Protein AF-A0A2S9YLV3-F1 (afdb_monomer)

Foldseek 3Di:
DPLVVLVVLLVVLQVLLLVDQLDLPDACVPCVVVLVVSLVSLVVSLVVLVSLPVNDPDPVSSLVVLVSSLLSQLSSLLSCVSNVNNVSSLVSLVSSLVSRPDPLVNVLSVLCSVPVPLSSLLNNLVSCVVVVVLVSSLVSLCVSCPGDPSSVVSSVVSVWDFDDDPDDDDDDDDQFFAKHWDDFADADPVQKTKIWIAGTDNVHGQATDFIFTWHDPDVDIDTPHTGGDDPVNVCSNVVVVVVVVVCVVCVVVVCVVVPLLNVLVVLLVVLVVCCVPPLVVSLVSLLVSLVVSVPPPDVVSNLSSLVSNLCSLCVPQDVQHELVSLVSVVVVLVSQVPGPVVCQEAPSCVNVLVVLQVNLVSFDLLALSSLLSSLVSLVSSCSRPYPVCNVVSVVSNLVSLQSNLVNCCPQQVLLSLVSLLVCVVPDVVSLVSNLVSLVVFPLALLLLLLCVVSLVSNLPPDDVVSSVSSVVSNVVNVVCVPDVVNVQLLDQFHDDPDVVVVPPPDDDDDDPDDDDDDDPPDDADDDPVVVLVVSLVVLVVVCVVPVQHQSSLLSNLLSCVLQVVLVVSLVSLCSCPRLSSHDLSSLLSNLVSCVVVVVLVVSLVSLVVVCSSQVVQLVVLVVQLVVVLVVLLVVVVVCVVVVVADPVLSVQLPDPDPVSNVVSSVVSSVVVCVVDPSSVVSVVSNVSSCSSLSSLLVSLLSLLVVLVVDDDPSNVVSLVVSLCSLVSCCVPCVVPLVSLLSNLLSCQLVVVNVSSVVSLVVQVPDLDLVSLLSSLLSCVLLVVLVVSLVSLVVQLVPPPDLQSNQVSLCSNLVSDPDLVSVLVSLVSHDCVDLVSVLSNLLSVLVVCVLQLVLVVSLVSLVVSLSSLVVCCSPDLVSLLVSLVSLLVNCLSFVALVSLVSSLSSLSSSCSVPVLRLVSLLSNLLSLQQNQLVVLVCVQFNRRRQSDHSVLSLVLLLQQCQFLNVVVQLVSLVPGPSNVVSLVSLVSSCSSRVLELRSLVSQLSSCLSNVPLVSLVVSLVSNVVNPHRPCPSVLVVLVCQLVVVCLVSLLSSLVSVLVNLVVVVVVCPVPALQNQLSSLQVLLVSLQVNLLSDDAPSSLVSLVSSLVSNVSSCVSPVRRGACLSNLVSLLVNLQRVVCNVPVVSVVLQSSCCSQQNDQVSLVVCVVVVPPSLVSSLPGPSNVVSLVSLVVGDLSNADLSQLSSCVSNVPPVSNVSNLVSCPDSSNLSSLSSCCSSNVSRCNSVVSSVVSVVSND

InterPro domains:
  IPR011990 Tetratricopeptide-like helical domain superfamily [G3DSA:1.25.40.10] (460-627)
  IPR011990 Tetratricopeptide-like helical domain superfamily [G3DSA:1.25.40.10] (652-937)
  IPR011990 Tetratricopeptide-like helical domain superfamily [SSF48452] (538-800)

pLDDT: mean 87.31, std 11.25, range [30.55, 98.56]

Radius of gyration: 55.6 Å; Cα contacts (8 Å, |Δi|>4): 1627; chains: 1; bounding box: 158×120×100 Å

Secondary structure (DSSP, 8-state):
--HHHHHHHHHHHHHHHHT----TTS--TT-HHHHHHHHHHHHHHHHTGGGGGGS-SSHHHHHHHHHHHHHHHHHHHHHHHHTT-HHHHHHHHHHHHHH---HHHHHHHHHHHH-HHHHHHHHHHHHHHHTT-HHHHHHHHHHTTTS-HHHHHHHHHHHTPPBP-SSPPP-EEETTEEEEEEEEES--TTS-EEEEEEEEETTEEEEEEEEEEEEE-SS-EEEEEEEPPPHHHHHHHHHHHHHHHHHHHHHHHHHHHT-HHHHHHHHHHHHHHHTTT-HHHHHHHHHHHHHHTTT-S-HHHHHHHHHHHHHHHTTTS-SS--GGGHHHHHHHHHHHHTS-HHHHSSGGGHHHHHHHHHHHTTS-TTSHHHHHHHHHHHHHHHHT--TTTHHHHHHHHHHHHHHHHHHHTTT-HHHHHHHHHTTTTT-HHHHHHHHHHHHHS---HHHHHHTHHHHHHHHTSS-HHHHHHHHHHHHHHHHHHT-HHHHHHHSSSPPPPPGGGSSTT------S---------PPPPPPHHHHHHHHHHHHHHHHHH-TT-HHHHHHHHHHHHHTT-HHHHHHHHHTT-SGGGS-HHHHHHHHHHHHHTT-HHHHHHHHHHHHHHHHHHHHHHHHHHHHHHHHHHHHHHHHHHTT---HHHHHHHT-SSHHHHHHHHHHHHHHHHHT-HHHHHHHHHHHHHTTHHHHHHHHHHHHHHHHHH--THHHHHHHHHHHHHHHTTHHHHTTSHHHHHHHHHHHHHTT-HHHHHHHHHHHHTS--HHHHHHHHHHHHHTT-HHHHHHHHHHHHHH-SSHHHHHHHHHHHHTT-SSHHHHHHHHHHS-TTSHHHHHHHHHHHHHHHHHTT-HHHHHHHHHHHHHHHHHHHTT-THHHHHHHHHHHHHHHHH--THHHHHHHHHHHHHHHH-TT-HHHHHHHHHHHHHHHHHHHHHHHS--TTS---HHHHHHHHHHHHTSTTHHHHHHHHHT-HHHHHHHHHHHHHHHH-TT-SHHHHHHHHHHHHTT-HHHHHHHHHHHHH------HHHHHHHHHHHHTTTHHHHHHHHHHHHHHHHHHHHHHTTS-HHHHHHHHHHHHHHHHHHHHHS-HHHHHHHHHHHHHHHHHHHHHHTTTS-SHHHHHHHHHHHHHHHHHH-THHHHHHHHHHHHTHHHHHHHHHHHTT-HHHHHHHH-HHHHHHHHHHHHS-GGG--HHHHHHHHHTT-HHHHHHHHHHHTSHHHHHHHHHHHHH-TT-HHHHHHHHHHHHHH-

Mean predicted aligned error: 15.69 Å

Sequence (1254 aa):
MEPQIFRDQLDGLAEQLEQRDPNPAASWVGESRTLDAIKERCVWLLDNHAGIESISDSETTARRVRLYLLDRSAAGAALLDVAGRSKEAGVLLSRCAEHCPDIGDQRLYQAGVADLSSFSKLVRASWLLRHNQLDEARRLGAALASAAPPIAELGRRIAKTPTPINGAPALFTINGCGVKFYGNLDHETDGSYTTIRFATLIFIPIIPIDAYNVTDHGDQYQIHGKVPLGLLMRVWQYGLLALLALVITFGVVSSYLDSPERHLRLAIDEVAQLESSDPEAALERYEQLAIEYNGVDDDTDLLPVVQGWVRMATAQVPDPITPAAVDPITGIIERYAALPGRVQNNELAEPFVDRLLDWSDQLDTDTPEGADASLELLIAADRFAPPSRRERVDRSIAAARMALATQLAVDWPLEALRQYARLAEDEPKARDAMGELIAALPDSPTLFADIAPELRVWGAEVDPAESARAGELANRGLALANDPERALMLQHGAPAPDPALAVEGADEGADEDAEQPQAVEEQPAPDPEQLAVEREAQLRAALEADPTDQPVVVALADLHRSRGQLDEAAAQLEVLGKPGLMTHDAQYLLASIERDRGHVEQAAALLEQMLRNRLPAFMDARRAFDTEITRLQDQLIARAEQGNIPAQHKAKLLSENEDVARAAFSAWLSEELERSGKLTTLQDEYQRQSDIVPVAILLGTVQLERARTATGEQREQLLDSAQSTFLSFRSEAGGLPDYHLSLGQVFFRLGKTEQAQAEFQHLLDDPAPGVQLLAAAGYRALGQFEQAREISETVYETSADQPGKHQAAVFRSLLAHDIDERRMWLQRGNQQDEYVRTSLLDVEADALRRDGKFAAADKKYAEVYSLYAAQAERQHGSFNNAALTLVARHACTGELRHVDDAVALMQGAVADSPDDGIVLGNYATVLDFRAQLELLDRFVPTKGLRISAPEVSSLLVEISRSSKHDELLAAVQGDPMRVRALDTWTRLETIAPQMTVPYMGQYEWQRLADDSAATAKMLERLRLVGGLDTSDGARATAEYVDGTNDEQGLQELTTRLEARAAAEQLGKRAKPATRAVLRQLDGDDLYQRSRIQQGEAALADARAAVQAYEDAQELWAEGLSTSSLASALVLVAVLEIEAEDPSVTEQWRARVRGDGFTLTLVDLRAEGAPLLNKLAAHSEFVRSVELRRAAPDASLTPMDLLIAEMIDDQTLRARALEQTARPAVDLGFEVLGVLAPYDTSSTRTRAWLVSARG

Nearest PDB structures (foldseek):
  7y4i-assembly1_A  TM=2.165E-01  e=8.912E-06  Arabidopsis thaliana
  8fwd-assembly1_C  TM=6.042E-01  e=8.109E-01  synthetic construct
  8qah-assembly1_A  TM=1.273E-01  e=4.010E-02  synthetic construct
  8qah-assembly2_B  TM=1.288E-01  e=5.234E-02  synthetic construct
  8qai-assembly1_A  TM=1.213E-01  e=4.087E-01  synthetic construct

Structure (mmCIF, N/CA/C/O backbone):
data_AF-A0A2S9YLV3-F1
#
_entry.id   AF-A0A2S9YLV3-F1
#
loop_
_atom_site.group_PDB
_atom_site.id
_atom_site.type_symbol
_atom_site.label_atom_id
_atom_site.label_alt_id
_atom_site.label_comp_id
_atom_site.label_asym_id
_atom_site.label_entity_id
_atom_site.label_seq_id
_atom_site.pdbx_PDB_ins_code
_atom_site.Cartn_x
_atom_site.Cartn_y
_atom_site.Cartn_z
_atom_site.occupancy
_atom_site.B_iso_or_equiv
_atom_site.auth_seq_id
_atom_site.auth_comp_id
_atom_site.auth_asym_id
_atom_site.auth_atom_id
_atom_site.pdbx_PDB_model_num
ATOM 1 N N . MET A 1 1 ? 103.919 84.708 -42.226 1.00 56.16 1 MET A N 1
ATOM 2 C CA . MET A 1 1 ? 104.054 83.387 -42.877 1.00 56.16 1 MET A CA 1
ATOM 3 C C . MET A 1 1 ? 102.845 83.212 -43.782 1.00 56.16 1 MET A C 1
ATOM 5 O O . MET A 1 1 ? 101.782 83.640 -43.353 1.00 56.16 1 MET A O 1
ATOM 9 N N . GLU A 1 2 ? 102.978 82.699 -45.011 1.00 69.75 2 GLU A N 1
ATOM 10 C CA . GLU A 1 2 ? 101.810 82.574 -45.903 1.00 69.75 2 GLU A CA 1
ATOM 11 C C . GLU A 1 2 ? 100.779 81.587 -45.310 1.00 69.75 2 GLU A C 1
ATOM 13 O O . GLU A 1 2 ? 101.152 80.449 -45.012 1.00 69.75 2 GLU A O 1
ATOM 18 N N . PRO A 1 3 ? 99.503 81.992 -45.128 1.00 74.06 3 PRO A N 1
ATOM 19 C CA . PRO A 1 3 ? 98.446 81.173 -44.516 1.00 74.06 3 PRO A CA 1
ATOM 20 C C . PRO A 1 3 ? 98.284 79.783 -45.150 1.00 74.06 3 PRO A C 1
ATOM 22 O O . PRO A 1 3 ? 97.978 78.810 -44.460 1.00 74.06 3 PRO A O 1
ATOM 25 N N . GLN A 1 4 ? 98.538 79.681 -46.458 1.00 78.50 4 GLN A N 1
ATOM 26 C CA . GLN A 1 4 ? 98.446 78.435 -47.214 1.00 78.50 4 GLN A CA 1
ATOM 27 C C . GLN A 1 4 ? 99.474 77.396 -46.744 1.00 78.50 4 GLN A C 1
ATOM 29 O O . GLN A 1 4 ? 99.116 76.244 -46.538 1.00 78.50 4 GLN A O 1
ATOM 34 N N . ILE A 1 5 ? 100.715 77.809 -46.455 1.00 82.88 5 ILE A N 1
ATOM 35 C CA . ILE A 1 5 ? 101.765 76.897 -45.968 1.00 82.88 5 ILE A CA 1
ATOM 36 C C . ILE A 1 5 ? 101.368 76.298 -44.615 1.00 82.88 5 ILE A C 1
ATOM 38 O O . ILE A 1 5 ? 101.587 75.114 -44.375 1.00 82.88 5 ILE A O 1
ATOM 42 N N . PHE A 1 6 ? 100.767 77.096 -43.726 1.00 83.94 6 PHE A N 1
ATOM 43 C CA . PHE A 1 6 ? 100.290 76.596 -42.434 1.00 83.94 6 PHE A CA 1
ATOM 44 C C . PHE A 1 6 ? 99.177 75.557 -42.610 1.00 83.94 6 PHE A C 1
ATOM 46 O O . PHE A 1 6 ? 99.217 74.506 -41.971 1.00 83.94 6 PHE A O 1
ATOM 53 N N . ARG A 1 7 ? 98.208 75.833 -43.495 1.00 82.62 7 ARG A N 1
ATOM 54 C CA . ARG A 1 7 ? 97.113 74.907 -43.807 1.00 82.62 7 ARG A CA 1
ATOM 55 C C . ARG A 1 7 ? 97.641 73.597 -44.393 1.00 82.62 7 ARG A C 1
ATOM 57 O O . ARG A 1 7 ? 97.308 72.542 -43.870 1.00 82.62 7 ARG A O 1
ATOM 64 N N . ASP A 1 8 ? 98.543 73.664 -45.368 1.00 85.38 8 ASP A N 1
ATOM 65 C CA . ASP A 1 8 ? 99.120 72.474 -46.003 1.00 85.38 8 ASP A CA 1
ATOM 66 C C . ASP A 1 8 ? 99.913 71.612 -44.996 1.00 85.38 8 ASP A C 1
ATOM 68 O O . ASP A 1 8 ? 99.874 70.382 -45.053 1.00 85.38 8 ASP A O 1
ATOM 72 N N . GLN A 1 9 ? 100.612 72.230 -44.029 1.00 86.19 9 GLN A N 1
ATOM 73 C CA . GLN A 1 9 ? 101.271 71.483 -42.948 1.00 86.19 9 GLN A CA 1
ATOM 74 C C . GLN A 1 9 ? 100.266 70.842 -41.977 1.00 86.19 9 GLN A C 1
ATOM 76 O O . GLN A 1 9 ? 100.510 69.726 -41.520 1.00 86.19 9 GLN A O 1
ATOM 81 N N . LEU A 1 10 ? 99.157 71.515 -41.653 1.00 86.19 10 LEU A N 1
ATOM 82 C CA . LEU A 1 10 ? 98.120 70.982 -40.763 1.00 86.19 10 LEU A CA 1
ATOM 83 C C . LEU A 1 10 ? 97.345 69.827 -41.413 1.00 86.19 10 LEU A C 1
ATOM 85 O O . LEU A 1 10 ? 97.173 68.787 -40.779 1.00 86.19 10 LEU A O 1
ATOM 89 N N . ASP A 1 11 ? 96.946 69.973 -42.674 1.00 85.75 11 ASP A N 1
ATOM 90 C CA . ASP A 1 11 ? 96.238 68.931 -43.424 1.00 85.75 11 ASP A CA 1
ATOM 91 C C . ASP A 1 11 ? 97.151 67.717 -43.651 1.00 85.75 11 ASP A C 1
ATOM 93 O O . ASP A 1 11 ? 96.756 66.578 -43.400 1.00 85.75 11 ASP A O 1
ATOM 97 N N . GLY A 1 12 ? 98.421 67.957 -44.002 1.00 86.06 12 GLY A N 1
ATOM 98 C CA . GLY A 1 12 ? 99.418 66.896 -44.129 1.00 86.06 12 GLY A CA 1
ATOM 99 C C . GLY A 1 12 ? 99.727 66.181 -42.808 1.00 86.06 12 GLY A C 1
ATOM 100 O O . GLY A 1 12 ? 100.048 64.994 -42.816 1.00 86.06 12 GLY A O 1
ATOM 101 N N . LEU A 1 13 ? 99.631 66.867 -41.662 1.00 87.75 13 LEU A N 1
ATOM 102 C CA . LEU A 1 13 ? 99.697 66.222 -40.348 1.00 87.75 13 LEU A CA 1
ATOM 103 C C . LEU A 1 13 ? 98.440 65.376 -40.093 1.00 87.75 13 LEU A C 1
ATOM 105 O O . LEU A 1 13 ? 98.554 64.225 -39.680 1.00 87.75 13 LEU A O 1
ATOM 109 N N . ALA A 1 14 ? 97.251 65.923 -40.347 1.00 85.25 14 ALA A N 1
ATOM 110 C CA . ALA A 1 14 ? 95.988 65.230 -40.117 1.00 85.25 14 ALA A CA 1
ATOM 111 C C . ALA A 1 14 ? 95.883 63.924 -40.919 1.00 85.25 14 ALA A C 1
ATOM 113 O O . ALA A 1 14 ? 95.512 62.897 -40.351 1.00 85.25 14 ALA A O 1
ATOM 114 N N . GLU A 1 15 ? 96.272 63.940 -42.195 1.00 85.44 15 GLU A N 1
ATOM 115 C CA . GLU A 1 15 ? 96.287 62.752 -43.054 1.00 85.44 15 GLU A CA 1
ATOM 116 C C . GLU A 1 15 ? 97.246 61.674 -42.522 1.00 85.44 15 GLU A C 1
ATOM 118 O O . GLU A 1 15 ? 96.892 60.496 -42.449 1.00 85.44 15 GLU A O 1
ATOM 123 N N . GLN A 1 16 ? 98.443 62.072 -42.074 1.00 85.00 16 GLN A N 1
ATOM 124 C CA . GLN A 1 16 ? 99.428 61.144 -41.508 1.00 85.00 16 GLN A CA 1
ATOM 125 C C . GLN A 1 16 ? 98.954 60.479 -40.214 1.00 85.00 16 GLN A C 1
ATOM 127 O O . GLN A 1 16 ? 99.302 59.319 -39.968 1.00 85.00 16 GLN A O 1
ATOM 132 N N . LEU A 1 17 ? 98.203 61.214 -39.392 1.00 86.69 17 LEU A N 1
ATOM 133 C CA . LEU A 1 17 ? 97.659 60.728 -38.128 1.00 86.69 17 LEU A CA 1
ATOM 134 C C . LEU A 1 17 ? 96.436 59.833 -38.339 1.00 86.69 17 LEU A C 1
ATOM 136 O O . LEU A 1 17 ? 96.307 58.825 -37.654 1.00 86.69 17 LEU A O 1
ATOM 140 N N . GLU A 1 18 ? 95.550 60.160 -39.284 1.00 85.19 18 GLU A N 1
ATOM 141 C CA . GLU A 1 18 ? 94.328 59.375 -39.497 1.00 85.19 18 GLU A CA 1
ATOM 142 C C . GLU A 1 18 ? 94.647 57.963 -40.019 1.00 85.19 18 GLU A C 1
ATOM 144 O O . GLU A 1 18 ? 93.991 57.006 -39.625 1.00 85.19 18 GLU A O 1
ATOM 149 N N . GLN A 1 19 ? 95.717 57.803 -40.805 1.00 82.31 19 GLN A N 1
ATOM 150 C CA . GLN A 1 19 ? 96.159 56.505 -41.335 1.00 82.31 19 GLN A CA 1
ATOM 151 C C . GLN A 1 19 ? 96.844 55.583 -40.301 1.00 82.31 19 GLN A C 1
ATOM 153 O O . GLN A 1 19 ? 97.207 54.458 -40.646 1.00 82.31 19 GLN A O 1
ATOM 158 N N . ARG A 1 20 ? 97.068 56.029 -39.055 1.00 85.31 20 ARG A N 1
ATOM 159 C CA . ARG A 1 20 ? 97.852 55.295 -38.043 1.00 85.31 20 ARG A CA 1
ATOM 160 C C . ARG A 1 20 ? 97.040 55.038 -36.771 1.00 85.31 20 ARG A C 1
ATOM 162 O O . ARG A 1 20 ? 96.781 55.969 -36.018 1.00 85.31 20 ARG A O 1
ATOM 169 N N . ASP A 1 21 ? 96.714 53.771 -36.492 1.00 84.50 21 ASP A N 1
ATOM 170 C CA . ASP A 1 21 ? 96.127 53.350 -35.205 1.00 84.50 21 ASP A CA 1
ATOM 171 C C . ASP A 1 21 ? 97.168 53.540 -34.083 1.00 84.50 21 ASP A C 1
ATOM 173 O O . ASP A 1 21 ? 98.216 52.884 -34.128 1.00 84.50 21 ASP A O 1
ATOM 177 N N . PRO A 1 22 ? 96.919 54.384 -33.061 1.00 80.88 22 PRO A N 1
ATOM 178 C CA . PRO A 1 22 ? 97.799 54.530 -31.905 1.00 80.88 22 PRO A CA 1
ATOM 179 C C . PRO A 1 22 ? 97.686 53.318 -30.962 1.00 80.88 22 PRO A C 1
ATOM 181 O O . PRO A 1 22 ? 97.286 53.426 -29.802 1.00 80.88 22 PRO A O 1
ATOM 184 N N . ASN A 1 23 ? 98.047 52.138 -31.469 1.00 80.88 23 ASN A N 1
ATOM 185 C CA . ASN A 1 23 ? 98.045 50.872 -30.752 1.00 80.88 23 ASN A CA 1
ATOM 186 C C . ASN A 1 23 ? 99.402 50.626 -30.062 1.00 80.88 23 ASN A C 1
ATOM 188 O O . ASN A 1 23 ? 100.415 50.498 -30.756 1.00 80.88 23 ASN A O 1
ATOM 192 N N . PRO A 1 24 ? 99.446 50.460 -28.725 1.00 70.12 24 PRO A N 1
ATOM 193 C CA . PRO A 1 24 ? 100.680 50.131 -28.004 1.00 70.12 24 PRO A CA 1
ATOM 194 C C . PRO A 1 24 ? 101.264 48.753 -28.351 1.00 70.12 24 PRO A C 1
ATOM 196 O O . PRO A 1 24 ? 102.418 48.491 -28.031 1.00 70.12 24 PRO A O 1
ATOM 199 N N . ALA A 1 25 ? 100.500 47.872 -29.004 1.00 72.06 25 ALA A N 1
ATOM 200 C CA . ALA A 1 25 ? 100.988 46.576 -29.479 1.00 72.06 25 ALA A CA 1
ATOM 201 C C . ALA A 1 25 ? 101.578 46.613 -30.907 1.00 72.06 25 ALA A C 1
ATOM 203 O O . ALA A 1 25 ? 102.087 45.595 -31.374 1.00 72.06 25 ALA A O 1
ATOM 204 N N . ALA A 1 26 ? 101.504 47.747 -31.617 1.00 72.06 26 ALA A N 1
ATOM 205 C CA . ALA A 1 26 ? 102.097 47.888 -32.947 1.00 72.06 26 ALA A CA 1
ATOM 206 C C . ALA A 1 26 ? 103.624 48.100 -32.865 1.00 72.06 26 ALA A C 1
ATOM 208 O O . ALA A 1 26 ? 104.132 48.720 -31.932 1.00 72.06 26 ALA A O 1
ATOM 209 N N . SER A 1 27 ? 104.377 47.578 -33.843 1.00 71.00 27 SER A N 1
ATOM 210 C CA . SER A 1 27 ? 105.839 47.731 -33.882 1.00 71.00 27 SER A CA 1
ATOM 211 C C . SER A 1 27 ? 106.233 49.049 -34.546 1.00 71.00 27 SER A C 1
ATOM 213 O O . SER A 1 27 ? 106.149 49.189 -35.763 1.00 71.00 27 SER A O 1
ATOM 215 N N . TRP A 1 28 ? 106.713 50.000 -33.743 1.00 77.62 28 TRP A N 1
ATOM 216 C CA . TRP A 1 28 ? 107.107 51.345 -34.189 1.00 77.62 28 TRP A CA 1
ATOM 217 C C . TRP A 1 28 ? 108.612 51.499 -34.467 1.00 77.62 28 TRP A C 1
ATOM 219 O O . TRP A 1 28 ? 109.078 52.571 -34.851 1.00 77.62 28 TRP A O 1
ATOM 229 N N . VAL A 1 29 ? 109.388 50.419 -34.312 1.00 68.00 29 VAL A N 1
ATOM 230 C CA . VAL A 1 29 ? 110.864 50.413 -34.387 1.00 68.00 29 VAL A CA 1
ATOM 231 C C . VAL A 1 29 ? 111.391 50.913 -35.746 1.00 68.00 29 VAL A C 1
ATOM 233 O O . VAL A 1 29 ? 112.453 51.530 -35.806 1.00 68.00 29 VAL A O 1
ATOM 236 N N . GLY A 1 30 ? 110.644 50.697 -36.836 1.00 69.62 30 GLY A N 1
ATOM 237 C CA . GLY A 1 30 ? 111.002 51.134 -38.194 1.00 69.62 30 GLY A CA 1
ATOM 238 C C . GLY A 1 30 ? 110.537 52.544 -38.589 1.00 69.62 30 GLY A C 1
ATOM 239 O O . GLY A 1 30 ? 110.954 53.042 -39.632 1.00 69.62 30 GLY A O 1
ATOM 240 N N . GLU A 1 31 ? 109.710 53.211 -37.776 1.00 79.81 31 GLU A N 1
ATOM 241 C CA . GLU A 1 31 ? 109.052 54.483 -38.132 1.00 79.81 31 GLU A CA 1
ATOM 242 C C . GLU A 1 31 ? 109.659 55.719 -37.443 1.00 79.81 31 GLU A C 1
ATOM 244 O O . GLU A 1 31 ? 109.078 56.801 -37.480 1.00 79.81 31 GLU A O 1
ATOM 249 N N . SER A 1 32 ? 110.857 55.607 -36.858 1.00 80.12 32 SER A N 1
ATOM 250 C CA . SER A 1 32 ? 111.480 56.696 -36.082 1.00 80.12 32 SER A CA 1
ATOM 251 C C . SER A 1 32 ? 111.574 58.029 -36.848 1.00 80.12 32 SER A C 1
ATOM 253 O O . SER A 1 32 ? 111.191 59.070 -36.317 1.00 80.12 32 SER A O 1
ATOM 255 N N . ARG A 1 33 ? 111.962 58.001 -38.137 1.00 83.81 33 ARG A N 1
ATOM 256 C CA . ARG A 1 33 ? 111.989 59.208 -38.993 1.00 83.81 33 ARG A CA 1
ATOM 257 C C . ARG A 1 33 ? 110.606 59.833 -39.181 1.00 83.81 33 ARG A C 1
ATOM 259 O O . ARG A 1 33 ? 110.493 61.052 -39.227 1.00 83.81 33 ARG A O 1
ATOM 266 N N . THR A 1 34 ? 109.570 59.009 -39.303 1.00 84.88 34 THR A N 1
ATOM 267 C CA . THR A 1 34 ? 108.188 59.476 -39.446 1.00 84.88 34 THR A CA 1
ATOM 268 C C . THR A 1 34 ? 107.698 60.108 -38.148 1.00 84.88 34 THR A C 1
ATOM 270 O O . THR A 1 34 ? 107.101 61.177 -38.179 1.00 84.88 34 THR A O 1
ATOM 273 N N . LEU A 1 35 ? 107.999 59.492 -37.002 1.00 87.19 35 LEU A N 1
ATOM 274 C CA . LEU A 1 35 ? 107.652 60.032 -35.687 1.00 87.19 35 LEU A CA 1
ATOM 275 C C . LEU A 1 35 ? 108.388 61.344 -35.388 1.00 87.19 35 LEU A C 1
ATOM 277 O O . LEU A 1 35 ? 107.792 62.256 -34.820 1.00 87.19 35 LEU A O 1
ATOM 281 N N . ASP A 1 36 ? 109.652 61.471 -35.804 1.00 87.12 36 ASP A N 1
ATOM 282 C CA . ASP A 1 36 ? 110.379 62.742 -35.741 1.00 87.12 36 ASP A CA 1
ATOM 283 C C . ASP A 1 36 ? 109.719 63.809 -36.613 1.00 87.12 36 ASP A C 1
ATOM 285 O O . ASP A 1 36 ? 109.471 64.908 -36.123 1.00 87.12 36 ASP A O 1
ATOM 289 N N . ALA A 1 37 ? 109.344 63.472 -37.850 1.00 87.06 37 ALA A N 1
ATOM 290 C CA . ALA A 1 37 ? 108.653 64.398 -38.742 1.00 87.06 37 ALA A CA 1
ATOM 291 C C . ALA A 1 37 ? 107.287 64.838 -38.184 1.00 87.06 37 ALA A C 1
ATOM 293 O O . ALA A 1 37 ? 106.967 66.024 -38.233 1.00 87.06 37 ALA A O 1
ATOM 294 N N . ILE A 1 38 ? 106.504 63.916 -37.611 1.00 89.75 38 ILE A N 1
ATOM 295 C CA . ILE A 1 38 ? 105.228 64.230 -36.948 1.00 89.75 38 ILE A CA 1
ATOM 296 C C . ILE A 1 38 ? 105.474 65.160 -35.760 1.00 89.75 38 ILE A C 1
ATOM 298 O O . ILE A 1 38 ? 104.832 66.200 -35.662 1.00 89.75 38 ILE A O 1
ATOM 302 N N . LYS A 1 39 ? 106.431 64.836 -34.884 1.00 91.19 39 LYS A N 1
ATOM 303 C CA . LYS A 1 39 ? 106.762 65.666 -33.720 1.00 91.19 39 LYS A CA 1
ATOM 304 C C . LYS A 1 39 ? 107.196 67.068 -34.131 1.00 91.19 39 LYS A C 1
ATOM 306 O O . LYS A 1 39 ? 106.674 68.043 -33.599 1.00 91.19 39 LYS A O 1
ATOM 311 N N . GLU A 1 40 ? 108.153 67.170 -35.050 1.00 90.00 40 GLU A N 1
ATOM 312 C CA . GLU A 1 40 ? 108.668 68.449 -35.540 1.00 90.00 40 GLU A CA 1
ATOM 313 C C . GLU A 1 40 ? 107.557 69.270 -36.189 1.00 90.00 40 GLU A C 1
ATOM 315 O O . GLU A 1 40 ? 107.461 70.467 -35.929 1.00 90.00 40 GLU A O 1
ATOM 320 N N . ARG A 1 41 ? 106.663 68.628 -36.949 1.00 91.44 41 ARG A N 1
ATOM 321 C CA . ARG A 1 41 ? 105.508 69.285 -37.563 1.00 91.44 41 ARG A CA 1
ATOM 322 C C . ARG A 1 41 ? 104.486 69.751 -36.528 1.00 91.44 41 ARG A C 1
ATOM 324 O O . ARG A 1 41 ? 104.044 70.891 -36.624 1.00 91.44 41 ARG A O 1
ATOM 331 N N . CYS A 1 42 ? 104.149 68.943 -35.520 1.00 90.81 42 CYS A N 1
ATOM 332 C CA . CYS A 1 42 ? 103.257 69.367 -34.437 1.00 90.81 42 CYS A CA 1
ATOM 333 C C . CYS A 1 42 ? 103.858 70.539 -33.648 1.00 90.81 42 CYS A C 1
ATOM 335 O O . CYS A 1 42 ? 103.179 71.533 -33.415 1.00 90.81 42 CYS A O 1
ATOM 337 N N . VAL A 1 43 ? 105.139 70.454 -33.273 1.00 89.50 43 VAL A N 1
ATOM 338 C CA . VAL A 1 43 ? 105.851 71.532 -32.568 1.00 89.50 43 VAL A CA 1
ATOM 339 C C . VAL A 1 43 ? 105.864 72.803 -33.408 1.00 89.50 43 VAL A C 1
ATOM 341 O O . VAL A 1 43 ? 105.515 73.868 -32.909 1.00 89.50 43 VAL A O 1
ATOM 344 N N . TRP A 1 44 ? 106.202 72.691 -34.692 1.00 89.94 44 TRP A N 1
ATOM 345 C CA . TRP A 1 44 ? 106.221 73.830 -35.597 1.00 89.94 44 TRP A CA 1
ATOM 346 C C . TRP A 1 44 ? 104.833 74.460 -35.749 1.00 89.94 44 TRP A C 1
ATOM 348 O O . TRP A 1 44 ? 104.716 75.683 -35.689 1.00 89.94 44 TRP A O 1
ATOM 358 N N . LEU A 1 45 ? 103.775 73.656 -35.894 1.00 89.69 45 LEU A N 1
ATOM 359 C CA . LEU A 1 45 ? 102.405 74.158 -36.010 1.00 89.69 45 LEU A CA 1
ATOM 360 C C . LEU A 1 45 ? 101.923 74.836 -34.720 1.00 89.69 45 LEU A C 1
ATOM 362 O O . LEU A 1 45 ? 101.283 75.884 -34.794 1.00 89.69 45 LEU A O 1
ATOM 366 N N . LEU A 1 46 ? 102.249 74.281 -33.548 1.00 88.62 46 LEU A N 1
ATOM 367 C CA . LEU A 1 46 ? 101.905 74.878 -32.255 1.00 88.62 46 LEU A CA 1
ATOM 368 C C . LEU A 1 46 ? 102.680 76.179 -32.011 1.00 88.62 46 LEU A C 1
ATOM 370 O O . LEU A 1 46 ? 102.079 77.175 -31.623 1.00 88.62 46 LEU A O 1
ATOM 374 N N . ASP A 1 47 ? 103.975 76.229 -32.324 1.00 86.38 47 ASP A N 1
ATOM 375 C CA . ASP A 1 47 ? 104.791 77.437 -32.129 1.00 86.38 47 ASP A CA 1
ATOM 376 C C . ASP A 1 47 ? 104.400 78.562 -33.100 1.00 86.38 47 ASP A C 1
ATOM 378 O O . ASP A 1 47 ? 104.531 79.743 -32.783 1.00 86.38 47 ASP A O 1
ATOM 382 N N . ASN A 1 48 ? 103.854 78.207 -34.267 1.00 85.31 48 ASN A N 1
ATOM 383 C CA . ASN A 1 48 ? 103.412 79.155 -35.289 1.00 85.31 48 ASN A CA 1
ATOM 384 C C . ASN A 1 48 ? 101.879 79.313 -35.351 1.00 85.31 48 ASN A C 1
ATOM 386 O O . ASN A 1 48 ? 101.361 79.824 -36.346 1.00 85.31 48 ASN A O 1
ATOM 390 N N . HIS A 1 49 ? 101.137 78.928 -34.302 1.00 80.12 49 HIS A N 1
ATOM 391 C CA . HIS A 1 49 ? 99.664 78.950 -34.285 1.00 80.12 49 HIS A CA 1
ATOM 392 C C . HIS A 1 49 ? 99.045 80.350 -34.462 1.00 80.12 49 HIS A C 1
ATOM 394 O O . HIS A 1 49 ? 97.881 80.449 -34.844 1.00 80.12 49 HIS A O 1
ATOM 400 N N . ALA A 1 50 ? 99.805 81.434 -34.252 1.00 74.12 50 ALA A N 1
ATOM 401 C CA . ALA A 1 50 ? 99.386 82.797 -34.608 1.00 74.12 50 ALA A CA 1
ATOM 402 C C . ALA A 1 50 ? 99.050 82.927 -36.109 1.00 74.12 50 ALA A C 1
ATOM 404 O O . ALA A 1 50 ? 98.227 83.750 -36.502 1.00 74.12 50 ALA A O 1
ATOM 405 N N . GLY A 1 51 ? 99.618 82.052 -36.950 1.00 67.00 51 GLY A N 1
ATOM 406 C CA . GLY A 1 51 ? 99.243 81.917 -38.352 1.00 67.00 51 GLY A CA 1
ATOM 407 C C . GLY A 1 51 ? 97.756 81.616 -38.555 1.00 67.00 51 GLY A C 1
ATOM 408 O O . GLY A 1 51 ? 97.209 82.071 -39.551 1.00 67.00 51 GLY A O 1
ATOM 409 N N . ILE A 1 52 ? 97.073 80.953 -37.610 1.00 72.50 52 ILE A N 1
ATOM 410 C CA . ILE A 1 52 ? 95.639 80.601 -37.689 1.00 72.50 52 ILE A CA 1
ATOM 411 C C . ILE A 1 52 ? 94.751 81.844 -37.825 1.00 72.50 52 ILE A C 1
ATOM 413 O O . ILE A 1 52 ? 93.781 81.829 -38.583 1.00 72.50 52 ILE A O 1
ATOM 417 N N . GLU A 1 53 ? 95.106 82.932 -37.139 1.00 69.06 53 GLU A N 1
ATOM 418 C CA . GLU A 1 53 ? 94.367 84.201 -37.190 1.00 69.06 53 GLU A CA 1
ATOM 419 C C . GLU A 1 53 ? 94.484 84.877 -38.566 1.00 69.06 53 GLU A C 1
ATOM 421 O O . GLU A 1 53 ? 93.634 85.677 -38.935 1.00 69.06 53 GLU A O 1
ATOM 426 N N . SER A 1 54 ? 95.486 84.497 -39.369 1.00 65.56 54 SER A N 1
ATOM 427 C CA . SER A 1 54 ? 95.668 84.982 -40.744 1.00 65.56 54 SER A CA 1
ATOM 428 C C . SER A 1 54 ? 95.011 84.111 -41.828 1.00 65.56 54 SER A C 1
ATOM 430 O O . SER A 1 54 ? 95.035 84.490 -42.996 1.00 65.56 54 SER A O 1
ATOM 432 N N . ILE A 1 55 ? 94.427 82.954 -41.475 1.00 65.19 55 ILE A N 1
ATOM 433 C CA . ILE A 1 55 ? 93.800 81.997 -42.421 1.00 65.19 55 ILE A CA 1
ATOM 434 C C . ILE A 1 55 ? 92.263 82.024 -42.361 1.00 65.19 55 ILE A C 1
ATOM 436 O O . ILE A 1 55 ? 91.606 81.255 -43.067 1.00 65.19 55 ILE A O 1
ATOM 440 N N . SER A 1 56 ? 91.685 82.837 -41.477 1.00 68.12 56 SER A N 1
ATOM 441 C CA . SER A 1 56 ? 90.257 82.836 -41.180 1.00 68.12 56 SER A CA 1
ATOM 442 C C . SER A 1 56 ? 89.771 84.230 -40.795 1.00 68.12 56 SER A C 1
ATOM 444 O O . SER A 1 56 ? 90.169 84.751 -39.758 1.00 68.12 56 SER A O 1
ATOM 446 N N . ASP A 1 57 ? 88.821 84.773 -41.559 1.00 68.69 57 ASP A N 1
ATOM 447 C CA . ASP A 1 57 ? 88.263 86.119 -41.343 1.00 68.69 57 ASP A CA 1
ATOM 448 C C . ASP A 1 57 ? 87.312 86.206 -40.130 1.00 68.69 57 ASP A C 1
ATOM 450 O O . ASP A 1 57 ? 86.854 87.286 -39.763 1.00 68.69 57 ASP A O 1
ATOM 454 N N . SER A 1 58 ? 86.988 85.066 -39.502 1.00 75.81 58 SER A N 1
ATOM 455 C CA . SER A 1 58 ? 86.098 84.978 -38.338 1.00 75.81 58 SER A CA 1
ATOM 456 C C . SER A 1 58 ? 86.793 84.348 -37.132 1.00 75.81 58 SER A C 1
ATOM 458 O O . SER A 1 58 ? 87.440 83.301 -37.238 1.00 75.81 58 SER A O 1
ATOM 460 N N . GLU A 1 59 ? 86.596 84.955 -35.960 1.00 76.50 59 GLU A N 1
ATOM 461 C CA . GLU A 1 59 ? 87.120 84.468 -34.679 1.00 76.50 59 GLU A CA 1
ATOM 462 C C . GLU A 1 59 ? 86.595 83.060 -34.348 1.00 76.50 59 GLU A C 1
ATOM 464 O O . GLU A 1 59 ? 87.324 82.213 -33.832 1.00 76.50 59 GLU A O 1
ATOM 469 N N . THR A 1 60 ? 85.351 82.749 -34.729 1.00 77.25 60 THR A N 1
ATOM 470 C CA . THR A 1 60 ? 84.756 81.417 -34.541 1.00 77.25 60 THR A CA 1
ATOM 471 C C . THR A 1 60 ? 85.453 80.354 -35.389 1.00 77.25 60 THR A C 1
ATOM 473 O O . THR A 1 60 ? 85.688 79.239 -34.920 1.00 77.25 60 THR A O 1
ATOM 476 N N . THR A 1 61 ? 85.805 80.685 -36.630 1.00 77.12 61 THR A N 1
ATOM 477 C CA . THR A 1 61 ? 86.489 79.757 -37.538 1.00 77.12 61 THR A CA 1
ATOM 478 C C . THR A 1 61 ? 87.961 79.609 -37.148 1.00 77.12 61 THR A C 1
ATOM 480 O O . THR A 1 61 ? 88.457 78.484 -37.096 1.00 77.12 61 THR A O 1
ATOM 483 N N . ALA A 1 62 ? 88.621 80.691 -36.721 1.00 79.00 62 ALA A N 1
ATOM 484 C CA . ALA A 1 62 ? 89.966 80.639 -36.151 1.00 79.00 62 ALA A CA 1
ATOM 485 C C . ALA A 1 62 ? 90.004 79.768 -34.881 1.00 79.00 62 ALA A C 1
ATOM 487 O O . ALA A 1 62 ? 90.895 78.930 -34.727 1.00 79.00 62 ALA A O 1
ATOM 488 N N . ARG A 1 63 ? 88.991 79.879 -34.008 1.00 81.81 63 ARG A N 1
ATOM 489 C CA . ARG A 1 63 ? 88.840 79.008 -32.832 1.00 81.81 63 ARG A CA 1
ATOM 490 C C . ARG A 1 63 ? 88.677 77.538 -33.224 1.00 81.81 63 ARG A C 1
ATOM 492 O O . ARG A 1 63 ? 89.331 76.691 -32.621 1.00 81.81 63 ARG A O 1
ATOM 499 N N . ARG A 1 64 ? 87.860 77.216 -34.236 1.00 80.44 64 ARG A N 1
ATOM 500 C CA . ARG A 1 64 ? 87.682 75.829 -34.720 1.00 80.44 64 ARG A CA 1
ATOM 501 C C . ARG A 1 64 ? 88.972 75.241 -35.283 1.00 80.44 64 ARG A C 1
ATOM 503 O O . ARG A 1 64 ? 89.316 74.117 -34.939 1.00 80.44 64 ARG A O 1
ATOM 510 N N . VAL A 1 65 ? 89.704 76.004 -36.092 1.00 82.62 65 VAL A N 1
ATOM 511 C CA . VAL A 1 65 ? 90.995 75.563 -36.645 1.00 82.62 65 VAL A CA 1
ATOM 512 C C . VAL A 1 65 ? 92.026 75.369 -35.529 1.00 82.62 65 VAL A C 1
ATOM 514 O O . VAL A 1 65 ? 92.785 74.405 -35.564 1.00 82.62 65 VAL A O 1
ATOM 517 N N . ARG A 1 66 ? 92.012 76.218 -34.491 1.00 84.19 66 ARG A N 1
ATOM 518 C CA . ARG A 1 66 ? 92.875 76.058 -33.311 1.00 84.19 66 ARG A CA 1
ATOM 519 C C . ARG A 1 66 ? 92.551 74.784 -32.533 1.00 84.19 66 ARG A C 1
ATOM 521 O O . ARG A 1 66 ? 93.466 74.033 -32.222 1.00 84.19 66 ARG A O 1
ATOM 528 N N . LEU A 1 67 ? 91.275 74.505 -32.265 1.00 84.94 67 LEU A N 1
ATOM 529 C CA . LEU A 1 67 ? 90.869 73.258 -31.604 1.00 84.94 67 LEU A CA 1
ATOM 530 C C . LEU A 1 67 ? 91.217 72.026 -32.447 1.00 84.94 67 LEU A C 1
ATOM 532 O O . LEU A 1 67 ? 91.713 71.045 -31.905 1.00 84.94 67 LEU A O 1
ATOM 536 N N . TYR A 1 68 ? 91.048 72.101 -33.769 1.00 86.31 68 TYR A N 1
ATOM 537 C CA . TYR A 1 68 ? 91.436 71.024 -34.678 1.00 86.31 68 TYR A CA 1
ATOM 538 C C . TYR A 1 68 ? 92.949 70.765 -34.664 1.00 86.31 68 TYR A C 1
ATOM 540 O O . TYR A 1 68 ? 93.373 69.620 -34.532 1.00 86.31 68 TYR A O 1
ATOM 548 N N . LEU A 1 69 ? 93.778 71.815 -34.714 1.00 88.12 69 LEU A N 1
ATOM 549 C CA . LEU A 1 69 ? 95.230 71.685 -34.563 1.00 88.12 69 LEU A CA 1
ATOM 550 C C . LEU A 1 69 ? 95.608 71.009 -33.241 1.00 88.12 69 LEU A C 1
ATOM 552 O O . LEU A 1 69 ? 96.494 70.153 -33.222 1.00 88.12 69 LEU A O 1
ATOM 556 N N . LEU A 1 70 ? 94.964 71.406 -32.145 1.00 89.88 70 LEU A N 1
ATOM 557 C CA . LEU A 1 70 ? 95.238 70.857 -30.820 1.00 89.88 70 LEU A CA 1
ATOM 558 C C . LEU A 1 70 ? 94.853 69.379 -30.737 1.00 89.88 70 LEU A C 1
ATOM 560 O O . LEU A 1 70 ? 95.664 68.584 -30.275 1.00 89.88 70 LEU A O 1
ATOM 564 N N . ASP A 1 71 ? 93.689 68.998 -31.265 1.00 87.94 71 ASP A N 1
ATOM 565 C CA . ASP A 1 71 ? 93.244 67.602 -31.348 1.00 87.94 71 ASP A CA 1
ATOM 566 C C . ASP A 1 71 ? 94.222 66.742 -32.169 1.00 87.94 71 ASP A C 1
ATOM 568 O O . ASP A 1 71 ? 94.669 65.685 -31.720 1.00 87.94 71 ASP A O 1
ATOM 572 N N . ARG A 1 72 ? 94.651 67.227 -33.343 1.00 91.44 72 ARG A N 1
ATOM 573 C CA . ARG A 1 72 ? 95.648 66.526 -34.170 1.00 91.44 72 ARG A CA 1
ATOM 574 C C . ARG A 1 72 ? 97.007 66.437 -33.468 1.00 91.44 72 ARG A C 1
ATOM 576 O O . ARG A 1 72 ? 97.633 65.382 -33.456 1.00 91.44 72 ARG A O 1
ATOM 583 N N . SER A 1 73 ? 97.454 67.507 -32.818 1.00 90.50 73 SER A N 1
ATOM 584 C CA . SER A 1 73 ? 98.722 67.506 -32.077 1.00 90.50 73 SER A CA 1
ATOM 585 C C . SER A 1 73 ? 98.683 66.557 -30.877 1.00 90.50 73 SER A C 1
ATOM 587 O O . SER A 1 73 ? 99.655 65.844 -30.622 1.00 90.50 73 SER A O 1
ATOM 589 N N . ALA A 1 74 ? 97.544 66.477 -30.189 1.00 90.75 74 ALA A N 1
ATOM 590 C CA . ALA A 1 74 ? 97.316 65.536 -29.104 1.00 90.75 74 ALA A CA 1
ATOM 591 C C . ALA A 1 74 ? 97.273 64.080 -29.601 1.00 90.75 74 ALA A C 1
ATOM 593 O O . ALA A 1 74 ? 97.818 63.193 -28.943 1.00 90.75 74 ALA A O 1
ATOM 594 N N . ALA A 1 75 ? 96.730 63.827 -30.797 1.00 88.62 75 ALA A N 1
ATOM 595 C CA . ALA A 1 75 ? 96.831 62.520 -31.445 1.00 88.62 75 ALA A CA 1
ATOM 596 C C . ALA A 1 75 ? 98.280 62.161 -31.824 1.00 88.62 75 ALA A C 1
ATOM 598 O O . ALA A 1 75 ? 98.710 61.023 -31.629 1.00 88.62 75 ALA A O 1
ATOM 599 N N . GLY A 1 76 ? 99.071 63.139 -32.274 1.00 89.00 76 GLY A N 1
ATOM 600 C CA . GLY A 1 76 ? 100.514 62.977 -32.464 1.00 89.00 76 GLY A CA 1
ATOM 601 C C . GLY A 1 76 ? 101.250 62.636 -31.163 1.00 89.00 76 GLY A C 1
ATOM 602 O O . GLY A 1 76 ? 102.126 61.772 -31.161 1.00 89.00 76 GLY A O 1
ATOM 603 N N . ALA A 1 77 ? 100.863 63.248 -30.039 1.00 91.56 77 ALA A N 1
ATOM 604 C CA . ALA A 1 77 ? 101.412 62.915 -28.725 1.00 91.56 77 ALA A CA 1
ATOM 605 C C . ALA A 1 77 ? 101.074 61.473 -28.316 1.00 91.56 77 ALA A C 1
ATOM 607 O O . ALA A 1 77 ? 101.964 60.748 -27.875 1.00 91.56 77 ALA A O 1
ATOM 608 N N . ALA A 1 78 ? 99.833 61.028 -28.531 1.00 90.69 78 ALA A N 1
ATOM 609 C CA . ALA A 1 78 ? 99.436 59.646 -28.270 1.00 90.69 78 ALA A CA 1
ATOM 610 C C . ALA A 1 78 ? 100.256 58.640 -29.097 1.00 90.69 78 ALA A C 1
ATOM 612 O O . ALA A 1 78 ? 100.717 57.638 -28.555 1.00 90.69 78 ALA A O 1
ATOM 613 N N . LEU A 1 79 ? 100.510 58.926 -30.382 1.00 88.44 79 LEU A N 1
ATOM 614 C CA . LEU A 1 79 ? 101.367 58.088 -31.233 1.00 88.44 79 LEU A CA 1
ATOM 615 C C . LEU A 1 79 ? 102.816 58.017 -30.732 1.00 88.44 79 LEU A C 1
ATOM 617 O O . LEU A 1 79 ? 103.422 56.946 -30.736 1.00 88.44 79 LEU A O 1
ATOM 621 N N . LEU A 1 80 ? 103.376 59.137 -30.270 1.00 89.12 80 LEU A N 1
ATOM 622 C CA . LEU A 1 80 ? 104.716 59.158 -29.678 1.00 89.12 80 LEU A CA 1
ATOM 623 C C . LEU A 1 80 ? 104.778 58.336 -28.384 1.00 89.12 80 LEU A C 1
ATOM 625 O O . LEU A 1 80 ? 105.755 57.621 -28.166 1.00 89.12 80 LEU A O 1
ATOM 629 N N . ASP A 1 81 ? 103.748 58.414 -27.541 1.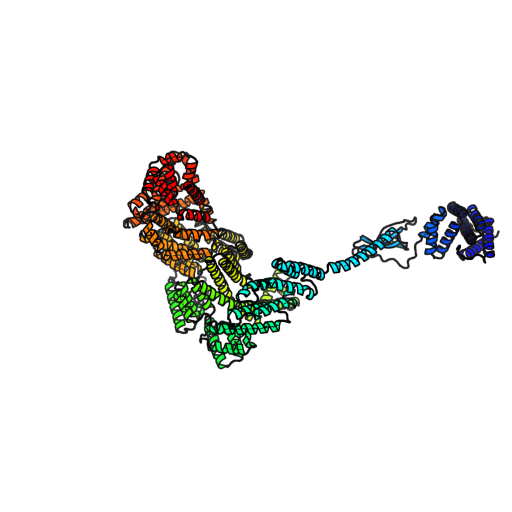00 91.44 81 ASP A N 1
ATOM 630 C CA . ASP A 1 81 ? 103.674 57.663 -26.288 1.00 91.44 81 ASP A CA 1
ATOM 631 C C . ASP A 1 81 ? 103.620 56.150 -26.539 1.00 91.44 81 ASP A C 1
ATOM 633 O O . ASP A 1 81 ? 104.445 55.409 -26.002 1.00 91.44 81 ASP A O 1
ATOM 637 N N . VAL A 1 82 ? 102.741 55.688 -27.437 1.00 88.25 82 VAL A N 1
ATOM 638 C CA . VAL A 1 82 ? 102.648 54.255 -27.777 1.00 88.25 82 VAL A CA 1
ATOM 639 C C . VAL A 1 82 ? 103.888 53.727 -28.505 1.00 88.25 82 VAL A C 1
ATOM 641 O O . VAL A 1 82 ? 104.180 52.537 -28.423 1.00 88.25 82 VAL A O 1
ATOM 644 N N . ALA A 1 83 ? 104.663 54.602 -29.152 1.00 84.75 83 ALA A N 1
ATOM 645 C CA . ALA A 1 83 ? 105.968 54.275 -29.725 1.00 84.75 83 ALA A CA 1
ATOM 646 C C . ALA A 1 83 ? 107.120 54.261 -28.694 1.00 84.75 83 ALA A C 1
ATOM 648 O O . ALA A 1 83 ? 108.281 54.083 -29.067 1.00 84.75 83 ALA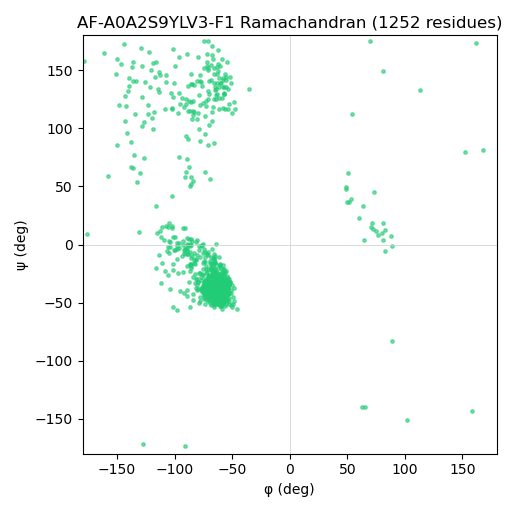 A O 1
ATOM 649 N N . GLY A 1 84 ? 106.832 54.463 -27.402 1.00 85.69 84 GLY A N 1
ATOM 650 C CA . GLY A 1 84 ? 107.820 54.456 -26.318 1.00 85.69 84 GLY A CA 1
ATOM 651 C C . GLY A 1 84 ? 108.568 55.780 -26.124 1.00 85.69 84 GLY A C 1
ATOM 652 O O . GLY A 1 84 ? 109.560 55.827 -25.397 1.00 85.69 84 GLY A O 1
ATOM 653 N N . ARG A 1 85 ? 108.110 56.874 -26.747 1.00 90.38 85 ARG A N 1
ATOM 654 C CA . ARG A 1 85 ? 108.695 58.226 -26.649 1.00 90.38 85 ARG A CA 1
ATOM 655 C C . ARG A 1 85 ? 107.889 59.127 -25.706 1.00 90.38 85 ARG A C 1
ATOM 657 O O . ARG A 1 85 ? 107.692 60.311 -25.978 1.00 90.38 85 ARG A O 1
ATOM 664 N N . SER A 1 86 ? 107.455 58.593 -24.563 1.00 89.69 86 SER A N 1
ATOM 665 C CA . SER A 1 86 ? 106.539 59.262 -23.622 1.00 89.69 86 SER A CA 1
ATOM 666 C C . SER A 1 86 ? 107.022 60.629 -23.124 1.00 89.69 86 SER A C 1
ATOM 668 O O . SER A 1 86 ? 106.217 61.531 -22.912 1.00 89.69 86 SER A O 1
ATOM 670 N N . LYS A 1 87 ? 108.340 60.840 -22.982 1.00 88.56 87 LYS A N 1
ATOM 671 C CA . LYS A 1 87 ? 108.880 62.158 -22.597 1.00 88.56 87 LYS A CA 1
ATOM 672 C C . LYS A 1 87 ? 108.586 63.224 -23.655 1.00 88.56 87 LYS A C 1
ATOM 674 O O . LYS A 1 87 ? 108.270 64.358 -23.316 1.00 88.56 87 LYS A O 1
ATOM 679 N N . GLU A 1 88 ? 108.684 62.862 -24.929 1.00 91.44 88 GLU A N 1
ATOM 680 C CA . GLU A 1 88 ? 108.399 63.765 -26.045 1.00 91.44 88 GLU A CA 1
ATOM 681 C C . GLU A 1 88 ? 106.890 63.956 -26.223 1.00 91.44 88 GLU A C 1
ATOM 683 O O . GLU A 1 88 ? 106.443 65.079 -26.449 1.00 91.44 88 GLU A O 1
ATOM 688 N N . ALA A 1 89 ? 106.107 62.892 -26.017 1.00 90.94 89 ALA A N 1
ATOM 689 C CA . ALA A 1 89 ? 104.649 62.950 -25.973 1.00 90.94 89 ALA A CA 1
ATOM 690 C C . ALA A 1 89 ? 104.135 63.914 -24.890 1.00 90.94 89 ALA A C 1
ATOM 692 O O . ALA A 1 89 ? 103.316 64.783 -25.179 1.00 90.94 89 ALA A O 1
ATOM 693 N N . GLY A 1 90 ? 104.661 63.821 -23.664 1.00 88.88 90 GLY A N 1
ATOM 694 C CA . GLY A 1 90 ? 104.289 64.705 -22.556 1.00 88.88 90 GLY A CA 1
ATOM 695 C C . GLY A 1 90 ? 104.628 66.171 -22.819 1.00 88.88 90 GLY A C 1
ATOM 696 O O . GLY A 1 90 ? 103.818 67.045 -22.523 1.00 88.88 90 GLY A O 1
ATOM 697 N N . VAL A 1 91 ? 105.782 66.454 -23.439 1.00 90.62 91 VAL A N 1
ATOM 698 C CA . VAL A 1 91 ? 106.141 67.822 -23.854 1.00 90.62 91 VAL A CA 1
ATOM 699 C C . VAL A 1 91 ? 105.155 68.348 -24.894 1.00 90.62 91 VAL A C 1
ATOM 701 O O . VAL A 1 91 ? 104.688 69.480 -24.775 1.00 90.62 91 VAL A O 1
ATOM 704 N N . LEU A 1 92 ? 104.812 67.535 -25.895 1.00 92.12 92 LEU A N 1
ATOM 705 C CA . LEU A 1 92 ? 103.884 67.950 -26.941 1.00 92.12 92 LEU A CA 1
ATOM 706 C C . LEU A 1 92 ? 102.469 68.187 -26.390 1.00 92.12 92 LEU A C 1
ATOM 708 O O . LEU A 1 92 ? 101.822 69.173 -26.741 1.00 92.12 92 LEU A O 1
ATOM 712 N N . LEU A 1 93 ? 102.008 67.327 -25.484 1.00 91.69 93 LEU A N 1
ATOM 713 C CA . LEU A 1 93 ? 100.690 67.445 -24.867 1.00 91.69 93 LEU A CA 1
ATOM 714 C C . LEU A 1 93 ? 100.612 68.612 -23.867 1.00 91.69 93 LEU A C 1
ATOM 716 O O . LEU A 1 93 ? 99.588 69.291 -23.804 1.00 91.69 93 LEU A O 1
ATOM 720 N N . SER A 1 94 ? 101.706 68.919 -23.159 1.00 91.00 94 SER A N 1
ATOM 721 C CA . SER A 1 94 ? 101.813 70.127 -22.326 1.00 91.00 94 SER A CA 1
ATOM 722 C C . SER A 1 94 ? 101.660 71.391 -23.167 1.00 91.00 94 SER A C 1
ATOM 724 O O . SER A 1 94 ? 100.895 72.281 -22.803 1.00 91.00 94 SER A O 1
ATOM 726 N N . ARG A 1 95 ? 102.292 71.437 -24.348 1.00 91.56 95 ARG A N 1
ATOM 727 C CA . ARG A 1 95 ? 102.098 72.545 -25.296 1.00 91.56 95 ARG A CA 1
ATOM 728 C C . ARG A 1 95 ? 100.652 72.636 -25.783 1.00 91.56 95 ARG A C 1
ATOM 730 O O . ARG A 1 95 ? 100.115 73.733 -25.895 1.00 91.56 95 ARG A O 1
ATOM 737 N N . CYS A 1 96 ? 99.984 71.504 -26.019 1.00 91.12 96 CYS A N 1
ATOM 738 C CA . CYS A 1 96 ? 98.558 71.515 -26.362 1.00 91.12 96 CYS A CA 1
ATOM 739 C C . CYS A 1 96 ? 97.712 72.136 -25.236 1.00 91.12 96 CYS A C 1
ATOM 741 O O . CYS A 1 96 ? 96.840 72.956 -25.507 1.00 91.12 96 CYS A O 1
ATOM 743 N N . ALA A 1 97 ? 97.996 71.808 -23.973 1.00 88.62 97 ALA A N 1
ATOM 744 C CA . ALA A 1 97 ? 97.309 72.399 -22.825 1.00 88.62 97 ALA A CA 1
ATOM 745 C C . ALA A 1 97 ? 97.575 73.910 -22.671 1.00 88.62 97 ALA A C 1
ATOM 747 O O . ALA A 1 97 ? 96.666 74.660 -22.314 1.00 88.62 97 ALA A O 1
ATOM 748 N N . GLU A 1 98 ? 98.800 74.365 -22.943 1.00 87.69 98 GLU A N 1
ATOM 749 C CA . GLU A 1 98 ? 99.176 75.787 -22.900 1.00 87.69 98 GLU A CA 1
ATOM 750 C C . GLU A 1 98 ? 98.447 76.612 -23.969 1.00 87.69 98 GLU A C 1
ATOM 752 O O . GLU A 1 98 ? 98.017 77.733 -23.700 1.00 87.69 98 GLU A O 1
ATOM 757 N N . HIS A 1 99 ? 98.262 76.049 -25.164 1.00 85.75 99 HIS A N 1
ATOM 758 C CA . HIS A 1 99 ? 97.630 76.735 -26.294 1.00 85.75 99 HIS A CA 1
ATOM 759 C C . HIS A 1 99 ? 96.110 76.515 -26.400 1.00 85.75 99 HIS A C 1
ATOM 761 O O . HIS A 1 99 ? 95.477 77.058 -27.313 1.00 85.75 99 HIS A O 1
ATOM 767 N N . CYS A 1 100 ? 95.504 75.736 -25.497 1.00 86.12 100 CYS A N 1
ATOM 768 C CA . CYS A 1 100 ? 94.083 75.413 -25.555 1.00 86.12 100 CYS A CA 1
ATOM 769 C C . CYS A 1 100 ? 93.194 76.565 -25.054 1.00 86.12 100 CYS A C 1
ATOM 771 O O . CYS A 1 100 ? 93.306 76.957 -23.893 1.00 86.12 100 CYS A O 1
ATOM 773 N N . PRO A 1 101 ? 92.282 77.102 -25.892 1.00 78.88 101 PRO A N 1
ATOM 774 C CA . PRO A 1 101 ? 91.399 78.198 -25.493 1.00 78.88 101 PRO A CA 1
ATOM 775 C C . PRO A 1 101 ? 90.171 77.736 -24.689 1.00 78.88 101 PRO A C 1
ATOM 777 O O . PRO A 1 101 ? 89.464 78.577 -24.137 1.00 78.88 101 PRO A O 1
ATOM 780 N N . ASP A 1 102 ? 89.870 76.433 -24.663 1.00 82.88 102 ASP A N 1
ATOM 781 C CA . ASP A 1 102 ? 88.711 75.877 -23.964 1.00 82.88 102 ASP A CA 1
ATOM 782 C C . ASP A 1 102 ? 89.123 75.248 -22.630 1.00 82.88 102 ASP A C 1
ATOM 784 O O . ASP A 1 102 ? 90.012 74.403 -22.581 1.00 82.88 102 ASP A O 1
ATOM 788 N N . ILE A 1 103 ? 88.475 75.651 -21.533 1.00 82.12 103 ILE A N 1
ATOM 789 C CA . ILE A 1 103 ? 88.823 75.181 -20.182 1.00 82.12 103 ILE A CA 1
ATOM 790 C C . ILE A 1 103 ? 88.584 73.666 -20.039 1.00 82.12 103 ILE A C 1
ATOM 792 O O . ILE A 1 103 ? 89.296 73.005 -19.280 1.00 82.12 103 ILE A O 1
ATOM 796 N N . GLY A 1 104 ? 87.594 73.101 -20.740 1.00 82.81 104 GLY A N 1
ATOM 797 C CA . GLY A 1 104 ? 87.301 71.668 -20.723 1.00 82.81 104 GLY A CA 1
ATOM 798 C C . GLY A 1 104 ? 88.403 70.860 -21.403 1.00 82.81 104 GLY A C 1
ATOM 799 O O . GLY A 1 104 ? 88.976 69.959 -20.786 1.00 82.81 104 GLY A O 1
ATOM 800 N N . ASP A 1 105 ? 88.761 71.246 -22.625 1.00 82.62 105 ASP A N 1
ATOM 801 C CA . ASP A 1 105 ? 89.823 70.588 -23.394 1.00 82.62 105 ASP A CA 1
ATOM 802 C C . ASP A 1 105 ? 91.209 70.834 -22.776 1.00 82.62 105 ASP A C 1
ATOM 804 O O . ASP A 1 105 ? 92.044 69.932 -22.726 1.00 82.62 105 ASP A O 1
ATOM 808 N N . GLN A 1 106 ? 91.448 72.013 -22.193 1.00 86.44 106 GLN A N 1
ATOM 809 C CA . GLN A 1 106 ? 92.669 72.293 -21.441 1.00 86.44 106 GLN A CA 1
ATOM 810 C C . GLN A 1 106 ? 92.817 71.342 -20.246 1.00 86.44 106 GLN A C 1
ATOM 812 O O . GLN A 1 106 ? 93.895 70.781 -20.038 1.00 86.44 106 GLN A O 1
ATOM 817 N N . ARG A 1 107 ? 91.740 71.110 -19.480 1.00 87.25 107 ARG A N 1
ATOM 818 C CA . ARG A 1 107 ? 91.737 70.127 -18.382 1.00 87.25 107 ARG A CA 1
ATOM 819 C C . ARG A 1 107 ? 91.943 68.704 -18.891 1.00 87.25 107 ARG A C 1
ATOM 821 O O . ARG A 1 107 ? 92.598 67.920 -18.208 1.00 87.25 107 ARG A O 1
ATOM 828 N N . LEU A 1 108 ? 91.410 68.369 -20.066 1.00 89.25 108 LEU A N 1
ATOM 829 C CA . LEU A 1 108 ? 91.633 67.074 -20.704 1.00 89.25 108 LEU A CA 1
ATOM 830 C C . LEU A 1 108 ? 93.112 66.873 -21.065 1.00 89.25 108 LEU A C 1
ATOM 832 O O . LEU A 1 108 ? 93.683 65.845 -20.706 1.00 89.25 108 LEU A O 1
ATOM 836 N N . TYR A 1 109 ? 93.757 67.854 -21.701 1.00 91.38 109 TYR A N 1
ATOM 837 C CA . TYR A 1 109 ? 95.180 67.767 -22.043 1.00 91.38 109 TYR A CA 1
ATOM 838 C C . TYR A 1 109 ? 96.078 67.769 -20.799 1.00 91.38 109 TYR A C 1
ATOM 840 O O . TYR A 1 109 ? 97.023 66.989 -20.738 1.00 91.38 109 TYR A O 1
ATOM 848 N N . GLN A 1 110 ? 95.756 68.552 -19.763 1.00 90.00 110 GLN A N 1
ATOM 849 C CA . GLN A 1 110 ? 96.465 68.503 -18.474 1.00 90.00 110 GLN A CA 1
ATOM 850 C C . GLN A 1 110 ? 96.327 67.136 -17.790 1.00 90.00 110 GLN A C 1
ATOM 852 O O . GLN A 1 110 ? 97.311 66.598 -17.282 1.00 90.00 110 GLN A O 1
ATOM 857 N N . ALA A 1 111 ? 95.127 66.545 -17.815 1.00 89.19 111 ALA A N 1
ATOM 858 C CA . ALA A 1 111 ? 94.907 65.187 -17.331 1.00 89.19 111 ALA A CA 1
ATOM 859 C C . ALA A 1 111 ? 95.717 64.166 -18.142 1.00 89.19 111 ALA A C 1
ATOM 861 O O . ALA A 1 111 ? 96.273 63.235 -17.566 1.00 89.19 111 ALA A O 1
ATOM 862 N N . GLY A 1 112 ? 95.846 64.371 -19.454 1.00 88.88 112 GLY A N 1
ATOM 863 C CA . GLY A 1 112 ? 96.671 63.521 -20.301 1.00 88.88 112 GLY A CA 1
ATOM 864 C C . GLY A 1 112 ? 98.175 63.685 -20.087 1.00 88.88 112 GLY A C 1
ATOM 865 O O . GLY A 1 112 ? 98.901 62.710 -20.216 1.00 88.88 112 GLY A O 1
ATOM 866 N N . VAL A 1 113 ? 98.668 64.863 -19.689 1.00 89.44 113 VAL A N 1
ATOM 867 C CA . VAL A 1 113 ? 100.076 65.022 -19.269 1.00 89.44 113 VAL A CA 1
ATOM 868 C C . VAL A 1 113 ? 100.352 64.230 -17.987 1.00 89.44 113 VAL A C 1
ATOM 870 O O . VAL A 1 113 ? 101.428 63.652 -17.844 1.00 89.44 113 VAL A O 1
ATOM 873 N N . ALA A 1 114 ? 99.385 64.184 -17.064 1.00 88.19 114 ALA A N 1
ATOM 874 C CA . ALA A 1 114 ? 99.501 63.426 -15.819 1.00 88.19 114 ALA A CA 1
ATOM 875 C C . ALA A 1 114 ? 99.366 61.904 -16.023 1.00 88.19 114 ALA A C 1
ATOM 877 O O . ALA A 1 114 ? 100.033 61.137 -15.331 1.00 88.19 114 ALA A O 1
ATOM 878 N N . ASP A 1 115 ? 98.530 61.472 -16.970 1.00 90.81 115 ASP A N 1
ATOM 879 C CA . ASP A 1 115 ? 98.303 60.066 -17.317 1.00 90.81 115 ASP A CA 1
ATOM 880 C C . ASP A 1 115 ? 98.283 59.872 -18.841 1.00 90.81 115 ASP A C 1
ATOM 882 O O . ASP A 1 115 ? 97.231 59.719 -19.478 1.00 90.81 115 ASP A O 1
ATOM 886 N N . LEU A 1 116 ? 99.487 59.878 -19.423 1.00 90.25 116 LEU A N 1
ATOM 887 C CA . LEU A 1 116 ? 99.694 59.712 -20.865 1.00 90.25 116 LEU A CA 1
ATOM 888 C C . LEU A 1 116 ? 99.115 58.392 -21.372 1.00 90.25 116 LEU A C 1
ATOM 890 O O . LEU A 1 116 ? 98.502 58.367 -22.433 1.00 90.25 116 LEU A O 1
ATOM 894 N N . SER A 1 117 ? 99.223 57.311 -20.595 1.00 89.44 117 SER A N 1
ATOM 895 C CA . SER A 1 117 ? 98.750 55.994 -21.025 1.00 89.44 117 SER A CA 1
ATOM 896 C C . SER A 1 117 ? 97.230 55.959 -21.191 1.00 89.44 117 SER A C 1
ATOM 898 O O . SER A 1 117 ? 96.724 55.455 -22.199 1.00 89.44 117 SER A O 1
ATOM 900 N N . SER A 1 118 ? 96.481 56.501 -20.225 1.00 90.44 118 SER A N 1
ATOM 901 C CA . SER A 1 118 ? 95.020 56.581 -20.335 1.00 90.44 118 SER A CA 1
ATOM 902 C C . SER A 1 118 ? 94.585 57.563 -21.419 1.00 90.44 118 SER A C 1
ATOM 904 O O . SER A 1 118 ? 93.618 57.295 -22.132 1.00 90.44 118 SER A O 1
ATOM 906 N N . PHE A 1 119 ? 95.315 58.663 -21.608 1.00 93.00 119 PHE A N 1
ATOM 907 C CA . PHE A 1 119 ? 95.041 59.600 -22.694 1.00 93.00 119 PHE A CA 1
ATOM 908 C C . PHE A 1 119 ? 95.268 58.972 -24.076 1.00 93.00 119 PHE A C 1
ATOM 910 O O . PHE A 1 119 ? 94.389 59.044 -24.933 1.00 93.00 119 PHE A O 1
ATOM 917 N N . SER A 1 120 ? 96.377 58.259 -24.279 1.00 91.69 120 SER A N 1
ATOM 918 C CA . SER A 1 120 ? 96.660 57.521 -25.516 1.00 91.69 120 SER A CA 1
ATOM 919 C C . SER A 1 120 ? 95.578 56.479 -25.816 1.00 91.69 120 SER A C 1
ATOM 921 O O . SER A 1 120 ? 95.128 56.355 -26.956 1.00 91.69 120 SER A O 1
ATOM 923 N N . LYS A 1 121 ? 95.076 55.777 -24.789 1.00 91.44 121 LYS A N 1
ATOM 924 C CA . LYS A 1 121 ? 93.930 54.859 -24.922 1.00 91.44 121 LYS A CA 1
ATOM 925 C C . LYS A 1 121 ? 92.636 55.578 -25.306 1.00 91.44 121 LYS A C 1
ATOM 927 O O . LYS A 1 121 ? 91.879 55.031 -26.102 1.00 91.44 121 LYS A O 1
ATOM 932 N N . LEU A 1 122 ? 92.377 56.778 -24.781 1.00 92.19 122 LEU A N 1
ATOM 933 C CA . LEU A 1 122 ? 91.209 57.587 -25.153 1.00 92.19 122 LEU A CA 1
ATOM 934 C C . LEU A 1 122 ? 91.276 58.045 -26.613 1.00 92.19 122 LEU A C 1
ATOM 936 O O . LEU A 1 122 ? 90.288 57.938 -27.345 1.00 92.19 122 LEU A O 1
ATOM 940 N N . VAL A 1 123 ? 92.445 58.517 -27.048 1.00 91.38 123 VAL A N 1
ATOM 941 C CA . VAL A 1 123 ? 92.685 58.895 -28.445 1.00 91.38 123 VAL A CA 1
ATOM 942 C C . VAL A 1 123 ? 92.490 57.683 -29.352 1.00 91.38 123 VAL A C 1
ATOM 944 O O . VAL A 1 123 ? 91.784 57.784 -30.355 1.00 91.38 123 VAL A O 1
ATOM 947 N N . ARG A 1 124 ? 93.025 56.516 -28.970 1.00 91.25 124 ARG A N 1
ATOM 948 C CA . ARG A 1 124 ? 92.811 55.261 -29.698 1.00 91.25 124 ARG A CA 1
ATOM 949 C C . ARG A 1 124 ? 91.339 54.865 -29.757 1.00 91.25 124 ARG A C 1
ATOM 951 O O . ARG A 1 124 ? 90.846 54.536 -30.828 1.00 91.25 124 ARG A O 1
ATOM 958 N N . ALA A 1 125 ? 90.618 54.932 -28.639 1.00 87.25 125 ALA A N 1
ATOM 959 C CA . ALA A 1 125 ? 89.189 54.630 -28.596 1.00 87.25 125 ALA A CA 1
ATOM 960 C C . ALA A 1 125 ? 88.393 55.542 -29.546 1.00 87.25 125 ALA A C 1
ATOM 962 O O . ALA A 1 125 ? 87.527 55.071 -30.281 1.00 87.25 125 ALA A O 1
ATOM 963 N N . SER A 1 126 ? 88.743 56.828 -29.596 1.00 88.88 126 SER A N 1
ATOM 964 C CA . SER A 1 126 ? 88.143 57.798 -30.519 1.00 88.88 126 SER A CA 1
ATOM 965 C C . SER A 1 126 ? 88.512 57.522 -31.981 1.00 88.88 126 SER A C 1
ATOM 967 O O . SER A 1 126 ? 87.677 57.685 -32.868 1.00 88.88 126 SER A O 1
ATOM 969 N N . TRP A 1 127 ? 89.748 57.086 -32.244 1.00 89.88 127 TRP A N 1
ATOM 970 C CA . TRP A 1 127 ? 90.205 56.679 -33.575 1.00 89.88 127 TRP A CA 1
ATOM 971 C C . TRP A 1 127 ? 89.439 55.446 -34.074 1.00 89.88 127 TRP A C 1
ATOM 973 O O . TRP A 1 127 ? 88.878 55.480 -35.169 1.00 89.88 127 TRP A O 1
ATOM 983 N N . LEU A 1 128 ? 89.321 54.404 -33.244 1.00 88.31 128 LEU A N 1
ATOM 984 C CA . LEU A 1 128 ? 88.565 53.184 -33.554 1.00 88.31 128 LEU A CA 1
ATOM 985 C C . LEU A 1 128 ? 87.090 53.483 -33.826 1.00 88.31 128 LEU A C 1
ATOM 987 O O . LEU A 1 128 ? 86.492 52.889 -34.722 1.00 88.31 128 LEU A O 1
ATOM 991 N N . LEU A 1 129 ? 86.513 54.431 -33.080 1.00 84.06 129 LEU A N 1
ATOM 992 C CA . LEU A 1 129 ? 85.135 54.861 -33.281 1.00 84.06 129 LEU A CA 1
ATOM 993 C C . LEU A 1 129 ? 84.935 55.487 -34.670 1.00 84.06 129 LEU A C 1
ATOM 995 O O . LEU A 1 129 ? 83.990 55.123 -35.366 1.00 84.06 129 LEU A O 1
ATOM 999 N N . ARG A 1 130 ? 85.847 56.365 -35.113 1.00 83.75 130 ARG A N 1
ATOM 1000 C CA . ARG A 1 130 ? 85.803 56.949 -36.469 1.00 83.75 130 ARG A CA 1
ATOM 1001 C C . ARG A 1 130 ? 85.983 55.907 -37.579 1.00 83.75 130 ARG A C 1
ATOM 1003 O O . ARG A 1 130 ? 85.437 56.088 -38.661 1.00 83.75 130 ARG A O 1
ATOM 1010 N N . HIS A 1 131 ? 86.677 54.806 -37.292 1.00 83.00 131 HIS A N 1
ATOM 1011 C CA . HIS A 1 131 ? 86.907 53.689 -38.218 1.00 83.00 131 HIS A CA 1
ATOM 1012 C C . HIS A 1 131 ? 85.863 52.563 -38.099 1.00 83.00 131 HIS A C 1
ATOM 1014 O O . HIS A 1 131 ? 86.058 51.473 -38.634 1.00 83.00 131 HIS A O 1
ATOM 1020 N N . ASN A 1 132 ? 84.740 52.817 -37.416 1.00 79.00 132 ASN A N 1
ATOM 1021 C CA . ASN A 1 132 ? 83.622 51.885 -37.243 1.00 79.00 132 ASN A CA 1
ATOM 1022 C C . ASN A 1 132 ? 83.987 50.556 -36.539 1.00 79.00 132 ASN A C 1
ATOM 1024 O O . ASN A 1 132 ? 83.272 49.561 -36.655 1.00 79.00 132 ASN A O 1
ATOM 1028 N N . GLN A 1 133 ? 85.074 50.527 -35.760 1.00 84.44 133 GLN A N 1
ATOM 1029 C CA . GLN A 1 133 ? 85.465 49.387 -34.920 1.00 84.44 133 GLN A CA 1
ATOM 1030 C C . GLN A 1 133 ? 84.835 49.516 -33.524 1.00 84.44 133 GLN A C 1
ATOM 1032 O O . GLN A 1 133 ? 85.516 49.663 -32.506 1.00 84.44 133 GLN A O 1
ATOM 1037 N N . LEU A 1 134 ? 83.498 49.502 -33.495 1.00 81.06 134 LEU A N 1
ATOM 1038 C CA . LEU A 1 134 ? 82.685 49.915 -32.344 1.00 81.06 134 LEU A CA 1
ATOM 1039 C C . LEU A 1 134 ? 82.942 49.089 -31.077 1.00 81.06 134 LEU A C 1
ATOM 1041 O O . LEU A 1 134 ? 83.024 49.656 -29.991 1.00 81.06 134 LEU A O 1
ATOM 1045 N N . ASP A 1 135 ? 83.096 47.770 -31.186 1.00 78.75 135 ASP A N 1
ATOM 1046 C CA . ASP A 1 135 ? 83.250 46.914 -30.002 1.00 78.75 135 ASP A CA 1
ATOM 1047 C C . ASP A 1 135 ? 84.587 47.141 -29.294 1.00 78.75 135 ASP A C 1
ATOM 1049 O O . ASP A 1 135 ? 84.649 47.201 -28.063 1.00 78.75 135 ASP A O 1
ATOM 1053 N N . GLU A 1 136 ? 85.659 47.344 -30.059 1.00 79.81 136 GLU A N 1
ATOM 1054 C CA . GLU A 1 136 ? 86.967 47.634 -29.486 1.00 79.81 136 GLU A CA 1
ATOM 1055 C C . GLU A 1 136 ? 87.054 49.075 -28.967 1.00 79.81 136 GLU A C 1
ATOM 1057 O O . GLU A 1 136 ? 87.601 49.296 -27.882 1.00 79.81 136 GLU A O 1
ATOM 1062 N N . ALA A 1 137 ? 86.420 50.031 -29.658 1.00 83.62 137 ALA A N 1
ATOM 1063 C CA . ALA A 1 137 ? 86.255 51.399 -29.172 1.00 83.62 137 ALA A CA 1
ATOM 1064 C C . ALA A 1 137 ? 85.514 51.431 -27.826 1.00 83.62 137 ALA A C 1
ATOM 1066 O O . ALA A 1 137 ? 85.993 52.048 -26.872 1.00 83.62 137 ALA A O 1
ATOM 1067 N N . ARG A 1 138 ? 84.393 50.705 -27.703 1.00 82.12 138 ARG A N 1
ATOM 1068 C CA . ARG A 1 138 ? 83.616 50.618 -26.457 1.00 82.12 138 ARG A CA 1
ATOM 1069 C C . ARG A 1 138 ? 84.386 49.931 -25.341 1.00 82.12 138 ARG A C 1
ATOM 1071 O O . ARG A 1 138 ? 84.344 50.397 -24.205 1.00 82.12 138 ARG A O 1
ATOM 1078 N N . ARG A 1 139 ? 85.102 48.845 -25.648 1.00 83.00 139 ARG A N 1
ATOM 1079 C CA . ARG A 1 139 ? 85.932 48.128 -24.671 1.00 83.00 139 ARG A CA 1
ATOM 1080 C C . ARG A 1 139 ? 87.012 49.039 -24.091 1.00 83.00 139 ARG A C 1
ATOM 1082 O O . ARG A 1 139 ? 87.196 49.064 -22.876 1.00 83.00 139 ARG A O 1
ATOM 1089 N N . LEU A 1 140 ? 87.695 49.807 -24.942 1.00 84.69 140 LEU A N 1
ATOM 1090 C CA . LEU A 1 140 ? 88.688 50.782 -24.493 1.00 84.69 140 LEU A CA 1
ATOM 1091 C C . LEU A 1 140 ? 88.040 51.953 -23.745 1.00 84.69 140 LEU A C 1
ATOM 1093 O O . LEU A 1 140 ? 88.548 52.338 -22.698 1.00 84.69 140 LEU A O 1
ATOM 1097 N N . GLY A 1 141 ? 86.897 52.461 -24.213 1.00 84.94 141 GLY A N 1
ATOM 1098 C CA . GLY A 1 141 ? 86.123 53.493 -23.519 1.00 84.94 141 GLY A CA 1
ATOM 1099 C C . GLY A 1 141 ? 85.705 53.075 -22.104 1.00 84.94 141 GLY A C 1
ATOM 1100 O O . GLY A 1 141 ? 85.902 53.824 -21.149 1.00 84.94 141 GLY A O 1
ATOM 1101 N N . ALA A 1 142 ? 85.210 51.845 -21.938 1.00 82.19 142 ALA A N 1
ATOM 1102 C CA . ALA A 1 142 ? 84.824 51.295 -20.640 1.00 82.19 142 ALA A CA 1
ATOM 1103 C C . ALA A 1 142 ? 86.032 51.113 -19.706 1.00 82.19 142 ALA A C 1
ATOM 1105 O O . ALA A 1 142 ? 85.938 51.392 -18.511 1.00 82.19 142 ALA A O 1
ATOM 1106 N N . ALA A 1 143 ? 87.187 50.714 -20.250 1.00 83.31 143 ALA A N 1
ATOM 1107 C CA . ALA A 1 143 ? 88.429 50.582 -19.489 1.00 83.31 143 ALA A CA 1
ATOM 1108 C C . ALA A 1 143 ? 88.966 51.925 -18.953 1.00 83.31 143 ALA A C 1
ATOM 1110 O O . ALA A 1 143 ? 89.798 51.930 -18.048 1.00 83.31 143 ALA A O 1
ATOM 1111 N N . LEU A 1 144 ? 88.490 53.059 -19.479 1.00 89.38 144 LEU A N 1
ATOM 1112 C CA . LEU A 1 144 ? 88.866 54.401 -19.028 1.00 89.38 144 LEU A CA 1
ATOM 1113 C C . LEU A 1 144 ? 87.996 54.925 -17.881 1.00 89.38 144 LEU A C 1
ATOM 1115 O O . LEU A 1 144 ? 88.248 56.024 -17.397 1.00 89.38 144 LEU A O 1
ATOM 1119 N N . ALA A 1 145 ? 87.005 54.164 -17.404 1.00 81.88 145 ALA A N 1
ATOM 1120 C CA . ALA A 1 145 ? 86.090 54.616 -16.353 1.00 81.88 145 ALA A CA 1
ATOM 1121 C C . ALA A 1 145 ? 86.792 55.041 -15.045 1.00 81.88 145 ALA A C 1
ATOM 1123 O O . ALA A 1 145 ? 86.240 55.857 -14.306 1.00 81.88 145 ALA A O 1
ATOM 1124 N N . SER A 1 146 ? 87.994 54.517 -14.776 1.00 79.56 146 SER A N 1
ATOM 1125 C CA . SER A 1 146 ? 88.830 54.846 -13.612 1.00 79.56 146 SER A CA 1
ATOM 1126 C C . SER A 1 146 ? 89.927 55.886 -13.884 1.00 79.56 146 SER A C 1
ATOM 1128 O O . SER A 1 146 ? 90.720 56.165 -12.988 1.00 79.56 146 SER A O 1
ATOM 1130 N N . ALA A 1 147 ? 90.024 56.425 -15.104 1.00 88.44 147 ALA A N 1
ATOM 1131 C CA . ALA A 1 147 ? 90.993 57.465 -15.444 1.00 88.44 147 ALA A CA 1
ATOM 1132 C C . ALA A 1 147 ? 90.630 58.810 -14.783 1.00 88.44 147 ALA A C 1
ATOM 1134 O O . ALA A 1 147 ? 89.574 58.963 -14.163 1.00 88.44 147 ALA A O 1
ATOM 1135 N N . ALA A 1 148 ? 91.496 59.817 -14.936 1.00 85.56 148 ALA A N 1
ATOM 1136 C CA . ALA A 1 148 ? 91.203 61.174 -14.475 1.00 85.56 148 ALA A CA 1
ATOM 1137 C C . ALA A 1 148 ? 89.839 61.662 -15.017 1.00 85.56 148 ALA A C 1
ATOM 1139 O O . ALA A 1 148 ? 89.507 61.349 -16.165 1.00 85.56 148 ALA A O 1
ATOM 1140 N N . PRO A 1 149 ? 89.049 62.443 -14.249 1.00 87.50 149 PRO A N 1
ATOM 1141 C CA . PRO A 1 149 ? 87.642 62.701 -14.572 1.00 87.50 149 PRO A CA 1
ATOM 1142 C C . PRO A 1 149 ? 87.357 63.173 -16.011 1.00 87.50 149 PRO A C 1
ATOM 1144 O O . PRO A 1 149 ? 86.416 62.644 -16.602 1.00 87.50 149 PRO A O 1
ATOM 1147 N N . PRO A 1 150 ? 88.158 64.075 -16.627 1.00 85.56 150 PRO A N 1
ATOM 1148 C CA . PRO A 1 150 ? 87.950 64.464 -18.026 1.00 85.56 150 PRO A CA 1
ATOM 1149 C C . PRO A 1 150 ? 88.125 63.304 -19.024 1.00 85.56 150 PRO A C 1
ATOM 1151 O O . PRO A 1 150 ? 87.376 63.206 -19.992 1.00 85.56 150 PRO A O 1
ATOM 1154 N N . ILE A 1 151 ? 89.078 62.398 -18.773 1.00 88.19 151 ILE A N 1
ATOM 1155 C CA . ILE A 1 151 ? 89.348 61.219 -19.613 1.00 88.19 151 ILE A CA 1
ATOM 1156 C C . ILE A 1 151 ? 88.261 60.157 -19.400 1.00 88.19 151 ILE A C 1
ATOM 1158 O O . ILE A 1 151 ? 87.747 59.591 -20.365 1.00 88.19 151 ILE A O 1
ATOM 1162 N N . ALA A 1 152 ? 87.873 59.913 -18.144 1.00 83.75 152 ALA A N 1
ATOM 1163 C CA . ALA A 1 152 ? 86.843 58.936 -17.801 1.00 83.75 152 ALA A CA 1
ATOM 1164 C C . ALA A 1 152 ? 85.463 59.311 -18.355 1.00 83.75 152 ALA A C 1
ATOM 1166 O O . ALA A 1 152 ? 84.706 58.435 -18.773 1.00 83.75 152 ALA A O 1
ATOM 1167 N N . GLU A 1 153 ? 85.135 60.602 -18.383 1.00 83.88 153 GLU A N 1
ATOM 1168 C CA . GLU A 1 153 ? 83.871 61.086 -18.934 1.00 83.88 153 GLU A CA 1
ATOM 1169 C C . GLU A 1 153 ? 83.758 60.825 -20.440 1.00 83.88 153 GLU A C 1
ATOM 1171 O O . GLU A 1 153 ? 82.764 60.257 -20.896 1.00 83.88 153 GLU A O 1
ATOM 1176 N N . LEU A 1 154 ? 84.799 61.143 -21.213 1.00 84.44 154 LEU A N 1
ATOM 1177 C CA . LEU A 1 154 ? 84.819 60.841 -22.646 1.00 84.44 154 LEU A CA 1
ATOM 1178 C C . LEU A 1 154 ? 84.871 59.329 -22.913 1.00 84.44 154 LEU A C 1
ATOM 1180 O O . LEU A 1 154 ? 84.179 58.840 -23.806 1.00 84.44 154 LEU A O 1
ATOM 1184 N N . GLY A 1 155 ? 85.606 58.571 -22.094 1.00 84.81 155 GLY A N 1
ATOM 1185 C CA . GLY A 1 155 ? 85.630 57.108 -22.159 1.00 84.81 155 GLY A CA 1
ATOM 1186 C C . GLY A 1 155 ? 84.242 56.482 -21.984 1.00 84.81 155 GLY A C 1
ATOM 1187 O O . GLY A 1 155 ? 83.846 55.624 -22.775 1.00 84.81 155 GLY A O 1
ATOM 1188 N N . ARG A 1 156 ? 83.451 56.963 -21.013 1.00 81.88 156 ARG A N 1
ATOM 1189 C CA . ARG A 1 156 ? 82.063 56.510 -20.803 1.00 81.88 156 ARG A CA 1
ATOM 1190 C C . ARG A 1 156 ? 81.153 56.817 -21.991 1.00 81.88 156 ARG A C 1
ATOM 1192 O O . ARG A 1 156 ? 80.338 55.969 -22.346 1.00 81.88 156 ARG A O 1
ATOM 1199 N N . ARG A 1 157 ? 81.300 57.985 -22.624 1.00 81.94 157 ARG A N 1
ATOM 1200 C CA . ARG A 1 157 ? 80.516 58.343 -23.821 1.00 81.94 157 ARG A CA 1
ATOM 1201 C C . ARG A 1 157 ? 80.812 57.410 -24.994 1.00 81.94 157 ARG A C 1
ATOM 1203 O O . ARG A 1 157 ? 79.884 56.920 -25.630 1.00 81.94 157 ARG A O 1
ATOM 1210 N N . ILE A 1 158 ? 82.086 57.086 -25.221 1.00 82.88 158 ILE A N 1
ATOM 1211 C CA . ILE A 1 158 ? 82.487 56.116 -26.253 1.00 82.88 158 ILE A CA 1
ATOM 1212 C C . ILE A 1 158 ? 81.971 54.708 -25.910 1.00 82.88 158 ILE A C 1
ATOM 1214 O O . ILE A 1 158 ? 81.500 53.990 -26.788 1.00 82.88 158 ILE A O 1
ATOM 1218 N N . ALA A 1 159 ? 81.987 54.309 -24.633 1.00 79.00 159 ALA A N 1
ATOM 1219 C CA . ALA A 1 159 ? 81.478 53.006 -24.191 1.00 79.00 159 ALA A CA 1
ATOM 1220 C C . ALA A 1 159 ? 79.974 52.804 -24.454 1.00 79.00 159 ALA A C 1
ATOM 1222 O O . ALA A 1 159 ? 79.532 51.666 -24.630 1.00 79.00 159 ALA A O 1
ATOM 1223 N N . LYS A 1 160 ? 79.195 53.892 -24.488 1.00 76.88 160 LYS A N 1
ATOM 1224 C CA . LYS A 1 160 ? 77.736 53.874 -24.667 1.00 76.88 160 LYS A CA 1
ATOM 1225 C C . LYS A 1 160 ? 77.265 54.135 -26.102 1.00 76.88 160 LYS A C 1
ATOM 1227 O O . LYS A 1 160 ? 76.065 54.084 -26.346 1.00 76.88 160 LYS A O 1
ATOM 1232 N N . THR A 1 161 ? 78.162 54.379 -27.059 1.00 79.75 161 THR A N 1
ATOM 1233 C CA . THR A 1 161 ? 77.763 54.699 -28.441 1.00 79.75 161 THR A CA 1
ATOM 1234 C C . THR A 1 161 ? 76.891 53.582 -29.037 1.00 79.75 161 THR A C 1
ATOM 1236 O O . THR A 1 161 ? 77.311 52.429 -28.956 1.00 79.75 161 THR A O 1
ATOM 1239 N N . PRO A 1 162 ? 75.709 53.854 -29.624 1.00 76.19 162 PRO A N 1
ATOM 1240 C CA . PRO A 1 162 ? 74.804 52.821 -30.145 1.00 76.19 162 PRO A CA 1
ATOM 1241 C C . PRO A 1 162 ? 75.364 52.094 -31.382 1.00 76.19 162 PRO A C 1
ATOM 1243 O O . PRO A 1 162 ? 76.213 52.615 -32.099 1.00 76.19 162 PRO A O 1
ATOM 1246 N N . THR A 1 163 ? 74.928 50.849 -31.618 1.00 77.12 163 THR A N 1
ATOM 1247 C CA . THR A 1 163 ? 75.225 50.117 -32.870 1.00 77.12 163 THR A CA 1
ATOM 1248 C C . THR A 1 163 ? 74.205 50.466 -33.957 1.00 77.12 163 THR A C 1
ATOM 1250 O O . THR A 1 163 ? 73.009 50.470 -33.649 1.00 77.12 163 THR A O 1
ATOM 1253 N N . PRO A 1 164 ? 74.631 50.679 -35.219 1.00 73.06 164 PRO A N 1
ATOM 1254 C CA . PRO A 1 164 ? 73.715 50.855 -36.342 1.00 73.06 164 PRO A CA 1
ATOM 1255 C C . PRO A 1 164 ? 72.787 49.646 -36.502 1.00 73.06 164 PRO A C 1
ATOM 1257 O O . PRO A 1 164 ? 73.203 48.504 -36.298 1.00 73.06 164 PRO A O 1
ATOM 1260 N N . ILE A 1 165 ? 71.534 49.895 -36.876 1.00 75.62 165 ILE A N 1
ATOM 1261 C CA . ILE A 1 165 ? 70.541 48.851 -37.150 1.00 75.62 165 ILE A CA 1
ATOM 1262 C C . ILE A 1 165 ? 70.283 48.760 -38.656 1.00 75.62 165 ILE A C 1
ATOM 1264 O O . ILE A 1 165 ? 70.196 49.777 -39.335 1.00 75.62 165 ILE A O 1
ATOM 1268 N N . ASN A 1 166 ? 70.141 47.539 -39.177 1.00 69.06 166 ASN A N 1
ATOM 1269 C CA . ASN A 1 166 ? 69.894 47.297 -40.607 1.00 69.06 166 ASN A CA 1
ATOM 1270 C C . ASN A 1 166 ? 68.396 47.336 -40.982 1.00 69.06 166 ASN A C 1
ATOM 1272 O O . ASN A 1 166 ? 68.047 47.154 -42.143 1.00 69.06 166 ASN A O 1
ATOM 1276 N N . GLY A 1 167 ? 67.508 47.554 -40.006 1.00 74.00 167 GLY A N 1
ATOM 1277 C CA . GLY A 1 167 ? 66.059 47.641 -40.186 1.00 74.00 167 GLY A CA 1
ATOM 1278 C C . GLY A 1 167 ? 65.345 47.926 -38.863 1.00 74.00 167 GLY A C 1
ATOM 1279 O O . GLY A 1 167 ? 65.898 47.670 -37.790 1.00 74.00 167 GLY A O 1
ATOM 1280 N N . ALA A 1 168 ? 64.129 48.473 -38.937 1.00 77.56 168 ALA A N 1
ATOM 1281 C CA . ALA A 1 168 ? 63.317 48.749 -37.755 1.00 77.56 168 ALA A CA 1
ATOM 1282 C C . ALA A 1 168 ? 62.904 47.433 -37.053 1.00 77.56 168 ALA A C 1
ATOM 1284 O O . ALA A 1 168 ? 62.558 46.461 -37.730 1.00 77.56 168 ALA A O 1
ATOM 1285 N N . PRO A 1 169 ? 62.936 47.366 -35.711 1.00 81.69 169 PRO A N 1
ATOM 1286 C CA . PRO A 1 169 ? 62.474 46.204 -34.971 1.00 81.69 169 PRO A CA 1
ATOM 1287 C C . PRO A 1 169 ? 60.957 46.056 -35.095 1.00 81.69 169 PRO A C 1
ATOM 1289 O O . PRO A 1 169 ? 60.218 47.037 -35.053 1.00 81.69 169 PRO A O 1
ATOM 1292 N N . ALA A 1 170 ? 60.489 44.813 -35.207 1.00 78.94 170 ALA A N 1
ATOM 1293 C CA . ALA A 1 170 ? 59.063 44.517 -35.218 1.00 78.94 170 ALA A CA 1
ATOM 1294 C C . ALA A 1 170 ? 58.433 44.870 -33.860 1.00 78.94 170 ALA A C 1
ATOM 1296 O O . ALA A 1 170 ? 58.894 44.385 -32.818 1.00 78.94 170 ALA A O 1
ATOM 1297 N N . LEU A 1 171 ? 57.386 45.697 -33.909 1.00 84.81 171 LEU A N 1
ATOM 1298 C CA . LEU A 1 171 ? 56.534 46.079 -32.788 1.00 84.81 171 LEU A CA 1
ATOM 1299 C C . LEU A 1 171 ? 55.088 45.795 -33.197 1.00 84.81 171 LEU A C 1
ATOM 1301 O O . LEU A 1 171 ? 54.528 46.494 -34.037 1.00 84.81 171 LEU A O 1
ATOM 1305 N N . PHE A 1 172 ? 54.498 44.740 -32.652 1.00 83.31 172 PHE A N 1
ATOM 1306 C CA . PHE A 1 172 ? 53.097 44.403 -32.884 1.00 83.31 172 PHE A CA 1
ATOM 1307 C C . PHE A 1 172 ? 52.560 43.673 -31.666 1.00 83.31 172 PHE A C 1
ATOM 1309 O O . PHE A 1 172 ? 53.279 42.915 -31.025 1.00 83.31 172 PHE A O 1
ATOM 1316 N N . THR A 1 173 ? 51.285 43.870 -31.366 1.00 77.19 173 THR A N 1
ATOM 1317 C CA . THR A 1 173 ? 50.578 43.114 -30.333 1.00 77.19 173 THR A CA 1
ATOM 1318 C C . THR A 1 173 ? 49.180 42.811 -30.840 1.00 77.19 173 THR A C 1
ATOM 1320 O O . THR A 1 173 ? 48.503 43.728 -31.301 1.00 77.19 173 THR A O 1
ATOM 1323 N N . ILE A 1 174 ? 48.733 41.564 -30.728 1.00 74.00 174 ILE A N 1
ATOM 1324 C CA . ILE A 1 174 ? 47.344 41.160 -30.964 1.00 74.00 174 ILE A CA 1
ATOM 1325 C C . ILE A 1 174 ? 46.760 40.840 -29.590 1.00 74.00 174 ILE A C 1
ATOM 1327 O O . ILE A 1 174 ? 47.273 39.969 -28.893 1.00 74.00 174 ILE A O 1
ATOM 1331 N N . ASN A 1 175 ? 45.750 41.600 -29.156 1.00 77.06 175 ASN A N 1
ATOM 1332 C CA . ASN A 1 175 ? 45.130 41.466 -27.826 1.00 77.06 175 ASN A CA 1
ATOM 1333 C C . ASN A 1 175 ? 46.143 41.484 -26.660 1.00 77.06 175 ASN A C 1
ATOM 1335 O O . ASN A 1 175 ? 46.012 40.764 -25.676 1.00 77.06 175 ASN A O 1
ATOM 1339 N N . GLY A 1 176 ? 47.194 42.301 -26.791 1.00 72.62 176 GLY A N 1
ATOM 1340 C CA . GLY A 1 176 ? 48.256 42.435 -25.789 1.00 72.62 176 GLY A CA 1
ATOM 1341 C C . GLY A 1 176 ? 49.354 41.372 -25.846 1.00 72.62 176 GLY A C 1
ATOM 1342 O O . GLY A 1 176 ? 50.360 41.508 -25.146 1.00 72.62 176 GLY A O 1
ATOM 1343 N N . CYS A 1 177 ? 49.223 40.362 -26.704 1.00 76.88 177 CYS A N 1
ATOM 1344 C CA . CYS A 1 177 ? 50.246 39.347 -26.940 1.00 76.88 177 CYS A CA 1
ATOM 1345 C C . CYS A 1 177 ? 51.096 39.727 -28.159 1.00 76.88 177 CYS A C 1
ATOM 1347 O O . CYS A 1 177 ? 50.566 39.922 -29.254 1.00 76.88 177 CYS A O 1
ATOM 1349 N N . GLY A 1 178 ? 52.409 39.874 -27.986 1.00 87.06 178 GLY A N 1
ATOM 1350 C CA . GLY A 1 178 ? 53.310 40.259 -29.074 1.00 87.06 178 GLY A CA 1
ATOM 1351 C C . GLY A 1 178 ? 54.623 40.860 -28.586 1.00 87.06 178 GLY A C 1
ATOM 1352 O O . GLY A 1 178 ? 55.177 40.409 -27.593 1.00 87.06 178 GLY A O 1
ATOM 1353 N N . VAL A 1 179 ? 55.150 41.858 -29.291 1.00 89.81 179 VAL A N 1
ATOM 1354 C CA . VAL A 1 179 ? 56.395 42.562 -28.958 1.00 89.81 179 VAL A CA 1
ATOM 1355 C C . VAL A 1 179 ? 56.175 44.064 -28.944 1.00 89.81 179 VAL A C 1
ATOM 1357 O O . VAL A 1 179 ? 55.706 44.639 -29.926 1.00 89.81 179 VAL A O 1
ATOM 1360 N N . LYS A 1 180 ? 56.549 44.715 -27.842 1.00 88.62 180 LYS A N 1
ATOM 1361 C CA . LYS A 1 180 ? 56.395 46.164 -27.665 1.00 88.62 180 LYS A CA 1
ATOM 1362 C C . LYS A 1 180 ? 57.543 46.738 -26.830 1.00 88.62 180 LYS A C 1
ATOM 1364 O O . LYS A 1 180 ? 58.198 46.015 -26.076 1.00 88.62 180 LYS A O 1
ATOM 1369 N N . PHE A 1 181 ? 57.829 48.025 -27.007 1.00 91.12 181 PHE A N 1
ATOM 1370 C CA . PHE A 1 181 ? 58.795 48.752 -26.184 1.00 91.12 181 PHE A CA 1
ATOM 1371 C C . PHE A 1 181 ? 58.205 49.122 -24.820 1.00 91.12 181 PHE A C 1
ATOM 1373 O O . PHE A 1 181 ? 57.043 49.516 -24.730 1.00 91.12 181 PHE A O 1
ATOM 1380 N N . TYR A 1 182 ? 59.017 48.992 -23.772 1.00 85.31 182 TYR A N 1
ATOM 1381 C CA . TYR A 1 182 ? 58.692 49.389 -22.406 1.00 85.31 182 TYR A CA 1
ATOM 1382 C C . TYR A 1 182 ? 59.872 50.113 -21.760 1.00 85.31 182 TYR A C 1
ATOM 1384 O O . TYR A 1 182 ? 61.028 49.696 -21.874 1.00 85.31 182 TYR A O 1
ATOM 1392 N N . GLY A 1 183 ? 59.534 51.152 -20.997 1.00 84.88 183 GLY A N 1
ATOM 1393 C CA . GLY A 1 183 ? 60.461 51.910 -20.165 1.00 84.88 183 GLY A CA 1
ATOM 1394 C C . GLY A 1 183 ? 61.273 52.950 -20.935 1.00 84.88 183 GLY A C 1
ATOM 1395 O O . GLY A 1 183 ? 61.605 52.760 -22.105 1.00 84.88 183 GLY A O 1
ATOM 1396 N N . ASN A 1 184 ? 61.615 54.033 -20.234 1.00 85.38 184 ASN A N 1
ATOM 1397 C CA . ASN A 1 184 ? 62.383 55.158 -20.758 1.00 85.38 184 ASN A CA 1
ATOM 1398 C C . ASN A 1 184 ? 63.554 55.408 -19.793 1.00 85.38 184 ASN A C 1
ATOM 1400 O O . ASN A 1 184 ? 63.354 55.913 -18.689 1.00 85.38 184 ASN A O 1
ATOM 1404 N N . LEU A 1 185 ? 64.757 54.964 -20.154 1.00 74.94 185 LEU A N 1
ATOM 1405 C CA . LEU A 1 185 ? 65.962 55.000 -19.315 1.00 74.94 185 LEU A CA 1
ATOM 1406 C C . LEU A 1 185 ? 67.050 55.856 -19.973 1.00 74.94 185 LEU A C 1
ATOM 1408 O O . LEU A 1 185 ? 67.071 55.977 -21.189 1.00 74.94 185 LEU A O 1
ATOM 1412 N N . ASP A 1 186 ? 67.990 56.398 -19.191 1.00 72.12 186 ASP A N 1
ATOM 1413 C CA . ASP A 1 186 ? 69.172 57.122 -19.694 1.00 72.12 186 ASP A CA 1
ATOM 1414 C C . ASP A 1 186 ? 68.840 58.234 -20.720 1.00 72.12 186 ASP A C 1
ATOM 1416 O O . ASP A 1 186 ? 69.276 58.181 -21.867 1.00 72.12 186 ASP A O 1
ATOM 1420 N N . HIS A 1 187 ? 68.060 59.243 -20.311 1.00 73.50 187 HIS A N 1
ATOM 1421 C CA . HIS A 1 187 ? 67.776 60.413 -21.151 1.00 73.50 187 HIS A CA 1
ATOM 1422 C C . HIS A 1 187 ? 69.046 61.216 -21.458 1.00 73.50 187 HIS A C 1
ATOM 1424 O O . HIS A 1 187 ? 69.771 61.625 -20.545 1.00 73.50 187 HIS A O 1
ATOM 1430 N N . GLU A 1 188 ? 69.268 61.505 -22.735 1.00 71.25 188 GLU A N 1
ATOM 1431 C CA . GLU A 1 188 ? 70.311 62.416 -23.190 1.00 71.25 188 GLU A CA 1
ATOM 1432 C C . GLU A 1 188 ? 69.758 63.831 -23.417 1.00 71.25 188 GLU A C 1
ATOM 1434 O O . GLU A 1 188 ? 68.552 64.064 -23.528 1.00 71.25 188 GLU A O 1
ATOM 1439 N N . THR A 1 189 ? 70.651 64.823 -23.462 1.00 67.38 189 THR A N 1
ATOM 1440 C CA . THR A 1 189 ? 70.273 66.242 -23.598 1.00 67.38 189 THR A CA 1
ATOM 1441 C C . THR A 1 189 ? 69.618 66.580 -24.941 1.00 67.38 189 THR A C 1
ATOM 1443 O O . THR A 1 189 ? 69.054 67.662 -25.077 1.00 67.38 189 THR A O 1
ATOM 1446 N N . ASP A 1 190 ? 69.699 65.684 -25.928 1.00 70.31 190 ASP A N 1
ATOM 1447 C CA . ASP A 1 190 ? 69.050 65.799 -27.239 1.00 70.31 190 ASP A CA 1
ATOM 1448 C C . ASP A 1 190 ? 67.625 65.206 -27.276 1.00 70.31 190 ASP A C 1
ATOM 1450 O O . ASP A 1 190 ? 66.963 65.260 -28.311 1.00 70.31 190 ASP A O 1
ATOM 1454 N N . GLY A 1 191 ? 67.136 64.678 -26.147 1.00 73.88 191 GLY A N 1
ATOM 1455 C CA . GLY A 1 191 ? 65.802 64.090 -26.008 1.00 73.88 191 GLY A CA 1
ATOM 1456 C C . GLY A 1 191 ? 65.726 62.598 -26.341 1.00 73.88 191 GLY A C 1
ATOM 1457 O O . GLY A 1 191 ? 64.653 62.007 -26.204 1.00 73.88 191 GLY A O 1
ATOM 1458 N N . SER A 1 192 ? 66.829 61.969 -26.752 1.00 81.50 192 SER A N 1
ATOM 1459 C CA . SER A 1 192 ? 66.893 60.520 -26.939 1.00 81.50 192 SER A CA 1
ATOM 1460 C C . SER A 1 192 ? 66.965 59.770 -25.599 1.00 81.50 192 SER A C 1
ATOM 1462 O O . SER A 1 192 ? 67.417 60.309 -24.586 1.00 81.50 192 SER A O 1
ATOM 1464 N N . TYR A 1 193 ? 66.459 58.537 -25.560 1.00 84.19 193 TYR A N 1
ATOM 1465 C CA . TYR A 1 193 ? 66.493 57.671 -24.382 1.00 84.19 193 TYR A CA 1
ATOM 1466 C C . TYR A 1 193 ? 66.550 56.192 -24.767 1.00 84.19 193 TYR A C 1
ATOM 1468 O O . TYR A 1 193 ? 66.194 55.787 -25.870 1.00 84.19 193 TYR A O 1
ATOM 1476 N N . THR A 1 194 ? 66.992 55.350 -23.840 1.00 85.38 194 THR A N 1
ATOM 1477 C CA . THR A 1 194 ? 67.031 53.897 -24.009 1.00 85.38 194 THR A CA 1
ATOM 1478 C C . THR A 1 194 ? 65.707 53.256 -23.598 1.00 85.38 194 THR A C 1
ATOM 1480 O O . THR A 1 194 ? 65.281 53.378 -22.451 1.00 85.38 194 THR A O 1
ATOM 1483 N N . THR A 1 195 ? 65.088 52.511 -24.510 1.00 88.25 195 THR A N 1
ATOM 1484 C CA . THR A 1 195 ? 63.916 51.666 -24.243 1.00 88.25 195 THR A CA 1
ATOM 1485 C C . THR A 1 195 ? 64.236 50.189 -24.464 1.00 88.25 195 THR A C 1
ATOM 1487 O O . THR A 1 195 ? 65.177 49.849 -25.187 1.00 88.25 195 THR A O 1
ATOM 1490 N N . ILE A 1 196 ? 63.479 49.290 -23.833 1.00 89.50 196 ILE A N 1
ATOM 1491 C CA . ILE A 1 196 ? 63.680 47.839 -23.933 1.00 89.50 196 ILE A CA 1
ATOM 1492 C C . ILE A 1 196 ? 62.485 47.216 -24.648 1.00 89.50 196 ILE A C 1
ATOM 1494 O O . ILE A 1 196 ? 61.334 47.458 -24.296 1.00 89.50 196 ILE A O 1
ATOM 1498 N N . ARG A 1 197 ? 62.747 46.377 -25.649 1.00 90.44 197 ARG A N 1
ATOM 1499 C CA . ARG A 1 197 ? 61.724 45.588 -26.331 1.00 90.44 197 ARG A CA 1
ATOM 1500 C C . ARG A 1 197 ? 61.451 44.318 -25.549 1.00 90.44 197 ARG A C 1
ATOM 1502 O O . ARG A 1 197 ? 62.366 43.525 -25.330 1.00 90.44 197 ARG A O 1
ATOM 1509 N N . PHE A 1 198 ? 60.197 44.114 -25.175 1.00 86.94 198 PHE A N 1
ATOM 1510 C CA . PHE A 1 198 ? 59.744 42.914 -24.484 1.00 86.94 198 PHE A CA 1
ATOM 1511 C C . PHE A 1 198 ? 58.819 42.095 -25.372 1.00 86.94 198 PHE A C 1
ATOM 1513 O O . PHE A 1 198 ? 58.019 42.667 -26.113 1.00 86.94 198 PHE A O 1
ATOM 1520 N N . ALA A 1 199 ? 58.883 40.769 -25.242 1.00 83.81 199 ALA A N 1
ATOM 1521 C CA . ALA A 1 199 ? 57.745 39.919 -25.561 1.00 83.81 199 ALA A CA 1
ATOM 1522 C C . ALA A 1 199 ? 56.691 40.091 -24.458 1.00 83.81 199 ALA A C 1
ATOM 1524 O O . ALA A 1 199 ? 56.991 39.915 -23.270 1.00 83.81 199 ALA A O 1
ATOM 1525 N N . THR A 1 200 ? 55.481 40.471 -24.848 1.00 84.25 200 THR A N 1
ATOM 1526 C CA . THR A 1 200 ? 54.354 40.725 -23.956 1.00 84.25 200 THR A CA 1
ATOM 1527 C C . THR A 1 200 ? 53.310 39.631 -24.062 1.00 84.25 200 THR A C 1
ATOM 1529 O O . THR A 1 200 ? 53.041 39.125 -25.152 1.00 84.25 200 THR A O 1
ATOM 1532 N N . LEU A 1 201 ? 52.671 39.329 -22.937 1.00 76.31 201 LEU A N 1
ATOM 1533 C CA . LEU A 1 201 ? 51.458 38.521 -22.861 1.00 76.31 201 LEU A CA 1
ATOM 1534 C C . LEU A 1 201 ? 50.395 39.377 -22.167 1.00 76.31 201 LEU A C 1
ATOM 1536 O O . LEU A 1 201 ? 50.634 39.850 -21.058 1.00 76.31 201 LEU A O 1
ATOM 1540 N N . ILE A 1 202 ? 49.270 39.644 -22.837 1.00 82.25 202 ILE A N 1
ATOM 1541 C CA . ILE A 1 202 ? 48.186 40.509 -22.329 1.00 82.25 202 ILE A CA 1
ATOM 1542 C C . ILE A 1 202 ? 48.737 41.852 -21.788 1.00 82.25 202 ILE A C 1
ATOM 1544 O O . ILE A 1 202 ? 48.466 42.276 -20.672 1.00 82.25 202 ILE A O 1
ATOM 1548 N N . PHE A 1 203 ? 49.581 42.522 -22.580 1.00 75.38 203 PHE A N 1
ATOM 1549 C CA . PHE A 1 203 ? 50.221 43.813 -22.271 1.00 75.38 203 PHE A CA 1
ATOM 1550 C C . PHE A 1 203 ? 51.206 43.817 -21.086 1.00 75.38 203 PHE A C 1
ATOM 1552 O O . PHE A 1 203 ? 51.760 44.877 -20.774 1.00 75.38 203 PHE A O 1
ATOM 1559 N N . ILE A 1 204 ? 51.492 42.666 -20.470 1.00 81.56 204 ILE A N 1
ATOM 1560 C CA . ILE A 1 204 ? 52.500 42.530 -19.413 1.00 81.56 204 ILE A CA 1
ATOM 1561 C C . ILE A 1 204 ? 53.857 42.188 -20.056 1.00 81.56 204 ILE A C 1
ATOM 1563 O O . ILE A 1 204 ? 53.929 41.213 -20.808 1.00 81.56 204 ILE A O 1
ATOM 1567 N N . PRO A 1 205 ? 54.941 42.954 -19.806 1.00 83.69 205 PRO A N 1
ATOM 1568 C CA . PRO A 1 205 ? 56.268 42.659 -20.348 1.00 83.69 205 PRO A CA 1
ATOM 1569 C C . PRO A 1 205 ? 56.895 41.456 -19.627 1.00 83.69 205 PRO A C 1
ATOM 1571 O O . PRO A 1 205 ? 57.254 41.556 -18.456 1.00 83.69 205 PRO A O 1
ATOM 1574 N N . ILE A 1 206 ? 57.038 40.320 -20.320 1.00 81.50 206 ILE A N 1
ATOM 1575 C CA . ILE A 1 206 ? 57.520 39.068 -19.708 1.00 81.50 206 ILE A CA 1
ATOM 1576 C C . ILE A 1 206 ? 59.014 38.866 -19.975 1.00 81.50 206 ILE A C 1
ATOM 1578 O O . ILE A 1 206 ? 59.808 38.743 -19.040 1.00 81.50 206 ILE A O 1
ATOM 1582 N N . ILE A 1 207 ? 59.417 38.861 -21.252 1.00 81.44 207 ILE A N 1
ATOM 1583 C CA . ILE A 1 207 ? 60.789 38.515 -21.657 1.00 81.44 207 ILE A CA 1
ATOM 1584 C C . ILE A 1 207 ? 61.452 39.717 -22.339 1.00 81.44 207 ILE A C 1
ATOM 1586 O O . ILE A 1 207 ? 61.016 40.092 -23.431 1.00 81.44 207 ILE A O 1
ATOM 1590 N N . PRO A 1 208 ? 62.505 40.321 -21.753 1.00 86.31 208 PRO A N 1
ATOM 1591 C CA . PRO A 1 208 ? 63.284 41.352 -22.430 1.00 86.31 208 PRO A CA 1
ATOM 1592 C C . PRO A 1 208 ? 64.092 40.722 -23.572 1.00 86.31 208 PRO A C 1
ATOM 1594 O O . PRO A 1 208 ? 64.799 39.736 -23.370 1.00 86.31 208 PRO A O 1
ATOM 1597 N N . ILE A 1 209 ? 63.994 41.295 -24.772 1.00 84.19 209 ILE A N 1
ATOM 1598 C CA . ILE A 1 209 ? 64.639 40.782 -25.990 1.00 84.19 209 ILE A CA 1
ATOM 1599 C C . ILE A 1 209 ? 65.906 41.580 -26.303 1.00 84.19 209 ILE A C 1
ATOM 1601 O O . ILE A 1 209 ? 66.984 41.014 -26.479 1.00 84.19 209 ILE A O 1
ATOM 1605 N N . ASP A 1 210 ? 65.783 42.904 -26.389 1.00 84.50 210 ASP A N 1
ATOM 1606 C CA . ASP A 1 210 ? 66.866 43.838 -26.699 1.00 84.50 210 ASP A CA 1
ATOM 1607 C C . ASP A 1 210 ? 66.537 45.276 -26.285 1.00 84.50 210 ASP A C 1
ATOM 1609 O O . ASP A 1 210 ? 65.391 45.599 -25.994 1.00 84.50 210 ASP A O 1
ATOM 1613 N N . ALA A 1 211 ? 67.556 46.139 -26.230 1.00 86.44 211 ALA A N 1
ATOM 1614 C CA . ALA A 1 211 ? 67.415 47.551 -25.890 1.00 86.44 211 ALA A CA 1
ATOM 1615 C C . ALA A 1 211 ? 67.829 48.448 -27.066 1.00 86.44 211 ALA A C 1
ATOM 1617 O O . ALA A 1 211 ? 68.764 48.133 -27.807 1.00 86.44 211 ALA A O 1
ATOM 1618 N N . TYR A 1 212 ? 67.139 49.571 -27.230 1.00 85.19 212 TYR A N 1
ATOM 1619 C CA . TYR A 1 212 ? 67.350 50.525 -28.315 1.00 85.19 212 TYR A CA 1
ATOM 1620 C C . TYR A 1 212 ? 67.390 51.942 -27.770 1.00 85.19 212 TYR A C 1
ATOM 1622 O O . TYR A 1 212 ? 66.610 52.281 -26.885 1.00 85.19 212 TYR A O 1
ATOM 1630 N N . ASN A 1 213 ? 68.278 52.765 -28.320 1.00 84.38 213 ASN A N 1
ATOM 1631 C CA . ASN A 1 213 ? 68.230 54.201 -28.106 1.00 84.38 213 ASN A CA 1
ATOM 1632 C C . ASN A 1 213 ? 67.265 54.799 -29.143 1.00 84.38 213 ASN A C 1
ATOM 1634 O O . ASN A 1 213 ? 67.413 54.561 -30.348 1.00 84.38 213 ASN A O 1
ATOM 1638 N N . VAL A 1 214 ? 66.244 55.500 -28.659 1.00 84.75 214 VAL A N 1
ATOM 1639 C CA . VAL A 1 214 ? 65.129 56.019 -29.445 1.00 84.75 214 VAL A CA 1
ATOM 1640 C C . VAL A 1 214 ? 64.800 57.454 -29.051 1.00 84.75 214 VAL A C 1
ATOM 1642 O O . VAL A 1 214 ? 65.056 57.884 -27.931 1.00 84.75 214 VAL A O 1
ATOM 1645 N N . THR A 1 215 ? 64.169 58.181 -29.962 1.00 85.38 215 THR A N 1
ATOM 1646 C CA . THR A 1 215 ? 63.422 59.400 -29.649 1.00 85.38 215 THR A CA 1
ATOM 1647 C C . THR A 1 215 ? 61.951 59.139 -29.933 1.00 85.38 215 THR A C 1
ATOM 1649 O O . THR A 1 215 ? 61.601 58.554 -30.960 1.00 85.38 215 THR A O 1
ATOM 1652 N N . ASP A 1 216 ? 61.101 59.540 -28.998 1.00 80.69 216 ASP A N 1
ATOM 1653 C CA . ASP A 1 216 ? 59.658 59.328 -29.052 1.00 80.69 216 ASP A CA 1
ATOM 1654 C C . ASP A 1 216 ? 58.964 60.544 -29.671 1.00 80.69 216 ASP A C 1
ATOM 1656 O O . ASP A 1 216 ? 59.160 61.672 -29.216 1.00 80.69 216 ASP A O 1
ATOM 1660 N N . HIS A 1 217 ? 58.168 60.302 -30.712 1.00 81.19 217 HIS A N 1
ATOM 1661 C CA . HIS A 1 217 ? 57.365 61.308 -31.409 1.00 81.19 217 HIS A CA 1
ATOM 1662 C C . HIS A 1 217 ? 55.858 61.017 -31.272 1.00 81.19 217 HIS A C 1
ATOM 1664 O O . HIS A 1 217 ? 55.079 61.289 -32.187 1.00 81.19 217 HIS A O 1
ATOM 1670 N N . GLY A 1 218 ? 55.434 60.447 -30.139 1.00 77.44 218 GLY A N 1
ATOM 1671 C CA . GLY A 1 218 ? 54.037 60.164 -29.801 1.00 77.44 218 GLY A CA 1
ATOM 1672 C C . GLY A 1 218 ? 53.590 58.790 -30.294 1.00 77.44 218 GLY A C 1
ATOM 1673 O O . GLY A 1 218 ? 53.612 57.822 -29.541 1.00 77.44 218 GLY A O 1
ATOM 1674 N N . ASP A 1 219 ? 53.207 58.699 -31.569 1.00 74.25 219 ASP A N 1
ATOM 1675 C CA . ASP A 1 219 ? 52.729 57.441 -32.172 1.00 74.25 219 ASP A CA 1
ATOM 1676 C C . ASP A 1 219 ? 53.838 56.686 -32.931 1.00 74.25 219 ASP A C 1
ATOM 1678 O O . ASP A 1 219 ? 53.615 55.598 -33.468 1.00 74.25 219 ASP A O 1
ATOM 1682 N N . GLN A 1 220 ? 55.045 57.257 -33.006 1.00 78.69 220 GLN A N 1
ATOM 1683 C CA . GLN A 1 220 ? 56.185 56.688 -33.726 1.00 78.69 220 GLN A CA 1
ATOM 1684 C C . GLN A 1 220 ? 57.490 56.866 -32.945 1.00 78.69 220 GLN A C 1
ATOM 1686 O O . GLN A 1 220 ? 57.739 57.910 -32.345 1.00 78.69 220 GLN A O 1
ATOM 1691 N N . TYR A 1 221 ? 58.361 55.858 -33.027 1.00 85.38 221 TYR A N 1
ATOM 1692 C CA . TYR A 1 221 ? 59.718 55.912 -32.486 1.00 85.38 221 TYR A CA 1
ATOM 1693 C C . TYR A 1 221 ? 60.731 56.125 -33.607 1.00 85.38 221 TYR A C 1
ATOM 1695 O O . TYR A 1 221 ? 60.760 55.371 -34.582 1.00 85.38 221 TYR A O 1
ATOM 1703 N N . GLN A 1 222 ? 61.620 57.100 -33.435 1.00 86.25 222 GLN A N 1
ATOM 1704 C CA . GLN A 1 222 ? 62.826 57.215 -34.244 1.00 86.25 222 GLN A CA 1
ATOM 1705 C C . GLN A 1 222 ? 63.960 56.473 -33.542 1.00 86.25 222 GLN A C 1
ATOM 1707 O O . GLN A 1 222 ? 64.334 56.823 -32.428 1.00 86.25 222 GLN A O 1
ATOM 1712 N N . ILE A 1 223 ? 64.504 55.440 -34.178 1.00 85.38 223 ILE A N 1
ATOM 1713 C CA . ILE A 1 223 ? 65.477 54.548 -33.544 1.00 85.38 223 ILE A CA 1
ATOM 1714 C C . ILE A 1 223 ? 66.880 54.906 -34.021 1.00 85.38 223 ILE A C 1
ATOM 1716 O O . ILE A 1 223 ? 67.191 54.767 -35.202 1.00 85.38 223 ILE A O 1
ATOM 1720 N N . HIS A 1 224 ? 67.730 55.333 -33.090 1.00 79.88 224 HIS A N 1
ATOM 1721 C CA . HIS A 1 224 ? 69.105 55.757 -33.374 1.00 79.88 224 HIS A CA 1
ATOM 1722 C C . HIS A 1 224 ? 70.074 54.580 -33.436 1.00 79.88 224 HIS A C 1
ATOM 1724 O O . HIS A 1 224 ? 71.074 54.618 -34.149 1.00 79.88 224 HIS A O 1
ATOM 1730 N N . GLY A 1 225 ? 69.766 53.501 -32.721 1.00 80.62 225 GLY A N 1
ATOM 1731 C CA . GLY A 1 225 ? 70.514 52.258 -32.819 1.00 80.62 225 GLY A CA 1
ATOM 1732 C C . GLY A 1 225 ? 70.290 51.329 -31.637 1.00 80.62 225 GLY A C 1
ATOM 1733 O O . GLY A 1 225 ? 69.629 51.666 -30.654 1.00 80.62 225 GLY A O 1
ATOM 1734 N N . LYS A 1 226 ? 70.843 50.122 -31.739 1.00 81.25 226 LYS A N 1
ATOM 1735 C CA . LYS A 1 226 ? 70.738 49.100 -30.694 1.00 81.25 226 LYS A CA 1
ATOM 1736 C C . LYS A 1 226 ? 71.793 49.344 -29.617 1.00 81.25 226 LYS A C 1
ATOM 1738 O O . LYS A 1 226 ? 72.948 49.635 -29.940 1.00 81.25 226 LYS A O 1
ATOM 1743 N N . VAL A 1 227 ? 71.406 49.204 -28.354 1.00 77.75 227 VAL A N 1
ATOM 1744 C CA . VAL A 1 227 ? 72.286 49.328 -27.183 1.00 77.75 227 VAL A CA 1
ATOM 1745 C C . VAL A 1 227 ? 72.292 48.023 -26.380 1.00 77.75 227 VAL A C 1
ATOM 1747 O O . VAL A 1 227 ? 71.327 47.255 -26.416 1.00 77.75 227 VAL A O 1
ATOM 1750 N N . PRO A 1 228 ? 73.395 47.701 -25.686 1.00 72.31 228 PRO A N 1
ATOM 1751 C CA . PRO A 1 228 ? 73.474 46.472 -24.910 1.00 72.31 228 PRO A CA 1
ATOM 1752 C C . PRO A 1 228 ? 72.467 46.478 -23.748 1.00 72.31 228 PRO A C 1
ATOM 1754 O O . PRO A 1 228 ? 72.414 47.422 -22.967 1.00 72.31 228 PRO A O 1
ATOM 1757 N N . LEU A 1 229 ? 71.723 45.378 -23.588 1.00 77.12 229 LEU A N 1
ATOM 1758 C CA . LEU A 1 229 ? 70.863 45.134 -22.421 1.00 77.12 229 LEU A CA 1
ATOM 1759 C C . LEU A 1 229 ? 71.673 45.193 -21.119 1.00 77.12 229 LEU A C 1
ATOM 1761 O O . LEU A 1 229 ? 72.749 44.586 -21.042 1.00 77.12 229 LEU A O 1
ATOM 1765 N N . GLY A 1 230 ? 71.130 45.865 -20.102 1.00 73.19 230 GLY A N 1
ATOM 1766 C CA . GLY A 1 230 ? 71.722 45.959 -18.767 1.00 73.19 230 GLY A CA 1
ATOM 1767 C C . GLY A 1 230 ? 71.847 44.602 -18.061 1.00 73.19 230 GLY A C 1
ATOM 1768 O O . GLY A 1 230 ? 71.106 43.661 -18.347 1.00 73.19 230 GLY A O 1
ATOM 1769 N N . LEU A 1 231 ? 72.790 44.499 -17.119 1.00 68.81 231 LEU A N 1
ATOM 1770 C CA . LEU A 1 231 ? 73.168 43.238 -16.463 1.00 68.81 231 LEU A CA 1
ATOM 1771 C C . LEU A 1 231 ? 71.985 42.548 -15.753 1.00 68.81 231 LEU A C 1
ATOM 1773 O O . LEU A 1 231 ? 71.797 41.346 -15.906 1.00 68.81 231 LEU A O 1
ATOM 1777 N N . LEU A 1 232 ? 71.149 43.323 -15.054 1.00 70.75 232 LEU A N 1
ATOM 1778 C CA . LEU A 1 232 ? 69.934 42.847 -14.376 1.00 70.75 232 LEU A CA 1
ATOM 1779 C C . LEU A 1 232 ? 68.928 42.210 -15.349 1.00 70.75 232 LEU A C 1
ATOM 1781 O O . LEU A 1 232 ? 68.377 41.152 -15.065 1.00 70.75 232 LEU A O 1
ATOM 1785 N N . MET A 1 233 ? 68.753 42.805 -16.531 1.00 76.88 233 MET A N 1
ATOM 1786 C CA . MET A 1 233 ? 67.825 42.299 -17.548 1.00 76.88 233 MET A CA 1
ATOM 1787 C C . MET A 1 233 ? 68.352 41.043 -18.246 1.00 76.88 233 MET A C 1
ATOM 1789 O O . MET A 1 233 ? 67.565 40.176 -18.611 1.00 76.88 233 MET A O 1
ATOM 1793 N N . ARG A 1 234 ? 69.678 40.884 -18.366 1.00 70.75 234 ARG A N 1
ATOM 1794 C CA . ARG A 1 234 ? 70.281 39.628 -18.845 1.00 70.75 234 ARG A CA 1
ATOM 1795 C C . ARG A 1 234 ? 70.111 38.494 -17.836 1.00 70.75 234 ARG A C 1
ATOM 1797 O O . ARG A 1 234 ? 69.804 37.380 -18.239 1.00 70.75 234 ARG A O 1
ATOM 1804 N N . VAL A 1 235 ? 70.271 38.767 -16.537 1.00 69.31 235 VAL A N 1
ATOM 1805 C CA . VAL A 1 235 ? 70.015 37.768 -15.482 1.00 69.31 235 VAL A CA 1
ATOM 1806 C C . VAL A 1 235 ? 68.546 37.345 -15.486 1.00 69.31 235 VAL A C 1
ATOM 1808 O O . VAL A 1 235 ? 68.269 36.154 -15.418 1.00 69.31 235 VAL A O 1
ATOM 1811 N N . TRP A 1 236 ? 67.614 38.287 -15.659 1.00 73.69 236 TRP A N 1
ATOM 1812 C CA . TRP A 1 236 ? 66.187 37.984 -15.810 1.00 73.69 236 TRP A CA 1
ATOM 1813 C C . TRP A 1 236 ? 65.897 37.125 -17.051 1.00 73.69 236 TRP A C 1
ATOM 1815 O O . TRP A 1 236 ? 65.196 36.123 -16.953 1.00 73.69 236 TRP A O 1
ATOM 1825 N N . GLN A 1 237 ? 66.500 37.453 -18.200 1.00 73.75 237 GLN A N 1
ATOM 1826 C CA . GLN A 1 237 ? 66.358 36.697 -19.450 1.00 73.75 237 GLN A CA 1
ATOM 1827 C C . GLN A 1 237 ? 66.861 35.248 -19.321 1.00 73.75 237 GLN A C 1
ATOM 1829 O O . GLN A 1 237 ? 66.170 34.318 -19.734 1.00 73.75 237 GLN A O 1
ATOM 1834 N N . TYR A 1 238 ? 68.035 35.035 -18.716 1.00 67.25 238 TYR A N 1
ATOM 1835 C CA . TYR A 1 238 ? 68.571 33.687 -18.492 1.00 67.25 238 TYR A CA 1
ATOM 1836 C C . TYR A 1 238 ? 67.852 32.940 -17.363 1.00 67.25 238 TYR A C 1
ATOM 1838 O O . TYR A 1 238 ? 67.685 31.728 -17.461 1.00 67.25 238 TYR A O 1
ATOM 1846 N N . GLY A 1 239 ? 67.379 33.644 -16.332 1.00 69.69 239 GLY A N 1
ATOM 1847 C CA . GLY A 1 239 ? 66.550 33.076 -15.269 1.00 69.69 239 GLY A CA 1
ATOM 1848 C C . GLY A 1 239 ? 65.217 32.548 -15.797 1.00 69.69 239 GLY A C 1
ATOM 1849 O O . GLY A 1 239 ? 64.844 31.426 -15.475 1.00 69.69 239 GLY A O 1
ATOM 1850 N N . LEU A 1 240 ? 64.544 33.298 -16.676 1.00 68.25 240 LEU A N 1
ATOM 1851 C CA . LEU A 1 240 ? 63.317 32.855 -17.346 1.00 68.25 240 LEU A CA 1
ATOM 1852 C C . LEU A 1 240 ? 63.558 31.706 -18.323 1.00 68.25 240 LEU A C 1
ATOM 1854 O O . LEU A 1 240 ? 62.724 30.818 -18.398 1.00 68.25 240 LEU A O 1
ATOM 1858 N N . LEU A 1 241 ? 64.684 31.678 -19.042 1.00 64.00 241 LEU A N 1
ATOM 1859 C CA . LEU A 1 241 ? 65.023 30.555 -19.927 1.00 64.00 241 LEU A CA 1
ATOM 1860 C C . LEU A 1 241 ? 65.387 29.283 -19.148 1.00 64.00 241 LEU A C 1
ATOM 1862 O O . LEU A 1 241 ? 65.007 28.194 -19.564 1.00 64.00 241 LEU A O 1
ATOM 1866 N N . ALA A 1 242 ? 66.075 29.406 -18.009 1.00 60.84 242 ALA A N 1
ATOM 1867 C CA . ALA A 1 242 ? 66.338 28.285 -17.108 1.00 60.84 242 ALA A CA 1
ATOM 1868 C C . ALA A 1 242 ? 65.048 27.792 -16.439 1.00 60.84 242 ALA A C 1
ATOM 1870 O O . ALA A 1 242 ? 64.831 26.588 -16.368 1.00 60.84 242 ALA A O 1
ATOM 1871 N N . LEU A 1 243 ? 64.167 28.708 -16.022 1.00 63.56 243 LEU A N 1
ATOM 1872 C CA . LEU A 1 243 ? 62.829 28.381 -15.536 1.00 63.56 243 LEU A CA 1
ATOM 1873 C C . LEU A 1 243 ? 62.000 27.710 -16.632 1.00 63.56 243 LEU A C 1
ATOM 1875 O O . LEU A 1 243 ? 61.368 26.711 -16.353 1.00 63.56 243 LEU A O 1
ATOM 1879 N N . LEU A 1 244 ? 62.040 28.189 -17.876 1.00 62.41 244 LEU A N 1
ATOM 1880 C CA . LEU A 1 244 ? 61.324 27.591 -19.003 1.00 62.41 244 LEU A CA 1
ATOM 1881 C C . LEU A 1 244 ? 61.863 26.192 -19.325 1.00 62.41 244 LEU A C 1
ATOM 1883 O O . LEU A 1 244 ? 61.079 25.279 -19.529 1.00 62.41 244 LEU A O 1
ATOM 1887 N N . ALA A 1 245 ? 63.182 25.986 -19.314 1.00 61.81 245 ALA A N 1
ATOM 1888 C CA . ALA A 1 245 ? 63.778 24.660 -19.482 1.00 61.81 245 ALA A CA 1
ATOM 1889 C C . ALA A 1 245 ? 63.414 23.721 -18.321 1.00 61.81 245 ALA A C 1
ATOM 1891 O O . ALA A 1 245 ? 63.127 22.547 -18.546 1.00 61.81 245 ALA A O 1
ATOM 1892 N N . LEU A 1 246 ? 63.369 24.238 -17.091 1.00 60.00 246 LEU A N 1
ATOM 1893 C CA . LEU A 1 246 ? 62.949 23.489 -15.911 1.00 60.00 246 LEU A CA 1
ATOM 1894 C C . LEU A 1 246 ? 61.442 23.214 -15.925 1.00 60.00 246 LEU A C 1
ATOM 1896 O O . LEU A 1 246 ? 61.060 22.127 -15.540 1.00 60.00 246 LEU A O 1
ATOM 1900 N N . VAL A 1 247 ? 60.610 24.116 -16.448 1.00 61.72 247 VAL A N 1
ATOM 1901 C CA . VAL A 1 247 ? 59.161 23.949 -16.665 1.00 61.72 247 VAL A CA 1
ATOM 1902 C C . VAL A 1 247 ? 58.873 23.016 -17.836 1.00 61.72 247 VAL A C 1
ATOM 1904 O O . VAL A 1 247 ? 57.894 22.296 -17.780 1.00 61.72 247 VAL A O 1
ATOM 1907 N N . ILE A 1 248 ? 59.713 22.960 -18.871 1.00 60.31 248 ILE A N 1
ATOM 1908 C CA . ILE A 1 248 ? 59.586 21.977 -19.959 1.00 60.31 248 ILE A CA 1
ATOM 1909 C C . ILE A 1 248 ? 60.033 20.598 -19.467 1.00 60.31 248 ILE A C 1
ATOM 1911 O O . ILE A 1 248 ? 59.357 19.613 -19.726 1.00 60.31 248 ILE A O 1
ATOM 1915 N N . THR A 1 249 ? 61.129 20.509 -18.708 1.00 51.78 249 THR A N 1
ATOM 1916 C CA . THR A 1 249 ? 61.597 19.229 -18.145 1.00 51.78 249 THR A CA 1
ATOM 1917 C C . THR A 1 249 ? 60.651 18.734 -17.048 1.00 51.78 249 THR A C 1
ATOM 1919 O O . THR A 1 249 ? 60.286 17.565 -17.044 1.00 51.78 249 THR A O 1
ATOM 1922 N N . PHE A 1 250 ? 60.186 19.627 -16.169 1.00 56.91 250 PHE A N 1
ATOM 1923 C CA . PHE A 1 250 ? 59.103 19.367 -15.222 1.00 56.91 250 PHE A CA 1
ATOM 1924 C C . PHE A 1 250 ? 57.798 19.102 -15.962 1.00 56.91 250 PHE A C 1
ATOM 1926 O O . PHE A 1 250 ? 57.080 18.230 -15.546 1.00 56.91 250 PHE A O 1
ATOM 1933 N N . GLY A 1 251 ? 57.502 19.749 -17.083 1.00 52.59 251 GLY A N 1
ATOM 1934 C CA . GLY A 1 251 ? 56.294 19.509 -17.873 1.00 52.59 251 GLY A CA 1
ATOM 1935 C C . GLY A 1 251 ? 56.283 18.130 -18.523 1.00 52.59 251 GLY A C 1
ATOM 1936 O O . GLY A 1 251 ? 55.256 17.475 -18.510 1.00 52.59 251 GLY A O 1
ATOM 1937 N N . VAL A 1 252 ? 57.425 17.640 -19.017 1.00 53.62 252 VAL A N 1
ATOM 1938 C CA . VAL A 1 252 ? 57.559 16.282 -19.577 1.00 53.62 252 VAL A CA 1
ATOM 1939 C C . VAL A 1 252 ? 57.579 15.220 -18.471 1.00 53.62 252 VAL A C 1
ATOM 1941 O O . VAL A 1 252 ? 56.959 14.173 -18.620 1.00 53.62 252 VAL A O 1
ATOM 1944 N N . VAL A 1 253 ? 58.250 15.484 -17.343 1.00 56.75 253 VAL A N 1
ATOM 1945 C CA . VAL A 1 253 ? 58.279 14.560 -16.194 1.00 56.75 253 VAL A CA 1
ATOM 1946 C C . VAL A 1 253 ? 56.952 14.567 -15.429 1.00 56.75 253 VAL A C 1
ATOM 1948 O O . VAL A 1 253 ? 56.486 13.499 -15.076 1.00 56.75 253 VAL A O 1
ATOM 1951 N N . SER A 1 254 ? 56.314 15.720 -15.224 1.00 54.03 254 SER A N 1
ATOM 1952 C CA . SER A 1 254 ? 54.966 15.875 -14.650 1.00 54.03 254 SER A CA 1
ATOM 1953 C C . SER A 1 254 ? 53.944 15.275 -15.598 1.00 54.03 254 SER A C 1
ATOM 1955 O O . SER A 1 254 ? 53.180 14.451 -15.155 1.00 54.03 254 SER A O 1
ATOM 1957 N N . SER A 1 255 ? 54.002 15.521 -16.912 1.00 55.22 255 SER A N 1
ATOM 1958 C CA . SER A 1 255 ? 53.094 14.861 -17.868 1.00 55.22 255 SER A CA 1
ATOM 1959 C C . SER A 1 255 ? 53.225 13.336 -17.871 1.00 55.22 255 SER A C 1
ATOM 1961 O O . SER A 1 255 ? 52.237 12.663 -18.128 1.00 55.22 255 SER A O 1
ATOM 1963 N N . TYR A 1 256 ? 54.411 12.779 -17.600 1.00 64.38 256 TYR A N 1
ATOM 1964 C CA . TYR A 1 256 ? 54.589 11.331 -17.441 1.00 64.38 256 TYR A CA 1
ATOM 1965 C C . TYR A 1 256 ? 54.189 10.839 -16.039 1.00 64.38 256 TYR A C 1
ATOM 1967 O O . TYR A 1 256 ? 53.627 9.754 -15.900 1.00 64.38 256 TYR A O 1
ATOM 1975 N N . LEU A 1 257 ? 54.466 11.608 -14.982 1.00 67.81 257 LEU A N 1
ATOM 1976 C CA . LEU A 1 257 ? 54.091 11.257 -13.610 1.00 67.81 257 LEU A CA 1
ATOM 1977 C C . LEU A 1 257 ? 52.581 11.373 -13.369 1.00 67.81 257 LEU A C 1
ATOM 1979 O O . LEU A 1 257 ? 52.078 10.509 -12.658 1.00 67.81 257 LEU A O 1
ATOM 1983 N N . ASP A 1 258 ? 51.934 12.353 -14.007 1.00 67.81 258 ASP A N 1
ATOM 1984 C CA . ASP A 1 258 ? 50.494 12.655 -14.066 1.00 67.81 258 ASP A CA 1
ATOM 1985 C C . ASP A 1 258 ? 49.799 11.929 -15.235 1.00 67.81 258 ASP A C 1
ATOM 1987 O O . ASP A 1 258 ? 48.629 12.188 -15.515 1.00 67.81 258 ASP A O 1
ATOM 1991 N N . SER A 1 259 ? 50.508 11.049 -15.958 1.00 75.88 259 SER A N 1
ATOM 1992 C CA . SER A 1 259 ? 49.890 10.277 -17.041 1.00 75.88 259 SER A CA 1
ATOM 1993 C C . SER A 1 259 ? 48.812 9.351 -16.455 1.00 75.88 259 SER A C 1
ATOM 1995 O O . SER A 1 259 ? 49.099 8.633 -15.483 1.00 75.88 259 SER A O 1
ATOM 1997 N N . PRO A 1 260 ? 47.580 9.363 -16.999 1.00 81.25 260 PRO A N 1
ATOM 1998 C CA . PRO A 1 260 ? 46.492 8.520 -16.514 1.00 81.25 260 PRO A CA 1
ATOM 1999 C C . PRO A 1 260 ? 46.881 7.038 -16.439 1.00 81.25 260 PRO A C 1
ATOM 2001 O O . PRO A 1 260 ? 46.530 6.360 -15.481 1.00 81.25 260 PRO A O 1
ATOM 2004 N N . GLU A 1 261 ? 47.703 6.551 -17.369 1.00 82.56 261 GLU A N 1
ATOM 2005 C CA . GLU A 1 261 ? 48.148 5.156 -17.452 1.00 82.56 261 GLU A CA 1
ATOM 2006 C C . GLU A 1 261 ? 49.027 4.758 -16.257 1.00 82.56 261 GLU A C 1
ATOM 2008 O O . GLU A 1 261 ? 48.926 3.654 -15.716 1.00 82.56 261 GLU A O 1
ATOM 2013 N N . ARG A 1 262 ? 49.904 5.659 -15.798 1.00 82.25 262 ARG A N 1
ATOM 2014 C CA . ARG A 1 262 ? 50.753 5.400 -14.628 1.00 82.25 262 ARG A CA 1
ATOM 2015 C C . ARG A 1 262 ? 49.946 5.437 -13.336 1.00 82.25 262 ARG A C 1
ATOM 2017 O O . ARG A 1 262 ? 50.187 4.605 -12.460 1.00 82.25 262 ARG A O 1
ATOM 2024 N N . HIS A 1 263 ? 49.036 6.400 -13.205 1.00 86.69 263 HIS A N 1
ATOM 2025 C CA . HIS A 1 263 ? 48.146 6.481 -12.050 1.00 86.69 263 HIS A CA 1
ATOM 2026 C C . HIS A 1 263 ? 47.232 5.265 -11.961 1.00 86.69 263 HIS A C 1
ATOM 2028 O O . HIS A 1 263 ? 47.110 4.691 -10.883 1.00 86.69 263 HIS A O 1
ATOM 2034 N N . LEU A 1 264 ? 46.713 4.804 -13.099 1.00 91.38 264 LEU A N 1
ATOM 2035 C CA . LEU A 1 264 ? 45.943 3.576 -13.196 1.00 91.38 264 LEU A CA 1
ATOM 2036 C C . LEU A 1 264 ? 46.742 2.363 -12.705 1.00 91.38 264 LEU A C 1
ATOM 2038 O O . LEU A 1 264 ? 46.257 1.621 -11.859 1.00 91.38 264 LEU A O 1
ATOM 2042 N N . ARG A 1 265 ? 47.994 2.185 -13.153 1.00 88.00 265 ARG A N 1
ATOM 2043 C CA . ARG A 1 265 ? 48.846 1.067 -12.694 1.00 88.00 265 ARG A CA 1
ATOM 2044 C C . ARG A 1 265 ? 49.107 1.097 -11.190 1.00 88.00 265 ARG A C 1
ATOM 2046 O O . ARG A 1 265 ? 49.001 0.064 -10.541 1.00 88.00 265 ARG A O 1
ATOM 2053 N N . LEU A 1 266 ? 49.420 2.269 -10.634 1.00 88.00 266 LEU A N 1
ATOM 2054 C CA . LEU A 1 266 ? 49.609 2.418 -9.187 1.00 88.00 266 LEU A CA 1
ATOM 2055 C C . LEU A 1 266 ? 48.314 2.137 -8.421 1.00 88.00 266 LEU A C 1
ATOM 2057 O O . LEU A 1 266 ? 48.350 1.464 -7.397 1.00 88.00 266 LEU A O 1
ATOM 2061 N N . ALA A 1 267 ? 47.178 2.607 -8.934 1.00 90.62 267 ALA A N 1
ATOM 2062 C CA . ALA A 1 267 ? 45.892 2.359 -8.312 1.00 90.62 267 ALA A CA 1
ATOM 2063 C C . ALA A 1 267 ? 45.514 0.871 -8.367 1.00 90.62 267 ALA A C 1
ATOM 2065 O O . ALA A 1 267 ? 45.042 0.345 -7.367 1.00 90.62 267 ALA A O 1
ATOM 2066 N N . ILE A 1 268 ? 45.789 0.165 -9.471 1.00 92.56 268 ILE A N 1
ATOM 2067 C CA . ILE A 1 268 ? 45.606 -1.293 -9.578 1.00 92.56 268 ILE A CA 1
ATOM 2068 C C . ILE A 1 268 ? 46.463 -2.030 -8.536 1.00 92.56 268 ILE A C 1
ATOM 2070 O O . ILE A 1 268 ? 45.954 -2.932 -7.871 1.00 92.56 268 ILE A O 1
ATOM 2074 N N . ASP A 1 269 ? 47.728 -1.633 -8.351 1.00 89.19 269 ASP A N 1
ATOM 2075 C CA . ASP A 1 269 ? 48.618 -2.214 -7.332 1.00 89.19 269 ASP A CA 1
ATOM 2076 C C . ASP A 1 269 ? 48.113 -1.961 -5.895 1.00 89.19 269 ASP A C 1
ATOM 2078 O O . ASP A 1 269 ? 48.329 -2.782 -4.999 1.00 89.19 269 ASP A O 1
ATOM 2082 N N . GLU A 1 270 ? 47.441 -0.831 -5.655 1.00 88.25 270 GLU A N 1
ATOM 2083 C CA . GLU A 1 270 ? 46.778 -0.529 -4.381 1.00 88.25 270 GLU A CA 1
ATOM 2084 C C . GLU A 1 270 ? 45.533 -1.403 -4.173 1.00 88.25 270 GLU A C 1
ATOM 2086 O O . GLU A 1 270 ? 45.381 -1.984 -3.096 1.00 88.25 270 GLU A O 1
ATOM 2091 N N . VAL A 1 271 ? 44.684 -1.572 -5.198 1.00 92.81 271 VAL A N 1
ATOM 2092 C CA . VAL A 1 271 ? 43.506 -2.460 -5.114 1.00 92.81 271 VAL A CA 1
ATOM 2093 C C . VAL A 1 271 ? 43.921 -3.911 -4.879 1.00 92.81 271 VAL A C 1
ATOM 2095 O O . VAL A 1 271 ? 43.307 -4.594 -4.064 1.00 92.81 271 VAL A O 1
ATOM 2098 N N . ALA A 1 272 ? 45.014 -4.367 -5.497 1.00 87.12 272 ALA A N 1
ATOM 2099 C CA . ALA A 1 272 ? 45.535 -5.722 -5.314 1.00 87.12 272 ALA A CA 1
ATOM 2100 C C . ALA A 1 272 ? 45.851 -6.058 -3.841 1.00 87.12 272 ALA A C 1
ATOM 2102 O O . ALA A 1 272 ? 45.795 -7.220 -3.438 1.00 87.12 272 ALA A O 1
ATOM 2103 N N . GLN A 1 273 ? 46.169 -5.055 -3.012 1.00 87.56 273 GLN A N 1
ATOM 2104 C CA . GLN A 1 273 ? 46.371 -5.256 -1.572 1.00 87.56 273 GLN A CA 1
ATOM 2105 C C . GLN A 1 273 ? 45.043 -5.458 -0.828 1.00 87.56 273 GLN A C 1
ATOM 2107 O O . GLN A 1 273 ? 45.006 -6.225 0.137 1.00 87.56 273 GLN A O 1
ATOM 2112 N N . LEU A 1 274 ? 43.967 -4.813 -1.294 1.00 89.44 274 LEU A N 1
ATOM 2113 C CA . LEU A 1 274 ? 42.624 -4.923 -0.722 1.00 89.44 274 LEU A CA 1
ATOM 2114 C C . LEU A 1 274 ? 41.983 -6.282 -1.004 1.00 89.44 274 LEU A C 1
ATOM 2116 O O . LEU A 1 274 ? 41.284 -6.785 -0.130 1.00 89.44 274 LEU A O 1
ATOM 2120 N N . GLU A 1 275 ? 42.281 -6.919 -2.143 1.00 91.69 275 GLU A N 1
ATOM 2121 C CA . GLU A 1 275 ? 41.667 -8.201 -2.549 1.00 91.69 275 GLU A CA 1
ATOM 2122 C C . GLU A 1 275 ? 41.717 -9.283 -1.459 1.00 91.69 275 GLU A C 1
ATOM 2124 O O . GLU A 1 275 ? 40.803 -10.089 -1.322 1.00 91.69 275 GLU A O 1
ATOM 2129 N N . SER A 1 276 ? 42.796 -9.311 -0.670 1.00 86.50 276 SER A N 1
ATOM 2130 C CA . SER A 1 276 ? 42.986 -10.314 0.385 1.00 86.50 276 SER A CA 1
ATOM 2131 C C . SER A 1 276 ? 42.358 -9.946 1.733 1.00 86.50 276 SER A C 1
ATOM 2133 O O . SER A 1 276 ? 42.119 -10.835 2.551 1.00 86.50 276 SER A O 1
ATOM 2135 N N . SER A 1 277 ? 42.132 -8.655 1.991 1.00 88.00 277 SER A N 1
ATOM 2136 C CA . SER A 1 277 ? 41.653 -8.152 3.283 1.00 88.00 277 SER A CA 1
ATOM 2137 C C . SER A 1 277 ? 40.175 -7.777 3.277 1.00 88.00 277 SER A C 1
ATOM 2139 O O . SER A 1 277 ? 39.504 -8.005 4.279 1.00 88.00 277 SER A O 1
ATOM 2141 N N . ASP A 1 278 ? 39.697 -7.189 2.180 1.00 92.06 278 ASP A N 1
ATOM 2142 C CA . ASP A 1 278 ? 38.334 -6.688 2.006 1.00 92.06 278 ASP A CA 1
ATOM 2143 C C . ASP A 1 278 ? 37.929 -6.791 0.518 1.00 92.06 278 ASP A C 1
ATOM 2145 O O . ASP A 1 278 ? 38.138 -5.851 -0.257 1.00 92.06 278 ASP A O 1
ATOM 2149 N N . PRO A 1 279 ? 37.415 -7.960 0.090 1.00 90.19 279 PRO A N 1
ATOM 2150 C CA . PRO A 1 279 ? 37.071 -8.213 -1.308 1.00 90.19 279 PRO A CA 1
ATOM 2151 C C . PRO A 1 279 ? 35.999 -7.271 -1.870 1.00 90.19 279 PRO A C 1
ATOM 2153 O O . PRO A 1 279 ? 36.061 -6.934 -3.050 1.00 90.19 279 PRO A O 1
ATOM 2156 N N . GLU A 1 280 ? 35.047 -6.820 -1.045 1.00 91.00 280 GLU A N 1
ATOM 2157 C CA . GLU A 1 280 ? 33.980 -5.914 -1.492 1.00 91.00 280 GLU A CA 1
ATOM 2158 C C . GLU A 1 280 ? 34.529 -4.503 -1.729 1.00 91.00 280 GLU A C 1
ATOM 2160 O O . GLU A 1 280 ? 34.300 -3.921 -2.787 1.00 91.00 280 GLU A O 1
ATOM 2165 N N . ALA A 1 281 ? 35.367 -3.991 -0.819 1.00 90.00 281 ALA A N 1
ATOM 2166 C CA . ALA A 1 281 ? 36.046 -2.711 -1.033 1.00 90.00 281 ALA A CA 1
ATOM 2167 C C . ALA A 1 281 ? 36.993 -2.746 -2.249 1.00 90.00 281 ALA A C 1
ATOM 2169 O O . ALA A 1 281 ? 37.160 -1.743 -2.949 1.00 90.00 281 ALA A O 1
ATOM 2170 N N . ALA A 1 282 ? 37.620 -3.897 -2.522 1.00 93.56 282 ALA A N 1
ATOM 2171 C CA . ALA A 1 282 ? 38.424 -4.086 -3.727 1.00 93.56 282 ALA A CA 1
ATOM 2172 C C . ALA A 1 282 ? 37.560 -4.030 -4.999 1.00 93.56 282 ALA A C 1
ATOM 2174 O O . ALA A 1 282 ? 37.942 -3.380 -5.975 1.00 93.56 282 ALA A O 1
ATOM 2175 N N . LEU A 1 283 ? 36.388 -4.670 -4.974 1.00 94.31 283 LEU A N 1
ATOM 2176 C CA . LEU A 1 283 ? 35.430 -4.670 -6.074 1.00 94.31 283 LEU A CA 1
ATOM 2177 C C . LEU A 1 283 ? 34.909 -3.258 -6.382 1.00 94.31 283 LEU A C 1
ATOM 2179 O O . LEU A 1 283 ? 35.043 -2.805 -7.520 1.00 94.31 283 LEU A O 1
ATOM 2183 N N . GLU A 1 284 ? 34.424 -2.528 -5.373 1.00 93.75 284 GLU A N 1
ATOM 2184 C CA . GLU A 1 284 ? 33.987 -1.128 -5.512 1.00 93.75 28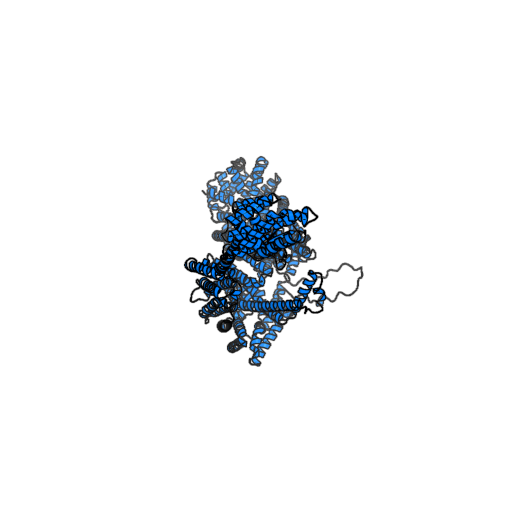4 GLU A CA 1
ATOM 2185 C C . GLU A 1 284 ? 35.106 -0.236 -6.072 1.00 93.75 284 GLU A C 1
ATOM 2187 O O . GLU A 1 284 ? 34.880 0.636 -6.920 1.00 93.75 284 GLU A O 1
ATOM 2192 N N . ARG A 1 285 ? 36.355 -0.461 -5.642 1.00 95.75 285 ARG A N 1
ATOM 2193 C CA . ARG A 1 285 ? 37.484 0.319 -6.152 1.00 95.75 285 ARG A CA 1
ATOM 2194 C C . ARG A 1 285 ? 37.783 -0.003 -7.615 1.00 95.75 285 ARG A C 1
ATOM 2196 O O . ARG A 1 285 ? 38.078 0.928 -8.361 1.00 95.75 285 ARG A O 1
ATOM 2203 N N . TYR A 1 286 ? 37.677 -1.258 -8.055 1.00 96.50 286 TYR A N 1
ATOM 2204 C CA . TYR A 1 286 ? 37.794 -1.594 -9.478 1.00 96.50 286 TYR A CA 1
ATOM 2205 C C . TYR A 1 286 ? 36.692 -0.935 -10.326 1.00 96.50 286 TYR A C 1
ATOM 2207 O O . TYR A 1 286 ? 36.999 -0.416 -11.400 1.00 96.50 286 TYR A O 1
ATOM 2215 N N . GLU A 1 287 ? 35.450 -0.876 -9.835 1.00 95.75 287 GLU A N 1
ATOM 2216 C CA . GLU A 1 287 ? 34.343 -0.157 -10.497 1.00 95.75 287 GLU A CA 1
ATOM 2217 C C . GLU A 1 287 ? 34.667 1.331 -10.653 1.00 95.75 287 GLU A C 1
ATOM 2219 O O . GLU A 1 287 ? 34.542 1.907 -11.737 1.00 95.75 287 GLU A O 1
ATOM 2224 N N . GLN A 1 288 ? 35.181 1.946 -9.588 1.00 94.50 288 GLN A N 1
ATOM 2225 C CA . GLN A 1 288 ? 35.591 3.342 -9.614 1.00 94.50 288 GLN A CA 1
ATOM 2226 C C . GLN A 1 288 ? 36.755 3.586 -10.580 1.00 94.50 288 GLN A C 1
ATOM 2228 O O . GLN A 1 288 ? 36.743 4.592 -11.286 1.00 94.50 288 GLN A O 1
ATOM 2233 N N . LEU A 1 289 ? 37.738 2.680 -10.655 1.00 95.56 289 LEU A N 1
ATOM 2234 C CA . LEU A 1 289 ? 38.843 2.791 -11.611 1.00 95.56 289 LEU A CA 1
ATOM 2235 C C . LEU A 1 289 ? 38.362 2.686 -13.059 1.00 95.56 289 LEU A C 1
ATOM 2237 O O . LEU A 1 289 ? 38.834 3.448 -13.902 1.00 95.56 289 LEU A O 1
ATOM 2241 N N . ALA A 1 290 ? 37.402 1.805 -13.348 1.00 92.44 290 ALA A N 1
ATOM 2242 C CA . ALA A 1 290 ? 36.803 1.711 -14.675 1.00 92.44 290 ALA A CA 1
ATOM 2243 C C . ALA A 1 290 ? 36.129 3.032 -15.092 1.00 92.44 290 ALA A C 1
ATOM 2245 O O . ALA A 1 290 ? 36.247 3.439 -16.246 1.00 92.44 290 ALA A O 1
ATOM 2246 N N . ILE A 1 291 ? 35.479 3.734 -14.155 1.00 92.12 291 ILE A N 1
ATOM 2247 C CA . ILE A 1 291 ? 34.852 5.046 -14.390 1.00 92.12 291 ILE A CA 1
ATOM 2248 C C . ILE A 1 291 ? 35.902 6.163 -14.511 1.00 92.12 291 ILE A C 1
ATOM 2250 O O . ILE A 1 291 ? 35.881 6.925 -15.478 1.00 92.12 291 ILE A O 1
ATOM 2254 N N . GLU A 1 292 ? 36.824 6.258 -13.548 1.00 92.38 292 GLU A N 1
ATOM 2255 C CA . GLU A 1 292 ? 37.849 7.310 -13.440 1.00 92.38 292 GLU A CA 1
ATOM 2256 C C . GLU A 1 292 ? 38.785 7.316 -14.660 1.00 92.38 292 GLU A C 1
ATOM 2258 O O . GLU A 1 292 ? 39.129 8.381 -15.175 1.00 92.38 292 GLU A O 1
ATOM 2263 N N . TYR A 1 293 ? 39.137 6.129 -15.165 1.00 92.44 293 TYR A N 1
ATOM 2264 C CA . TYR A 1 293 ? 40.091 5.942 -16.260 1.00 92.44 293 TYR A CA 1
ATOM 2265 C C . TYR A 1 293 ? 39.441 5.529 -17.591 1.00 92.44 293 TYR A C 1
ATOM 2267 O O . TYR A 1 293 ? 40.147 5.143 -18.519 1.00 92.44 293 TYR A O 1
ATOM 2275 N N . ASN A 1 294 ? 38.120 5.690 -17.755 1.00 88.81 294 ASN A N 1
ATOM 2276 C CA . ASN A 1 294 ? 37.410 5.398 -19.015 1.00 88.81 294 ASN A CA 1
ATOM 2277 C C . ASN A 1 294 ? 37.978 6.161 -20.241 1.00 88.81 294 ASN A C 1
ATOM 2279 O O . ASN A 1 294 ? 37.809 5.745 -21.389 1.00 88.81 294 ASN A O 1
ATOM 2283 N N . GLY A 1 295 ? 38.657 7.290 -19.997 1.00 83.06 295 GLY A N 1
ATOM 2284 C CA . GLY A 1 295 ? 39.298 8.129 -21.013 1.00 83.06 295 GLY A CA 1
ATOM 2285 C C . GLY A 1 295 ? 40.727 7.737 -21.414 1.00 83.06 295 GLY A C 1
ATOM 2286 O O . GLY A 1 295 ? 41.299 8.443 -22.234 1.00 83.06 295 GLY A O 1
ATOM 2287 N N . VAL A 1 296 ? 41.319 6.670 -20.855 1.00 87.44 296 VAL A N 1
ATOM 2288 C CA . VAL A 1 296 ? 42.668 6.193 -21.238 1.00 87.44 296 VAL A CA 1
ATOM 2289 C C . VAL A 1 296 ? 42.670 5.715 -22.692 1.00 87.44 296 VAL A C 1
ATOM 2291 O O . VAL A 1 296 ? 41.771 4.987 -23.093 1.00 87.44 296 VAL A O 1
ATOM 2294 N N . ASP A 1 297 ? 43.650 6.108 -23.505 1.00 80.38 297 ASP A N 1
ATOM 2295 C CA . ASP A 1 297 ? 43.605 5.859 -24.956 1.00 80.38 297 ASP A CA 1
ATOM 2296 C C . ASP A 1 297 ? 43.731 4.366 -25.331 1.00 80.38 297 ASP A C 1
ATOM 2298 O O . ASP A 1 297 ? 43.078 3.922 -26.276 1.00 80.38 297 ASP A O 1
ATOM 2302 N N . ASP A 1 298 ? 44.516 3.578 -24.588 1.00 84.88 298 ASP A N 1
ATOM 2303 C CA . ASP A 1 298 ? 44.782 2.159 -24.869 1.00 84.88 298 ASP A CA 1
ATOM 2304 C C . ASP A 1 298 ? 43.959 1.230 -23.960 1.00 84.88 298 ASP A C 1
ATOM 2306 O O . ASP A 1 298 ? 44.140 1.198 -22.741 1.00 84.88 298 ASP A O 1
ATOM 2310 N N . ASP A 1 299 ? 43.075 0.429 -24.559 1.00 87.00 299 ASP A N 1
ATOM 2311 C CA . ASP A 1 299 ? 42.258 -0.547 -23.830 1.00 87.00 299 ASP A CA 1
ATOM 2312 C C . ASP A 1 299 ? 43.133 -1.565 -23.066 1.00 87.00 299 ASP A C 1
ATOM 2314 O O . ASP A 1 299 ? 42.758 -2.032 -21.992 1.00 87.00 299 ASP A O 1
ATOM 2318 N N . THR A 1 300 ? 44.345 -1.878 -23.536 1.00 88.12 300 THR A N 1
ATOM 2319 C CA . THR A 1 300 ? 45.210 -2.861 -22.860 1.00 88.12 300 THR A CA 1
ATOM 2320 C C . THR A 1 300 ? 45.637 -2.444 -21.449 1.00 88.12 300 THR A C 1
ATOM 2322 O O . THR A 1 300 ? 45.901 -3.320 -20.622 1.00 88.12 300 THR A O 1
ATOM 2325 N N . ASP A 1 301 ? 45.643 -1.144 -21.134 1.00 88.56 301 ASP A N 1
ATOM 2326 C CA . ASP A 1 301 ? 45.929 -0.642 -19.786 1.00 88.56 301 ASP A CA 1
ATOM 2327 C C . ASP A 1 301 ? 44.725 -0.789 -18.830 1.00 88.56 301 ASP A C 1
ATOM 2329 O O . ASP A 1 301 ? 44.923 -0.913 -17.620 1.00 88.56 301 ASP A O 1
ATOM 2333 N N . LEU A 1 302 ? 43.488 -0.840 -19.348 1.00 91.56 302 LEU A N 1
ATOM 2334 C CA . LEU A 1 302 ? 42.264 -1.084 -18.565 1.00 91.56 302 LEU A CA 1
ATOM 2335 C C . LEU A 1 302 ? 41.961 -2.575 -18.363 1.00 91.56 302 LEU A C 1
ATOM 2337 O O . LEU A 1 302 ? 41.254 -2.935 -17.422 1.00 91.56 302 LEU A O 1
ATOM 2341 N N . LEU A 1 303 ? 42.513 -3.461 -19.194 1.00 93.25 303 LEU A N 1
ATOM 2342 C CA . LEU A 1 303 ? 42.271 -4.904 -19.099 1.00 93.25 303 LEU A CA 1
ATOM 2343 C C . LEU A 1 303 ? 42.536 -5.497 -17.693 1.00 93.25 303 LEU A C 1
ATOM 2345 O O . LEU A 1 303 ? 41.702 -6.279 -17.229 1.00 93.25 303 LEU A O 1
ATOM 2349 N N . PRO A 1 304 ? 43.607 -5.125 -16.957 1.00 94.56 304 PRO A N 1
ATOM 2350 C CA . PRO A 1 304 ? 43.819 -5.618 -15.595 1.00 94.56 304 PRO A CA 1
ATOM 2351 C C . PRO A 1 304 ? 42.751 -5.156 -14.592 1.00 94.56 304 PRO A C 1
ATOM 2353 O O . PRO A 1 304 ? 42.480 -5.883 -13.638 1.00 94.56 304 PRO A O 1
ATOM 2356 N N . VAL A 1 305 ? 42.126 -3.987 -14.806 1.00 94.81 305 VAL A N 1
ATOM 2357 C CA . VAL A 1 305 ? 40.989 -3.510 -13.993 1.00 94.81 305 VAL A CA 1
ATOM 2358 C C . VAL A 1 305 ? 39.809 -4.446 -14.177 1.00 94.81 305 VAL A C 1
ATOM 2360 O O . VAL A 1 305 ? 39.256 -4.925 -13.194 1.00 94.81 305 VAL A O 1
ATOM 2363 N N . VAL A 1 306 ? 39.461 -4.761 -15.427 1.00 95.19 306 VAL A N 1
ATOM 2364 C CA . VAL A 1 306 ? 38.322 -5.638 -15.729 1.00 95.19 306 VAL A CA 1
ATOM 2365 C C . VAL A 1 306 ? 38.584 -7.059 -15.239 1.00 95.19 306 VAL A C 1
ATOM 2367 O O . VAL A 1 306 ? 37.724 -7.663 -14.611 1.00 95.19 306 VAL A O 1
ATOM 2370 N N . GLN A 1 307 ? 39.793 -7.589 -15.436 1.00 95.44 307 GLN A N 1
ATOM 2371 C CA . GLN A 1 307 ? 40.170 -8.900 -14.901 1.00 95.44 307 GLN A CA 1
ATOM 2372 C C . GLN A 1 307 ? 40.151 -8.937 -13.366 1.00 95.44 307 GLN A C 1
ATOM 2374 O O . GLN A 1 307 ? 39.806 -9.966 -12.784 1.00 95.44 307 GLN A O 1
ATOM 2379 N N . GLY A 1 308 ? 40.545 -7.842 -12.708 1.00 94.88 308 GLY A N 1
ATOM 2380 C CA . GLY A 1 308 ? 40.434 -7.671 -11.260 1.00 94.88 308 GLY A CA 1
ATOM 2381 C C . GLY A 1 308 ? 38.991 -7.651 -10.788 1.00 94.88 308 GLY A C 1
ATOM 2382 O O . GLY A 1 308 ? 38.625 -8.436 -9.915 1.00 94.88 308 GLY A O 1
ATOM 2383 N N . TRP A 1 309 ? 38.162 -6.850 -11.453 1.00 96.69 309 TRP A N 1
ATOM 2384 C CA . TRP A 1 309 ? 36.729 -6.779 -11.210 1.00 96.69 309 TRP A CA 1
ATOM 2385 C C . TRP A 1 309 ? 36.069 -8.155 -11.346 1.00 96.69 309 TRP A C 1
ATOM 2387 O O . TRP A 1 309 ? 35.461 -8.623 -10.392 1.00 96.69 309 TRP A O 1
ATOM 2397 N N . VAL A 1 310 ? 36.272 -8.863 -12.469 1.00 96.19 310 VAL A N 1
ATOM 2398 C CA . VAL A 1 310 ? 35.688 -10.199 -12.698 1.00 96.19 310 VAL A CA 1
ATOM 2399 C C . VAL A 1 310 ? 36.152 -11.173 -11.619 1.00 96.19 310 VAL A C 1
ATOM 2401 O O . VAL A 1 310 ? 35.345 -11.900 -11.052 1.00 96.19 310 VAL A O 1
ATOM 2404 N N . ARG A 1 311 ? 37.441 -11.180 -11.269 1.00 94.56 311 ARG A N 1
ATOM 2405 C CA . ARG A 1 311 ? 37.960 -12.070 -10.222 1.00 94.56 311 ARG A CA 1
ATOM 2406 C C . ARG A 1 311 ? 37.321 -11.800 -8.856 1.00 94.56 311 ARG A C 1
ATOM 2408 O O . ARG A 1 311 ? 37.014 -12.760 -8.160 1.00 94.56 311 ARG A O 1
ATOM 2415 N N . MET A 1 312 ? 37.136 -10.536 -8.473 1.00 95.62 312 MET A N 1
ATOM 2416 C CA . MET A 1 312 ? 36.538 -10.174 -7.182 1.00 95.62 312 MET A CA 1
ATOM 2417 C C . MET A 1 312 ? 35.026 -10.399 -7.163 1.00 95.62 312 MET A C 1
ATOM 2419 O O . MET A 1 312 ? 34.526 -11.051 -6.250 1.00 95.62 312 MET A O 1
ATOM 2423 N N . ALA A 1 313 ? 34.312 -9.949 -8.198 1.00 94.00 313 ALA A N 1
ATOM 2424 C CA . ALA A 1 313 ? 32.861 -10.093 -8.308 1.00 94.00 313 ALA A CA 1
ATOM 2425 C C . ALA A 1 313 ? 32.429 -11.563 -8.286 1.00 94.00 313 ALA A C 1
ATOM 2427 O O . ALA A 1 313 ? 31.417 -11.919 -7.695 1.00 94.00 313 ALA A O 1
ATOM 2428 N N . THR A 1 314 ? 33.229 -12.438 -8.896 1.00 94.19 314 THR A N 1
ATOM 2429 C CA . THR A 1 314 ? 32.905 -13.862 -9.046 1.00 94.19 314 THR A CA 1
ATOM 2430 C C . THR A 1 314 ? 33.424 -14.728 -7.890 1.00 94.19 314 THR A C 1
ATOM 2432 O O . THR A 1 314 ? 33.128 -15.919 -7.849 1.00 94.19 314 THR A O 1
ATOM 2435 N N . ALA A 1 315 ? 34.167 -14.160 -6.928 1.00 90.56 315 ALA A N 1
ATOM 2436 C CA . ALA A 1 315 ? 34.854 -14.916 -5.874 1.00 90.56 315 ALA A CA 1
ATOM 2437 C C . ALA A 1 315 ? 33.910 -15.639 -4.898 1.00 90.56 315 ALA A C 1
ATOM 2439 O O . ALA A 1 315 ? 34.292 -16.653 -4.314 1.00 90.56 315 ALA A O 1
ATOM 2440 N N . GLN A 1 316 ? 32.699 -15.110 -4.701 1.00 86.12 316 GLN A N 1
ATOM 2441 C CA . GLN A 1 316 ? 31.695 -15.682 -3.795 1.00 86.12 316 GLN A CA 1
ATOM 2442 C C . GLN A 1 316 ? 30.747 -16.666 -4.492 1.00 86.12 316 GLN A C 1
ATOM 2444 O O . GLN A 1 316 ? 29.952 -17.330 -3.828 1.00 86.12 316 GLN A O 1
ATOM 2449 N N . VAL A 1 317 ? 30.834 -16.782 -5.819 1.00 91.88 317 VAL A N 1
ATOM 2450 C CA . VAL A 1 317 ? 29.993 -17.692 -6.594 1.00 91.88 317 VAL A CA 1
ATOM 2451 C C . VAL A 1 317 ? 30.546 -19.121 -6.463 1.00 91.88 317 VAL A C 1
ATOM 2453 O O . VAL A 1 317 ? 31.744 -19.324 -6.682 1.00 91.88 317 VAL A O 1
ATOM 2456 N N . PRO A 1 318 ? 29.718 -20.122 -6.104 1.00 88.50 318 PRO A N 1
ATOM 2457 C CA . PRO A 1 318 ? 30.149 -21.519 -6.021 1.00 88.50 318 PRO A CA 1
ATOM 2458 C C . PRO A 1 318 ? 30.777 -22.025 -7.331 1.00 88.50 318 PRO A C 1
ATOM 2460 O O . PRO A 1 318 ? 30.324 -21.662 -8.407 1.00 88.50 318 PRO A O 1
ATOM 2463 N N . ASP A 1 319 ? 31.798 -22.884 -7.259 1.00 87.19 319 ASP A N 1
ATOM 2464 C CA . ASP A 1 319 ? 32.424 -23.514 -8.436 1.00 87.19 319 ASP A CA 1
ATOM 2465 C C . ASP A 1 319 ? 32.606 -25.028 -8.155 1.00 87.19 319 ASP A C 1
ATOM 2467 O O . ASP A 1 319 ? 33.366 -25.384 -7.243 1.00 87.19 319 ASP A O 1
ATOM 2471 N N . PRO A 1 320 ? 31.892 -25.938 -8.852 1.00 89.00 320 PRO A N 1
ATOM 2472 C CA . PRO A 1 320 ? 30.990 -25.661 -9.970 1.00 89.00 320 PRO A CA 1
ATOM 2473 C C . PRO A 1 320 ? 29.694 -24.955 -9.540 1.00 89.00 320 PRO A C 1
ATOM 2475 O O . PRO A 1 320 ? 29.213 -25.162 -8.420 1.00 89.00 320 PRO A O 1
ATOM 2478 N N . ILE A 1 321 ? 29.121 -24.146 -10.434 1.00 94.50 321 ILE A N 1
ATOM 2479 C CA . ILE A 1 321 ? 27.824 -23.505 -10.198 1.00 94.50 321 ILE A CA 1
ATOM 2480 C C . ILE A 1 321 ? 26.672 -24.512 -10.278 1.00 94.50 321 ILE A C 1
ATOM 2482 O O . ILE A 1 321 ? 26.763 -25.566 -10.904 1.00 94.50 321 ILE A O 1
ATOM 2486 N N . THR A 1 322 ? 25.563 -24.164 -9.631 1.00 92.81 322 THR A N 1
ATOM 2487 C CA . THR A 1 322 ? 24.275 -24.867 -9.738 1.00 92.81 322 THR A CA 1
ATOM 2488 C C . THR A 1 322 ? 23.215 -23.869 -10.208 1.00 92.81 322 THR A C 1
ATOM 2490 O O . THR A 1 322 ? 23.474 -22.669 -10.109 1.00 92.81 322 THR A O 1
ATOM 2493 N N . PRO A 1 323 ? 22.022 -24.300 -10.658 1.00 88.06 323 PRO A N 1
ATOM 2494 C CA . PRO A 1 323 ? 20.960 -23.367 -11.050 1.00 88.06 323 PRO A CA 1
ATOM 2495 C C . PRO A 1 323 ? 20.627 -22.326 -9.967 1.00 88.06 323 PRO A C 1
ATOM 2497 O O . PRO A 1 323 ? 20.421 -21.160 -10.272 1.00 88.06 323 PRO A O 1
ATOM 2500 N N . ALA A 1 324 ? 20.697 -22.702 -8.684 1.00 83.50 324 ALA A N 1
ATOM 2501 C CA . ALA A 1 324 ? 20.474 -21.786 -7.559 1.00 83.50 324 ALA A CA 1
ATOM 2502 C C . ALA A 1 324 ? 21.534 -20.670 -7.423 1.00 83.50 324 ALA A C 1
ATOM 2504 O O . ALA A 1 324 ? 21.356 -19.746 -6.637 1.00 83.50 324 ALA A O 1
ATOM 2505 N N . ALA A 1 325 ? 22.657 -20.762 -8.142 1.00 89.12 325 ALA A N 1
ATOM 2506 C CA . ALA A 1 325 ? 23.689 -19.730 -8.164 1.00 89.12 325 ALA A CA 1
ATOM 2507 C C . ALA A 1 325 ? 23.452 -18.666 -9.251 1.00 89.12 325 ALA A C 1
ATOM 2509 O O . ALA A 1 325 ? 24.218 -17.709 -9.296 1.00 89.12 325 ALA A O 1
ATOM 2510 N N . VAL A 1 326 ? 22.430 -18.798 -10.108 1.00 86.38 326 VAL A N 1
ATOM 2511 C CA . VAL A 1 326 ? 22.137 -17.798 -11.150 1.00 86.38 326 VAL A CA 1
ATOM 2512 C C . VAL A 1 326 ? 21.639 -16.486 -10.547 1.00 86.38 326 VAL A C 1
ATOM 2514 O O . VAL A 1 326 ? 22.188 -15.445 -10.886 1.00 86.38 326 VAL A O 1
ATOM 2517 N N . ASP A 1 327 ? 20.732 -16.525 -9.567 1.00 77.50 327 ASP A N 1
ATOM 2518 C CA . ASP A 1 327 ? 20.227 -15.319 -8.887 1.00 77.50 327 ASP A CA 1
ATOM 2519 C C . ASP A 1 327 ? 21.346 -14.385 -8.368 1.00 77.50 327 ASP A C 1
ATOM 2521 O O . ASP A 1 327 ? 21.356 -13.200 -8.717 1.00 77.50 327 ASP A O 1
ATOM 2525 N N . PRO A 1 328 ? 22.348 -14.855 -7.589 1.00 82.00 328 PRO A N 1
ATOM 2526 C CA . PRO A 1 328 ? 23.455 -13.990 -7.181 1.00 82.00 328 PRO A CA 1
ATOM 2527 C C . PRO A 1 328 ? 24.359 -13.560 -8.351 1.00 82.00 328 PRO A C 1
ATOM 2529 O O . PRO A 1 328 ? 24.982 -12.499 -8.272 1.00 82.00 328 PRO A O 1
ATOM 2532 N N . ILE A 1 329 ? 24.433 -14.329 -9.446 1.00 90.81 329 ILE A N 1
ATOM 2533 C CA . ILE A 1 329 ? 25.151 -13.926 -10.669 1.00 90.81 329 ILE A CA 1
ATOM 2534 C C . ILE A 1 329 ? 24.412 -12.793 -11.394 1.00 90.81 329 ILE A C 1
ATOM 2536 O O . ILE A 1 329 ? 25.069 -11.905 -11.939 1.00 90.81 329 ILE A O 1
ATOM 2540 N N . THR A 1 330 ? 23.081 -12.746 -11.349 1.00 82.38 330 THR A N 1
ATOM 2541 C CA . THR A 1 330 ? 22.289 -11.652 -11.931 1.00 82.38 330 THR A CA 1
ATOM 2542 C C . THR A 1 330 ? 22.666 -10.301 -11.319 1.00 82.38 330 THR A C 1
ATOM 2544 O O . THR A 1 330 ? 22.909 -9.344 -12.054 1.00 82.38 330 THR A O 1
ATOM 2547 N N . GLY A 1 331 ? 22.893 -10.238 -10.001 1.00 82.25 331 GLY A N 1
ATOM 2548 C CA . GLY A 1 331 ? 23.435 -9.035 -9.352 1.00 82.25 331 GLY A CA 1
ATOM 2549 C C . GLY A 1 331 ? 24.832 -8.636 -9.861 1.00 82.25 331 GLY A C 1
ATOM 2550 O O . GLY A 1 331 ? 25.131 -7.451 -10.017 1.00 82.25 331 GLY A O 1
ATOM 2551 N N . ILE A 1 332 ? 25.690 -9.609 -10.192 1.00 93.00 332 ILE A N 1
ATOM 2552 C CA . ILE A 1 332 ? 27.006 -9.356 -10.808 1.00 93.00 332 ILE A CA 1
ATOM 2553 C C . ILE A 1 332 ? 26.837 -8.802 -12.232 1.00 93.00 332 ILE A C 1
ATOM 2555 O O . ILE A 1 332 ? 27.516 -7.845 -12.605 1.00 93.00 332 ILE A O 1
ATOM 2559 N N . ILE A 1 333 ? 25.921 -9.371 -13.022 1.00 90.44 333 ILE A N 1
ATOM 2560 C CA . ILE A 1 333 ? 25.599 -8.915 -14.382 1.00 90.44 333 ILE A CA 1
ATOM 2561 C C . ILE A 1 333 ? 25.117 -7.459 -14.371 1.00 90.44 333 ILE A C 1
ATOM 2563 O O . ILE A 1 333 ? 25.564 -6.660 -15.198 1.00 90.44 333 ILE A O 1
ATOM 2567 N N . GLU A 1 334 ? 24.253 -7.088 -13.425 1.00 84.50 334 GLU A N 1
ATOM 2568 C CA . GLU A 1 334 ? 23.761 -5.715 -13.272 1.00 84.50 334 GLU A CA 1
ATOM 2569 C C . GLU A 1 334 ? 24.873 -4.734 -12.890 1.00 84.50 334 GLU A C 1
ATOM 2571 O O . GLU A 1 334 ? 24.979 -3.662 -13.494 1.00 84.50 334 GLU A O 1
ATOM 2576 N N . ARG A 1 335 ? 25.757 -5.111 -11.956 1.00 91.19 335 ARG A N 1
ATOM 2577 C CA . ARG A 1 335 ? 26.936 -4.297 -11.613 1.00 91.19 335 ARG A CA 1
ATOM 2578 C C . ARG A 1 335 ? 27.854 -4.094 -12.817 1.00 91.19 335 ARG A C 1
ATOM 2580 O O . ARG A 1 335 ? 28.298 -2.974 -13.061 1.00 91.19 335 ARG A O 1
ATOM 2587 N N . TYR A 1 336 ? 28.084 -5.136 -13.619 1.00 93.81 336 TYR A N 1
ATOM 2588 C CA . TYR A 1 336 ? 28.863 -5.012 -14.854 1.00 93.81 336 TYR A CA 1
ATOM 2589 C C . TYR A 1 336 ? 28.187 -4.080 -15.870 1.00 93.81 336 TYR A C 1
ATOM 2591 O O . TYR A 1 336 ? 28.839 -3.229 -16.478 1.00 93.81 336 TYR A O 1
ATOM 2599 N N . ALA A 1 337 ? 26.862 -4.186 -16.017 1.00 86.44 337 ALA A N 1
ATOM 2600 C CA . ALA A 1 337 ? 26.062 -3.331 -16.892 1.00 86.44 337 ALA A CA 1
ATOM 2601 C C . ALA A 1 337 ? 26.038 -1.850 -16.466 1.00 86.44 337 ALA A C 1
ATOM 2603 O O . ALA A 1 337 ? 25.663 -0.995 -17.273 1.00 86.44 337 ALA A O 1
ATOM 2604 N N . ALA A 1 338 ? 26.435 -1.531 -15.231 1.00 87.12 338 ALA A N 1
ATOM 2605 C CA . ALA A 1 338 ? 26.587 -0.162 -14.742 1.00 87.12 338 ALA A CA 1
ATOM 2606 C C . ALA A 1 338 ? 27.963 0.458 -15.066 1.00 87.12 338 ALA A C 1
ATOM 2608 O O . ALA A 1 338 ? 28.139 1.671 -14.928 1.00 87.12 338 ALA A O 1
ATOM 2609 N N . LEU A 1 339 ? 28.943 -0.339 -15.516 1.00 92.56 339 LEU A N 1
ATOM 2610 C CA . LEU A 1 339 ? 30.266 0.159 -15.912 1.00 92.56 339 LEU A CA 1
ATOM 2611 C C . LEU A 1 339 ? 30.188 1.028 -17.181 1.00 92.56 339 LEU A C 1
ATOM 2613 O O . LEU A 1 339 ? 29.209 0.968 -17.916 1.00 92.56 339 LEU A O 1
ATOM 2617 N N . PRO A 1 340 ? 31.204 1.840 -17.515 1.00 92.62 340 PRO A N 1
ATOM 2618 C CA . PRO A 1 340 ? 31.174 2.630 -18.745 1.00 92.62 340 PRO A CA 1
ATOM 2619 C C . PRO A 1 340 ? 31.020 1.767 -20.006 1.00 92.62 340 PRO A C 1
ATOM 2621 O O . PRO A 1 340 ? 31.664 0.728 -20.140 1.00 92.62 340 PRO A O 1
ATOM 2624 N N . GLY A 1 341 ? 30.240 2.236 -20.987 1.00 86.50 341 GLY A N 1
ATOM 2625 C CA . GLY A 1 341 ? 29.935 1.473 -22.208 1.00 86.50 341 GLY A CA 1
ATOM 2626 C C . GLY A 1 341 ? 31.159 1.033 -23.025 1.00 86.50 341 GLY A C 1
ATOM 2627 O O . GLY A 1 341 ? 31.067 0.066 -23.776 1.00 86.50 341 GLY A O 1
ATOM 2628 N N . ARG A 1 342 ? 32.315 1.689 -22.856 1.00 87.50 342 ARG A N 1
ATOM 2629 C CA . ARG A 1 342 ? 33.587 1.249 -23.443 1.00 87.50 342 ARG A CA 1
ATOM 2630 C C . ARG A 1 342 ? 34.028 -0.110 -22.903 1.00 87.50 342 ARG A C 1
ATOM 2632 O O . ARG A 1 342 ? 34.474 -0.920 -23.693 1.00 87.50 342 ARG A O 1
ATOM 2639 N N . VAL A 1 343 ? 33.869 -0.360 -21.603 1.00 90.56 343 VAL A N 1
ATOM 2640 C CA . VAL A 1 343 ? 34.200 -1.643 -20.959 1.00 90.56 343 VAL A CA 1
ATOM 2641 C C . VAL A 1 343 ? 33.234 -2.746 -21.396 1.00 90.56 343 VAL A C 1
ATOM 2643 O O . VAL A 1 343 ? 33.643 -3.890 -21.532 1.00 90.56 343 VAL A O 1
ATOM 2646 N N . GLN A 1 344 ? 31.972 -2.391 -21.657 1.00 88.94 344 GLN A N 1
ATOM 2647 C CA . GLN A 1 344 ? 30.912 -3.347 -21.989 1.00 88.94 344 GLN A CA 1
ATOM 2648 C C . GLN A 1 344 ? 30.924 -3.834 -23.446 1.00 88.94 344 GLN A C 1
ATOM 2650 O O . GLN A 1 344 ? 30.478 -4.942 -23.713 1.00 88.94 344 GLN A O 1
ATOM 2655 N N . ASN A 1 345 ? 31.353 -2.991 -24.395 1.00 79.31 345 ASN A N 1
ATOM 2656 C CA . ASN A 1 345 ? 31.069 -3.183 -25.827 1.00 79.31 345 ASN A CA 1
ATOM 2657 C C . ASN A 1 345 ? 32.314 -3.437 -26.702 1.00 79.31 345 ASN A C 1
ATOM 2659 O O . ASN A 1 345 ? 32.219 -3.396 -27.932 1.00 79.31 345 ASN A O 1
ATOM 2663 N N . ASN A 1 346 ? 33.490 -3.658 -26.109 1.00 86.12 346 ASN A N 1
ATOM 2664 C CA . ASN A 1 346 ? 34.741 -3.930 -26.826 1.00 86.12 346 ASN A CA 1
ATOM 2665 C C . ASN A 1 346 ? 35.419 -5.215 -26.307 1.00 86.12 346 ASN A C 1
ATOM 2667 O O . ASN A 1 346 ? 34.870 -5.945 -25.487 1.00 86.12 346 ASN A O 1
ATOM 2671 N N . GLU A 1 347 ? 36.645 -5.479 -26.764 1.00 91.81 347 GLU A N 1
ATOM 2672 C CA . GLU A 1 347 ? 37.438 -6.647 -26.348 1.00 91.81 347 GLU A CA 1
ATOM 2673 C C . GLU A 1 347 ? 37.768 -6.671 -24.835 1.00 91.81 347 GLU A C 1
ATOM 2675 O O . GLU A 1 347 ? 38.211 -7.696 -24.322 1.00 91.81 347 GLU A O 1
ATOM 2680 N N . LEU A 1 348 ? 37.525 -5.587 -24.083 1.00 92.62 348 LEU A N 1
ATOM 2681 C CA . LEU A 1 348 ? 37.631 -5.593 -22.618 1.00 92.62 348 LEU A CA 1
ATOM 2682 C C . LEU A 1 348 ? 36.556 -6.447 -21.954 1.00 92.62 348 LEU A C 1
ATOM 2684 O O . LEU A 1 348 ? 36.771 -6.880 -20.825 1.00 92.62 348 LEU A O 1
ATOM 2688 N N . ALA A 1 349 ? 35.434 -6.704 -22.628 1.00 94.62 349 ALA A N 1
ATOM 2689 C CA . ALA A 1 349 ? 34.377 -7.557 -22.106 1.00 94.62 349 ALA A CA 1
ATOM 2690 C C . ALA A 1 349 ? 34.717 -9.052 -22.153 1.00 94.62 349 ALA A C 1
ATOM 2692 O O . ALA A 1 349 ? 34.088 -9.834 -21.438 1.00 94.62 349 ALA A O 1
ATOM 2693 N N . GLU A 1 350 ? 35.739 -9.459 -22.924 1.00 95.31 350 GLU A N 1
ATOM 2694 C CA . GLU A 1 350 ? 36.115 -10.870 -23.086 1.00 95.31 350 GLU A CA 1
ATOM 2695 C C . GLU A 1 350 ? 36.244 -11.637 -21.755 1.00 95.31 350 GLU A C 1
ATOM 2697 O O . GLU A 1 350 ? 35.639 -12.702 -21.658 1.00 95.31 350 GLU A O 1
ATOM 2702 N N . PRO A 1 351 ? 36.945 -11.146 -20.706 1.00 96.38 351 PRO A N 1
ATOM 2703 C CA . PRO A 1 351 ? 37.101 -11.899 -19.461 1.00 96.38 351 PRO A CA 1
ATOM 2704 C C . PRO A 1 351 ? 35.779 -12.173 -18.738 1.00 96.38 351 PRO A C 1
ATOM 2706 O O . PRO A 1 351 ? 35.646 -13.208 -18.087 1.00 96.38 351 PRO A O 1
ATOM 2709 N N . PHE A 1 352 ? 34.813 -11.255 -18.826 1.00 96.81 352 PHE A N 1
ATOM 2710 C CA . PHE A 1 352 ? 33.507 -11.434 -18.196 1.00 96.81 352 PHE A CA 1
ATOM 2711 C C . PHE A 1 352 ? 32.626 -12.377 -19.018 1.00 96.81 352 PHE A C 1
ATOM 2713 O O . PHE A 1 352 ? 32.062 -13.321 -18.471 1.00 96.81 352 PHE A O 1
ATOM 2720 N N . VAL A 1 353 ? 32.592 -12.188 -20.341 1.00 96.81 353 VAL A N 1
ATOM 2721 C CA . VAL A 1 353 ? 31.859 -13.059 -21.273 1.00 96.81 353 VAL A CA 1
ATOM 2722 C C . VAL A 1 353 ? 32.380 -14.495 -21.209 1.00 96.81 353 VAL A C 1
ATOM 2724 O O . VAL A 1 353 ? 31.585 -15.425 -21.116 1.00 96.81 353 VAL A O 1
ATOM 2727 N N . ASP A 1 354 ? 33.701 -14.695 -21.189 1.00 96.44 354 ASP A N 1
ATOM 2728 C CA . ASP A 1 354 ? 34.299 -16.027 -21.056 1.00 96.44 354 ASP A CA 1
ATOM 2729 C C . ASP A 1 354 ? 33.927 -16.678 -19.713 1.00 96.44 354 ASP A C 1
ATOM 2731 O O . ASP A 1 354 ? 33.651 -17.875 -19.683 1.00 96.44 354 ASP A O 1
ATOM 2735 N N . ARG A 1 355 ? 33.817 -15.908 -18.619 1.00 96.81 355 ARG A N 1
ATOM 2736 C CA . ARG A 1 355 ? 33.362 -16.453 -17.331 1.00 96.81 355 ARG A CA 1
ATOM 2737 C C . ARG A 1 355 ? 31.889 -16.874 -17.356 1.00 96.81 355 ARG A C 1
ATOM 2739 O O . ARG A 1 355 ? 31.575 -17.923 -16.803 1.00 96.81 355 ARG A O 1
ATOM 2746 N N . LEU A 1 356 ? 31.010 -16.104 -18.004 1.00 96.62 356 LEU A N 1
ATOM 2747 C CA . LEU A 1 356 ? 29.597 -16.473 -18.185 1.00 96.62 356 LEU A CA 1
ATOM 2748 C C . LEU A 1 356 ? 29.450 -17.744 -19.039 1.00 96.62 356 LEU A C 1
ATOM 2750 O O . LEU A 1 356 ? 28.667 -18.628 -18.694 1.00 96.62 356 LEU A O 1
ATOM 2754 N N . LEU A 1 357 ? 30.241 -17.865 -20.111 1.00 96.62 357 LEU A N 1
ATOM 2755 C CA . LEU A 1 357 ? 30.305 -19.072 -20.942 1.00 96.62 357 LEU A CA 1
ATOM 2756 C C . LEU A 1 357 ? 30.779 -20.289 -20.130 1.00 96.62 357 LEU A C 1
ATOM 2758 O O . LEU A 1 357 ? 30.140 -21.336 -20.173 1.00 96.62 357 LEU A O 1
ATOM 2762 N N . ASP A 1 358 ? 31.864 -20.145 -19.362 1.00 96.06 358 ASP A N 1
ATOM 2763 C CA . ASP A 1 358 ? 32.411 -21.229 -18.538 1.00 96.06 358 ASP A CA 1
ATOM 2764 C C . ASP A 1 358 ? 31.413 -21.690 -17.466 1.00 96.06 358 ASP A C 1
ATOM 2766 O O . ASP A 1 358 ? 31.305 -22.883 -17.196 1.00 96.06 358 ASP A O 1
ATOM 2770 N N . TRP A 1 359 ? 30.672 -20.762 -16.857 1.00 96.56 359 TRP A N 1
ATOM 2771 C CA . TRP A 1 359 ? 29.605 -21.087 -15.913 1.00 96.56 359 TRP A CA 1
ATOM 2772 C C . TRP A 1 359 ? 28.433 -21.801 -16.576 1.00 96.56 359 TRP A C 1
ATOM 2774 O O . TRP A 1 359 ? 27.973 -22.816 -16.057 1.00 96.56 359 TRP A O 1
ATOM 2784 N N . SER A 1 360 ? 27.995 -21.333 -17.744 1.00 96.44 360 SER A N 1
ATOM 2785 C CA . SER A 1 360 ? 26.982 -22.032 -18.534 1.00 96.44 360 SER A CA 1
ATOM 2786 C C . SER A 1 360 ? 27.391 -23.483 -18.826 1.00 96.44 360 SER A C 1
ATOM 2788 O O . SER A 1 360 ? 26.569 -24.385 -18.693 1.00 96.44 360 SER A O 1
ATOM 2790 N N . ASP A 1 361 ? 28.661 -23.728 -19.163 1.00 95.25 361 ASP A N 1
ATOM 2791 C CA . ASP A 1 361 ? 29.184 -25.071 -19.458 1.00 95.25 361 ASP A CA 1
ATOM 2792 C C . ASP A 1 361 ? 29.190 -26.015 -18.227 1.00 95.25 361 ASP A C 1
ATOM 2794 O O . ASP A 1 361 ? 29.321 -27.231 -18.384 1.00 95.25 361 ASP A O 1
ATOM 2798 N N . GLN A 1 362 ? 29.061 -25.488 -17.000 1.00 95.38 362 GLN A N 1
ATOM 2799 C CA . GLN A 1 362 ? 29.010 -26.279 -15.759 1.00 95.38 362 GLN A CA 1
ATOM 2800 C C . GLN A 1 362 ? 27.600 -26.762 -15.391 1.00 95.38 362 GLN A C 1
ATOM 2802 O O . GLN A 1 362 ? 27.470 -27.659 -14.553 1.00 95.38 362 GLN A O 1
ATOM 2807 N N . LEU A 1 363 ? 26.557 -26.168 -15.972 1.00 95.00 363 LEU A N 1
ATOM 2808 C CA . LEU A 1 363 ? 25.169 -26.459 -15.625 1.00 95.00 363 LEU A CA 1
ATOM 2809 C C . LEU A 1 363 ? 24.670 -27.734 -16.315 1.00 95.00 363 LEU A C 1
ATOM 2811 O O . LEU A 1 363 ? 24.970 -28.009 -17.477 1.00 95.00 363 LEU A O 1
ATOM 2815 N N . ASP A 1 364 ? 23.882 -28.524 -15.584 1.00 93.25 364 ASP A N 1
ATOM 2816 C CA . ASP A 1 364 ? 23.318 -29.774 -16.093 1.00 93.25 364 ASP A CA 1
ATOM 2817 C C . ASP A 1 364 ? 22.116 -29.516 -17.014 1.00 93.25 364 ASP A C 1
ATOM 2819 O O . ASP A 1 364 ? 20.962 -29.476 -16.581 1.00 93.25 364 ASP A O 1
ATOM 2823 N N . THR A 1 365 ? 22.399 -29.344 -18.306 1.00 93.25 365 THR A N 1
ATOM 2824 C CA . THR A 1 365 ? 21.381 -29.114 -19.348 1.00 93.25 365 THR A CA 1
ATOM 2825 C C . THR A 1 365 ? 20.465 -30.320 -19.624 1.00 93.25 365 THR A C 1
ATOM 2827 O O . THR A 1 365 ? 19.502 -30.190 -20.383 1.00 93.25 365 THR A O 1
ATOM 2830 N N . ASP A 1 366 ? 20.692 -31.475 -18.977 1.00 90.94 366 ASP A N 1
ATOM 2831 C CA . ASP A 1 366 ? 19.754 -32.609 -18.994 1.00 90.94 366 ASP A CA 1
ATOM 2832 C C . ASP A 1 366 ? 18.566 -32.409 -18.029 1.00 90.94 366 ASP A C 1
ATOM 2834 O O . ASP A 1 366 ? 17.663 -33.248 -17.976 1.00 90.94 366 ASP A O 1
ATOM 2838 N N . THR A 1 367 ? 18.540 -31.294 -17.292 1.00 88.69 367 THR A N 1
ATOM 2839 C CA . THR A 1 367 ? 17.409 -30.857 -16.461 1.00 88.69 367 THR A CA 1
ATOM 2840 C C . THR A 1 367 ? 16.795 -29.565 -17.012 1.00 88.69 367 THR A C 1
ATOM 2842 O O . THR A 1 367 ? 17.533 -28.743 -17.566 1.00 88.69 367 THR A O 1
ATOM 2845 N N . PRO A 1 368 ? 15.472 -29.340 -16.863 1.00 83.94 368 PRO A N 1
ATOM 2846 C CA . PRO A 1 368 ? 14.845 -28.075 -17.246 1.00 83.94 368 PRO A CA 1
ATOM 2847 C C . PRO A 1 368 ? 15.521 -26.873 -16.576 1.00 83.94 368 PRO A C 1
ATOM 2849 O O . PRO A 1 368 ? 15.862 -25.907 -17.251 1.00 83.94 368 PRO A O 1
ATOM 2852 N N . GLU A 1 369 ? 15.784 -26.960 -15.270 1.00 85.88 369 GLU A N 1
ATOM 2853 C CA . GLU A 1 369 ? 16.364 -25.873 -14.481 1.00 85.88 369 GLU A CA 1
ATOM 2854 C C . GLU A 1 369 ? 17.808 -25.570 -14.890 1.00 85.88 369 GLU A C 1
ATOM 2856 O O . GLU A 1 369 ? 18.200 -24.409 -14.930 1.00 85.88 369 GLU A O 1
ATOM 2861 N N . GLY A 1 370 ? 18.610 -26.593 -15.200 1.00 91.88 370 GLY A N 1
ATOM 2862 C CA . GLY A 1 370 ? 19.986 -26.400 -15.657 1.00 91.88 370 GLY A CA 1
ATOM 2863 C C . GLY A 1 370 ? 20.084 -25.877 -17.088 1.00 91.88 370 GLY A C 1
ATOM 2864 O O . GLY A 1 370 ? 20.935 -25.032 -17.362 1.00 91.88 370 GLY A O 1
ATOM 2865 N N . ALA A 1 371 ? 19.205 -26.322 -17.991 1.00 91.00 371 ALA A N 1
ATOM 2866 C CA . ALA A 1 371 ? 19.146 -25.808 -19.360 1.00 91.00 371 ALA A CA 1
ATOM 2867 C C . ALA A 1 371 ? 18.695 -24.340 -19.407 1.00 91.00 371 ALA A C 1
ATOM 2869 O O . ALA A 1 371 ? 19.259 -23.543 -20.155 1.00 91.00 371 ALA A O 1
ATOM 2870 N N . ASP A 1 372 ? 17.716 -23.986 -18.578 1.00 85.56 372 ASP A N 1
ATOM 2871 C CA . ASP A 1 372 ? 17.213 -22.624 -18.416 1.00 85.56 372 ASP A CA 1
ATOM 2872 C C . ASP A 1 372 ? 18.276 -21.691 -17.818 1.00 85.56 372 ASP A C 1
ATOM 2874 O O . ASP A 1 372 ? 18.648 -20.696 -18.436 1.00 85.56 372 ASP A O 1
ATOM 2878 N N . ALA A 1 373 ? 18.872 -22.087 -16.687 1.00 89.88 373 ALA A N 1
ATOM 2879 C CA . ALA A 1 373 ? 19.978 -21.369 -16.054 1.00 89.88 373 ALA A CA 1
ATOM 2880 C C . ALA A 1 373 ? 21.158 -21.140 -17.020 1.00 89.88 373 ALA A C 1
ATOM 2882 O O . ALA A 1 373 ? 21.771 -20.072 -17.034 1.00 89.88 373 ALA A O 1
ATOM 2883 N N . SER A 1 374 ? 21.475 -22.134 -17.857 1.00 94.06 374 SER A N 1
ATOM 2884 C CA . SER A 1 374 ? 22.503 -22.011 -18.895 1.00 94.06 374 SER A CA 1
ATOM 2885 C C . SER A 1 374 ? 22.108 -20.966 -19.936 1.00 94.06 374 SER A C 1
ATOM 2887 O O . SER A 1 374 ? 22.908 -20.085 -20.252 1.00 94.06 374 SER A O 1
ATOM 2889 N N . LEU A 1 375 ? 20.871 -21.016 -20.437 1.00 90.88 375 LEU A N 1
ATOM 2890 C CA . LEU A 1 375 ? 20.377 -20.053 -21.413 1.00 90.88 375 LEU A CA 1
ATOM 2891 C C . LEU A 1 375 ? 20.383 -18.618 -20.865 1.00 90.88 375 LEU A C 1
ATOM 2893 O O . LEU A 1 375 ? 20.789 -17.708 -21.586 1.00 90.88 375 LEU A O 1
ATOM 2897 N N . GLU A 1 376 ? 19.992 -18.411 -19.608 1.00 87.56 376 GLU A N 1
ATOM 2898 C CA . GLU A 1 376 ? 19.991 -17.095 -18.962 1.00 87.56 376 GLU A CA 1
ATOM 2899 C C . GLU A 1 376 ? 21.397 -16.471 -18.931 1.00 87.56 376 GLU A C 1
ATOM 2901 O O . GLU A 1 376 ? 21.596 -15.345 -19.402 1.00 87.56 376 GLU A O 1
ATOM 2906 N N . LEU A 1 377 ? 22.403 -17.230 -18.480 1.00 92.62 377 LEU A N 1
ATOM 2907 C CA . LEU A 1 377 ? 23.799 -16.779 -18.471 1.00 92.62 377 LEU A CA 1
ATOM 2908 C C . LEU A 1 377 ? 24.324 -16.478 -19.880 1.00 92.62 377 LEU A C 1
ATOM 2910 O O . LEU A 1 377 ? 25.099 -15.539 -20.070 1.00 92.62 377 LEU A O 1
ATOM 2914 N N . LEU A 1 378 ? 23.899 -17.251 -20.880 1.00 93.69 378 LEU A N 1
ATOM 2915 C CA . LEU A 1 378 ? 24.307 -17.057 -22.269 1.00 93.69 378 LEU A CA 1
ATOM 2916 C C . LEU A 1 378 ? 23.643 -15.838 -22.919 1.00 93.69 378 LEU A C 1
ATOM 2918 O O . LEU A 1 378 ? 24.304 -15.128 -23.673 1.00 93.69 378 LEU A O 1
ATOM 2922 N N . ILE A 1 379 ? 22.380 -15.547 -22.600 1.00 87.44 379 ILE A N 1
ATOM 2923 C CA . ILE A 1 379 ? 21.711 -14.305 -23.021 1.00 87.44 379 ILE A CA 1
ATOM 2924 C C . ILE A 1 379 ? 22.406 -13.093 -22.386 1.00 87.44 379 ILE A C 1
ATOM 2926 O O . ILE A 1 379 ? 22.620 -12.077 -23.053 1.00 87.44 379 ILE A O 1
ATOM 2930 N N . ALA A 1 380 ? 22.816 -13.199 -21.119 1.00 88.00 380 ALA A N 1
ATOM 2931 C CA . ALA A 1 380 ? 23.639 -12.173 -20.488 1.00 88.00 380 ALA A CA 1
ATOM 2932 C C . ALA A 1 380 ? 25.010 -12.037 -21.174 1.00 88.00 380 ALA A C 1
ATOM 2934 O O . ALA A 1 380 ? 25.482 -10.920 -21.376 1.00 88.00 380 ALA A O 1
ATOM 2935 N N . ALA A 1 381 ? 25.631 -13.146 -21.586 1.00 93.44 381 ALA A N 1
ATOM 2936 C CA . ALA A 1 381 ? 26.893 -13.132 -22.322 1.00 93.44 381 ALA A CA 1
ATOM 2937 C C . ALA A 1 381 ? 26.762 -12.443 -23.692 1.00 93.44 381 ALA A C 1
ATOM 2939 O O . ALA A 1 381 ? 27.635 -11.655 -24.054 1.00 93.44 381 ALA A O 1
ATOM 2940 N N . ASP A 1 382 ? 25.667 -12.681 -24.422 1.00 91.69 382 ASP A N 1
ATOM 2941 C CA . ASP A 1 382 ? 25.375 -12.044 -25.717 1.00 91.69 382 ASP A CA 1
ATOM 2942 C C . ASP A 1 382 ? 25.295 -10.522 -25.610 1.00 91.69 382 ASP A C 1
ATOM 2944 O O . ASP A 1 382 ? 25.888 -9.806 -26.420 1.00 91.69 382 ASP A O 1
ATOM 2948 N N . ARG A 1 383 ? 24.677 -10.018 -24.535 1.00 87.31 383 ARG A N 1
ATOM 2949 C CA . ARG A 1 383 ? 24.581 -8.577 -24.261 1.00 87.31 383 ARG A CA 1
ATOM 2950 C C . ARG A 1 383 ? 25.943 -7.874 -24.267 1.00 87.31 383 ARG A C 1
ATOM 2952 O O . ARG A 1 383 ? 26.011 -6.717 -24.678 1.00 87.31 383 ARG A O 1
ATOM 2959 N N . PHE A 1 384 ? 27.001 -8.547 -23.816 1.00 93.12 384 PHE A N 1
ATOM 2960 C CA . PHE A 1 384 ? 28.350 -7.979 -23.705 1.00 93.12 384 PHE A CA 1
ATOM 2961 C C . PHE A 1 384 ? 29.336 -8.560 -24.728 1.00 93.12 384 PHE A C 1
ATOM 2963 O O . PHE A 1 384 ? 30.523 -8.246 -24.679 1.00 93.12 384 PHE A O 1
ATOM 2970 N N . ALA A 1 385 ? 28.887 -9.423 -25.646 1.00 93.44 385 ALA A N 1
ATOM 2971 C CA . ALA A 1 385 ? 29.774 -10.197 -26.507 1.00 93.44 385 ALA A CA 1
ATOM 2972 C C . ALA A 1 385 ? 30.542 -9.310 -27.515 1.00 93.44 385 ALA A C 1
ATOM 2974 O O . ALA A 1 385 ? 29.941 -8.767 -28.462 1.00 93.44 385 ALA A O 1
ATOM 2975 N N . PRO A 1 386 ? 31.886 -9.209 -27.406 1.00 92.25 386 PRO A N 1
ATOM 2976 C CA . PRO A 1 386 ? 32.682 -8.545 -28.430 1.00 92.25 386 PRO A CA 1
ATOM 2977 C C . PRO A 1 386 ? 32.647 -9.336 -29.747 1.00 92.25 386 PRO A C 1
ATOM 2979 O O . PRO A 1 386 ? 32.371 -10.542 -29.744 1.00 92.25 386 PRO A O 1
ATOM 2982 N N . PRO A 1 387 ? 32.961 -8.704 -30.897 1.00 89.62 387 PRO A N 1
ATOM 2983 C CA . PRO A 1 387 ? 32.942 -9.371 -32.202 1.00 89.62 387 PRO A CA 1
ATOM 2984 C C . PRO A 1 387 ? 33.743 -10.682 -32.253 1.00 89.62 387 PRO A C 1
ATOM 2986 O O . PRO A 1 387 ? 33.354 -11.603 -32.966 1.00 89.62 387 PRO A O 1
ATOM 2989 N N . SER A 1 388 ? 34.828 -10.781 -31.481 1.00 91.44 388 SER A N 1
ATOM 2990 C CA . SER A 1 388 ? 35.679 -11.969 -31.341 1.00 91.44 388 SER A CA 1
ATOM 2991 C C . SER A 1 388 ? 34.997 -13.172 -30.669 1.00 91.44 388 SER A C 1
ATOM 2993 O O . SER A 1 388 ? 35.431 -14.308 -30.875 1.00 91.44 388 SER A O 1
ATOM 2995 N N . ARG A 1 389 ? 33.949 -12.952 -29.861 1.00 94.12 389 ARG A N 1
ATOM 2996 C CA . ARG A 1 389 ? 33.245 -13.988 -29.081 1.00 94.12 389 ARG A CA 1
ATOM 2997 C C . ARG A 1 389 ? 31.827 -14.285 -29.557 1.00 94.12 389 ARG A C 1
ATOM 2999 O O . ARG A 1 389 ? 31.324 -15.354 -29.217 1.00 94.12 389 ARG A O 1
ATOM 3006 N N . ARG A 1 390 ? 31.219 -13.423 -30.381 1.00 91.88 390 ARG A N 1
ATOM 3007 C CA . ARG A 1 390 ? 29.831 -13.586 -30.866 1.00 91.88 390 ARG A CA 1
ATOM 3008 C C . ARG A 1 390 ? 29.536 -14.972 -31.426 1.00 91.88 390 ARG A C 1
ATOM 3010 O O . ARG A 1 390 ? 28.644 -15.633 -30.928 1.00 91.88 390 ARG A O 1
ATOM 3017 N N . GLU A 1 391 ? 30.360 -15.482 -32.342 1.00 92.69 391 GLU A N 1
ATOM 3018 C CA . GLU A 1 391 ? 30.119 -16.806 -32.943 1.00 92.69 391 GLU A CA 1
ATOM 3019 C C . GLU A 1 391 ? 30.091 -17.946 -31.900 1.00 92.69 391 GLU A C 1
ATOM 3021 O O . GLU A 1 391 ? 29.343 -18.914 -32.052 1.00 92.69 391 GLU A O 1
ATOM 3026 N N . ARG A 1 392 ? 30.904 -17.855 -30.833 1.00 95.12 392 ARG A N 1
ATOM 3027 C CA . ARG A 1 392 ? 30.880 -18.836 -29.734 1.00 95.12 392 ARG A CA 1
ATOM 3028 C C . ARG A 1 392 ? 29.600 -18.682 -28.915 1.00 95.12 392 ARG A C 1
ATOM 3030 O O . ARG A 1 392 ? 28.965 -19.694 -28.640 1.00 95.12 392 ARG A O 1
ATOM 3037 N N . VAL A 1 393 ? 29.240 -17.451 -28.553 1.00 94.25 393 VAL A N 1
ATOM 3038 C CA . VAL A 1 393 ? 28.033 -17.152 -27.770 1.00 94.25 393 VAL A CA 1
ATOM 3039 C C . VAL A 1 393 ? 26.773 -17.584 -28.521 1.00 94.25 393 VAL A C 1
ATOM 3041 O O . VAL A 1 393 ? 25.993 -18.349 -27.966 1.00 94.25 393 VAL A O 1
ATOM 3044 N N . ASP A 1 394 ? 26.633 -17.220 -29.797 1.00 90.44 394 ASP A N 1
ATOM 3045 C CA . ASP A 1 394 ? 25.499 -17.595 -30.653 1.00 90.44 394 ASP A CA 1
ATOM 3046 C C . ASP A 1 394 ? 25.315 -19.118 -30.703 1.00 90.44 394 ASP A C 1
ATOM 3048 O O . ASP A 1 394 ? 24.214 -19.644 -30.524 1.00 90.44 394 ASP A O 1
ATOM 3052 N N . ARG A 1 395 ? 26.419 -19.855 -30.888 1.00 93.50 395 ARG A N 1
ATOM 3053 C CA . ARG A 1 395 ? 26.402 -21.322 -30.916 1.00 93.50 395 ARG A CA 1
ATOM 3054 C C . ARG A 1 395 ? 26.005 -21.917 -29.566 1.00 93.50 395 ARG A C 1
ATOM 3056 O O . ARG A 1 395 ? 25.252 -22.889 -29.536 1.00 93.50 395 ARG A O 1
ATOM 3063 N N . SER A 1 396 ? 26.515 -21.363 -28.466 1.00 94.44 396 SER A N 1
ATOM 3064 C CA . SER A 1 396 ? 26.148 -21.802 -27.119 1.00 94.44 396 SER A CA 1
ATOM 3065 C C . SER A 1 396 ? 24.675 -21.509 -26.821 1.00 94.44 396 SER A C 1
ATOM 3067 O O . SER A 1 396 ? 23.989 -22.395 -26.319 1.00 94.44 396 SER A O 1
ATOM 3069 N N . ILE A 1 397 ? 24.151 -20.336 -27.203 1.00 91.56 397 ILE A N 1
ATOM 3070 C CA . ILE A 1 397 ? 22.721 -19.997 -27.084 1.00 91.56 397 ILE A CA 1
ATOM 3071 C C . ILE A 1 397 ? 21.872 -20.995 -27.866 1.00 91.56 397 ILE A C 1
ATOM 3073 O O . ILE A 1 397 ? 20.892 -21.510 -27.332 1.00 91.56 397 ILE A O 1
ATOM 3077 N N . ALA A 1 398 ? 22.245 -21.300 -29.111 1.00 91.00 398 ALA A N 1
ATOM 3078 C CA . ALA A 1 398 ? 21.514 -22.263 -29.927 1.00 91.00 398 ALA A CA 1
ATOM 3079 C C . ALA A 1 398 ? 21.467 -23.655 -29.270 1.00 91.00 398 ALA A C 1
ATOM 3081 O O . ALA A 1 398 ? 20.408 -24.285 -29.218 1.00 91.00 398 ALA A O 1
ATOM 3082 N N . ALA A 1 399 ? 22.591 -24.112 -28.710 1.00 93.00 399 ALA A N 1
ATOM 3083 C CA . ALA A 1 399 ? 22.668 -25.382 -27.993 1.00 93.00 399 ALA A CA 1
ATOM 3084 C C . ALA A 1 399 ? 21.822 -25.388 -26.707 1.00 93.00 399 ALA A C 1
ATOM 3086 O O . ALA A 1 399 ? 21.065 -26.335 -26.487 1.00 93.00 399 ALA A O 1
ATOM 3087 N N . ALA A 1 400 ? 21.897 -24.331 -25.894 1.00 92.38 400 ALA A N 1
ATOM 3088 C CA . ALA A 1 400 ? 21.119 -24.207 -24.662 1.00 92.38 400 ALA A CA 1
ATOM 3089 C C . ALA A 1 400 ? 19.611 -24.119 -24.941 1.00 92.38 400 ALA A C 1
ATOM 3091 O O . ALA A 1 400 ? 18.831 -24.819 -24.300 1.00 92.38 400 ALA A O 1
ATOM 3092 N N . ARG A 1 401 ? 19.189 -23.359 -25.964 1.00 92.12 401 ARG A N 1
ATOM 3093 C CA . ARG A 1 401 ? 17.784 -23.318 -26.411 1.00 92.12 401 ARG A CA 1
ATOM 3094 C C . ARG A 1 401 ? 17.286 -24.686 -26.860 1.00 92.12 401 ARG A C 1
ATOM 3096 O O . ARG A 1 401 ? 16.178 -25.069 -26.504 1.00 92.12 401 ARG A O 1
ATOM 3103 N N . MET A 1 402 ? 18.093 -25.433 -27.614 1.00 93.75 402 MET A N 1
ATOM 3104 C CA . MET A 1 402 ? 17.750 -26.794 -28.038 1.00 93.75 402 MET A CA 1
ATOM 3105 C C . MET A 1 402 ? 17.576 -27.730 -26.832 1.00 93.75 402 MET A C 1
ATOM 3107 O O . MET A 1 402 ? 16.618 -28.508 -26.793 1.00 93.75 402 MET A O 1
ATOM 3111 N N . ALA A 1 403 ? 18.482 -27.658 -25.851 1.00 93.81 403 ALA A N 1
ATOM 3112 C CA . ALA A 1 403 ? 18.395 -28.446 -24.624 1.00 93.81 403 ALA A CA 1
ATOM 3113 C C . ALA A 1 403 ? 17.133 -28.086 -23.827 1.00 93.81 403 ALA A C 1
ATOM 3115 O O . ALA A 1 403 ? 16.327 -28.968 -23.538 1.00 93.81 403 ALA A O 1
ATOM 3116 N N . LEU A 1 404 ? 16.901 -26.793 -23.580 1.00 92.19 404 LEU A N 1
ATOM 3117 C CA . LEU A 1 404 ? 15.725 -26.301 -22.865 1.00 92.19 404 LEU A CA 1
ATOM 3118 C C . LEU A 1 404 ? 14.424 -26.716 -23.560 1.00 92.19 404 LEU A C 1
ATOM 3120 O O . LEU A 1 404 ? 13.543 -27.282 -22.922 1.00 92.19 404 LEU A O 1
ATOM 3124 N N . ALA A 1 405 ? 14.320 -26.514 -24.876 1.00 92.56 405 ALA A N 1
ATOM 3125 C CA . ALA A 1 405 ? 13.152 -26.923 -25.653 1.00 92.56 405 ALA A CA 1
ATOM 3126 C C . ALA A 1 405 ? 12.865 -28.426 -25.509 1.00 92.56 405 ALA A C 1
ATOM 3128 O O . ALA A 1 405 ? 11.718 -28.832 -25.338 1.00 92.56 405 ALA A O 1
ATOM 3129 N N . THR A 1 406 ? 13.913 -29.252 -25.499 1.00 94.56 406 THR A N 1
ATOM 3130 C CA . THR A 1 406 ? 13.790 -30.705 -25.321 1.00 94.56 406 THR A CA 1
ATOM 3131 C C . THR A 1 406 ? 13.261 -31.066 -23.933 1.00 94.56 406 THR A C 1
ATOM 3133 O O . THR A 1 406 ? 12.406 -31.943 -23.817 1.00 94.56 406 THR A O 1
ATOM 3136 N N . GLN A 1 407 ? 13.721 -30.372 -22.889 1.00 93.12 407 GLN A N 1
ATOM 3137 C CA . GLN A 1 407 ? 13.238 -30.570 -21.520 1.00 93.12 407 GLN A CA 1
ATOM 3138 C C . GLN A 1 407 ? 11.787 -30.103 -21.344 1.00 93.12 407 GLN A C 1
ATOM 3140 O O . GLN A 1 407 ? 10.986 -30.768 -20.688 1.00 93.12 407 GLN A O 1
ATOM 3145 N N . LEU A 1 408 ? 11.421 -28.990 -21.983 1.00 90.81 408 LEU A N 1
ATOM 3146 C CA . LEU A 1 408 ? 10.071 -28.433 -21.933 1.00 90.81 408 LEU A CA 1
ATOM 3147 C C . LEU A 1 408 ? 9.058 -29.246 -22.751 1.00 90.81 408 LEU A C 1
ATOM 3149 O O . LEU A 1 408 ? 7.876 -29.221 -22.431 1.00 90.81 408 LEU A O 1
ATOM 3153 N N . ALA A 1 409 ? 9.481 -29.998 -23.770 1.00 92.88 409 ALA A N 1
ATOM 3154 C CA . ALA A 1 409 ? 8.595 -30.650 -24.741 1.00 92.88 409 ALA A CA 1
ATOM 3155 C C . ALA A 1 409 ? 7.485 -31.531 -24.129 1.00 92.88 409 ALA A C 1
ATOM 3157 O O . ALA A 1 409 ? 6.414 -31.669 -24.719 1.00 92.88 409 ALA A O 1
ATOM 3158 N N . VAL A 1 410 ? 7.722 -32.131 -22.957 1.00 90.19 410 VAL A N 1
ATOM 3159 C CA . VAL A 1 410 ? 6.779 -33.069 -22.319 1.00 90.19 410 VAL A CA 1
ATOM 3160 C C . VAL A 1 410 ? 5.693 -32.365 -21.501 1.00 90.19 410 VAL A C 1
ATOM 3162 O O . VAL A 1 410 ? 4.530 -32.779 -21.530 1.00 90.19 410 VAL A O 1
ATOM 3165 N N . ASP A 1 411 ? 6.069 -31.339 -20.739 1.00 88.25 411 ASP A N 1
ATOM 3166 C CA . ASP A 1 411 ? 5.180 -30.673 -19.777 1.00 88.25 411 ASP A CA 1
ATOM 3167 C C . ASP A 1 411 ? 4.754 -29.270 -20.229 1.00 88.25 411 ASP A C 1
ATOM 3169 O O . ASP A 1 411 ? 3.685 -28.807 -19.834 1.00 88.25 411 ASP A O 1
ATOM 3173 N N . TRP A 1 412 ? 5.545 -28.653 -21.111 1.00 91.12 412 TRP A N 1
ATOM 3174 C CA . TRP A 1 412 ? 5.416 -27.305 -21.673 1.00 91.12 412 TRP A CA 1
ATOM 3175 C C . TRP A 1 412 ? 5.590 -27.288 -23.206 1.00 91.12 412 TRP A C 1
ATOM 3177 O O . TRP A 1 412 ? 6.411 -26.532 -23.728 1.00 91.12 412 TRP A O 1
ATOM 3187 N N . PRO A 1 413 ? 4.822 -28.100 -23.962 1.00 92.94 413 PRO A N 1
ATOM 3188 C CA . PRO A 1 413 ? 5.016 -28.282 -25.403 1.00 92.94 413 PRO A CA 1
ATOM 3189 C C . PRO A 1 413 ? 4.875 -26.993 -26.223 1.00 92.94 413 PRO A C 1
ATOM 3191 O O . PRO A 1 413 ? 5.609 -26.819 -27.193 1.00 92.94 413 PRO A O 1
ATOM 3194 N N . LEU A 1 414 ? 3.975 -26.075 -25.847 1.00 91.31 414 LEU A N 1
ATOM 3195 C CA . LEU A 1 414 ? 3.851 -24.787 -26.540 1.00 91.31 414 LEU A CA 1
ATOM 3196 C C . LEU A 1 414 ? 5.101 -23.924 -26.352 1.00 91.31 414 LEU A C 1
ATOM 3198 O O . LEU A 1 414 ? 5.557 -23.285 -27.295 1.00 91.31 414 LEU A O 1
ATOM 3202 N N . GLU A 1 415 ? 5.694 -23.945 -25.159 1.00 89.62 415 GLU A N 1
ATOM 3203 C CA . GLU A 1 415 ? 6.918 -23.194 -24.903 1.00 89.62 415 GLU A CA 1
ATOM 3204 C C . GLU A 1 415 ? 8.123 -23.831 -25.596 1.00 89.62 415 GLU A C 1
ATOM 3206 O O . GLU A 1 415 ? 8.906 -23.138 -26.242 1.00 89.62 415 GLU A O 1
ATOM 3211 N N . ALA A 1 416 ? 8.228 -25.162 -25.563 1.00 92.31 416 ALA A N 1
ATOM 3212 C CA . ALA A 1 416 ? 9.230 -25.890 -26.334 1.00 92.31 416 ALA A CA 1
ATOM 3213 C C . ALA A 1 416 ? 9.176 -25.525 -27.825 1.00 92.31 416 ALA A C 1
ATOM 3215 O O . ALA A 1 416 ? 10.209 -25.275 -28.445 1.00 92.31 416 ALA A O 1
ATOM 3216 N N . LEU A 1 417 ? 7.969 -25.426 -28.390 1.00 92.88 417 LEU A N 1
ATOM 3217 C CA . LEU A 1 417 ? 7.749 -25.030 -29.778 1.00 92.88 417 LEU A CA 1
ATOM 3218 C C . LEU A 1 417 ? 8.264 -23.610 -30.058 1.00 92.88 417 LEU A C 1
ATOM 3220 O O . LEU A 1 417 ? 8.940 -23.413 -31.068 1.00 92.88 417 LEU A O 1
ATOM 3224 N N . ARG A 1 418 ? 8.032 -22.645 -29.158 1.00 90.19 418 ARG A N 1
ATOM 3225 C CA . ARG A 1 418 ? 8.582 -21.279 -29.269 1.00 90.19 418 ARG A CA 1
ATOM 3226 C C . ARG A 1 418 ? 10.107 -21.264 -29.223 1.00 90.19 418 ARG A C 1
ATOM 3228 O O . ARG A 1 418 ? 10.739 -20.562 -30.013 1.00 90.19 418 ARG A O 1
ATOM 3235 N N . GLN A 1 419 ? 10.710 -22.061 -28.342 1.00 90.75 419 GLN A N 1
ATOM 3236 C CA . GLN A 1 419 ? 12.167 -22.176 -28.264 1.00 90.75 419 GLN A CA 1
ATOM 3237 C C . GLN A 1 419 ? 12.753 -22.815 -29.533 1.00 90.75 419 GLN A C 1
ATOM 3239 O O . GLN A 1 419 ? 13.738 -22.303 -30.069 1.00 90.75 419 GLN A O 1
ATOM 3244 N N . TYR A 1 420 ? 12.125 -23.866 -30.075 1.00 93.62 420 TYR A N 1
ATOM 3245 C CA . TYR A 1 420 ? 12.545 -24.465 -31.344 1.00 93.62 420 TYR A CA 1
ATOM 3246 C C . TYR A 1 420 ? 12.356 -23.526 -32.540 1.00 93.62 420 TYR A C 1
ATOM 3248 O O . TYR A 1 420 ? 13.228 -23.480 -33.406 1.00 93.62 420 TYR A O 1
ATOM 3256 N N . ALA A 1 421 ? 11.272 -22.745 -32.587 1.00 90.88 421 ALA A N 1
ATOM 3257 C CA . ALA A 1 421 ? 10.992 -21.821 -33.687 1.00 90.88 421 ALA A CA 1
ATOM 3258 C C . ALA A 1 421 ? 12.125 -20.813 -33.907 1.00 90.88 421 ALA A C 1
ATOM 3260 O O . ALA A 1 421 ? 12.474 -20.515 -35.045 1.00 90.88 421 ALA A O 1
ATOM 3261 N N . ARG A 1 422 ? 12.767 -20.353 -32.829 1.00 88.19 422 ARG A N 1
ATOM 3262 C CA . ARG A 1 422 ? 13.920 -19.438 -32.893 1.00 88.19 422 ARG A CA 1
ATOM 3263 C C . ARG A 1 422 ? 15.167 -20.049 -33.527 1.00 88.19 422 ARG A C 1
ATOM 3265 O O . ARG A 1 422 ? 16.047 -19.313 -33.951 1.00 88.19 422 ARG A O 1
ATOM 3272 N N . LEU A 1 423 ? 15.258 -21.376 -33.557 1.00 91.12 423 LEU A N 1
ATOM 3273 C CA . LEU A 1 423 ? 16.369 -22.118 -34.152 1.00 91.12 423 LEU A CA 1
ATOM 3274 C C . LEU A 1 423 ? 16.013 -22.666 -35.536 1.00 91.12 423 LEU A C 1
ATOM 3276 O O . LEU A 1 423 ? 16.894 -23.067 -36.288 1.00 91.12 423 LEU A O 1
ATOM 3280 N N . ALA A 1 424 ? 14.726 -22.715 -35.877 1.00 88.50 424 ALA A N 1
ATOM 3281 C CA . ALA A 1 424 ? 14.223 -23.496 -36.995 1.00 88.50 424 ALA A CA 1
ATOM 3282 C C . ALA A 1 424 ? 14.657 -22.985 -38.373 1.00 88.50 424 ALA A C 1
ATOM 3284 O O . ALA A 1 424 ? 14.547 -23.750 -39.326 1.00 88.50 424 ALA A O 1
ATOM 3285 N N . GLU A 1 425 ? 15.139 -21.748 -38.519 1.00 86.44 425 GLU A N 1
ATOM 3286 C CA . GLU A 1 425 ? 15.712 -21.273 -39.789 1.00 86.44 425 GLU A CA 1
ATOM 3287 C C . GLU A 1 425 ? 17.070 -21.934 -40.076 1.00 86.44 425 GLU A C 1
ATOM 3289 O O . GLU A 1 425 ? 17.283 -22.435 -41.182 1.00 86.44 425 GLU A O 1
ATOM 3294 N N . ASP A 1 426 ? 17.934 -22.031 -39.062 1.00 87.19 426 ASP A N 1
ATOM 3295 C CA . ASP A 1 426 ? 19.326 -22.477 -39.202 1.00 87.19 426 ASP A CA 1
ATOM 3296 C C . ASP A 1 426 ? 19.560 -23.940 -38.774 1.00 87.19 426 ASP A C 1
ATOM 3298 O O . ASP A 1 426 ? 20.509 -24.579 -39.233 1.00 87.19 426 ASP A O 1
ATOM 3302 N N . GLU A 1 427 ? 18.687 -24.506 -37.933 1.00 91.44 427 GLU A N 1
ATOM 3303 C CA . GLU A 1 427 ? 18.836 -25.837 -37.330 1.00 91.44 427 GLU A CA 1
ATOM 3304 C C . GLU A 1 427 ? 17.695 -26.791 -37.739 1.00 91.44 427 GLU A C 1
ATOM 3306 O O . GLU A 1 427 ? 16.625 -26.801 -37.119 1.00 91.44 427 GLU A O 1
ATOM 3311 N N . PRO A 1 428 ? 17.911 -27.687 -38.726 1.00 90.06 428 PRO A N 1
ATOM 3312 C CA . PRO A 1 428 ? 16.884 -28.621 -39.199 1.00 90.06 428 PRO A CA 1
ATOM 3313 C C . PRO A 1 428 ? 16.291 -29.511 -38.098 1.00 90.06 428 PRO A C 1
ATOM 3315 O O . PRO A 1 428 ? 15.102 -29.805 -38.117 1.00 90.06 428 PRO A O 1
ATOM 3318 N N . LYS A 1 429 ? 17.097 -29.893 -37.097 1.00 92.00 429 LYS A N 1
ATOM 3319 C CA . LYS A 1 429 ? 16.633 -30.707 -35.961 1.00 92.00 429 LYS A CA 1
ATOM 3320 C C . LYS A 1 429 ? 15.569 -30.002 -35.122 1.00 92.00 429 LYS A C 1
ATOM 3322 O O . LYS A 1 429 ? 14.666 -30.668 -34.628 1.00 92.00 429 LYS A O 1
ATOM 3327 N N . ALA A 1 430 ? 15.680 -28.682 -34.953 1.00 93.38 430 ALA A N 1
ATOM 3328 C CA . ALA A 1 430 ? 14.673 -27.911 -34.232 1.00 93.38 430 ALA A CA 1
ATOM 3329 C C . ALA A 1 430 ? 13.351 -27.940 -35.003 1.00 93.38 430 ALA A C 1
ATOM 3331 O O . ALA A 1 430 ? 12.296 -28.174 -34.425 1.00 93.38 430 ALA A O 1
ATOM 3332 N N . ARG A 1 431 ? 13.421 -27.790 -36.329 1.00 91.75 431 ARG A N 1
ATOM 3333 C CA . ARG A 1 431 ? 12.251 -27.845 -37.210 1.00 91.75 431 ARG A CA 1
ATOM 3334 C C . ARG A 1 431 ? 11.574 -29.219 -37.218 1.00 91.75 431 ARG A C 1
ATOM 3336 O O . ARG A 1 431 ? 10.347 -29.281 -37.184 1.00 91.75 431 ARG A O 1
ATOM 3343 N N . ASP A 1 432 ? 12.353 -30.302 -37.220 1.00 91.19 432 ASP A N 1
ATOM 3344 C CA . ASP A 1 432 ? 11.829 -31.670 -37.101 1.00 91.19 432 ASP A CA 1
ATOM 3345 C C . ASP A 1 432 ? 11.098 -31.860 -35.759 1.00 91.19 432 ASP A C 1
ATOM 3347 O O . ASP A 1 432 ? 9.960 -32.330 -35.735 1.00 91.19 432 ASP A O 1
ATOM 3351 N N . ALA A 1 433 ? 11.703 -31.411 -34.651 1.00 94.50 433 ALA A N 1
ATOM 3352 C CA . ALA A 1 433 ? 11.092 -31.465 -33.320 1.00 94.50 433 ALA A CA 1
ATOM 3353 C C . ALA A 1 433 ? 9.806 -30.622 -33.224 1.00 94.50 433 ALA A C 1
ATOM 3355 O O . ALA A 1 433 ? 8.826 -31.059 -32.618 1.00 94.50 433 ALA A O 1
ATOM 3356 N N . MET A 1 434 ? 9.756 -29.452 -33.877 1.00 94.38 434 MET A N 1
ATOM 3357 C CA . MET A 1 434 ? 8.509 -28.689 -34.018 1.00 94.38 434 MET A CA 1
ATOM 3358 C C . MET A 1 434 ? 7.433 -29.506 -34.729 1.00 94.38 434 MET A C 1
ATOM 3360 O O . MET A 1 434 ? 6.293 -29.502 -34.281 1.00 94.38 434 MET A O 1
ATOM 3364 N N . GLY A 1 435 ? 7.776 -30.214 -35.810 1.00 92.62 435 GLY A N 1
ATOM 3365 C CA . GLY A 1 435 ? 6.830 -31.070 -36.530 1.00 92.62 435 GLY A CA 1
ATOM 3366 C C . GLY A 1 435 ? 6.234 -32.160 -35.638 1.00 92.62 435 GLY A C 1
ATOM 3367 O O . GLY A 1 435 ? 5.018 -32.353 -35.635 1.00 92.62 435 GLY A O 1
ATOM 3368 N N . GLU A 1 436 ? 7.068 -32.818 -34.826 1.00 93.44 436 GLU A N 1
ATOM 3369 C CA . GLU A 1 436 ? 6.618 -33.821 -33.852 1.00 93.44 436 GLU A CA 1
ATOM 3370 C C . GLU A 1 436 ? 5.674 -33.221 -32.798 1.00 93.44 436 GLU A C 1
ATOM 3372 O O . GLU A 1 436 ? 4.621 -33.800 -32.516 1.00 93.44 436 GLU A O 1
ATOM 3377 N N . LEU A 1 437 ? 6.005 -32.040 -32.261 1.00 94.12 437 LEU A N 1
ATOM 3378 C CA . LEU A 1 437 ? 5.157 -31.336 -31.297 1.00 94.12 437 LEU A CA 1
ATOM 3379 C C . LEU A 1 437 ? 3.830 -30.892 -31.920 1.00 94.12 437 LEU A C 1
ATOM 3381 O O . LEU A 1 437 ? 2.776 -31.219 -31.383 1.00 94.12 437 LEU A O 1
ATOM 3385 N N . ILE A 1 438 ? 3.859 -30.216 -33.072 1.00 93.75 438 ILE A N 1
ATOM 3386 C CA . ILE A 1 438 ? 2.665 -29.739 -33.791 1.00 93.75 438 ILE A CA 1
ATOM 3387 C C . ILE A 1 438 ? 1.730 -30.905 -34.124 1.00 93.75 438 ILE A C 1
ATOM 3389 O O . ILE A 1 438 ? 0.512 -30.780 -33.996 1.00 93.75 438 ILE A O 1
ATOM 3393 N N . ALA A 1 439 ? 2.280 -32.057 -34.517 1.00 91.44 439 ALA A N 1
ATOM 3394 C CA . ALA A 1 439 ? 1.491 -33.253 -34.789 1.00 91.44 439 ALA A CA 1
ATOM 3395 C C . ALA A 1 439 ? 0.810 -33.826 -33.532 1.00 91.44 439 ALA A C 1
ATOM 3397 O O . ALA A 1 439 ? -0.264 -34.420 -33.656 1.00 91.44 439 ALA A O 1
ATOM 3398 N N . ALA A 1 440 ? 1.414 -33.647 -32.352 1.00 92.50 440 ALA A N 1
ATOM 3399 C CA . ALA A 1 440 ? 0.900 -34.110 -31.065 1.00 92.50 440 ALA A CA 1
ATOM 3400 C C . ALA A 1 440 ? -0.089 -33.134 -30.395 1.00 92.50 440 ALA A C 1
ATOM 3402 O O . ALA A 1 440 ? -0.811 -33.547 -29.484 1.00 92.50 440 ALA A O 1
ATOM 3403 N N . LEU A 1 441 ? -0.139 -31.866 -30.825 1.00 92.31 441 LEU A N 1
ATOM 3404 C CA . LEU A 1 441 ? -1.077 -30.875 -30.291 1.00 92.31 441 LEU A CA 1
ATOM 3405 C C . LEU A 1 441 ? -2.541 -31.238 -30.617 1.00 92.31 441 LEU A C 1
ATOM 3407 O O . LEU A 1 441 ? -2.826 -31.790 -31.687 1.00 92.31 441 LEU A O 1
ATOM 3411 N N . PRO A 1 442 ? -3.493 -30.910 -29.721 1.00 91.06 442 PRO A N 1
ATOM 3412 C CA . PRO A 1 442 ? -4.917 -31.068 -30.005 1.00 91.06 442 PRO A CA 1
ATOM 3413 C C . PRO A 1 442 ? -5.340 -30.167 -31.174 1.00 91.06 442 PRO A C 1
ATOM 3415 O O . PRO A 1 442 ? -4.827 -29.060 -31.303 1.00 91.06 442 PRO A O 1
ATOM 3418 N N . ASP A 1 443 ? -6.308 -30.608 -31.987 1.00 91.38 443 ASP A N 1
ATOM 3419 C CA . ASP A 1 443 ? -6.886 -29.849 -33.117 1.00 91.38 443 ASP A CA 1
ATOM 3420 C C . ASP A 1 443 ? -7.738 -28.645 -32.648 1.00 91.38 443 ASP A C 1
ATOM 3422 O O . ASP A 1 443 ? -8.916 -28.535 -32.976 1.00 91.38 443 ASP A O 1
ATOM 3426 N N . SER A 1 444 ? -7.147 -27.742 -31.865 1.00 92.00 444 SER A N 1
ATOM 3427 C CA . SER A 1 444 ? -7.777 -26.534 -31.332 1.00 92.00 444 SER A CA 1
ATOM 3428 C C . SER A 1 444 ? -7.430 -25.327 -32.206 1.00 92.00 444 SER A C 1
ATOM 3430 O O . SER A 1 444 ? -6.269 -24.906 -32.229 1.00 92.00 444 SER A O 1
ATOM 3432 N N . PRO A 1 445 ? -8.398 -24.717 -32.916 1.00 93.19 445 PRO A N 1
ATOM 3433 C CA . PRO A 1 445 ? -8.137 -23.530 -33.724 1.00 93.19 445 PRO A CA 1
ATOM 3434 C C . PRO A 1 445 ? -7.528 -22.379 -32.915 1.00 93.19 445 PRO A C 1
ATOM 3436 O O . PRO A 1 445 ? -6.593 -21.730 -33.375 1.00 93.19 445 PRO A O 1
ATOM 3439 N N . THR A 1 446 ? -8.020 -22.141 -31.695 1.00 90.94 446 THR A N 1
ATOM 3440 C CA . THR A 1 446 ? -7.553 -21.046 -30.829 1.00 90.94 446 THR A CA 1
ATOM 3441 C C . THR A 1 446 ? -6.134 -21.276 -30.314 1.00 90.94 446 THR A C 1
ATOM 3443 O O . THR A 1 446 ? -5.354 -20.332 -30.268 1.00 90.94 446 THR A O 1
ATOM 3446 N N . LEU A 1 447 ? -5.765 -22.524 -30.004 1.00 91.19 447 LEU A N 1
ATOM 3447 C CA . LEU A 1 447 ? -4.389 -22.875 -29.639 1.00 91.19 447 LEU A CA 1
ATOM 3448 C C . LEU A 1 447 ? -3.428 -22.677 -30.820 1.00 91.19 447 LEU A C 1
ATOM 3450 O O . LEU A 1 447 ? -2.348 -22.129 -30.652 1.00 91.19 447 LEU A O 1
ATOM 3454 N N . PHE A 1 448 ? -3.831 -23.069 -32.033 1.00 93.56 448 PHE A N 1
ATOM 3455 C CA . PHE A 1 448 ? -3.016 -22.866 -33.237 1.00 93.56 448 PHE A CA 1
ATOM 3456 C C . PHE A 1 448 ? -2.899 -21.390 -33.642 1.00 93.56 448 PHE A C 1
ATOM 3458 O O . PHE A 1 448 ? -1.906 -21.009 -34.259 1.00 93.56 448 PHE A O 1
ATOM 3465 N N . ALA A 1 449 ? -3.882 -20.555 -33.298 1.00 90.88 449 ALA A N 1
ATOM 3466 C CA . ALA A 1 449 ? -3.769 -19.109 -33.463 1.00 90.88 449 ALA A CA 1
ATOM 3467 C C . ALA A 1 449 ? -2.737 -18.493 -32.502 1.00 90.88 449 ALA A C 1
ATOM 3469 O O . ALA A 1 449 ? -1.988 -17.619 -32.934 1.00 90.88 449 ALA A O 1
ATOM 3470 N N . ASP A 1 450 ? -2.645 -18.985 -31.259 1.00 87.50 450 ASP A N 1
ATOM 3471 C CA . ASP A 1 450 ? -1.645 -18.544 -30.267 1.00 87.50 450 ASP A CA 1
ATOM 3472 C C . ASP A 1 450 ? -0.200 -18.787 -30.744 1.00 87.50 450 ASP A C 1
ATOM 3474 O O . ASP A 1 450 ? 0.675 -17.955 -30.518 1.00 87.50 450 ASP A O 1
ATOM 3478 N N . ILE A 1 451 ? 0.034 -19.883 -31.478 1.00 91.19 451 ILE A N 1
ATOM 3479 C CA . ILE A 1 451 ? 1.349 -20.247 -32.047 1.00 91.19 451 ILE A CA 1
ATOM 3480 C C . ILE A 1 451 ? 1.493 -19.944 -33.552 1.00 91.19 451 ILE A C 1
ATOM 3482 O O . ILE A 1 451 ? 2.375 -20.475 -34.234 1.00 91.19 451 ILE A O 1
ATOM 3486 N N . ALA A 1 452 ? 0.608 -19.123 -34.126 1.00 90.38 452 ALA A N 1
ATOM 3487 C CA . ALA A 1 452 ? 0.635 -18.809 -35.557 1.00 90.38 452 ALA A CA 1
ATOM 3488 C C . ALA A 1 452 ? 1.984 -18.236 -36.062 1.00 90.38 452 ALA A C 1
ATOM 3490 O O . ALA A 1 452 ? 2.387 -18.571 -37.183 1.00 90.38 452 ALA A O 1
ATOM 3491 N N . PRO A 1 453 ? 2.710 -17.389 -35.303 1.00 87.38 453 PRO A N 1
ATOM 3492 C CA . PRO A 1 453 ? 4.044 -16.928 -35.685 1.00 87.38 453 PRO A CA 1
ATOM 3493 C C . PRO A 1 453 ? 5.037 -18.075 -35.884 1.00 87.38 453 PRO A C 1
ATOM 3495 O O . PRO A 1 453 ? 5.706 -18.130 -36.915 1.00 87.38 453 PRO A O 1
ATOM 3498 N N . GLU A 1 454 ? 5.077 -19.020 -34.954 1.00 91.31 454 GLU A N 1
ATOM 3499 C CA . GLU A 1 454 ? 5.978 -20.164 -34.975 1.00 91.31 454 GLU A CA 1
ATOM 3500 C C . GLU A 1 454 ? 5.633 -21.123 -36.124 1.00 91.31 454 GLU A C 1
ATOM 3502 O O . GLU A 1 454 ? 6.525 -21.636 -36.805 1.00 91.31 454 GLU A O 1
ATOM 3507 N N . LEU A 1 455 ? 4.338 -21.296 -36.422 1.00 91.25 455 LEU A N 1
ATOM 3508 C CA . LEU A 1 455 ? 3.876 -22.078 -37.573 1.00 91.25 455 LEU A CA 1
ATOM 3509 C C . LEU A 1 455 ? 4.355 -21.504 -38.912 1.00 91.25 455 LEU A C 1
ATOM 3511 O O . LEU A 1 455 ? 4.605 -22.271 -39.844 1.00 91.25 455 LEU A O 1
ATOM 3515 N N . ARG A 1 456 ? 4.505 -20.176 -39.032 1.00 88.75 456 ARG A N 1
ATOM 3516 C CA . ARG A 1 456 ? 5.036 -19.544 -40.256 1.00 88.75 456 ARG A CA 1
ATOM 3517 C C . ARG A 1 456 ? 6.508 -19.878 -40.477 1.00 88.75 456 ARG A C 1
ATOM 3519 O O . ARG A 1 456 ? 6.887 -20.133 -41.618 1.00 88.75 456 ARG A O 1
ATOM 3526 N N . VAL A 1 457 ? 7.305 -19.903 -39.407 1.00 87.56 457 VAL A N 1
ATOM 3527 C CA . VAL A 1 457 ? 8.727 -20.281 -39.470 1.00 87.56 457 VAL A CA 1
ATOM 3528 C C . VAL A 1 457 ? 8.864 -21.758 -39.841 1.00 87.56 457 VAL A C 1
ATOM 3530 O O . VAL A 1 457 ? 9.637 -22.118 -40.726 1.00 87.56 457 VAL A O 1
ATOM 3533 N N . TRP A 1 458 ? 8.053 -22.618 -39.224 1.00 91.00 458 TRP A N 1
ATOM 3534 C CA . TRP A 1 458 ? 8.050 -24.052 -39.502 1.00 91.00 458 TRP A CA 1
ATOM 3535 C C . TRP A 1 458 ? 7.566 -24.391 -40.922 1.00 91.00 458 TRP A C 1
ATOM 3537 O O . TRP A 1 458 ? 8.205 -25.171 -41.626 1.00 91.00 458 TRP A O 1
ATOM 3547 N N . GLY A 1 459 ? 6.469 -23.785 -41.384 1.00 84.94 459 GLY A N 1
ATOM 3548 C CA . GLY A 1 459 ? 5.779 -24.167 -42.621 1.00 84.94 459 GLY A CA 1
ATOM 3549 C C . GLY A 1 459 ? 6.525 -23.888 -43.932 1.00 84.94 459 GLY A C 1
ATOM 3550 O O . GLY A 1 459 ? 6.095 -24.374 -44.976 1.00 84.94 459 GLY A O 1
ATOM 3551 N N . ALA A 1 460 ? 7.628 -23.133 -43.913 1.00 80.19 460 ALA A N 1
ATOM 3552 C CA . ALA A 1 460 ? 8.352 -22.738 -45.124 1.00 80.19 460 ALA A CA 1
ATOM 3553 C C . ALA A 1 460 ? 9.016 -23.912 -45.876 1.00 80.19 460 ALA A C 1
ATOM 3555 O O . ALA A 1 460 ? 9.181 -23.838 -47.095 1.00 80.19 460 ALA A O 1
ATOM 3556 N N . GLU A 1 461 ? 9.380 -24.994 -45.177 1.00 76.06 461 GLU A N 1
ATOM 3557 C CA . GLU A 1 461 ? 10.164 -26.110 -45.740 1.00 76.06 461 GLU A CA 1
ATOM 3558 C C . GLU A 1 461 ? 9.580 -27.511 -45.451 1.00 76.06 461 GLU A C 1
ATOM 3560 O O . GLU A 1 461 ? 10.242 -28.521 -45.695 1.00 76.06 461 GLU A O 1
ATOM 3565 N N . VAL A 1 462 ? 8.346 -27.592 -44.943 1.00 81.56 462 VAL A N 1
ATOM 3566 C CA . VAL A 1 462 ? 7.700 -28.842 -44.482 1.00 81.56 462 VAL A CA 1
ATOM 3567 C C . VAL A 1 462 ? 6.708 -29.386 -45.524 1.00 81.56 462 VAL A C 1
ATOM 3569 O O . VAL A 1 462 ? 6.386 -28.706 -46.501 1.00 81.56 462 VAL A O 1
ATOM 3572 N N . ASP A 1 463 ? 6.239 -30.633 -45.354 1.00 82.12 463 ASP A N 1
ATOM 3573 C CA . ASP A 1 463 ? 5.199 -31.234 -46.197 1.00 82.12 463 ASP A CA 1
ATOM 3574 C C . ASP A 1 463 ? 4.002 -30.268 -46.349 1.00 82.12 463 ASP A C 1
ATOM 3576 O O . ASP A 1 463 ? 3.391 -29.869 -45.347 1.00 82.12 463 ASP A O 1
ATOM 3580 N N . PRO A 1 464 ? 3.628 -29.899 -47.591 1.00 83.12 464 PRO A N 1
ATOM 3581 C CA . PRO A 1 464 ? 2.516 -28.994 -47.850 1.00 83.12 464 PRO A CA 1
ATOM 3582 C C . PRO A 1 464 ? 1.191 -29.409 -47.200 1.00 83.12 464 PRO A C 1
ATOM 3584 O O . PRO A 1 464 ? 0.372 -28.540 -46.912 1.00 83.12 464 PRO A O 1
ATOM 3587 N N . ALA A 1 465 ? 0.946 -30.705 -46.980 1.00 84.50 465 ALA A N 1
ATOM 3588 C CA . ALA A 1 465 ? -0.291 -31.186 -46.366 1.00 84.50 465 ALA A CA 1
ATOM 3589 C C . ALA A 1 465 ? -0.351 -30.903 -44.855 1.00 84.50 465 ALA A C 1
ATOM 3591 O O . ALA A 1 465 ? -1.393 -30.486 -44.348 1.00 84.50 465 ALA A O 1
ATOM 3592 N N . GLU A 1 466 ? 0.759 -31.095 -44.141 1.00 85.06 466 GLU A N 1
ATOM 3593 C CA . GLU A 1 466 ? 0.847 -30.825 -42.701 1.00 85.06 466 GLU A CA 1
ATOM 3594 C C . GLU A 1 466 ? 0.844 -29.319 -42.427 1.00 85.06 466 GLU A C 1
ATOM 3596 O O . GLU A 1 466 ? 0.098 -28.846 -41.566 1.00 85.06 466 GLU A O 1
ATOM 3601 N N . SER A 1 467 ? 1.587 -28.556 -43.237 1.00 88.06 467 SER A N 1
ATOM 3602 C CA . SER A 1 467 ? 1.561 -27.092 -43.208 1.00 88.06 467 SER A CA 1
ATOM 3603 C C . SER A 1 467 ? 0.158 -26.540 -43.498 1.00 88.06 467 SER A C 1
ATOM 3605 O O . SER A 1 467 ? -0.303 -25.629 -42.808 1.00 88.06 467 SER A O 1
ATOM 3607 N N . ALA A 1 468 ? -0.577 -27.138 -44.447 1.00 88.56 468 ALA A N 1
ATOM 3608 C CA . ALA A 1 468 ? -1.952 -26.745 -44.742 1.00 88.56 468 ALA A CA 1
ATOM 3609 C C . ALA A 1 468 ? -2.918 -26.998 -43.571 1.00 88.56 468 ALA A C 1
ATOM 3611 O O . ALA A 1 468 ? -3.720 -26.114 -43.279 1.00 88.56 468 ALA A O 1
ATOM 3612 N N . ARG A 1 469 ? -2.832 -28.144 -42.871 1.00 91.62 469 ARG A N 1
ATOM 3613 C CA . ARG A 1 469 ? -3.661 -28.418 -41.675 1.00 91.62 469 ARG A CA 1
ATOM 3614 C C . ARG A 1 469 ? -3.420 -27.373 -40.588 1.00 91.62 469 ARG A C 1
ATOM 3616 O O . ARG A 1 469 ? -4.373 -26.770 -40.099 1.00 91.62 469 ARG A O 1
ATOM 3623 N N . ALA A 1 470 ? -2.158 -27.164 -40.215 1.00 91.62 470 ALA A N 1
ATOM 3624 C CA . ALA A 1 470 ? -1.803 -26.219 -39.160 1.00 91.62 470 ALA A CA 1
ATOM 3625 C C . ALA A 1 470 ? -2.203 -24.782 -39.534 1.00 91.62 470 ALA A C 1
ATOM 3627 O O . ALA A 1 470 ? -2.781 -24.065 -38.719 1.00 91.62 470 ALA A O 1
ATOM 3628 N N . GLY A 1 471 ? -1.973 -24.386 -40.791 1.00 90.94 471 GLY A N 1
ATOM 3629 C CA . GLY A 1 471 ? -2.393 -23.087 -41.311 1.00 90.94 471 GLY A CA 1
ATOM 3630 C C . GLY A 1 471 ? -3.914 -22.907 -41.345 1.00 90.94 471 GLY A C 1
ATOM 3631 O O . GLY A 1 471 ? -4.403 -21.822 -41.040 1.00 90.94 471 GLY A O 1
ATOM 3632 N N . GLU A 1 472 ? -4.687 -23.944 -41.678 1.00 93.50 472 GLU A N 1
ATOM 3633 C CA . GLU A 1 472 ? -6.154 -23.896 -41.628 1.00 93.50 472 GLU A CA 1
ATOM 3634 C C . GLU A 1 472 ? -6.663 -23.689 -40.195 1.00 93.50 472 GLU A C 1
ATOM 3636 O O . GLU A 1 472 ? -7.511 -22.824 -39.972 1.00 93.50 472 GLU A O 1
ATOM 3641 N N . LEU A 1 473 ? -6.120 -24.430 -39.223 1.00 93.69 473 LEU A N 1
ATOM 3642 C CA . LEU A 1 473 ? -6.471 -24.277 -37.808 1.00 93.69 473 LEU A CA 1
ATOM 3643 C C . LEU A 1 473 ? -6.125 -22.878 -37.287 1.00 93.69 473 LEU A C 1
ATOM 3645 O O . LEU A 1 473 ? -6.992 -22.224 -36.710 1.00 93.69 473 LEU A O 1
ATOM 3649 N N . ALA A 1 474 ? -4.913 -22.386 -37.563 1.00 93.25 474 ALA A N 1
ATOM 3650 C CA . ALA A 1 474 ? -4.484 -21.050 -37.155 1.00 93.25 474 ALA A CA 1
ATOM 3651 C C . ALA A 1 474 ? -5.369 -19.950 -37.763 1.00 93.25 474 ALA A C 1
ATOM 3653 O O . ALA A 1 474 ? -5.816 -19.051 -37.056 1.00 93.25 474 ALA A O 1
ATOM 3654 N N . ASN A 1 475 ? -5.701 -20.043 -39.057 1.00 92.69 475 ASN A N 1
ATOM 3655 C CA . ASN A 1 475 ? -6.588 -19.079 -39.715 1.00 92.69 475 ASN A CA 1
ATOM 3656 C C . ASN A 1 475 ? -8.010 -19.106 -39.139 1.00 92.69 475 ASN A C 1
ATOM 3658 O O . ASN A 1 475 ? -8.628 -18.054 -38.987 1.00 92.69 475 ASN A O 1
ATOM 3662 N N . ARG A 1 476 ? -8.534 -20.292 -38.803 1.00 93.38 476 ARG A N 1
ATOM 3663 C CA . ARG A 1 476 ? -9.830 -20.422 -38.124 1.00 93.38 476 ARG A CA 1
ATOM 3664 C C . ARG A 1 476 ? -9.793 -19.795 -36.733 1.00 93.38 476 ARG A C 1
ATOM 3666 O O . ARG A 1 476 ? -10.712 -19.059 -36.395 1.00 93.38 476 ARG A O 1
ATOM 3673 N N . GLY A 1 477 ? -8.739 -20.034 -35.956 1.00 91.94 477 GLY A N 1
ATOM 3674 C CA . GLY A 1 477 ? -8.572 -19.412 -34.643 1.00 91.94 477 GLY A CA 1
ATOM 3675 C C . GLY A 1 477 ? -8.443 -17.891 -34.719 1.00 91.94 477 GLY A C 1
ATOM 3676 O O . GLY A 1 477 ? -9.106 -17.189 -33.965 1.00 91.94 477 GLY A O 1
ATOM 3677 N N . LEU A 1 478 ? -7.682 -17.366 -35.684 1.00 89.38 478 LEU A N 1
ATOM 3678 C CA . LEU A 1 478 ? -7.588 -15.925 -35.935 1.00 89.38 478 LEU A CA 1
ATOM 3679 C C . LEU A 1 478 ? -8.933 -15.328 -36.368 1.00 89.38 478 LEU A C 1
ATOM 3681 O O . LEU A 1 478 ? -9.261 -14.214 -35.970 1.00 89.38 478 LEU A O 1
ATOM 3685 N N . ALA A 1 479 ? -9.734 -16.049 -37.157 1.00 91.19 479 ALA A N 1
ATOM 3686 C CA . ALA A 1 479 ? -11.086 -15.610 -37.499 1.00 91.19 479 ALA A CA 1
ATOM 3687 C C . ALA A 1 479 ? -11.992 -15.541 -36.258 1.00 91.19 479 ALA A C 1
ATOM 3689 O O . ALA A 1 479 ? -12.717 -14.566 -36.108 1.00 91.19 479 ALA A O 1
ATOM 3690 N N . LEU A 1 480 ? -11.898 -16.519 -35.349 1.00 90.25 480 LEU A N 1
ATOM 3691 C CA . LEU A 1 480 ? -12.617 -16.513 -34.068 1.00 90.25 480 LEU A CA 1
ATOM 3692 C C . LEU A 1 480 ? -12.146 -15.394 -33.126 1.00 90.25 480 LEU A C 1
ATOM 3694 O O . LEU A 1 480 ? -12.953 -14.835 -32.388 1.00 90.25 480 LEU A O 1
ATOM 3698 N N . ALA A 1 481 ? -10.851 -15.070 -33.124 1.00 85.75 481 ALA A N 1
ATOM 3699 C CA . ALA A 1 481 ? -10.299 -13.978 -32.321 1.00 85.75 481 ALA A CA 1
ATOM 3700 C C . ALA A 1 481 ? -10.752 -12.597 -32.826 1.00 85.75 481 ALA A C 1
ATOM 3702 O O . ALA A 1 481 ? -10.936 -11.682 -32.032 1.00 85.75 481 ALA A O 1
ATOM 3703 N N . ASN A 1 482 ? -10.969 -12.462 -34.138 1.00 86.75 482 ASN A N 1
ATOM 3704 C CA . ASN A 1 482 ? -11.425 -11.225 -34.776 1.00 86.75 482 ASN A CA 1
ATOM 3705 C C . ASN A 1 482 ? -12.955 -11.129 -34.918 1.00 86.75 482 ASN A C 1
ATOM 3707 O O . ASN A 1 482 ? -13.446 -10.171 -35.517 1.00 86.75 482 ASN A O 1
ATOM 3711 N N . ASP A 1 483 ? -13.709 -12.110 -34.417 1.00 88.88 483 ASP A N 1
ATOM 3712 C CA . ASP A 1 483 ? -15.169 -12.098 -34.453 1.00 88.88 483 ASP A CA 1
ATOM 3713 C C . ASP A 1 483 ? -15.714 -11.192 -33.329 1.00 88.88 483 ASP A C 1
ATOM 3715 O O . ASP A 1 483 ? -15.558 -11.523 -32.149 1.00 88.88 483 ASP A O 1
ATOM 3719 N N . PRO A 1 484 ? -16.353 -10.053 -33.658 1.00 85.12 484 PRO A N 1
ATOM 3720 C CA . PRO A 1 484 ? -16.850 -9.115 -32.659 1.00 85.12 484 PRO A CA 1
ATOM 3721 C C . PRO A 1 484 ? -18.000 -9.686 -31.819 1.00 85.12 484 PRO A C 1
ATOM 3723 O O . PRO A 1 484 ? -18.096 -9.350 -30.641 1.00 85.12 484 PRO A O 1
ATOM 3726 N N . GLU A 1 485 ? -18.851 -10.560 -32.370 1.00 84.56 485 GLU A N 1
ATOM 3727 C CA . GLU A 1 485 ? -19.932 -11.192 -31.598 1.00 84.56 485 GLU A CA 1
ATOM 3728 C C . GLU A 1 485 ? -19.349 -12.163 -30.570 1.00 84.56 485 GLU A C 1
ATOM 3730 O O . GLU A 1 485 ? -19.754 -12.177 -29.404 1.00 84.56 485 GLU A O 1
ATOM 3735 N N . ARG A 1 486 ? -18.327 -12.924 -30.977 1.00 86.62 486 ARG A N 1
ATOM 3736 C CA . ARG A 1 486 ? -17.586 -13.801 -30.067 1.00 86.62 486 ARG A CA 1
ATOM 3737 C C . ARG A 1 486 ? -16.822 -13.004 -29.013 1.00 86.62 486 ARG A C 1
ATOM 3739 O O . ARG A 1 486 ? -16.842 -13.390 -27.849 1.00 86.62 486 ARG A O 1
ATOM 3746 N N . ALA A 1 487 ? -16.185 -11.895 -29.385 1.00 84.06 487 ALA A N 1
ATOM 3747 C CA . ALA A 1 487 ? -15.497 -11.024 -28.436 1.00 84.06 487 ALA A CA 1
ATOM 3748 C C . ALA A 1 487 ? -16.457 -10.500 -27.354 1.00 84.06 487 ALA A C 1
ATOM 3750 O O . ALA A 1 487 ? -16.118 -10.552 -26.176 1.00 84.06 487 ALA A O 1
ATOM 3751 N N . LEU A 1 488 ? -17.671 -10.087 -27.734 1.00 78.50 488 LEU A N 1
ATOM 3752 C CA . LEU A 1 488 ? -18.712 -9.666 -26.790 1.00 78.50 488 LEU A CA 1
ATOM 3753 C C . LEU A 1 488 ? -19.182 -10.810 -25.877 1.00 78.50 488 LEU A C 1
ATOM 3755 O O . LEU A 1 488 ? -19.370 -10.592 -24.688 1.00 78.50 488 LEU A O 1
ATOM 3759 N N . MET A 1 489 ? -19.339 -12.032 -26.398 1.00 84.88 489 MET A N 1
ATOM 3760 C CA . MET A 1 489 ? -19.697 -13.207 -25.585 1.00 84.88 489 MET A CA 1
ATOM 3761 C C . MET A 1 489 ? -18.618 -13.547 -24.539 1.00 84.88 489 MET A C 1
ATOM 3763 O O . MET A 1 489 ? -18.931 -13.939 -23.410 1.00 84.88 489 MET A O 1
ATOM 3767 N N . LEU A 1 490 ? -17.343 -13.432 -24.927 1.00 85.25 490 LEU A N 1
ATOM 3768 C CA . LEU A 1 490 ? -16.198 -13.726 -24.064 1.00 85.25 490 LEU A CA 1
ATOM 3769 C C . LEU A 1 490 ? -15.967 -12.637 -23.012 1.00 85.25 490 LEU A C 1
ATOM 3771 O O . LEU A 1 490 ? -15.604 -12.962 -21.881 1.00 85.25 490 LEU A O 1
ATOM 3775 N N . GLN A 1 491 ? -16.210 -11.371 -23.353 1.00 77.44 491 GLN A N 1
ATOM 3776 C CA . GLN A 1 491 ? -16.091 -10.246 -22.426 1.00 77.44 491 GLN A CA 1
ATOM 3777 C C . GLN A 1 491 ? -17.074 -10.351 -21.252 1.00 77.44 491 GLN A C 1
ATOM 3779 O O . GLN A 1 491 ? -18.169 -10.907 -21.355 1.00 77.44 491 GLN A O 1
ATOM 3784 N N . HIS A 1 492 ? -16.672 -9.807 -20.103 1.00 60.53 492 HIS A N 1
ATOM 3785 C CA . HIS A 1 492 ? -17.588 -9.550 -18.993 1.00 60.53 492 HIS A CA 1
ATOM 3786 C C . HIS A 1 492 ? -18.449 -8.326 -19.312 1.00 60.53 492 HIS A C 1
ATOM 3788 O O . HIS A 1 492 ? -17.911 -7.246 -19.533 1.00 60.53 492 HIS A O 1
ATOM 3794 N N . GLY A 1 493 ? -19.774 -8.503 -19.318 1.00 45.16 493 GLY A N 1
ATOM 3795 C CA . GLY A 1 493 ? -20.759 -7.444 -19.576 1.00 45.16 493 GLY A CA 1
ATOM 3796 C C . GLY A 1 493 ? -21.522 -7.651 -20.890 1.00 45.16 493 GLY A C 1
ATOM 3797 O O . GLY A 1 493 ? -20.939 -7.982 -21.916 1.00 45.16 493 GLY A O 1
ATOM 3798 N N . ALA A 1 494 ? -22.849 -7.509 -20.843 1.00 35.12 494 ALA A N 1
ATOM 3799 C CA . ALA A 1 494 ? -23.763 -7.685 -21.977 1.00 35.12 494 ALA A CA 1
ATOM 3800 C C . ALA A 1 494 ? -23.432 -6.723 -23.152 1.00 35.12 494 ALA A C 1
ATOM 3802 O O . ALA A 1 494 ? -22.767 -5.705 -22.943 1.00 35.12 494 ALA A O 1
ATOM 3803 N N . PRO A 1 495 ? -23.873 -7.010 -24.395 1.00 30.78 495 PRO A N 1
ATOM 3804 C CA . PRO A 1 495 ? -23.399 -6.308 -25.585 1.00 30.78 495 PRO A CA 1
ATOM 3805 C C . PRO A 1 495 ? -23.722 -4.810 -25.545 1.00 30.78 495 PRO A C 1
ATOM 3807 O O . PRO A 1 495 ? -24.806 -4.406 -25.120 1.00 30.78 495 PRO A O 1
ATOM 3810 N N . ALA A 1 496 ? -22.807 -3.980 -26.057 1.00 31.19 496 ALA A N 1
ATOM 3811 C CA . ALA A 1 496 ? -23.124 -2.587 -26.358 1.00 31.19 496 ALA A CA 1
ATOM 3812 C C . ALA A 1 496 ? -24.349 -2.538 -27.296 1.00 31.19 496 ALA A C 1
ATOM 3814 O O . ALA A 1 496 ? -24.405 -3.321 -28.251 1.00 31.19 496 ALA A O 1
ATOM 3815 N N . PRO A 1 497 ? -25.337 -1.655 -27.056 1.00 30.55 497 PRO A N 1
ATOM 3816 C CA . PRO A 1 497 ? -26.498 -1.564 -27.925 1.00 30.55 497 PRO A CA 1
ATOM 3817 C C . PRO A 1 497 ? -26.057 -1.193 -29.343 1.00 30.55 497 PRO A C 1
ATOM 3819 O O . PRO A 1 497 ? -25.180 -0.350 -29.535 1.00 30.55 497 PRO A O 1
ATOM 3822 N N . ASP A 1 498 ? -26.687 -1.839 -30.322 1.00 31.03 498 ASP A N 1
ATOM 3823 C CA . ASP A 1 498 ? -26.465 -1.630 -31.750 1.00 31.03 498 ASP A CA 1
ATOM 3824 C C . ASP A 1 498 ? -26.475 -0.123 -32.094 1.00 31.03 498 ASP A C 1
ATOM 3826 O O . ASP A 1 498 ? -27.516 0.531 -31.937 1.00 31.03 498 ASP A O 1
ATOM 3830 N N . PRO A 1 499 ? -25.361 0.460 -32.587 1.00 35.28 499 PRO A N 1
ATOM 3831 C CA . PRO A 1 499 ? -25.341 1.858 -32.999 1.00 35.28 499 PRO A CA 1
ATOM 3832 C C . PRO A 1 499 ? -26.342 2.148 -34.128 1.00 35.28 499 PRO A C 1
ATOM 3834 O O . PRO A 1 499 ? -26.718 3.306 -34.321 1.00 35.28 499 PRO A O 1
ATOM 3837 N N . ALA A 1 500 ? -26.827 1.127 -34.849 1.00 34.38 500 ALA A N 1
ATOM 3838 C CA . ALA A 1 500 ? -27.855 1.287 -35.872 1.00 34.38 500 ALA A CA 1
ATOM 3839 C C . ALA A 1 500 ? -29.236 1.660 -35.300 1.00 34.38 500 ALA A C 1
ATOM 3841 O O . ALA A 1 500 ? -30.038 2.256 -36.017 1.00 34.38 500 ALA A O 1
ATOM 3842 N N . LEU A 1 501 ? -29.503 1.410 -34.011 1.00 37.41 501 LEU A N 1
ATOM 3843 C CA . LEU A 1 501 ? -30.744 1.841 -33.351 1.00 37.41 501 LEU A CA 1
ATOM 3844 C C . LEU A 1 501 ? -30.677 3.273 -32.790 1.00 37.41 501 LEU A C 1
ATOM 3846 O O . LEU A 1 501 ? -31.702 3.802 -32.366 1.00 37.41 501 LEU A O 1
ATOM 3850 N N . ALA A 1 502 ? -29.512 3.931 -32.832 1.00 35.78 502 ALA A N 1
ATOM 3851 C CA . ALA A 1 502 ? -29.328 5.302 -32.343 1.00 35.78 502 ALA A CA 1
ATOM 3852 C C . ALA A 1 502 ? -29.314 6.380 -33.449 1.00 35.78 502 ALA A C 1
ATOM 3854 O O . ALA A 1 502 ? -29.251 7.567 -33.131 1.00 35.78 502 ALA A O 1
ATOM 3855 N N . VAL A 1 503 ? -29.369 6.009 -34.739 1.00 34.81 503 VAL A N 1
ATOM 3856 C CA . VAL A 1 503 ? -29.151 6.960 -35.855 1.00 34.81 503 VAL A CA 1
ATOM 3857 C C . VAL A 1 503 ? -30.388 7.219 -36.735 1.00 34.81 503 VAL A C 1
ATOM 3859 O O . VAL A 1 503 ? -30.402 8.191 -37.488 1.00 34.81 503 VAL A O 1
ATOM 3862 N N . GLU A 1 504 ? -31.494 6.486 -36.597 1.00 34.78 504 GLU A N 1
ATOM 3863 C CA . GLU A 1 504 ? -32.747 6.841 -37.292 1.00 34.78 504 GLU A CA 1
ATOM 3864 C C . GLU A 1 504 ? -33.618 7.790 -36.452 1.00 34.78 504 GLU A C 1
ATOM 3866 O O . GLU A 1 504 ? -34.638 7.401 -35.889 1.00 34.78 504 GLU A O 1
ATOM 3871 N N . GLY A 1 505 ? -33.226 9.063 -36.353 1.00 38.72 505 GLY A N 1
ATOM 3872 C CA . GLY A 1 505 ? -34.075 10.049 -35.672 1.00 38.72 505 GLY A CA 1
ATOM 3873 C C . GLY A 1 505 ? -33.634 11.509 -35.668 1.00 38.72 505 GLY A C 1
ATOM 3874 O O . GLY A 1 505 ? -34.254 12.305 -34.968 1.00 38.72 505 GLY A O 1
ATOM 3875 N N . ALA A 1 506 ? -32.599 11.894 -36.415 1.00 37.72 506 ALA A N 1
ATOM 3876 C CA . ALA A 1 506 ? -32.149 13.284 -36.461 1.00 37.72 506 ALA A CA 1
ATOM 3877 C C . ALA A 1 506 ? -32.066 13.791 -37.904 1.00 37.72 506 ALA A C 1
ATOM 3879 O O . ALA A 1 506 ? -30.977 13.949 -38.446 1.00 37.72 506 ALA A O 1
ATOM 3880 N N . ASP A 1 507 ? -33.225 14.064 -38.509 1.00 38.19 507 ASP A N 1
ATOM 3881 C CA . ASP A 1 507 ? -33.294 15.028 -39.606 1.00 38.19 507 ASP A CA 1
ATOM 3882 C C . ASP A 1 507 ? -34.598 15.848 -39.561 1.00 38.19 507 ASP A C 1
ATOM 3884 O O . ASP A 1 507 ? -35.697 15.306 -39.474 1.00 38.19 507 ASP A O 1
ATOM 3888 N N . GLU A 1 508 ? -34.399 17.167 -39.597 1.00 40.97 508 GLU A N 1
ATOM 3889 C CA . GLU A 1 508 ? -35.313 18.279 -39.908 1.00 40.97 508 GLU A CA 1
ATOM 3890 C C . GLU A 1 508 ? -36.659 18.446 -39.165 1.00 40.97 508 GLU A C 1
ATOM 3892 O O . GLU A 1 508 ? -37.656 17.782 -39.439 1.00 40.97 508 GLU A O 1
ATOM 3897 N N . GLY A 1 509 ? -36.748 19.519 -38.361 1.00 36.50 509 GLY A N 1
ATOM 3898 C CA . GLY A 1 509 ? -38.025 20.190 -38.080 1.00 36.50 509 GLY A CA 1
ATOM 3899 C C . GLY A 1 509 ? -38.103 20.903 -36.734 1.00 36.50 509 GLY A C 1
ATOM 3900 O O . GLY A 1 509 ? -38.699 20.388 -35.796 1.00 36.50 509 GLY A O 1
ATOM 3901 N N . ALA A 1 510 ? -37.532 22.105 -36.638 1.00 46.31 510 ALA A N 1
ATOM 3902 C CA . ALA A 1 510 ? -37.792 23.010 -35.524 1.00 46.31 510 ALA A CA 1
ATOM 3903 C C . ALA A 1 510 ? -39.230 23.552 -35.619 1.00 46.31 510 ALA A C 1
ATOM 3905 O O . ALA A 1 510 ? -39.489 24.449 -36.419 1.00 46.31 510 ALA A O 1
ATOM 3906 N N . ASP A 1 511 ? -40.133 23.016 -34.798 1.00 37.47 511 ASP A N 1
ATOM 3907 C CA . ASP A 1 511 ? -41.389 23.670 -34.425 1.00 37.47 511 ASP A CA 1
ATOM 3908 C C . ASP A 1 511 ? -41.392 23.863 -32.900 1.00 37.47 511 ASP A C 1
ATOM 3910 O O . ASP A 1 511 ? -41.464 22.916 -32.113 1.00 37.47 511 ASP A O 1
ATOM 3914 N N . GLU A 1 512 ? -41.246 25.123 -32.490 1.00 47.44 512 GLU A N 1
ATOM 3915 C CA . GLU A 1 512 ? -41.441 25.596 -31.121 1.00 47.44 512 GLU A CA 1
ATOM 3916 C C . GLU A 1 512 ? -42.943 25.558 -30.809 1.00 47.44 512 GLU A C 1
ATOM 3918 O O . GLU A 1 512 ? -43.624 26.542 -31.057 1.00 47.44 512 GLU A O 1
ATOM 3923 N N . ASP A 1 513 ? -43.465 24.409 -30.371 1.00 48.59 513 ASP A N 1
ATOM 3924 C CA . ASP A 1 513 ? -44.673 24.252 -29.533 1.00 48.59 513 ASP A CA 1
ATOM 3925 C C . ASP A 1 513 ? -45.088 22.765 -29.514 1.00 48.59 513 ASP A C 1
ATOM 3927 O O . ASP A 1 513 ? -45.989 22.337 -30.238 1.00 48.59 513 ASP A O 1
ATOM 3931 N N . ALA A 1 514 ? -44.443 21.945 -28.676 1.00 38.09 514 ALA A N 1
ATOM 3932 C CA . ALA A 1 514 ? -44.900 20.580 -28.414 1.00 38.09 514 ALA A CA 1
ATOM 3933 C C . ALA A 1 514 ? -44.774 20.208 -26.931 1.00 38.09 514 ALA A C 1
ATOM 3935 O O . ALA A 1 514 ? -43.808 20.540 -26.247 1.00 38.09 514 ALA A O 1
ATOM 3936 N N . GLU A 1 515 ? -45.833 19.558 -26.457 1.00 44.50 515 GLU A N 1
ATOM 3937 C CA . GLU A 1 515 ? -46.118 19.141 -25.090 1.00 44.50 515 GLU A CA 1
ATOM 3938 C C . GLU A 1 515 ? -45.010 18.281 -24.456 1.00 44.50 515 GLU A C 1
ATOM 3940 O O . GLU A 1 515 ? -44.216 17.636 -25.134 1.00 44.50 515 GLU A O 1
ATOM 3945 N N . GLN A 1 516 ? -45.000 18.281 -23.118 1.00 38.91 516 GLN A N 1
ATOM 3946 C CA . GLN A 1 516 ? -44.148 17.470 -22.242 1.00 38.91 516 GLN A CA 1
ATOM 3947 C C . GLN A 1 516 ? -43.879 16.061 -22.810 1.00 38.91 516 GLN A C 1
ATOM 3949 O O . GLN A 1 516 ? -44.840 15.387 -23.193 1.00 38.91 516 GLN A O 1
ATOM 3954 N N . PRO A 1 517 ? -42.624 15.570 -22.801 1.00 38.62 517 PRO A N 1
ATOM 3955 C CA . PRO A 1 517 ? -42.340 14.208 -23.223 1.00 38.62 517 PRO A CA 1
ATOM 3956 C C . PRO A 1 517 ? -43.077 13.239 -22.294 1.00 38.62 517 PRO A C 1
ATOM 3958 O O . PRO A 1 517 ? -42.845 13.207 -21.083 1.00 38.62 517 PRO A O 1
ATOM 3961 N N . GLN A 1 518 ? -44.009 12.473 -22.866 1.00 34.56 518 GLN A N 1
ATOM 3962 C CA . GLN A 1 518 ? -44.575 11.305 -22.205 1.00 34.56 518 GLN A CA 1
ATOM 3963 C C . GLN A 1 518 ? -43.420 10.358 -21.889 1.00 34.56 518 GLN A C 1
ATOM 3965 O O . GLN A 1 518 ? -42.630 10.034 -22.773 1.00 34.56 518 GLN A O 1
ATOM 3970 N N . ALA A 1 519 ? -43.317 9.968 -20.617 1.00 37.22 519 ALA A N 1
ATOM 3971 C CA . ALA A 1 519 ? -42.349 8.996 -20.144 1.00 37.22 519 ALA A CA 1
ATOM 3972 C C . ALA A 1 519 ? -42.411 7.755 -21.041 1.00 37.22 519 ALA A C 1
ATOM 3974 O O . ALA A 1 519 ? -43.432 7.066 -21.080 1.00 37.22 519 ALA A O 1
ATOM 3975 N N . VAL A 1 520 ? -41.332 7.512 -21.785 1.00 34.66 520 VAL A N 1
ATOM 3976 C CA . VAL A 1 520 ? -41.083 6.209 -22.388 1.00 34.66 520 VAL A CA 1
ATOM 3977 C C . VAL A 1 520 ? -41.051 5.239 -21.216 1.00 34.66 520 VAL A C 1
ATOM 3979 O O . VAL A 1 520 ? -40.276 5.417 -20.280 1.00 34.66 520 VAL A O 1
ATOM 3982 N N . GLU A 1 521 ? -41.987 4.297 -21.211 1.00 38.38 521 GLU A N 1
ATOM 3983 C CA . GLU A 1 521 ? -42.051 3.219 -20.233 1.00 38.38 521 GLU A CA 1
ATOM 3984 C C . GLU A 1 521 ? -40.807 2.348 -20.478 1.00 38.38 521 GLU A C 1
ATOM 3986 O O . GLU A 1 521 ? -40.819 1.450 -21.318 1.00 38.38 521 GLU A O 1
ATOM 3991 N N . GLU A 1 522 ? -39.687 2.716 -19.843 1.00 39.31 522 GLU A N 1
ATOM 3992 C CA . GLU A 1 522 ? -38.435 1.962 -19.872 1.00 39.31 522 GLU A CA 1
ATOM 3993 C C . GLU A 1 522 ? -38.736 0.547 -19.383 1.00 39.31 522 GLU A C 1
ATOM 3995 O O . GLU A 1 522 ? -39.186 0.334 -18.252 1.00 39.31 522 GLU A O 1
ATOM 4000 N N . GLN A 1 523 ? -38.535 -0.429 -20.269 1.00 36.66 523 GLN A N 1
ATOM 4001 C CA . GLN A 1 523 ? -38.530 -1.825 -19.865 1.00 36.66 523 GLN A CA 1
ATOM 4002 C C . GLN A 1 523 ? -37.459 -1.984 -18.778 1.00 36.66 523 GLN A C 1
ATOM 4004 O O . GLN A 1 523 ? -36.340 -1.507 -18.974 1.00 36.66 523 GLN A O 1
ATOM 4009 N N . PRO A 1 524 ? -37.784 -2.602 -17.628 1.00 46.69 524 PRO A N 1
ATOM 4010 C CA . PRO A 1 524 ? -36.801 -2.807 -16.578 1.00 46.69 524 PRO A CA 1
ATOM 4011 C C . PRO A 1 524 ? -35.630 -3.608 -17.145 1.00 46.69 524 PRO A C 1
ATOM 4013 O O . PRO A 1 524 ? -35.847 -4.578 -17.877 1.00 46.69 524 PRO A O 1
ATOM 4016 N N . ALA A 1 525 ? -34.410 -3.176 -16.817 1.00 45.62 525 ALA A N 1
ATOM 4017 C CA . ALA A 1 525 ? -33.199 -3.893 -17.183 1.00 45.62 525 ALA A CA 1
ATOM 4018 C C . ALA A 1 525 ? -33.320 -5.370 -16.754 1.00 45.62 525 ALA A C 1
ATOM 4020 O O . ALA A 1 525 ? -33.891 -5.646 -15.688 1.00 45.62 525 ALA A O 1
ATOM 4021 N N . PRO A 1 526 ? -32.860 -6.317 -17.590 1.00 52.84 526 PRO A N 1
ATOM 4022 C CA . PRO A 1 526 ? -32.866 -7.729 -17.240 1.00 52.84 526 PRO A CA 1
ATOM 4023 C C . PRO A 1 526 ? -32.111 -7.965 -15.926 1.00 52.84 526 PRO A C 1
ATOM 4025 O O . PRO A 1 526 ? -31.170 -7.257 -15.584 1.00 52.84 526 PRO A O 1
ATOM 4028 N N . ASP A 1 527 ? -32.576 -8.949 -15.165 1.00 63.50 527 ASP A N 1
ATOM 4029 C CA . ASP A 1 527 ? -31.987 -9.331 -13.883 1.00 63.50 527 ASP A CA 1
ATOM 4030 C C . ASP A 1 527 ? -30.530 -9.805 -14.094 1.00 63.50 527 ASP A C 1
ATOM 4032 O O . ASP A 1 527 ? -30.318 -10.709 -14.910 1.00 63.50 527 ASP A O 1
ATOM 4036 N N . PRO A 1 528 ? -29.523 -9.251 -13.387 1.00 58.22 528 PRO A N 1
ATOM 4037 C CA . PRO A 1 528 ? -28.124 -9.662 -13.523 1.00 58.22 528 PRO A CA 1
ATOM 4038 C C . PRO A 1 528 ? -27.903 -11.166 -13.321 1.00 58.22 528 PRO A C 1
ATOM 4040 O O . PRO A 1 528 ? -27.042 -11.761 -13.972 1.00 58.22 528 PRO A O 1
ATOM 4043 N N . GLU A 1 529 ? -28.701 -11.811 -12.461 1.00 66.00 529 GLU A N 1
ATOM 4044 C CA . GLU A 1 529 ? -28.637 -13.263 -12.273 1.00 66.00 529 GLU A CA 1
ATOM 4045 C C . GLU A 1 529 ? -29.122 -14.000 -13.531 1.00 66.00 529 GLU A C 1
ATOM 4047 O O . GLU A 1 529 ? -28.503 -14.976 -13.958 1.00 66.00 529 GLU A O 1
ATOM 4052 N N . GLN A 1 530 ? -30.172 -13.494 -14.187 1.00 75.50 530 GLN A N 1
ATOM 4053 C CA . GLN A 1 530 ? -30.654 -14.036 -15.460 1.00 75.50 530 GLN A CA 1
ATOM 4054 C C . GLN A 1 530 ? -29.632 -13.835 -16.577 1.00 75.50 530 GLN A C 1
ATOM 4056 O O . GLN A 1 530 ? -29.352 -14.791 -17.294 1.00 75.50 530 GLN A O 1
ATOM 4061 N N . LEU A 1 531 ? -29.014 -12.654 -16.685 1.00 72.69 531 LEU A N 1
ATOM 4062 C CA . LEU A 1 531 ? -27.955 -12.397 -17.669 1.00 72.69 531 LEU A CA 1
ATOM 4063 C C . LEU A 1 531 ? -26.759 -13.332 -17.475 1.00 72.69 531 LEU A C 1
ATOM 4065 O O . LEU A 1 531 ? -26.227 -13.878 -18.440 1.00 72.69 531 LEU A O 1
ATOM 4069 N N . ALA A 1 532 ? -26.345 -13.564 -16.228 1.00 75.56 532 ALA A N 1
ATOM 4070 C CA . ALA A 1 532 ? -25.248 -14.476 -15.936 1.00 75.56 532 ALA A CA 1
ATOM 4071 C C . ALA A 1 532 ? -25.615 -15.938 -16.262 1.00 75.56 532 ALA A C 1
ATOM 4073 O O . ALA A 1 532 ? -24.760 -16.692 -16.725 1.00 75.56 532 ALA A O 1
ATOM 4074 N N . VAL A 1 533 ? -26.869 -16.351 -16.042 1.00 83.62 533 VAL A N 1
ATOM 4075 C CA . VAL A 1 533 ? -27.382 -17.675 -16.445 1.00 83.62 533 VAL A CA 1
ATOM 4076 C C . VAL A 1 533 ? -27.448 -17.805 -17.970 1.00 83.62 533 VAL A C 1
ATOM 4078 O O . VAL A 1 533 ? -27.055 -18.837 -18.514 1.00 83.62 533 VAL A O 1
ATOM 4081 N N . GLU A 1 534 ? -27.902 -16.769 -18.675 1.00 85.56 534 GLU A N 1
ATOM 4082 C CA . GLU A 1 534 ? -27.930 -16.728 -20.139 1.00 85.56 534 GLU A CA 1
ATOM 4083 C C . GLU A 1 534 ? -26.519 -16.796 -20.727 1.00 85.56 534 GLU A C 1
ATOM 4085 O O . GLU A 1 534 ? -26.276 -17.593 -21.635 1.00 85.56 534 GLU A O 1
ATOM 4090 N N . ARG A 1 535 ? -25.570 -16.034 -20.174 1.00 85.31 535 ARG A N 1
ATOM 4091 C CA . ARG A 1 535 ? -24.162 -16.073 -20.585 1.00 85.31 535 ARG A CA 1
ATOM 4092 C C . ARG A 1 535 ? -23.539 -17.436 -20.324 1.00 85.31 535 ARG A C 1
ATOM 4094 O O . ARG A 1 535 ? -22.879 -17.976 -21.205 1.00 85.31 535 ARG A O 1
ATOM 4101 N N . GLU A 1 536 ? -23.774 -18.032 -19.157 1.00 90.88 536 GLU A N 1
ATOM 4102 C CA . GLU A 1 536 ? -23.306 -19.392 -18.879 1.00 90.88 536 GLU A CA 1
ATOM 4103 C C . GLU A 1 536 ? -23.862 -20.390 -19.905 1.00 90.88 536 GLU A C 1
ATOM 4105 O O . GLU A 1 536 ? -23.120 -21.222 -20.423 1.00 90.88 536 GLU A O 1
ATOM 4110 N N . ALA A 1 537 ? -25.150 -20.286 -20.249 1.00 91.06 537 ALA A N 1
ATOM 4111 C CA . ALA A 1 537 ? -25.764 -21.131 -21.268 1.00 91.06 537 ALA A CA 1
ATOM 4112 C C . ALA A 1 537 ? -25.138 -20.917 -22.658 1.00 91.06 537 ALA A C 1
ATOM 4114 O O . ALA A 1 537 ? -24.907 -21.895 -23.369 1.00 91.06 537 ALA A O 1
ATOM 4115 N N . GLN A 1 538 ? -24.820 -19.673 -23.033 1.00 91.25 538 GLN A N 1
ATOM 4116 C CA . GLN A 1 538 ? -24.118 -19.349 -24.281 1.00 91.25 538 GLN A CA 1
ATOM 4117 C C . GLN A 1 538 ? -22.699 -19.932 -24.307 1.00 91.25 538 GLN A C 1
ATOM 4119 O O . GLN A 1 538 ? -22.336 -20.598 -25.274 1.00 91.25 538 GLN A O 1
ATOM 4124 N N . LEU A 1 539 ? -21.926 -19.756 -23.231 1.00 93.38 539 LEU A N 1
ATOM 4125 C CA . LEU A 1 539 ? -20.572 -20.302 -23.104 1.00 93.38 539 LEU A CA 1
ATOM 4126 C C . LEU A 1 539 ? -20.585 -21.835 -23.142 1.00 93.38 539 LEU A C 1
ATOM 4128 O O . LEU A 1 539 ? -19.797 -22.443 -23.862 1.00 93.38 539 LEU A O 1
ATOM 4132 N N . ARG A 1 540 ? -21.524 -22.481 -22.439 1.00 94.25 540 ARG A N 1
ATOM 4133 C CA . ARG A 1 540 ? -21.695 -23.942 -22.490 1.00 94.25 540 ARG A CA 1
ATOM 4134 C C . ARG A 1 540 ? -22.081 -24.421 -23.889 1.00 94.25 540 ARG A C 1
ATOM 4136 O O . ARG A 1 540 ? -21.512 -25.401 -24.354 1.00 94.25 540 ARG A O 1
ATOM 4143 N N . ALA A 1 541 ? -22.984 -23.726 -24.582 1.00 92.38 541 ALA A N 1
ATOM 4144 C CA . ALA A 1 541 ? -23.349 -24.062 -25.959 1.00 92.38 541 ALA A CA 1
ATOM 4145 C C . ALA A 1 541 ? -22.164 -23.902 -26.931 1.00 92.38 541 ALA A C 1
ATOM 4147 O O . ALA A 1 541 ? -21.985 -24.732 -27.823 1.00 92.38 541 ALA A O 1
ATOM 4148 N N . ALA A 1 542 ? -21.330 -22.875 -26.741 1.00 91.12 542 ALA A N 1
ATOM 4149 C CA . ALA A 1 542 ? -20.101 -22.693 -27.508 1.00 91.12 542 ALA A CA 1
ATOM 4150 C C . ALA A 1 542 ? -19.088 -23.824 -27.241 1.00 91.12 542 ALA A C 1
ATOM 4152 O O . ALA A 1 542 ? -18.535 -24.369 -28.195 1.00 91.12 542 ALA A O 1
ATOM 4153 N N . LEU A 1 543 ? -18.920 -24.261 -25.985 1.00 92.38 543 LEU A N 1
ATOM 4154 C CA . LEU A 1 543 ? -18.080 -25.422 -25.641 1.00 92.38 543 LEU A CA 1
ATOM 4155 C C . LEU A 1 543 ? -18.634 -26.752 -26.154 1.00 92.38 543 LEU A C 1
ATOM 4157 O O . LEU A 1 543 ? -17.866 -27.648 -26.488 1.00 92.38 543 LEU A O 1
ATOM 4161 N N . GLU A 1 544 ? -19.955 -26.915 -26.235 1.00 93.31 544 GLU A N 1
ATOM 4162 C CA . GLU A 1 544 ? -20.553 -28.091 -26.876 1.00 93.31 544 GLU A CA 1
ATOM 4163 C C . GLU A 1 544 ? -20.251 -28.129 -28.382 1.00 93.31 544 GLU A C 1
ATOM 4165 O O . GLU A 1 544 ? -20.081 -29.213 -28.948 1.00 93.31 544 GLU A O 1
ATOM 4170 N N . ALA A 1 545 ? -20.174 -26.961 -29.030 1.00 90.81 545 ALA A N 1
ATOM 4171 C CA . ALA A 1 545 ? -19.836 -26.843 -30.445 1.00 90.81 545 ALA A CA 1
ATOM 4172 C C . ALA A 1 545 ? -18.338 -27.068 -30.715 1.00 90.81 545 ALA A C 1
ATOM 4174 O O . ALA A 1 545 ? -17.995 -27.730 -31.698 1.00 90.81 545 ALA A O 1
ATOM 4175 N N . ASP A 1 546 ? -17.463 -26.555 -29.847 1.00 89.56 546 ASP A N 1
ATOM 4176 C CA . ASP A 1 546 ? -16.018 -26.790 -29.881 1.00 89.56 546 ASP A CA 1
ATOM 4177 C C . ASP A 1 546 ? -15.449 -26.936 -28.454 1.00 89.56 546 ASP A C 1
ATOM 4179 O O . ASP A 1 546 ? -15.107 -25.941 -27.811 1.00 89.56 546 ASP A O 1
ATOM 4183 N N . PRO A 1 547 ? -15.284 -28.178 -27.953 1.00 89.94 547 PRO A N 1
ATOM 4184 C CA . PRO A 1 547 ? -14.747 -28.423 -26.612 1.00 89.94 547 PRO A CA 1
ATOM 4185 C C . PRO A 1 547 ? -13.287 -27.995 -26.428 1.00 89.94 547 PRO A C 1
ATOM 4187 O O . PRO A 1 547 ? -12.760 -28.078 -25.321 1.00 89.94 547 PRO A O 1
ATOM 4190 N N . THR A 1 548 ? -12.607 -27.610 -27.511 1.00 89.19 548 THR A N 1
ATOM 4191 C CA . THR A 1 548 ? -11.189 -27.242 -27.514 1.00 89.19 548 THR A CA 1
ATOM 4192 C C . THR A 1 548 ? -10.961 -25.731 -27.599 1.00 89.19 548 THR A C 1
ATOM 4194 O O . THR A 1 548 ? -9.806 -25.292 -27.636 1.00 89.19 548 THR A O 1
ATOM 4197 N N . ASP A 1 549 ? -12.037 -24.937 -27.621 1.00 92.81 549 ASP A N 1
ATOM 4198 C CA . ASP A 1 549 ? -11.991 -23.474 -27.614 1.00 92.81 549 ASP A CA 1
ATOM 4199 C C . ASP A 1 549 ? -11.592 -22.963 -26.218 1.00 92.81 549 ASP A C 1
ATOM 4201 O O . ASP A 1 549 ? -12.415 -22.811 -25.310 1.00 92.81 549 ASP A O 1
ATOM 4205 N N . GLN A 1 550 ? -10.293 -22.711 -26.038 1.00 94.50 550 GLN A N 1
ATOM 4206 C CA . GLN A 1 550 ? -9.750 -22.330 -24.734 1.00 94.50 550 GLN A CA 1
ATOM 4207 C C . GLN A 1 550 ? -10.270 -20.979 -24.222 1.00 94.50 550 GLN A C 1
ATOM 4209 O O . GLN A 1 550 ? -10.646 -20.932 -23.055 1.00 94.50 550 GLN A O 1
ATOM 4214 N N . PRO A 1 551 ? -10.366 -19.898 -25.026 1.00 94.12 551 PRO A N 1
ATOM 4215 C CA . PRO A 1 551 ? -10.982 -18.653 -24.564 1.00 94.12 551 PRO A CA 1
ATOM 4216 C C . PRO A 1 551 ? -12.399 -18.824 -23.999 1.00 94.12 551 PRO A C 1
ATOM 4218 O O . PRO A 1 551 ? -12.737 -18.173 -23.013 1.00 94.12 551 PRO A O 1
ATOM 4221 N N . VAL A 1 552 ? -13.223 -19.717 -24.564 1.00 94.50 552 VAL A N 1
ATOM 4222 C CA . VAL A 1 552 ? -14.562 -19.997 -24.010 1.00 94.50 552 VAL A CA 1
ATOM 4223 C C . VAL A 1 552 ? -14.460 -20.741 -22.673 1.00 94.50 552 VAL A C 1
ATOM 4225 O O . VAL A 1 552 ? -15.195 -20.416 -21.738 1.00 94.50 552 VAL A O 1
ATOM 4228 N N . VAL A 1 553 ? -13.529 -21.695 -22.545 1.00 95.38 553 VAL A N 1
ATOM 4229 C CA . VAL A 1 553 ? -13.243 -22.371 -21.266 1.00 95.38 553 VAL A CA 1
ATOM 4230 C C . VAL A 1 553 ? -12.799 -21.361 -20.205 1.00 95.38 553 VAL A C 1
ATOM 4232 O O . VAL A 1 553 ? -13.308 -21.405 -19.088 1.00 95.38 553 VAL A O 1
ATOM 4235 N N . VAL A 1 554 ? -11.903 -20.436 -20.559 1.00 94.25 554 VAL A N 1
ATOM 4236 C CA . VAL A 1 554 ? -11.422 -19.352 -19.688 1.00 94.25 554 VAL A CA 1
ATOM 4237 C C . VAL A 1 554 ? -12.579 -18.463 -19.248 1.00 94.25 554 VAL A C 1
ATOM 4239 O O . VAL A 1 554 ? -12.756 -18.260 -18.053 1.00 94.25 554 VAL A O 1
ATOM 4242 N N . ALA A 1 555 ? -13.419 -17.999 -20.177 1.00 91.62 555 ALA A N 1
ATOM 4243 C CA . ALA A 1 555 ? -14.567 -17.154 -19.848 1.00 91.62 555 ALA A CA 1
ATOM 4244 C C . ALA A 1 555 ? -15.575 -17.857 -18.918 1.00 91.62 555 ALA A C 1
ATOM 4246 O O . ALA A 1 555 ? -16.126 -17.231 -18.011 1.00 91.62 555 ALA A O 1
ATOM 4247 N N . LEU A 1 556 ? -15.803 -19.164 -19.101 1.00 93.88 556 LEU A N 1
ATOM 4248 C CA . LEU A 1 556 ? -16.671 -19.947 -18.217 1.00 93.88 556 LEU A CA 1
ATOM 4249 C C . LEU A 1 556 ? -16.035 -20.182 -16.840 1.00 93.88 556 LEU A C 1
ATOM 4251 O O . LEU A 1 556 ? -16.715 -20.056 -15.822 1.00 93.88 556 LEU A O 1
ATOM 4255 N N . ALA A 1 557 ? -14.739 -20.497 -16.794 1.00 94.06 557 ALA A N 1
ATOM 4256 C CA . ALA A 1 557 ? -14.001 -20.645 -15.545 1.00 94.06 557 ALA A CA 1
ATOM 4257 C C . ALA A 1 557 ? -13.991 -19.333 -14.751 1.00 94.06 557 ALA A C 1
ATOM 4259 O O . ALA A 1 557 ? -14.221 -19.348 -13.545 1.00 94.06 557 ALA A O 1
ATOM 4260 N N . ASP A 1 558 ? -13.811 -18.196 -15.419 1.00 89.12 558 ASP A N 1
ATOM 4261 C CA . ASP A 1 558 ? -13.814 -16.887 -14.771 1.00 89.12 558 ASP A CA 1
ATOM 4262 C C . ASP A 1 558 ? -15.215 -16.495 -14.270 1.00 89.12 558 ASP A C 1
ATOM 4264 O O . ASP A 1 558 ? -15.361 -15.950 -13.178 1.00 89.12 558 ASP A O 1
ATOM 4268 N N . LEU A 1 559 ? -16.278 -16.876 -14.990 1.00 86.19 559 LEU A N 1
ATOM 4269 C CA . LEU A 1 559 ? -17.659 -16.752 -14.505 1.00 86.19 559 LEU A CA 1
ATOM 4270 C C . LEU A 1 559 ? -17.925 -17.611 -13.255 1.00 86.19 559 LEU A C 1
ATOM 4272 O O . LEU A 1 559 ? -18.620 -17.178 -12.335 1.00 86.19 559 LEU A O 1
ATOM 4276 N N . HIS A 1 560 ? -17.390 -18.832 -13.192 1.00 89.69 560 HIS A N 1
ATOM 4277 C CA . HIS A 1 560 ? -17.471 -19.658 -11.982 1.00 89.69 560 HIS A CA 1
ATOM 4278 C C . HIS A 1 560 ? -16.650 -19.050 -10.837 1.00 89.69 560 HIS A C 1
ATOM 4280 O O . HIS A 1 560 ? -17.123 -18.981 -9.699 1.00 89.69 560 HIS A O 1
ATOM 4286 N N . ARG A 1 561 ? -15.446 -18.551 -11.135 1.00 87.44 561 ARG A N 1
ATOM 4287 C CA . ARG A 1 561 ? -14.576 -17.865 -10.176 1.00 87.44 561 ARG A CA 1
ATOM 4288 C C . ARG A 1 561 ? -15.265 -16.639 -9.576 1.00 87.44 561 ARG A C 1
ATOM 4290 O O . ARG A 1 561 ? -15.273 -16.514 -8.353 1.00 87.44 561 ARG A O 1
ATOM 4297 N N . SER A 1 562 ? -15.920 -15.802 -10.386 1.00 77.44 562 SER A N 1
ATOM 4298 C CA . SER A 1 562 ? -16.638 -14.609 -9.908 1.00 77.44 562 SER A CA 1
ATOM 4299 C C . SER A 1 562 ? -17.845 -14.930 -9.021 1.00 77.44 562 SER A C 1
ATOM 4301 O O . SER A 1 562 ? -18.212 -14.145 -8.148 1.00 77.44 562 SER A O 1
ATOM 4303 N N . ARG A 1 563 ? -18.409 -16.136 -9.151 1.00 78.31 563 ARG A N 1
ATOM 4304 C CA . ARG A 1 563 ? -19.438 -16.686 -8.250 1.00 78.31 563 ARG A CA 1
ATOM 4305 C C . ARG A 1 563 ? -18.863 -17.385 -7.011 1.00 78.31 563 ARG A C 1
ATOM 4307 O O . ARG A 1 563 ? -19.611 -17.986 -6.239 1.00 78.31 563 ARG A O 1
ATOM 4314 N N . GLY A 1 564 ? -17.543 -17.352 -6.821 1.00 77.31 564 GLY A N 1
ATOM 4315 C CA . GLY A 1 564 ? -16.841 -18.042 -5.739 1.00 77.31 564 GLY A CA 1
ATOM 4316 C C . GLY A 1 564 ? -16.811 -19.568 -5.882 1.00 77.31 564 GLY A C 1
ATOM 4317 O O . GLY A 1 564 ? -16.505 -20.268 -4.919 1.00 77.31 564 GLY A O 1
ATOM 4318 N N . GLN A 1 565 ? -17.127 -20.108 -7.062 1.00 87.94 565 GLN A N 1
ATOM 4319 C CA . GLN A 1 565 ? -17.122 -21.543 -7.360 1.00 87.94 565 GLN A CA 1
ATOM 4320 C C . GLN A 1 565 ? -15.715 -21.990 -7.786 1.00 87.94 565 GLN A C 1
ATOM 4322 O O . GLN A 1 565 ? -15.511 -22.492 -8.888 1.00 87.94 565 GLN A O 1
ATOM 4327 N N . LEU A 1 566 ? -14.727 -21.775 -6.912 1.00 91.25 566 LEU A N 1
ATOM 4328 C CA . LEU A 1 566 ? -13.305 -21.899 -7.254 1.00 91.25 566 LEU A CA 1
ATOM 4329 C C . LEU A 1 566 ? -12.895 -23.313 -7.691 1.00 91.25 566 LEU A C 1
ATOM 4331 O O . LEU A 1 566 ? -12.109 -23.459 -8.621 1.00 91.25 566 LEU A O 1
ATOM 4335 N N . ASP A 1 567 ? -13.448 -24.354 -7.061 1.00 94.88 567 ASP A N 1
ATOM 4336 C CA . ASP A 1 567 ? -13.159 -25.743 -7.444 1.00 94.88 567 ASP A CA 1
ATOM 4337 C C . ASP A 1 567 ? -13.714 -26.084 -8.837 1.00 94.88 567 ASP A C 1
ATOM 4339 O O . ASP A 1 567 ? -13.051 -26.768 -9.612 1.00 94.88 567 ASP A O 1
ATOM 4343 N N . GLU A 1 568 ? -14.906 -25.578 -9.174 1.00 94.88 568 GLU A N 1
ATOM 4344 C CA . GLU A 1 568 ? -15.514 -25.768 -10.499 1.00 94.88 568 GLU A CA 1
ATOM 4345 C C . GLU A 1 568 ? -14.752 -24.968 -11.564 1.00 94.88 568 GLU A C 1
ATOM 4347 O O . GLU A 1 568 ? -14.530 -25.456 -12.669 1.00 94.88 568 GLU A O 1
ATOM 4352 N N . ALA A 1 569 ? -14.309 -23.753 -11.227 1.00 94.38 569 ALA A N 1
ATOM 4353 C CA . ALA A 1 569 ? -13.478 -22.922 -12.091 1.00 94.38 569 ALA A CA 1
ATOM 4354 C C . ALA A 1 569 ? -12.132 -23.597 -12.412 1.00 94.38 569 ALA A C 1
ATOM 4356 O O . ALA A 1 569 ? -11.745 -23.673 -13.578 1.00 94.38 569 ALA A O 1
ATOM 4357 N N . ALA A 1 570 ? -11.450 -24.143 -11.397 1.00 96.25 570 ALA A N 1
ATOM 4358 C CA . ALA A 1 570 ? -10.209 -24.894 -11.582 1.00 96.25 570 ALA A CA 1
ATOM 4359 C C . ALA A 1 570 ? -10.439 -26.145 -12.442 1.00 96.25 570 ALA A C 1
ATOM 4361 O O . ALA A 1 570 ? -9.757 -26.335 -13.450 1.00 96.25 570 ALA A O 1
ATOM 4362 N N . ALA A 1 571 ? -11.457 -26.950 -12.111 1.00 95.94 571 ALA A N 1
ATOM 4363 C CA . ALA A 1 571 ? -11.800 -28.152 -12.870 1.00 95.94 571 ALA A CA 1
ATOM 4364 C C . ALA A 1 571 ? -12.122 -27.840 -14.342 1.00 95.94 571 ALA A C 1
ATOM 4366 O O . ALA A 1 571 ? -11.765 -28.614 -15.229 1.00 95.94 571 ALA A O 1
ATOM 4367 N N . GLN A 1 572 ? -12.760 -26.697 -14.614 1.00 95.44 572 GLN A N 1
ATOM 4368 C CA . GLN A 1 572 ? -13.071 -26.242 -15.967 1.00 95.44 572 GLN A CA 1
ATOM 4369 C C . GLN A 1 572 ? -11.801 -25.996 -16.799 1.00 95.44 572 GLN A C 1
ATOM 4371 O O . GLN A 1 572 ? -11.776 -26.375 -17.970 1.00 95.44 572 GLN A O 1
ATOM 4376 N N . LEU A 1 573 ? -10.745 -25.425 -16.206 1.00 95.62 573 LEU A N 1
ATOM 4377 C CA . LEU A 1 573 ? -9.449 -25.218 -16.869 1.00 95.62 573 LEU A CA 1
ATOM 4378 C C . LEU A 1 573 ? -8.636 -26.513 -16.983 1.00 95.62 573 LEU A C 1
ATOM 4380 O O . LEU A 1 573 ? -8.026 -26.754 -18.020 1.00 95.62 573 LEU A O 1
ATOM 4384 N N . GLU A 1 574 ? -8.667 -27.385 -15.972 1.00 94.12 574 GLU A N 1
ATOM 4385 C CA . GLU A 1 574 ? -7.943 -28.669 -15.971 1.00 94.12 574 GLU A CA 1
ATOM 4386 C C . GLU A 1 574 ? -8.347 -29.599 -17.136 1.00 94.12 574 GLU A C 1
ATOM 4388 O O . GLU A 1 574 ? -7.548 -30.432 -17.573 1.00 94.12 574 GLU A O 1
ATOM 4393 N N . VAL A 1 575 ? -9.553 -29.436 -17.702 1.00 93.25 575 VAL A N 1
ATOM 4394 C CA . VAL A 1 575 ? -10.005 -30.158 -18.911 1.00 93.25 575 VAL A CA 1
ATOM 4395 C C . VAL A 1 575 ? -9.114 -29.877 -20.128 1.00 93.25 575 VAL A C 1
ATOM 4397 O O . VAL A 1 575 ? -8.987 -30.739 -21.000 1.00 93.25 575 VAL A O 1
ATOM 4400 N N . LEU A 1 576 ? -8.451 -28.716 -20.179 1.00 92.31 576 LEU A N 1
ATOM 4401 C CA . LEU A 1 576 ? -7.511 -28.352 -21.247 1.00 92.31 576 LEU A CA 1
ATOM 4402 C C . LEU A 1 576 ? -6.195 -29.148 -21.186 1.00 92.31 576 LEU A C 1
ATOM 4404 O O . LEU A 1 576 ? -5.404 -29.114 -22.130 1.00 92.31 576 LEU A O 1
ATOM 4408 N N . GLY A 1 577 ? -5.971 -29.906 -20.109 1.00 91.19 577 GLY A N 1
ATOM 4409 C CA . GLY A 1 577 ? -4.800 -30.749 -19.908 1.00 91.19 577 GLY A CA 1
ATOM 4410 C C . GLY A 1 577 ? -3.775 -30.119 -18.970 1.00 91.19 577 GLY A C 1
ATOM 4411 O O . GLY A 1 577 ? -4.111 -29.384 -18.046 1.00 91.19 577 GLY A O 1
ATOM 4412 N N . LYS A 1 578 ? -2.497 -30.453 -19.171 1.00 91.12 578 LYS A N 1
ATOM 4413 C CA . LYS A 1 578 ? -1.403 -29.866 -18.383 1.00 91.12 578 LYS A CA 1
ATOM 4414 C C . LYS A 1 578 ? -1.284 -28.363 -18.679 1.00 91.12 578 LYS A C 1
ATOM 4416 O O . LYS A 1 578 ? -1.535 -27.981 -19.823 1.00 91.12 578 LYS A O 1
ATOM 4421 N N . PRO A 1 579 ? -0.799 -27.534 -17.733 1.00 91.06 579 PRO A N 1
ATOM 4422 C CA . PRO A 1 579 ? -0.622 -26.096 -17.950 1.00 91.06 579 PRO A CA 1
ATOM 4423 C C . PRO A 1 579 ? 0.109 -25.744 -19.250 1.00 91.06 579 PRO A C 1
ATOM 4425 O O . PRO A 1 579 ? -0.301 -24.835 -19.957 1.00 91.06 579 PRO A O 1
ATOM 4428 N N . GLY A 1 580 ? 1.112 -26.523 -19.659 1.00 88.50 580 GLY A N 1
ATOM 4429 C CA . GLY A 1 580 ? 1.833 -26.310 -20.914 1.00 88.50 580 GLY A CA 1
ATOM 4430 C C . GLY A 1 580 ? 1.055 -26.476 -22.223 1.00 88.50 580 GLY A C 1
ATOM 4431 O O . GLY A 1 580 ? 1.598 -26.152 -23.278 1.00 88.50 580 GLY A O 1
ATOM 4432 N N . LEU A 1 581 ? -0.175 -26.998 -22.173 1.00 91.62 581 LEU A N 1
ATOM 4433 C CA . LEU A 1 581 ? -1.123 -27.070 -23.295 1.00 91.62 581 LEU A CA 1
ATOM 4434 C C . LEU A 1 581 ? -2.174 -25.952 -23.247 1.00 91.62 581 LEU A C 1
ATOM 4436 O O . LEU A 1 581 ? -3.001 -25.846 -24.152 1.00 91.62 581 LEU A O 1
ATOM 4440 N N . MET A 1 582 ? -2.165 -25.145 -22.192 1.00 93.50 582 MET A N 1
ATOM 4441 C CA . MET A 1 582 ? -3.067 -24.018 -22.023 1.00 93.50 582 MET A CA 1
ATOM 4442 C C . MET A 1 582 ? -2.497 -22.770 -22.709 1.00 93.50 582 MET A C 1
ATOM 4444 O O . MET A 1 582 ? -1.280 -22.565 -22.732 1.00 93.50 582 MET A O 1
ATOM 4448 N N . THR A 1 583 ? -3.372 -21.921 -23.244 1.00 90.50 583 THR A N 1
ATOM 4449 C CA . THR A 1 583 ? -3.024 -20.560 -23.663 1.00 90.50 583 THR A CA 1
ATOM 4450 C C . THR A 1 583 ? -2.569 -19.741 -22.458 1.00 90.50 583 THR A C 1
ATOM 4452 O O . THR A 1 583 ? -2.765 -20.129 -21.303 1.00 90.50 583 THR A O 1
ATOM 4455 N N . HIS A 1 584 ? -1.972 -18.580 -22.726 1.00 89.00 584 HIS A N 1
ATOM 4456 C CA . HIS A 1 584 ? -1.550 -17.657 -21.675 1.00 89.00 584 HIS A CA 1
ATOM 4457 C C . HIS A 1 584 ? -2.659 -17.364 -20.656 1.00 89.00 584 HIS A C 1
ATOM 4459 O O . HIS A 1 584 ? -2.479 -17.586 -19.461 1.00 89.00 584 HIS A O 1
ATOM 4465 N N . ASP A 1 585 ? -3.818 -16.928 -21.150 1.00 90.06 585 ASP A N 1
ATOM 4466 C CA . ASP A 1 585 ? -4.932 -16.486 -20.314 1.00 90.06 585 ASP A CA 1
ATOM 4467 C C . ASP A 1 585 ? -5.468 -17.617 -19.433 1.00 90.06 585 ASP A C 1
ATOM 4469 O O . ASP A 1 585 ? -5.835 -17.393 -18.283 1.00 90.06 585 ASP A O 1
ATOM 4473 N N . ALA A 1 586 ? -5.449 -18.854 -19.937 1.00 93.50 586 ALA A N 1
ATOM 4474 C CA . ALA A 1 586 ? -5.835 -20.032 -19.171 1.00 93.50 586 ALA A CA 1
ATOM 4475 C C . ALA A 1 586 ? -4.833 -20.357 -18.052 1.00 93.50 586 ALA A C 1
ATOM 4477 O O . ALA A 1 586 ? -5.256 -20.661 -16.937 1.00 93.50 586 ALA A O 1
ATOM 4478 N N . GLN A 1 587 ? -3.524 -20.247 -18.306 1.00 94.81 587 GLN A N 1
ATOM 4479 C CA . GLN A 1 587 ? -2.497 -20.424 -17.268 1.00 94.81 587 GLN A CA 1
ATOM 4480 C C . GLN A 1 587 ? -2.586 -19.321 -16.204 1.00 94.81 587 GLN A C 1
ATOM 4482 O O . GLN A 1 587 ? -2.567 -19.615 -15.009 1.00 94.81 587 GLN A O 1
ATOM 4487 N N . TYR A 1 588 ? -2.730 -18.063 -16.631 1.00 93.81 588 TYR A N 1
ATOM 4488 C CA . TYR A 1 588 ? -2.872 -16.917 -15.735 1.00 93.81 588 TYR A CA 1
ATOM 4489 C C . TYR A 1 588 ? -4.116 -17.049 -14.848 1.00 93.81 588 TYR A C 1
ATOM 4491 O O . TYR A 1 588 ? -4.025 -16.926 -13.625 1.00 93.81 588 TYR A O 1
ATOM 4499 N N . LEU A 1 589 ? -5.271 -17.368 -15.444 1.00 94.12 589 LEU A N 1
ATOM 4500 C CA . LEU A 1 589 ? -6.511 -17.558 -14.698 1.00 94.12 589 LEU A CA 1
ATOM 4501 C C . LEU A 1 589 ? -6.414 -18.750 -13.739 1.00 94.12 589 LEU A C 1
ATOM 4503 O 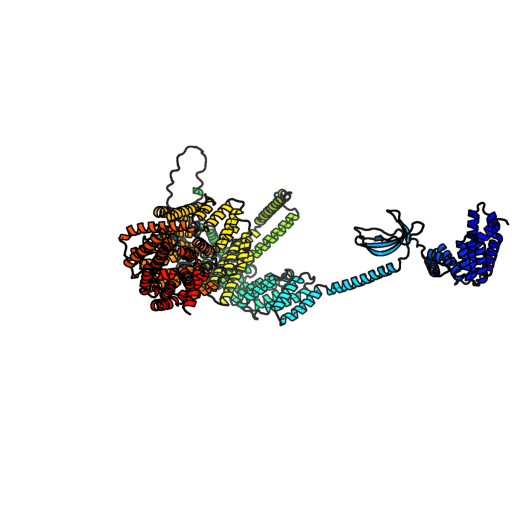O . LEU A 1 589 ? -6.868 -18.639 -12.602 1.00 94.12 589 LEU A O 1
ATOM 4507 N N . LEU A 1 590 ? -5.780 -19.858 -14.143 1.00 96.19 590 LEU A N 1
ATOM 4508 C CA . LEU A 1 590 ? -5.545 -20.997 -13.253 1.00 96.19 590 LEU A CA 1
ATOM 4509 C C . LEU A 1 590 ? -4.691 -20.587 -12.048 1.00 96.19 590 LEU A C 1
ATOM 4511 O O . LEU A 1 590 ? -5.065 -20.884 -10.918 1.00 96.19 590 LEU A O 1
ATOM 4515 N N . ALA A 1 591 ? -3.594 -19.853 -12.259 1.00 95.38 591 ALA A N 1
ATOM 4516 C CA . ALA A 1 591 ? -2.772 -19.342 -11.163 1.00 95.38 591 ALA A CA 1
ATOM 4517 C C . ALA A 1 591 ? -3.574 -18.438 -10.217 1.00 95.38 591 ALA A C 1
ATOM 4519 O O . ALA A 1 591 ? -3.462 -18.563 -8.996 1.00 95.38 591 ALA A O 1
ATOM 4520 N N . SER A 1 592 ? -4.412 -17.559 -10.771 1.00 91.62 592 SER A N 1
ATOM 4521 C CA . SER A 1 592 ? -5.291 -16.700 -9.980 1.00 91.62 592 SER A CA 1
ATOM 4522 C C . SER A 1 592 ? -6.308 -17.508 -9.168 1.00 91.62 592 SER A C 1
ATOM 4524 O O . SER A 1 592 ? -6.525 -17.205 -7.998 1.00 91.62 592 SER A O 1
ATOM 4526 N N . ILE A 1 593 ? -6.902 -18.556 -9.747 1.00 93.12 593 ILE A N 1
ATOM 4527 C CA . ILE A 1 593 ? -7.832 -19.451 -9.043 1.00 93.12 593 ILE A CA 1
ATOM 4528 C C . ILE A 1 593 ? -7.108 -20.216 -7.932 1.00 93.12 593 ILE A C 1
ATOM 4530 O O . ILE A 1 593 ? -7.628 -20.303 -6.823 1.00 93.12 593 ILE A O 1
ATOM 4534 N N . GLU A 1 594 ? -5.906 -20.739 -8.182 1.00 95.38 594 GLU A N 1
ATOM 4535 C CA . GLU A 1 594 ? -5.123 -21.441 -7.159 1.00 95.38 594 GLU A CA 1
ATOM 4536 C C . GLU A 1 594 ? -4.736 -20.515 -6.000 1.00 95.38 594 GLU A C 1
ATOM 4538 O O . GLU A 1 594 ? -4.833 -20.909 -4.835 1.00 95.38 594 GLU A O 1
ATOM 4543 N N . ARG A 1 595 ? -4.394 -19.253 -6.288 1.00 91.81 595 ARG A N 1
ATOM 4544 C CA . ARG A 1 595 ? -4.215 -18.218 -5.260 1.00 91.81 595 ARG A CA 1
ATOM 4545 C C . ARG A 1 595 ? -5.502 -18.032 -4.451 1.00 91.81 595 ARG A C 1
ATOM 4547 O O . ARG A 1 595 ? -5.454 -18.118 -3.226 1.00 91.81 595 ARG A O 1
ATOM 4554 N N . ASP A 1 596 ? -6.643 -17.846 -5.117 1.00 84.50 596 ASP A N 1
ATOM 4555 C CA . ASP A 1 596 ? -7.945 -17.634 -4.466 1.00 84.50 596 ASP A CA 1
ATOM 4556 C C . ASP A 1 596 ? -8.398 -18.850 -3.628 1.00 84.50 596 ASP A C 1
ATOM 4558 O O . ASP A 1 596 ? -9.084 -18.689 -2.617 1.00 84.50 596 ASP A O 1
ATOM 4562 N N . ARG A 1 597 ? -7.978 -20.072 -3.994 1.00 89.44 597 ARG A N 1
ATOM 4563 C CA . ARG A 1 597 ? -8.181 -21.314 -3.214 1.00 89.44 597 ARG A CA 1
ATOM 4564 C C . ARG A 1 597 ? -7.257 -21.421 -1.995 1.00 89.44 597 ARG A C 1
ATOM 4566 O O . ARG A 1 597 ? -7.403 -22.343 -1.193 1.00 89.44 597 ARG A O 1
ATOM 4573 N N . GLY A 1 598 ? -6.300 -20.505 -1.846 1.00 86.44 598 GLY A N 1
ATOM 4574 C CA . GLY A 1 598 ? -5.262 -20.545 -0.818 1.00 86.44 598 GLY A CA 1
ATOM 4575 C C . GLY A 1 598 ? -4.100 -21.490 -1.147 1.00 86.44 598 GLY A C 1
ATOM 4576 O O . GLY A 1 598 ? -3.247 -21.737 -0.293 1.00 86.44 598 GLY A O 1
ATOM 4577 N N . HIS A 1 599 ? -4.018 -22.011 -2.374 1.00 94.25 599 HIS A N 1
ATOM 4578 C CA . HIS A 1 599 ? -2.905 -22.827 -2.862 1.00 94.25 599 HIS A CA 1
ATOM 4579 C C . HIS A 1 599 ? -1.755 -21.942 -3.373 1.00 94.25 599 HIS A C 1
ATOM 4581 O O . HIS A 1 599 ? -1.271 -22.076 -4.497 1.00 94.25 599 HIS A O 1
ATOM 4587 N N . VAL A 1 600 ? -1.288 -21.042 -2.504 1.00 92.38 600 VAL A N 1
ATOM 4588 C CA . VAL A 1 600 ? -0.318 -19.976 -2.811 1.00 92.38 600 VAL A CA 1
ATOM 4589 C C . VAL A 1 600 ? 0.974 -20.514 -3.446 1.00 92.38 600 VAL A C 1
ATOM 4591 O O . VAL A 1 600 ? 1.489 -19.921 -4.386 1.00 92.38 600 VAL A O 1
ATOM 4594 N N . GLU A 1 601 ? 1.476 -21.668 -2.996 1.00 94.25 601 GLU A N 1
ATOM 4595 C CA . GLU A 1 601 ? 2.684 -22.287 -3.569 1.00 94.25 601 GLU A CA 1
ATOM 4596 C C . GLU A 1 601 ? 2.466 -22.819 -4.998 1.00 94.25 601 GLU A C 1
ATOM 4598 O O . GLU A 1 601 ? 3.380 -22.769 -5.815 1.00 94.25 601 GLU A O 1
ATOM 4603 N N . GLN A 1 602 ? 1.262 -23.306 -5.322 1.00 95.00 602 GLN A N 1
ATOM 4604 C CA . GLN A 1 602 ? 0.936 -23.784 -6.673 1.00 95.00 602 GLN A CA 1
ATOM 4605 C C . GLN A 1 602 ? 0.778 -22.607 -7.637 1.00 95.00 602 GLN A C 1
ATOM 4607 O O . GLN A 1 602 ? 1.311 -22.649 -8.745 1.00 95.00 602 GLN A O 1
ATOM 4612 N N . ALA A 1 603 ? 0.113 -21.538 -7.187 1.00 95.62 603 ALA A N 1
ATOM 4613 C CA . ALA A 1 603 ? 0.025 -20.285 -7.928 1.00 95.62 603 ALA A CA 1
ATOM 4614 C C . ALA A 1 603 ? 1.418 -19.694 -8.193 1.00 95.62 603 ALA A C 1
ATOM 4616 O O . ALA A 1 603 ? 1.728 -19.359 -9.333 1.00 95.62 603 ALA A O 1
ATOM 4617 N N . ALA A 1 604 ? 2.279 -19.632 -7.167 1.00 94.69 604 ALA A N 1
ATOM 4618 C CA . ALA A 1 604 ? 3.654 -19.150 -7.297 1.00 94.69 604 ALA A CA 1
ATOM 4619 C C . ALA A 1 604 ? 4.437 -19.964 -8.330 1.00 94.69 604 ALA A C 1
ATOM 4621 O O . ALA A 1 604 ? 4.977 -19.384 -9.263 1.00 94.69 604 ALA A O 1
ATOM 4622 N N . ALA A 1 605 ? 4.431 -21.296 -8.219 1.00 92.31 605 ALA A N 1
ATOM 4623 C CA . ALA A 1 605 ? 5.151 -22.163 -9.148 1.00 92.31 605 ALA A CA 1
ATOM 4624 C C . ALA A 1 605 ? 4.672 -21.991 -10.600 1.00 92.31 605 ALA A C 1
ATOM 4626 O O . ALA A 1 605 ? 5.488 -21.962 -11.521 1.00 92.31 605 ALA A O 1
ATOM 4627 N N . LEU A 1 606 ? 3.358 -21.847 -10.812 1.00 94.25 606 LEU A N 1
ATOM 4628 C CA . LEU A 1 606 ? 2.803 -21.631 -12.146 1.00 94.25 606 LEU A CA 1
ATOM 4629 C C . LEU A 1 606 ? 3.245 -20.278 -12.724 1.00 94.25 606 LEU A C 1
ATOM 4631 O O . LEU A 1 606 ? 3.715 -20.225 -13.859 1.00 94.25 606 LEU A O 1
ATOM 4635 N N . LEU A 1 607 ? 3.154 -19.203 -11.938 1.00 94.69 607 LEU A N 1
ATOM 4636 C CA . LEU A 1 607 ? 3.521 -17.851 -12.367 1.00 94.69 607 LEU A CA 1
ATOM 4637 C C . LEU A 1 607 ? 5.033 -17.679 -12.551 1.00 94.69 607 LEU A C 1
ATOM 4639 O O . LEU A 1 607 ? 5.452 -17.052 -13.519 1.00 94.69 607 LEU A O 1
ATOM 4643 N N . GLU A 1 608 ? 5.855 -18.257 -11.670 1.00 91.25 608 GLU A N 1
ATOM 4644 C CA . GLU A 1 608 ? 7.319 -18.288 -11.800 1.00 91.25 608 GLU A CA 1
ATOM 4645 C C . GLU A 1 608 ? 7.720 -18.978 -13.105 1.00 91.25 608 GLU A C 1
ATOM 4647 O O . GLU A 1 608 ? 8.569 -18.472 -13.837 1.00 91.25 608 GLU A O 1
ATOM 4652 N N . GLN A 1 609 ? 7.070 -20.096 -13.442 1.00 88.81 609 GLN A N 1
ATOM 4653 C CA . GLN A 1 609 ? 7.320 -20.796 -14.697 1.00 88.81 609 GLN A CA 1
ATOM 4654 C C . GLN A 1 609 ? 6.865 -19.982 -15.915 1.00 88.81 609 GLN A C 1
ATOM 4656 O O . GLN A 1 609 ? 7.592 -19.912 -16.905 1.00 88.81 609 GLN A O 1
ATOM 4661 N N . MET A 1 610 ? 5.687 -19.349 -15.860 1.00 91.38 610 MET A N 1
ATOM 4662 C CA . MET A 1 610 ? 5.211 -18.464 -16.931 1.00 91.38 610 MET A CA 1
ATOM 4663 C C . MET A 1 610 ? 6.180 -17.302 -17.167 1.00 91.38 610 MET A C 1
ATOM 4665 O O . MET A 1 610 ? 6.559 -17.047 -18.312 1.00 91.38 610 MET A O 1
ATOM 4669 N N . LEU A 1 611 ? 6.602 -16.638 -16.086 1.00 90.12 611 LEU A N 1
ATOM 4670 C CA . LEU A 1 611 ? 7.540 -15.521 -16.110 1.00 90.12 611 LEU A CA 1
ATOM 4671 C C . LEU A 1 611 ? 8.875 -15.938 -16.723 1.00 90.12 611 LEU A C 1
ATOM 4673 O O . LEU A 1 611 ? 9.305 -15.344 -17.706 1.00 90.12 611 LEU A O 1
ATOM 4677 N N . ARG A 1 612 ? 9.475 -17.008 -16.204 1.00 83.75 612 ARG A N 1
ATOM 4678 C CA . ARG A 1 612 ? 10.728 -17.594 -16.696 1.00 83.75 612 ARG A CA 1
ATOM 4679 C C . ARG A 1 612 ? 10.685 -17.900 -18.193 1.00 83.75 612 ARG A C 1
ATOM 4681 O O . ARG A 1 612 ? 11.591 -17.529 -18.931 1.00 83.75 612 ARG A O 1
ATOM 4688 N N . ASN A 1 613 ? 9.599 -18.512 -18.656 1.00 82.44 613 ASN A N 1
ATOM 4689 C CA . ASN A 1 613 ? 9.442 -18.914 -20.051 1.00 82.44 613 ASN A CA 1
ATOM 4690 C C . ASN A 1 613 ? 9.310 -17.714 -21.010 1.00 82.44 613 ASN A C 1
ATOM 4692 O O . ASN A 1 613 ? 9.868 -17.721 -22.107 1.00 82.44 613 ASN A O 1
ATOM 4696 N N . ARG A 1 614 ? 8.565 -16.674 -20.614 1.00 85.75 614 ARG A N 1
ATOM 4697 C CA . ARG A 1 614 ? 8.123 -15.609 -21.535 1.00 85.75 614 ARG A CA 1
ATOM 4698 C C . ARG A 1 614 ? 8.865 -14.289 -21.378 1.00 85.75 614 ARG A C 1
ATOM 4700 O O . ARG A 1 614 ? 8.989 -13.554 -22.357 1.00 85.75 614 ARG A O 1
ATOM 4707 N N . LEU A 1 615 ? 9.402 -13.990 -20.196 1.00 83.69 615 LEU A N 1
ATOM 4708 C CA . LEU A 1 615 ? 10.137 -12.750 -19.941 1.00 83.69 615 LEU A CA 1
ATOM 4709 C C . LEU A 1 615 ? 11.301 -12.542 -20.926 1.00 83.69 615 LEU A C 1
ATOM 4711 O O . LEU A 1 615 ? 11.401 -11.442 -21.474 1.00 83.69 615 LEU A O 1
ATOM 4715 N N . PRO A 1 616 ? 12.127 -13.557 -21.260 1.00 79.81 616 PRO A N 1
ATOM 4716 C CA . PRO A 1 616 ? 13.170 -13.382 -22.269 1.00 79.81 616 PRO A CA 1
ATOM 4717 C C . PRO A 1 616 ? 12.610 -13.004 -23.648 1.00 79.81 616 PRO A C 1
ATOM 4719 O O . PRO A 1 616 ? 13.181 -12.165 -24.337 1.00 79.81 616 PRO A O 1
ATOM 4722 N N . ALA A 1 617 ? 11.473 -13.582 -24.056 1.00 80.94 617 ALA A N 1
ATOM 4723 C CA . ALA A 1 617 ? 10.827 -13.270 -25.332 1.00 80.94 617 ALA A CA 1
ATOM 4724 C C . ALA A 1 617 ? 10.318 -11.839 -25.409 1.00 80.94 617 ALA A C 1
ATOM 4726 O O . ALA A 1 617 ? 10.549 -11.151 -26.403 1.00 80.94 617 ALA A O 1
ATOM 4727 N N . PHE A 1 618 ? 9.682 -11.397 -24.336 1.00 84.75 618 PHE A N 1
ATOM 4728 C CA . PHE A 1 618 ? 9.244 -10.028 -24.183 1.00 84.75 618 PHE A CA 1
ATOM 4729 C C . PHE A 1 618 ? 10.424 -9.043 -24.232 1.00 84.75 618 PHE A C 1
ATOM 4731 O O . PHE A 1 618 ? 10.403 -8.096 -25.019 1.00 84.75 618 PHE A O 1
ATOM 4738 N N . MET A 1 619 ? 11.505 -9.326 -23.496 1.00 80.38 619 MET A N 1
ATOM 4739 C CA . MET A 1 619 ? 12.723 -8.506 -23.492 1.00 80.38 619 MET A CA 1
ATOM 4740 C C . MET A 1 619 ? 13.403 -8.441 -24.868 1.00 80.38 619 MET A C 1
ATOM 4742 O O . MET A 1 619 ? 13.885 -7.379 -25.271 1.00 80.38 619 MET A O 1
ATOM 4746 N N . ASP A 1 620 ? 13.437 -9.553 -25.605 1.00 77.62 620 ASP A N 1
ATOM 4747 C CA . ASP A 1 620 ? 13.984 -9.612 -26.965 1.00 77.62 620 ASP A CA 1
ATOM 4748 C C . ASP A 1 620 ? 13.135 -8.790 -27.947 1.00 77.62 620 ASP A C 1
ATOM 4750 O O . ASP A 1 620 ? 13.674 -7.975 -28.704 1.00 77.62 620 ASP A O 1
ATOM 4754 N N . ALA A 1 621 ? 11.809 -8.969 -27.915 1.00 84.12 621 ALA A N 1
ATOM 4755 C CA . ALA A 1 621 ? 10.863 -8.233 -28.753 1.00 84.12 621 ALA A CA 1
ATOM 4756 C C . ALA A 1 621 ? 10.982 -6.724 -28.528 1.00 84.12 621 ALA A C 1
ATOM 4758 O O . ALA A 1 621 ? 11.085 -5.946 -29.482 1.00 84.12 621 ALA A O 1
ATOM 4759 N N . ARG A 1 622 ? 11.068 -6.319 -27.259 1.00 83.00 622 ARG A N 1
ATOM 4760 C CA . ARG A 1 622 ? 11.279 -4.931 -26.871 1.00 83.00 622 ARG A CA 1
ATOM 4761 C C . ARG A 1 622 ? 12.619 -4.396 -27.357 1.00 83.00 622 ARG A C 1
ATOM 4763 O O . ARG A 1 622 ? 12.657 -3.360 -28.011 1.00 83.00 622 ARG A O 1
ATOM 4770 N N . ARG A 1 623 ? 13.725 -5.103 -27.106 1.00 81.12 623 ARG A N 1
ATOM 4771 C CA . ARG A 1 623 ? 15.057 -4.673 -27.569 1.00 81.12 623 ARG A CA 1
ATOM 4772 C C . ARG A 1 623 ? 15.079 -4.482 -29.084 1.00 81.12 623 ARG A C 1
ATOM 4774 O O . ARG A 1 623 ? 15.678 -3.520 -29.569 1.00 81.12 623 ARG A O 1
ATOM 4781 N N . ALA A 1 624 ? 14.427 -5.371 -29.830 1.00 81.62 624 ALA A N 1
ATOM 4782 C CA . ALA A 1 624 ? 14.306 -5.256 -31.276 1.00 81.62 624 ALA A CA 1
ATOM 4783 C C . ALA A 1 624 ? 13.488 -4.018 -31.686 1.00 81.62 624 ALA A C 1
ATOM 4785 O O . ALA A 1 624 ? 13.925 -3.278 -32.574 1.00 81.62 624 ALA A O 1
ATOM 4786 N N . PHE A 1 625 ? 12.354 -3.762 -31.026 1.00 86.94 625 PHE A N 1
ATOM 4787 C CA . PHE A 1 625 ? 11.531 -2.568 -31.235 1.00 86.94 625 PHE A CA 1
ATOM 4788 C C . PHE A 1 625 ? 12.300 -1.273 -30.921 1.00 86.94 625 PHE A C 1
ATOM 4790 O O . PHE A 1 625 ? 12.410 -0.409 -31.792 1.00 86.94 625 PHE A O 1
ATOM 4797 N N . ASP A 1 626 ? 12.926 -1.180 -29.744 1.00 81.81 626 ASP A N 1
ATOM 4798 C CA . ASP A 1 626 ? 13.703 -0.023 -29.278 1.00 81.81 626 ASP A CA 1
ATOM 4799 C C . ASP A 1 626 ? 14.916 0.269 -30.176 1.00 81.81 626 ASP A C 1
ATOM 4801 O O . ASP A 1 626 ? 15.215 1.419 -30.521 1.00 81.81 626 ASP A O 1
ATOM 4805 N N . THR A 1 627 ? 15.615 -0.782 -30.610 1.00 82.88 627 THR A N 1
ATOM 4806 C CA . THR A 1 627 ? 16.739 -0.646 -31.544 1.00 82.88 627 THR A CA 1
ATOM 4807 C C . THR A 1 627 ? 16.257 -0.100 -32.884 1.00 82.88 627 THR A C 1
ATOM 4809 O O . THR A 1 627 ? 16.889 0.784 -33.464 1.00 82.88 627 THR A O 1
ATOM 4812 N N . GLU A 1 628 ? 15.133 -0.606 -33.392 1.00 91.75 628 GLU A N 1
ATOM 4813 C CA . GLU A 1 628 ? 14.597 -0.191 -34.683 1.00 91.75 628 GLU A CA 1
ATOM 4814 C C . GLU A 1 628 ? 14.022 1.229 -34.644 1.00 91.75 628 GLU A C 1
ATOM 4816 O O . GLU A 1 628 ? 14.294 2.000 -35.567 1.00 91.75 628 GLU A O 1
ATOM 4821 N N . ILE A 1 629 ? 13.286 1.605 -33.591 1.00 90.50 629 ILE A N 1
ATOM 4822 C CA . ILE A 1 629 ? 12.747 2.962 -33.448 1.00 90.50 629 ILE A CA 1
ATOM 4823 C C . ILE A 1 629 ? 13.879 3.983 -33.316 1.00 90.50 629 ILE A C 1
ATOM 4825 O O . ILE A 1 629 ? 13.861 4.979 -34.034 1.00 90.50 629 ILE A O 1
ATOM 4829 N N . THR A 1 630 ? 14.911 3.701 -32.512 1.00 84.81 630 THR A N 1
ATOM 4830 C CA . THR A 1 630 ? 16.086 4.579 -32.360 1.00 84.81 630 THR A CA 1
ATOM 4831 C C . THR A 1 630 ? 16.819 4.732 -33.690 1.00 84.81 630 THR A C 1
ATOM 4833 O O . THR A 1 630 ? 17.058 5.842 -34.161 1.00 84.81 630 THR A O 1
ATOM 4836 N N . ARG A 1 631 ? 17.089 3.612 -34.375 1.00 92.75 631 ARG A N 1
ATOM 4837 C CA . ARG A 1 631 ? 17.726 3.605 -35.699 1.00 92.75 631 ARG A CA 1
ATOM 4838 C C . ARG A 1 631 ? 16.930 4.422 -36.721 1.00 92.75 631 ARG A C 1
ATOM 4840 O O . ARG A 1 631 ? 17.527 5.121 -37.542 1.00 92.75 631 ARG A O 1
ATOM 4847 N N . LEU A 1 632 ? 15.599 4.314 -36.720 1.00 91.56 632 LEU A N 1
ATOM 4848 C CA . LEU A 1 632 ? 14.726 5.083 -37.608 1.00 91.56 632 LEU A CA 1
ATOM 4849 C C . LEU A 1 632 ? 14.709 6.568 -37.237 1.00 91.56 632 LEU A C 1
ATOM 4851 O O . LEU A 1 632 ? 14.816 7.402 -38.134 1.00 91.56 632 LEU A O 1
ATOM 4855 N N . GLN A 1 633 ? 14.635 6.907 -35.949 1.00 90.06 633 GLN A N 1
ATOM 4856 C CA . GLN A 1 633 ? 14.704 8.286 -35.469 1.00 90.06 633 GLN A CA 1
ATOM 4857 C C . GLN A 1 633 ? 16.018 8.952 -35.881 1.00 90.06 633 GLN A C 1
ATOM 4859 O O . GLN A 1 633 ? 15.973 10.008 -36.507 1.00 90.06 633 GLN A O 1
ATOM 4864 N N . ASP A 1 634 ? 17.166 8.312 -35.654 1.00 90.31 634 ASP A N 1
ATOM 4865 C CA . ASP A 1 634 ? 18.480 8.830 -36.055 1.00 90.31 634 ASP A CA 1
ATOM 4866 C C . ASP A 1 634 ? 18.566 9.061 -37.568 1.00 90.31 634 ASP A C 1
ATOM 4868 O O . ASP A 1 634 ? 19.065 10.086 -38.039 1.00 90.31 634 ASP A O 1
ATOM 4872 N N . GLN A 1 635 ? 18.029 8.130 -38.362 1.00 92.31 635 GLN A N 1
ATOM 4873 C CA . GLN A 1 635 ? 17.976 8.273 -39.816 1.00 92.31 635 GLN A CA 1
ATOM 4874 C C . GLN A 1 635 ? 17.070 9.421 -40.260 1.00 92.31 635 GLN A C 1
ATOM 4876 O O . GLN A 1 635 ? 17.417 10.147 -41.196 1.00 92.31 635 GLN A O 1
ATOM 4881 N N . LEU A 1 636 ? 15.917 9.593 -39.614 1.00 90.50 636 LEU A N 1
ATOM 4882 C CA . LEU A 1 636 ? 14.975 10.666 -39.912 1.00 90.50 636 LEU A CA 1
ATOM 4883 C C . LEU A 1 636 ? 15.529 12.026 -39.469 1.00 90.50 636 LEU A C 1
ATOM 4885 O O . LEU A 1 636 ? 15.439 12.982 -40.238 1.00 90.50 636 LEU A O 1
ATOM 4889 N N . ILE A 1 637 ? 16.192 12.110 -38.315 1.00 87.50 637 ILE A N 1
ATOM 4890 C CA . ILE A 1 637 ? 16.905 13.306 -37.849 1.00 87.50 637 ILE A CA 1
ATOM 4891 C C . ILE A 1 637 ? 18.013 13.672 -38.840 1.00 87.50 637 ILE A C 1
ATOM 4893 O O . ILE A 1 637 ? 17.998 14.776 -39.382 1.00 87.50 637 ILE A O 1
ATOM 4897 N N . ALA A 1 638 ? 18.901 12.737 -39.192 1.00 90.44 638 ALA A N 1
ATOM 4898 C CA . ALA A 1 638 ? 19.967 12.985 -40.164 1.00 90.44 638 ALA A CA 1
ATOM 4899 C C . ALA A 1 638 ? 19.414 13.403 -41.541 1.00 90.44 638 ALA A C 1
ATOM 4901 O O . ALA A 1 638 ? 19.963 14.276 -42.219 1.00 90.44 638 ALA A O 1
ATOM 4902 N N . ARG A 1 639 ? 18.287 12.817 -41.967 1.00 89.88 639 ARG A N 1
ATOM 4903 C CA . ARG A 1 639 ? 17.572 13.208 -43.192 1.00 89.88 639 ARG A CA 1
ATOM 4904 C C . ARG A 1 639 ? 17.005 14.628 -43.085 1.00 89.88 639 ARG A C 1
ATOM 4906 O O . ARG A 1 639 ? 17.070 15.380 -44.063 1.00 89.88 639 ARG A O 1
ATOM 4913 N N . ALA A 1 640 ? 16.464 15.003 -41.930 1.00 85.25 640 ALA A N 1
ATOM 4914 C CA . ALA A 1 640 ? 15.945 16.340 -41.672 1.00 85.25 640 ALA A CA 1
ATOM 4915 C C . ALA A 1 640 ? 17.059 17.397 -41.672 1.00 85.25 640 ALA A C 1
ATOM 4917 O O . ALA A 1 640 ? 16.916 18.423 -42.338 1.00 85.25 640 ALA A O 1
ATOM 4918 N N . GLU A 1 641 ? 18.194 17.113 -41.031 1.00 86.31 641 GLU A N 1
ATOM 4919 C CA . GLU A 1 641 ? 19.388 17.971 -41.009 1.00 86.31 641 GLU A CA 1
ATOM 4920 C C . GLU A 1 641 ? 19.967 18.206 -42.411 1.00 86.31 641 GLU A C 1
ATOM 4922 O O . GLU A 1 641 ? 20.417 19.303 -42.741 1.00 86.31 641 GLU A O 1
ATOM 4927 N N . GLN A 1 642 ? 19.881 17.204 -43.288 1.00 90.88 642 GLN A N 1
ATOM 4928 C CA . GLN A 1 642 ? 20.259 17.321 -44.700 1.00 90.88 642 GLN A CA 1
ATOM 4929 C C . GLN A 1 642 ? 19.230 18.098 -45.549 1.00 90.88 642 GLN A C 1
ATOM 4931 O O . GLN A 1 642 ? 19.412 18.258 -46.757 1.00 90.88 642 GLN A O 1
ATOM 4936 N N . GLY A 1 643 ? 18.136 18.580 -44.948 1.00 87.56 643 GLY A N 1
ATOM 4937 C CA . GLY A 1 643 ? 17.065 19.316 -45.621 1.00 87.56 643 GLY A CA 1
ATOM 4938 C C . GLY A 1 643 ? 16.132 18.446 -46.472 1.00 87.56 643 GLY A C 1
ATOM 4939 O O . GLY A 1 643 ? 15.322 18.986 -47.236 1.00 87.56 643 GLY A O 1
ATOM 4940 N N . ASN A 1 644 ? 16.215 17.117 -46.341 1.00 88.81 644 ASN A N 1
ATOM 4941 C CA . ASN A 1 644 ? 15.462 16.127 -47.120 1.00 88.81 644 ASN A CA 1
ATOM 4942 C C . ASN A 1 644 ? 14.087 15.820 -46.501 1.00 88.81 644 ASN A C 1
ATOM 4944 O O . ASN A 1 644 ? 13.698 14.663 -46.328 1.00 88.81 644 ASN A O 1
ATOM 4948 N N . ILE A 1 645 ? 13.336 16.878 -46.199 1.00 88.81 645 ILE A N 1
ATOM 4949 C CA . ILE A 1 645 ? 12.014 16.822 -45.564 1.00 88.81 645 ILE A CA 1
ATOM 4950 C C . ILE A 1 645 ? 10.924 16.992 -46.640 1.00 88.81 645 ILE A C 1
ATOM 4952 O O . ILE A 1 645 ? 11.082 17.849 -47.522 1.00 88.81 645 ILE A O 1
ATOM 4956 N N . PRO A 1 646 ? 9.809 16.232 -46.600 1.00 87.44 646 PRO A N 1
ATOM 4957 C CA . PRO A 1 646 ? 8.713 16.400 -47.551 1.00 87.44 646 PRO A CA 1
ATOM 4958 C C . PRO A 1 646 ? 8.180 17.841 -47.588 1.00 87.44 646 PRO A C 1
ATOM 4960 O O . PRO A 1 646 ? 8.048 18.512 -46.559 1.00 87.44 646 PRO A O 1
ATOM 4963 N N . ALA A 1 647 ? 7.832 18.322 -48.786 1.00 85.06 647 ALA A N 1
ATOM 4964 C CA . ALA A 1 647 ? 7.448 19.719 -49.017 1.00 85.06 647 ALA A CA 1
ATOM 4965 C C . ALA A 1 647 ? 6.267 20.188 -48.143 1.00 85.06 647 ALA A C 1
ATOM 4967 O O . ALA A 1 647 ? 6.218 21.358 -47.765 1.00 85.06 647 ALA A O 1
ATOM 4968 N N . GLN A 1 648 ? 5.362 19.272 -47.785 1.00 85.00 648 GLN A N 1
ATOM 4969 C CA . GLN A 1 648 ? 4.191 19.542 -46.946 1.00 85.00 648 GLN A CA 1
ATOM 4970 C C . GLN A 1 648 ? 4.539 19.922 -45.492 1.00 85.00 648 GLN A C 1
ATOM 4972 O O . GLN A 1 648 ? 3.819 20.717 -44.892 1.00 85.00 648 GLN A O 1
ATOM 4977 N N . HIS A 1 649 ? 5.660 19.433 -44.942 1.00 86.50 649 HIS A N 1
ATOM 4978 C CA . HIS A 1 649 ? 6.115 19.778 -43.584 1.00 86.50 649 HIS A CA 1
ATOM 4979 C C . HIS A 1 649 ? 7.160 20.900 -43.587 1.00 86.50 649 HIS A C 1
ATOM 4981 O O . HIS A 1 649 ? 7.261 21.654 -42.621 1.00 86.50 649 HIS A O 1
ATOM 4987 N N . LYS A 1 650 ? 7.895 21.071 -44.697 1.00 86.81 650 LYS A N 1
ATOM 4988 C CA . LYS A 1 650 ? 9.004 22.031 -44.824 1.00 86.81 650 LYS A CA 1
ATOM 4989 C C . LYS A 1 650 ? 8.622 23.472 -44.468 1.00 86.81 650 LYS A C 1
ATOM 4991 O O . LYS A 1 650 ? 9.401 24.159 -43.822 1.00 86.81 650 LYS A O 1
ATOM 4996 N N . ALA A 1 651 ? 7.428 23.931 -44.850 1.00 84.12 651 ALA A N 1
ATOM 4997 C CA . ALA A 1 651 ? 6.975 25.290 -44.537 1.00 84.12 651 ALA A CA 1
ATOM 4998 C C . ALA A 1 651 ? 6.695 25.507 -43.037 1.00 84.12 651 ALA A C 1
ATOM 5000 O O . ALA A 1 651 ? 6.946 26.596 -42.532 1.00 84.12 651 ALA A O 1
ATOM 5001 N N . LYS A 1 652 ? 6.202 24.482 -42.325 1.00 85.69 652 LYS A N 1
ATOM 5002 C CA . LYS A 1 652 ? 5.928 24.546 -40.878 1.00 85.69 652 LYS A CA 1
ATOM 5003 C C . LYS A 1 652 ? 7.199 24.353 -40.044 1.00 85.69 652 LYS A C 1
ATOM 5005 O O . LYS A 1 652 ? 7.353 25.002 -39.021 1.00 85.69 652 LYS A O 1
ATOM 5010 N N . LEU A 1 653 ? 8.123 23.520 -40.520 1.00 82.25 653 LEU A N 1
ATOM 5011 C CA . LEU A 1 653 ? 9.427 23.271 -39.895 1.00 82.25 653 LEU A CA 1
ATOM 5012 C C . LEU A 1 653 ? 10.399 24.451 -40.008 1.00 82.25 653 LEU A C 1
ATOM 5014 O O . LEU A 1 653 ? 11.247 24.627 -39.146 1.00 82.25 653 LEU A O 1
ATOM 5018 N N . LEU A 1 654 ? 10.259 25.275 -41.052 1.00 83.25 654 LEU A N 1
ATOM 5019 C CA . LEU A 1 654 ? 11.012 26.524 -41.230 1.00 83.25 654 LEU A CA 1
ATOM 5020 C C . LEU A 1 654 ? 10.290 27.746 -40.635 1.00 83.25 654 LEU A C 1
ATOM 5022 O O . LEU A 1 654 ? 10.629 28.882 -40.964 1.00 83.25 654 LEU A O 1
ATOM 5026 N N . SER A 1 655 ? 9.268 27.523 -39.807 1.00 83.38 655 SER A N 1
ATOM 5027 C CA . SER A 1 655 ? 8.593 28.585 -39.062 1.00 83.38 655 SER A CA 1
ATOM 5028 C C . SER A 1 655 ? 9.588 29.311 -38.150 1.00 83.38 655 SER A C 1
ATOM 5030 O O . SER A 1 655 ? 10.393 28.672 -37.481 1.00 83.38 655 SER A O 1
ATOM 5032 N N . GLU A 1 656 ? 9.500 30.642 -38.071 1.00 82.44 656 GLU A N 1
ATOM 5033 C CA . GLU A 1 656 ? 10.279 31.439 -37.104 1.00 82.44 656 GLU A CA 1
ATOM 5034 C C . GLU A 1 656 ? 9.823 31.209 -35.650 1.00 82.44 656 GLU A C 1
ATOM 5036 O O . GLU A 1 656 ? 10.530 31.563 -34.710 1.00 82.44 656 GLU A O 1
ATOM 5041 N N . ASN A 1 657 ? 8.641 30.617 -35.456 1.00 88.81 657 ASN A N 1
ATOM 5042 C CA . ASN A 1 657 ? 8.148 30.191 -34.150 1.00 88.81 657 ASN A CA 1
ATOM 5043 C C . ASN A 1 657 ? 8.660 28.773 -33.830 1.00 88.81 657 ASN A C 1
ATOM 5045 O O . ASN A 1 657 ? 8.271 27.816 -34.507 1.00 88.81 657 ASN A O 1
ATOM 5049 N N . GLU A 1 658 ? 9.503 28.666 -32.796 1.00 85.69 658 GLU A N 1
ATOM 5050 C CA . GLU A 1 658 ? 10.168 27.430 -32.363 1.00 85.69 658 GLU A CA 1
ATOM 5051 C C . GLU A 1 658 ? 9.180 26.346 -31.908 1.00 85.69 658 GLU A C 1
ATOM 5053 O O . GLU A 1 658 ? 9.360 25.183 -32.264 1.00 85.69 658 GLU A O 1
ATOM 5058 N N . ASP A 1 659 ? 8.097 26.709 -31.216 1.00 77.69 659 ASP A N 1
ATOM 5059 C CA . ASP A 1 659 ? 7.076 25.752 -30.769 1.00 77.69 659 ASP A CA 1
ATOM 5060 C C . ASP A 1 659 ? 6.333 25.143 -31.964 1.00 77.69 659 ASP A C 1
ATOM 5062 O O . ASP A 1 659 ? 6.081 23.939 -32.012 1.00 77.69 659 ASP A O 1
ATOM 5066 N N . VAL A 1 660 ? 6.037 25.964 -32.979 1.00 80.81 660 VAL A N 1
ATOM 5067 C CA . VAL A 1 660 ? 5.412 25.506 -34.232 1.00 80.81 660 VAL A CA 1
ATOM 5068 C C . VAL A 1 660 ? 6.358 24.595 -35.011 1.00 80.81 660 VAL A C 1
ATOM 5070 O O . VAL A 1 660 ? 5.917 23.573 -35.540 1.00 80.81 660 VAL A O 1
ATOM 5073 N N . ALA A 1 661 ? 7.647 24.937 -35.075 1.00 80.31 661 ALA A N 1
ATOM 5074 C CA . ALA A 1 661 ? 8.653 24.108 -35.728 1.00 80.31 661 ALA A CA 1
ATOM 5075 C C . ALA A 1 661 ? 8.831 22.766 -34.996 1.00 80.31 661 ALA A C 1
ATOM 5077 O O . ALA A 1 661 ? 8.838 21.719 -35.642 1.00 80.31 661 ALA A O 1
ATOM 5078 N N . ARG A 1 662 ? 8.886 22.777 -33.658 1.00 80.44 662 ARG A N 1
ATOM 5079 C CA . ARG A 1 662 ? 9.008 21.577 -32.820 1.00 80.44 662 ARG A CA 1
ATOM 5080 C C . ARG A 1 662 ? 7.783 20.671 -32.946 1.00 80.44 662 ARG A C 1
ATOM 5082 O O . ARG A 1 662 ? 7.943 19.492 -33.233 1.00 80.44 662 ARG A O 1
ATOM 5089 N N . ALA A 1 663 ? 6.571 21.218 -32.843 1.00 79.88 663 ALA A N 1
ATOM 5090 C CA . ALA A 1 663 ? 5.337 20.452 -33.034 1.00 79.88 663 ALA A CA 1
ATOM 5091 C C . ALA A 1 663 ? 5.233 19.863 -34.453 1.00 79.88 663 ALA A C 1
ATOM 5093 O O . ALA A 1 663 ? 4.817 18.718 -34.627 1.00 79.88 663 ALA A O 1
ATOM 5094 N N . ALA A 1 664 ? 5.646 20.619 -35.477 1.00 84.81 664 ALA A N 1
ATOM 5095 C CA . ALA A 1 664 ? 5.681 20.130 -36.853 1.00 84.81 664 ALA A CA 1
ATOM 5096 C C . ALA A 1 664 ? 6.730 19.026 -37.067 1.00 84.81 664 ALA A C 1
ATOM 5098 O O . ALA A 1 664 ? 6.488 18.124 -37.869 1.00 84.81 664 ALA A O 1
ATOM 5099 N N . PHE A 1 665 ? 7.865 19.091 -36.361 1.00 87.88 665 PHE A N 1
ATOM 5100 C CA . PHE A 1 665 ? 8.887 18.045 -36.361 1.00 87.88 665 PHE A CA 1
ATOM 5101 C C . PHE A 1 665 ? 8.382 16.769 -35.706 1.00 87.88 665 PHE A C 1
ATOM 5103 O O . PHE A 1 665 ? 8.441 15.723 -36.343 1.00 87.88 665 PHE A O 1
ATOM 5110 N N . SER A 1 666 ? 7.823 16.863 -34.498 1.00 85.12 666 SER A N 1
ATOM 5111 C CA . SER A 1 666 ? 7.253 15.711 -33.797 1.00 85.12 666 SER A CA 1
ATOM 5112 C C . SER A 1 666 ? 6.154 15.043 -34.621 1.00 85.12 666 SER A C 1
ATOM 5114 O O . SER A 1 666 ? 6.197 13.835 -34.811 1.00 85.12 666 SER A O 1
ATOM 5116 N N . ALA A 1 667 ? 5.230 15.819 -35.201 1.00 88.12 667 ALA A N 1
ATOM 5117 C CA . ALA A 1 667 ? 4.166 15.273 -36.045 1.00 88.12 667 ALA A CA 1
ATOM 5118 C C . ALA A 1 667 ? 4.703 14.561 -37.300 1.00 88.12 667 ALA A C 1
ATOM 5120 O O . ALA A 1 667 ? 4.223 13.489 -37.655 1.00 88.12 667 ALA A O 1
ATOM 5121 N N . TRP A 1 668 ? 5.706 15.141 -37.971 1.00 92.81 668 TRP A N 1
ATOM 5122 C CA . TRP A 1 668 ? 6.347 14.508 -39.128 1.00 92.81 668 TRP A CA 1
ATOM 5123 C C . TRP A 1 668 ? 7.105 13.231 -38.744 1.00 92.81 668 TRP A C 1
ATOM 5125 O O . TRP A 1 668 ? 7.022 12.234 -39.458 1.00 92.81 668 TRP A O 1
ATOM 5135 N N . LEU A 1 669 ? 7.831 13.260 -37.623 1.00 90.38 669 LEU A N 1
ATOM 5136 C CA . LEU A 1 669 ? 8.562 12.110 -37.105 1.00 90.38 669 LEU A CA 1
ATOM 5137 C C . LEU A 1 669 ? 7.599 10.959 -36.785 1.00 90.38 669 LEU A C 1
ATOM 5139 O O . LEU A 1 669 ? 7.832 9.850 -37.250 1.00 90.38 669 LEU A O 1
ATOM 5143 N N . SER A 1 670 ? 6.497 11.232 -36.077 1.00 89.25 670 SER A N 1
ATOM 5144 C CA . SER A 1 670 ? 5.446 10.246 -35.795 1.00 89.25 670 SER A CA 1
ATOM 5145 C C . SER A 1 670 ? 4.856 9.645 -37.074 1.00 89.25 670 SER A C 1
ATOM 5147 O O . SER A 1 670 ? 4.808 8.427 -37.197 1.00 89.25 670 SER A O 1
ATOM 5149 N N . GLU A 1 671 ? 4.503 10.468 -38.069 1.00 91.81 671 GLU A N 1
ATOM 5150 C CA . GLU A 1 671 ? 3.944 9.994 -39.347 1.00 91.81 671 GLU A CA 1
ATOM 5151 C C . GLU A 1 671 ? 4.925 9.092 -40.124 1.00 91.81 671 GLU A C 1
ATOM 5153 O O . GLU A 1 671 ? 4.521 8.110 -40.748 1.00 91.81 671 GLU A O 1
ATOM 5158 N N . GLU A 1 672 ? 6.229 9.395 -40.112 1.00 92.75 672 GLU A N 1
ATOM 5159 C CA . GLU A 1 672 ? 7.236 8.543 -40.761 1.00 92.75 672 GLU A CA 1
ATOM 5160 C C . GLU A 1 672 ? 7.511 7.252 -39.973 1.00 92.75 672 GLU A C 1
ATOM 5162 O O . GLU A 1 672 ? 7.774 6.220 -40.594 1.00 92.75 672 GLU A O 1
ATOM 5167 N N . LEU A 1 673 ? 7.431 7.283 -38.638 1.00 90.12 673 LEU A N 1
ATOM 5168 C CA . LEU A 1 673 ? 7.534 6.082 -37.803 1.00 90.12 673 LEU A CA 1
ATOM 5169 C C . LEU A 1 673 ? 6.342 5.142 -38.042 1.00 90.12 673 LEU A C 1
ATOM 5171 O O . LEU A 1 673 ? 6.556 3.957 -38.290 1.00 90.12 673 LEU A O 1
ATOM 5175 N N . GLU A 1 674 ? 5.115 5.671 -38.092 1.00 90.06 674 GLU A N 1
ATOM 5176 C CA . GLU A 1 674 ? 3.888 4.914 -38.403 1.00 90.06 674 GLU A CA 1
ATOM 5177 C C . GLU A 1 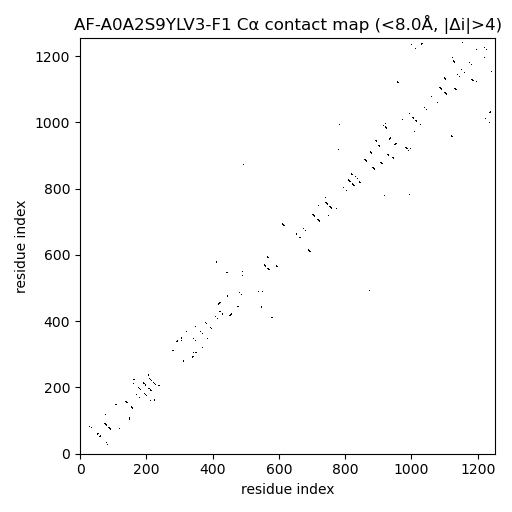674 ? 3.918 4.263 -39.798 1.00 90.06 674 GLU A C 1
ATOM 5179 O O . GLU A 1 674 ? 3.308 3.220 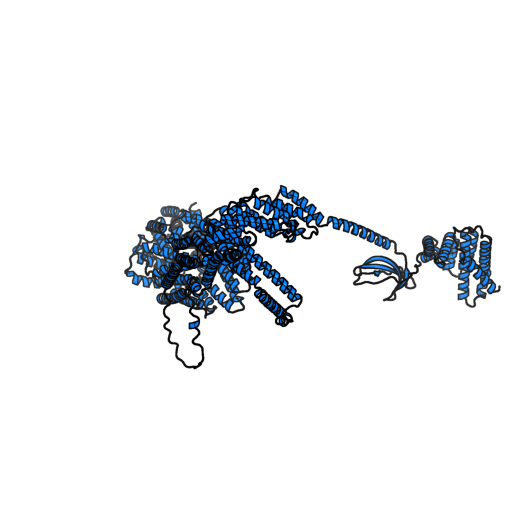-40.024 1.00 90.06 674 GLU A O 1
ATOM 5184 N N . ARG A 1 675 ? 4.658 4.840 -40.756 1.00 92.81 675 ARG A N 1
ATOM 5185 C CA . ARG A 1 675 ? 4.833 4.267 -42.105 1.00 92.81 675 ARG A CA 1
ATOM 5186 C C . ARG A 1 675 ? 5.763 3.055 -42.150 1.00 92.81 675 ARG A C 1
ATOM 5188 O O . ARG A 1 675 ? 5.814 2.371 -43.178 1.00 92.81 675 ARG A O 1
ATOM 5195 N N . SER A 1 676 ? 6.537 2.798 -41.099 1.00 93.88 676 SER A N 1
ATOM 5196 C CA . SER A 1 676 ? 7.488 1.691 -41.077 1.00 93.88 676 SER A CA 1
ATOM 5197 C C . SER A 1 676 ? 6.779 0.367 -40.793 1.00 93.88 676 SER A C 1
ATOM 5199 O O . SER A 1 676 ? 6.559 0.005 -39.643 1.00 93.88 676 SER A O 1
ATOM 5201 N N . GLY A 1 677 ? 6.508 -0.424 -41.837 1.00 91.56 677 GLY A N 1
ATOM 5202 C CA . GLY A 1 677 ? 5.904 -1.755 -41.666 1.00 91.56 677 GLY A CA 1
ATOM 5203 C C . GLY A 1 677 ? 6.743 -2.715 -40.805 1.00 91.56 677 GLY A C 1
ATOM 5204 O O . GLY A 1 677 ? 6.189 -3.582 -40.131 1.00 91.56 677 GLY A O 1
ATOM 5205 N N . LYS A 1 678 ? 8.075 -2.538 -40.771 1.00 91.56 678 LYS A N 1
ATOM 5206 C CA . LYS A 1 678 ? 8.955 -3.286 -39.857 1.00 91.56 678 LYS A CA 1
ATOM 5207 C C . LYS A 1 678 ? 8.713 -2.881 -38.402 1.00 91.56 678 LYS A C 1
ATOM 5209 O O . LYS A 1 678 ? 8.661 -3.757 -37.548 1.00 91.56 678 LYS A O 1
ATOM 5214 N N . LEU A 1 679 ? 8.552 -1.582 -38.133 1.00 90.06 679 LEU A N 1
ATOM 5215 C CA . LEU A 1 679 ? 8.272 -1.088 -36.786 1.00 90.06 679 LEU A CA 1
ATOM 5216 C C . LEU A 1 679 ? 6.904 -1.574 -36.303 1.00 90.06 679 LEU A C 1
ATOM 5218 O O . LEU A 1 679 ? 6.827 -2.061 -35.186 1.00 90.06 679 LEU A O 1
ATOM 5222 N N . THR A 1 680 ? 5.874 -1.549 -37.158 1.00 88.19 680 THR A N 1
ATOM 5223 C CA . THR A 1 680 ? 4.556 -2.134 -36.850 1.00 88.19 680 THR A CA 1
ATOM 5224 C C . THR A 1 680 ? 4.669 -3.617 -36.501 1.00 88.19 680 THR A C 1
ATOM 5226 O O . THR A 1 680 ? 4.157 -4.042 -35.480 1.00 88.19 680 THR A O 1
ATOM 5229 N N . THR A 1 681 ? 5.426 -4.399 -37.282 1.00 86.44 681 THR A N 1
ATOM 5230 C CA . THR A 1 681 ? 5.624 -5.834 -36.995 1.00 86.44 681 THR A CA 1
ATOM 5231 C C . THR A 1 681 ? 6.304 -6.061 -35.637 1.00 86.44 681 THR A C 1
ATOM 5233 O O . THR A 1 681 ? 5.918 -6.960 -34.898 1.00 86.44 681 THR A O 1
ATOM 5236 N N . LEU A 1 682 ? 7.315 -5.251 -35.301 1.00 87.50 682 LEU A N 1
ATOM 5237 C CA . LEU A 1 682 ? 8.001 -5.326 -34.006 1.00 87.50 682 LEU A CA 1
ATOM 5238 C C . LEU A 1 682 ? 7.122 -4.825 -32.853 1.00 87.50 682 LEU A C 1
ATOM 5240 O O . LEU A 1 682 ? 7.223 -5.350 -31.752 1.00 87.50 682 LEU A O 1
ATOM 5244 N N . GLN A 1 683 ? 6.255 -3.844 -33.104 1.00 88.00 683 GLN A N 1
ATOM 5245 C CA . GLN A 1 683 ? 5.275 -3.354 -32.139 1.00 88.00 683 GLN A CA 1
ATOM 5246 C C . GLN A 1 683 ? 4.222 -4.419 -31.833 1.00 88.00 683 GLN A C 1
ATOM 5248 O O . GLN A 1 683 ? 3.943 -4.659 -30.665 1.00 88.00 683 GLN A O 1
ATOM 5253 N N . ASP A 1 684 ? 3.681 -5.076 -32.860 1.00 83.62 684 ASP A N 1
ATOM 5254 C CA . ASP A 1 684 ? 2.713 -6.166 -32.709 1.00 83.62 684 ASP A CA 1
ATOM 5255 C C . ASP A 1 684 ? 3.338 -7.345 -31.946 1.00 83.62 684 ASP A C 1
ATOM 5257 O O . ASP A 1 684 ? 2.699 -7.949 -31.088 1.00 83.62 684 ASP A O 1
ATOM 5261 N N . GLU A 1 685 ? 4.607 -7.665 -32.229 1.00 84.75 685 GLU A N 1
ATOM 5262 C CA . GLU A 1 685 ? 5.372 -8.663 -31.475 1.00 84.75 685 GLU A CA 1
ATOM 5263 C C . GLU A 1 685 ? 5.522 -8.257 -30.007 1.00 84.75 685 GLU A C 1
ATOM 5265 O O . GLU A 1 685 ? 5.188 -9.032 -29.117 1.00 84.75 685 GLU A O 1
ATOM 5270 N N . TYR A 1 686 ? 5.979 -7.033 -29.752 1.00 85.81 68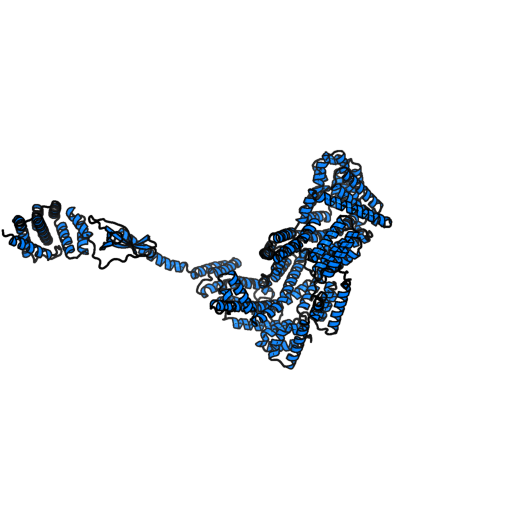6 TYR A N 1
ATOM 5271 C CA . TYR A 1 686 ? 6.152 -6.499 -28.406 1.00 85.81 686 TYR A CA 1
ATOM 5272 C C . TYR A 1 686 ? 4.837 -6.497 -27.610 1.00 85.81 686 TYR A C 1
ATOM 5274 O O . TYR A 1 686 ? 4.802 -6.983 -26.481 1.00 85.81 686 TYR A O 1
ATOM 5282 N N . GLN A 1 687 ? 3.738 -6.032 -28.212 1.00 83.19 687 GLN A N 1
ATOM 5283 C CA . GLN A 1 687 ? 2.407 -6.047 -27.603 1.00 83.19 687 GLN A CA 1
ATOM 5284 C C . GLN A 1 687 ? 1.933 -7.468 -27.308 1.00 83.19 687 GLN A C 1
ATOM 5286 O O . GLN A 1 687 ? 1.406 -7.714 -26.225 1.00 83.19 687 GLN A O 1
ATOM 5291 N N . ARG A 1 688 ? 2.164 -8.418 -28.221 1.00 83.06 688 ARG A N 1
ATOM 5292 C CA . ARG A 1 688 ? 1.804 -9.824 -28.003 1.00 83.06 688 ARG A CA 1
ATOM 5293 C C . ARG A 1 688 ? 2.508 -10.421 -26.784 1.00 83.06 688 ARG A C 1
ATOM 5295 O O . ARG A 1 688 ? 1.886 -11.181 -26.059 1.00 83.06 688 ARG A O 1
ATOM 5302 N N . GLN A 1 689 ? 3.771 -10.066 -26.551 1.00 86.88 689 GLN A N 1
ATOM 5303 C CA . GLN A 1 689 ? 4.550 -10.556 -25.408 1.00 86.88 689 GLN A CA 1
ATOM 5304 C C . GLN A 1 689 ? 4.293 -9.760 -24.111 1.00 86.88 689 GLN A C 1
ATOM 5306 O O . GLN A 1 689 ? 4.803 -10.130 -23.058 1.00 86.88 689 GLN A O 1
ATOM 5311 N N . SER A 1 690 ? 3.543 -8.649 -24.166 1.00 83.75 690 SER A N 1
ATOM 5312 C CA . SER A 1 690 ? 3.288 -7.782 -23.000 1.00 83.75 690 SER A CA 1
ATOM 5313 C C . SER A 1 690 ? 2.306 -8.379 -21.983 1.00 83.75 690 SER A C 1
ATOM 5315 O O . SER A 1 690 ? 2.204 -7.884 -20.858 1.00 83.75 690 SER A O 1
ATOM 5317 N N . ASP A 1 691 ? 1.635 -9.478 -22.344 1.00 83.38 691 ASP A N 1
ATOM 5318 C CA . ASP A 1 691 ? 0.749 -10.267 -21.480 1.00 83.38 691 ASP A CA 1
ATOM 5319 C C . ASP A 1 691 ? 1.459 -10.808 -20.220 1.00 83.38 691 ASP A C 1
ATOM 5321 O O . ASP A 1 691 ? 0.823 -11.094 -19.204 1.00 83.38 691 ASP A O 1
ATOM 5325 N N . ILE A 1 692 ? 2.793 -10.829 -20.237 1.00 87.88 692 ILE A N 1
ATOM 5326 C CA . ILE A 1 692 ? 3.638 -11.208 -19.110 1.00 87.88 692 ILE A CA 1
ATOM 5327 C C . ILE A 1 692 ? 3.653 -10.189 -17.959 1.00 87.88 692 ILE A C 1
ATOM 5329 O O . ILE A 1 692 ? 3.980 -10.541 -16.825 1.00 87.88 692 ILE A O 1
ATOM 5333 N N . VAL A 1 693 ? 3.298 -8.925 -18.211 1.00 83.31 693 VAL A N 1
ATOM 5334 C CA . VAL A 1 693 ? 3.315 -7.882 -17.172 1.00 83.31 693 VAL A CA 1
ATOM 5335 C C . VAL A 1 693 ? 2.287 -8.189 -16.065 1.00 83.31 693 VAL A C 1
ATOM 5337 O O . VAL A 1 693 ? 2.685 -8.245 -14.898 1.00 83.31 693 VAL A O 1
ATOM 5340 N N . PRO A 1 694 ? 1.005 -8.486 -16.371 1.00 83.50 694 PRO A N 1
ATOM 5341 C CA . PRO A 1 694 ? 0.048 -8.986 -15.378 1.00 83.50 694 PRO A CA 1
ATOM 5342 C C . PRO A 1 694 ? 0.516 -10.220 -14.591 1.00 83.50 694 PRO A C 1
ATOM 5344 O O . PRO A 1 694 ? 0.249 -10.311 -13.392 1.00 83.50 694 PRO A O 1
ATOM 5347 N N . VAL A 1 695 ? 1.229 -11.158 -15.230 1.00 90.50 695 VAL A N 1
ATOM 5348 C CA . VAL A 1 695 ? 1.788 -12.359 -14.573 1.00 90.50 695 VAL A CA 1
ATOM 5349 C C . VAL A 1 695 ? 2.807 -11.967 -13.509 1.00 90.50 695 VAL A C 1
ATOM 5351 O O . VAL A 1 695 ? 2.745 -12.468 -12.389 1.00 90.50 695 VAL A O 1
ATOM 5354 N N . ALA A 1 696 ? 3.718 -11.050 -13.835 1.00 88.31 696 ALA A N 1
ATOM 5355 C CA . ALA A 1 696 ? 4.726 -10.567 -12.901 1.00 88.31 696 ALA A CA 1
ATOM 5356 C C . ALA A 1 696 ? 4.110 -9.832 -11.708 1.00 88.31 696 ALA A C 1
ATOM 5358 O O . ALA A 1 696 ? 4.515 -10.054 -10.568 1.00 88.31 696 ALA A O 1
ATOM 5359 N N . ILE A 1 697 ? 3.092 -9.002 -11.957 1.00 82.75 697 ILE A N 1
ATOM 5360 C CA . ILE A 1 697 ? 2.357 -8.311 -10.892 1.00 82.75 697 ILE A CA 1
ATOM 5361 C C . ILE A 1 697 ? 1.693 -9.330 -9.960 1.00 82.75 697 ILE A C 1
ATOM 5363 O O . ILE A 1 697 ? 1.855 -9.243 -8.741 1.00 82.75 697 ILE A O 1
ATOM 5367 N N . LEU A 1 698 ? 0.988 -10.320 -10.518 1.00 85.88 698 LEU A N 1
ATOM 5368 C CA . LEU A 1 698 ? 0.335 -11.360 -9.725 1.00 85.88 698 LEU A CA 1
ATOM 5369 C C . LEU A 1 698 ? 1.356 -12.206 -8.952 1.00 85.88 698 LEU A C 1
ATOM 5371 O O . LEU A 1 698 ? 1.131 -12.490 -7.776 1.00 85.88 698 LEU A O 1
ATOM 5375 N N . LEU A 1 699 ? 2.494 -12.557 -9.561 1.00 91.88 699 LEU A N 1
ATOM 5376 C CA . LEU A 1 699 ? 3.571 -13.281 -8.884 1.00 91.88 699 LEU A CA 1
ATOM 5377 C C . LEU A 1 699 ? 4.131 -12.482 -7.709 1.00 91.88 699 LEU A C 1
ATOM 5379 O O . LEU A 1 699 ? 4.254 -13.019 -6.610 1.00 91.88 699 LEU A O 1
ATOM 5383 N N . GLY A 1 700 ? 4.420 -11.197 -7.918 1.00 86.50 700 GLY A N 1
ATOM 5384 C CA . GLY A 1 700 ? 4.876 -10.310 -6.857 1.00 86.50 700 GLY A CA 1
ATOM 5385 C C . GLY A 1 700 ? 3.874 -10.256 -5.701 1.00 86.50 700 GLY A C 1
ATOM 5386 O O . GLY A 1 700 ? 4.264 -10.384 -4.541 1.00 86.50 700 GLY A O 1
ATOM 5387 N N . THR A 1 701 ? 2.571 -10.172 -5.991 1.00 82.81 701 THR A N 1
ATOM 5388 C CA . THR A 1 701 ? 1.511 -10.240 -4.970 1.00 82.81 701 THR A CA 1
ATOM 5389 C C . THR A 1 701 ? 1.495 -11.583 -4.229 1.00 82.81 701 THR A C 1
ATOM 5391 O O . THR A 1 701 ? 1.451 -11.604 -2.998 1.00 82.81 701 THR A O 1
ATOM 5394 N N . VAL A 1 702 ? 1.602 -12.706 -4.941 1.00 89.62 702 VAL A N 1
ATOM 5395 C CA . VAL A 1 702 ? 1.685 -14.051 -4.344 1.00 89.62 702 VAL A CA 1
ATOM 5396 C C . VAL A 1 702 ? 2.929 -14.189 -3.451 1.00 89.62 702 VAL A C 1
ATOM 5398 O O . VAL A 1 702 ? 2.855 -14.751 -2.359 1.00 89.62 702 VAL A O 1
ATOM 5401 N N . GLN A 1 703 ? 4.073 -13.631 -3.851 1.00 90.06 703 GLN A N 1
ATOM 5402 C CA . GLN A 1 703 ? 5.299 -13.634 -3.047 1.00 90.06 703 GLN A CA 1
ATOM 5403 C C . GLN A 1 703 ? 5.154 -12.796 -1.765 1.00 90.06 703 GLN A C 1
ATOM 5405 O O . GLN A 1 703 ? 5.609 -13.231 -0.704 1.00 90.06 703 GLN A O 1
ATOM 5410 N N . LEU A 1 704 ? 4.447 -11.659 -1.813 1.00 83.44 704 LEU A N 1
ATOM 5411 C CA . LEU A 1 704 ? 4.094 -10.884 -0.613 1.00 83.44 704 LEU A CA 1
ATOM 5412 C C . LEU A 1 704 ? 3.200 -11.691 0.347 1.00 83.44 704 LEU A C 1
ATOM 5414 O O . LEU A 1 704 ? 3.421 -11.677 1.562 1.00 83.44 704 LEU A O 1
ATOM 5418 N N . GLU A 1 705 ? 2.225 -12.439 -0.178 1.00 84.94 705 GLU A N 1
ATOM 5419 C CA . GLU A 1 705 ? 1.376 -13.327 0.628 1.00 84.94 705 GLU A CA 1
ATOM 5420 C C . GLU A 1 705 ? 2.185 -14.447 1.302 1.00 84.94 705 GLU A C 1
ATOM 5422 O O . GLU A 1 705 ? 2.000 -14.709 2.498 1.00 84.94 705 GLU A O 1
ATOM 5427 N N . ARG A 1 706 ? 3.138 -15.062 0.585 1.00 89.25 706 ARG A N 1
ATOM 5428 C CA . ARG A 1 706 ? 4.074 -16.053 1.153 1.00 89.25 706 ARG A CA 1
ATOM 5429 C C . ARG A 1 706 ? 4.916 -15.427 2.263 1.00 89.25 706 ARG A C 1
ATOM 5431 O O . ARG A 1 706 ? 4.978 -15.973 3.370 1.00 89.25 706 ARG A O 1
ATOM 5438 N N . ALA A 1 707 ? 5.495 -14.250 2.007 1.00 85.69 707 ALA A N 1
ATOM 5439 C CA . ALA A 1 707 ? 6.358 -13.531 2.944 1.00 85.69 707 ALA A CA 1
ATOM 5440 C C . ALA A 1 707 ? 5.662 -13.232 4.280 1.00 85.69 707 ALA A C 1
ATOM 5442 O O . ALA A 1 707 ? 6.297 -13.276 5.334 1.00 85.69 707 ALA A O 1
ATOM 5443 N N . ARG A 1 708 ? 4.347 -12.981 4.262 1.00 76.69 708 ARG A N 1
ATOM 5444 C CA . ARG A 1 708 ? 3.538 -12.737 5.468 1.00 76.69 708 ARG A CA 1
ATOM 5445 C C . ARG A 1 708 ? 3.515 -13.927 6.426 1.00 76.69 708 ARG A C 1
ATOM 5447 O O . ARG A 1 708 ? 3.491 -13.734 7.641 1.00 76.69 708 ARG A O 1
ATOM 5454 N N . THR A 1 709 ? 3.469 -15.146 5.889 1.00 78.56 709 THR A N 1
ATOM 5455 C CA . THR A 1 709 ? 3.453 -16.380 6.697 1.00 78.56 709 THR A CA 1
ATOM 5456 C C . THR A 1 709 ? 4.853 -16.856 7.080 1.00 78.56 709 THR A C 1
ATOM 5458 O O . THR A 1 709 ? 5.002 -17.613 8.040 1.00 78.56 709 THR A O 1
ATOM 5461 N N . ALA A 1 710 ? 5.874 -16.379 6.366 1.00 83.31 710 ALA A N 1
ATOM 5462 C CA . ALA A 1 710 ? 7.273 -16.638 6.652 1.00 83.31 710 ALA A CA 1
ATOM 5463 C C . ALA A 1 710 ? 7.809 -15.748 7.791 1.00 83.31 710 ALA A C 1
ATOM 5465 O O . ALA A 1 710 ? 7.260 -14.700 8.139 1.00 83.31 710 ALA A O 1
ATOM 5466 N N . THR A 1 711 ? 8.935 -16.158 8.373 1.00 78.44 711 THR A N 1
ATOM 5467 C CA . THR A 1 711 ? 9.630 -15.416 9.437 1.00 78.44 711 THR A CA 1
ATOM 5468 C C . THR A 1 711 ? 11.135 -15.411 9.202 1.00 78.44 711 THR A C 1
ATOM 5470 O O . THR A 1 711 ? 11.663 -16.366 8.636 1.00 78.44 711 THR A O 1
ATOM 5473 N N . GLY A 1 712 ? 11.833 -14.386 9.699 1.00 83.44 712 GLY A N 1
ATOM 5474 C CA . GLY A 1 712 ? 13.293 -14.290 9.597 1.00 83.44 712 GLY A CA 1
ATOM 5475 C C . GLY A 1 712 ? 13.780 -14.211 8.147 1.00 83.44 712 GLY A C 1
ATOM 5476 O O . GLY A 1 712 ? 13.134 -13.580 7.315 1.00 83.44 712 GLY A O 1
ATOM 5477 N N . GLU A 1 713 ? 14.883 -14.896 7.852 1.00 79.25 713 GLU A N 1
ATOM 5478 C CA . GLU A 1 713 ? 15.563 -14.880 6.546 1.00 79.25 713 GLU A CA 1
ATOM 5479 C C . GLU A 1 713 ? 14.650 -15.298 5.382 1.00 79.25 713 GLU A C 1
ATOM 5481 O O . GLU A 1 713 ? 14.660 -14.669 4.332 1.00 79.25 713 GLU A O 1
ATOM 5486 N N . GLN A 1 714 ? 13.785 -16.302 5.574 1.00 84.38 714 GLN A N 1
ATOM 5487 C CA . GLN A 1 714 ? 12.850 -16.735 4.527 1.00 84.38 714 GLN A CA 1
ATOM 5488 C C . GLN A 1 714 ? 11.866 -15.621 4.141 1.00 84.38 714 GLN A C 1
ATOM 5490 O O . GLN A 1 714 ? 11.502 -15.483 2.976 1.00 84.38 714 GLN A O 1
ATOM 5495 N N . ARG A 1 715 ? 11.420 -14.818 5.118 1.00 82.81 715 ARG A N 1
ATOM 5496 C CA . ARG A 1 715 ? 10.552 -13.671 4.840 1.00 82.81 715 ARG A CA 1
ATOM 5497 C C . ARG A 1 715 ? 11.305 -12.622 4.036 1.00 82.81 715 ARG A C 1
ATOM 5499 O O . ARG A 1 715 ? 10.752 -12.132 3.063 1.00 82.81 715 ARG A O 1
ATOM 5506 N N . GLU A 1 716 ? 12.534 -12.300 4.423 1.00 79.69 716 GLU A N 1
ATOM 5507 C CA . GLU A 1 716 ? 13.377 -11.341 3.697 1.00 79.69 716 GLU A CA 1
ATOM 5508 C C . GLU A 1 716 ? 13.604 -11.791 2.247 1.00 79.69 716 GLU A C 1
ATOM 5510 O O . GLU A 1 716 ? 13.307 -11.028 1.334 1.00 79.69 716 GLU A O 1
ATOM 5515 N N . GLN A 1 717 ? 13.951 -13.063 2.022 1.00 84.06 717 GLN A N 1
ATOM 5516 C CA . GLN A 1 717 ? 14.108 -13.642 0.680 1.00 84.06 717 GLN A CA 1
ATOM 5517 C C . GLN A 1 717 ? 12.843 -13.515 -0.182 1.00 84.06 717 GLN A C 1
ATOM 5519 O O . GLN A 1 717 ? 12.925 -13.185 -1.363 1.00 84.06 717 GLN A O 1
ATOM 5524 N N . LEU A 1 718 ? 11.660 -13.759 0.392 1.00 85.50 718 LEU A N 1
ATOM 5525 C CA . LEU A 1 718 ? 10.391 -13.628 -0.331 1.00 85.50 718 LEU A CA 1
ATOM 5526 C C . LEU A 1 718 ? 10.047 -12.164 -0.641 1.00 85.50 718 LEU A C 1
ATOM 5528 O O . LEU A 1 718 ? 9.516 -11.881 -1.712 1.00 85.50 718 LEU A O 1
ATOM 5532 N N . LEU A 1 719 ? 10.360 -11.233 0.266 1.00 83.50 719 LEU A N 1
ATOM 5533 C CA . LEU A 1 719 ? 10.181 -9.796 0.032 1.00 83.50 719 LEU A CA 1
ATOM 5534 C C . LEU A 1 719 ? 11.133 -9.285 -1.059 1.00 83.50 719 LEU A C 1
ATOM 5536 O O . LEU A 1 719 ? 10.716 -8.501 -1.911 1.00 83.50 719 LEU A O 1
ATOM 5540 N N . ASP A 1 720 ? 12.379 -9.755 -1.060 1.00 83.31 720 ASP A N 1
ATOM 5541 C CA . ASP A 1 720 ? 13.367 -9.422 -2.087 1.00 83.31 720 ASP A CA 1
ATOM 5542 C C . ASP A 1 720 ? 12.990 -10.036 -3.441 1.00 83.31 720 ASP A C 1
ATOM 5544 O O . ASP A 1 720 ? 13.087 -9.362 -4.466 1.00 83.31 720 ASP A O 1
ATOM 5548 N N . SER A 1 721 ? 12.458 -11.263 -3.451 1.00 85.94 721 SER A N 1
ATOM 5549 C CA . SER A 1 721 ? 11.920 -11.903 -4.662 1.00 85.94 721 SER A CA 1
ATOM 5550 C C . SER A 1 721 ? 10.736 -11.120 -5.234 1.00 85.94 721 SER A C 1
ATOM 5552 O O . SER A 1 721 ? 10.704 -10.850 -6.436 1.00 85.94 721 SER A O 1
ATOM 5554 N N . ALA A 1 722 ? 9.805 -10.681 -4.374 1.00 86.88 722 ALA A N 1
ATOM 5555 C CA . ALA A 1 722 ? 8.685 -9.829 -4.774 1.00 86.88 722 ALA A CA 1
ATOM 5556 C C . ALA A 1 722 ? 9.191 -8.537 -5.412 1.00 86.88 722 ALA A C 1
ATOM 5558 O O . ALA A 1 722 ? 8.797 -8.195 -6.525 1.00 86.88 722 ALA A O 1
ATOM 5559 N N . GLN A 1 723 ? 10.117 -7.846 -4.745 1.00 86.38 723 GLN A N 1
ATOM 5560 C CA . GLN A 1 723 ? 10.706 -6.624 -5.275 1.00 86.38 723 GLN A CA 1
ATOM 5561 C C . GLN A 1 723 ? 11.412 -6.857 -6.617 1.00 86.38 723 GLN A C 1
ATOM 5563 O O . GLN A 1 723 ? 11.200 -6.076 -7.542 1.00 86.38 723 GLN A O 1
ATOM 5568 N N . SER A 1 724 ? 12.237 -7.899 -6.725 1.00 85.50 724 SER A N 1
ATOM 5569 C CA . SER A 1 724 ? 12.954 -8.241 -7.957 1.00 85.50 724 SER A CA 1
ATOM 5570 C C . SER A 1 724 ? 11.980 -8.476 -9.112 1.00 85.50 724 SER A C 1
ATOM 5572 O O . SER A 1 724 ? 12.135 -7.893 -10.186 1.00 85.50 724 SER A O 1
ATOM 5574 N N . THR A 1 725 ? 10.897 -9.217 -8.855 1.00 86.69 725 THR A N 1
ATOM 5575 C CA . THR A 1 725 ? 9.831 -9.463 -9.832 1.00 86.69 725 THR A CA 1
ATOM 5576 C C . THR A 1 725 ? 9.241 -8.152 -10.357 1.00 86.69 725 THR A C 1
ATOM 5578 O O . THR A 1 725 ? 9.168 -7.966 -11.569 1.00 86.69 725 THR A O 1
ATOM 5581 N N . PHE A 1 726 ? 8.904 -7.193 -9.486 1.00 81.62 726 PHE A N 1
ATOM 5582 C CA . PHE A 1 726 ? 8.394 -5.886 -9.929 1.00 81.62 726 PHE A CA 1
ATOM 5583 C C . PHE A 1 726 ? 9.448 -5.043 -10.662 1.00 81.62 726 PHE A C 1
ATOM 5585 O O . PHE A 1 726 ? 9.139 -4.399 -11.666 1.00 81.62 726 PHE A O 1
ATOM 5592 N N . LEU A 1 727 ? 10.697 -5.051 -10.188 1.00 84.50 727 LEU A N 1
ATOM 5593 C CA . LEU A 1 727 ? 11.783 -4.274 -10.787 1.00 84.50 727 LEU A CA 1
ATOM 5594 C C . LEU A 1 727 ? 12.227 -4.809 -12.149 1.00 84.50 727 LEU A C 1
ATOM 5596 O O . LEU A 1 727 ? 12.689 -4.016 -12.972 1.00 84.50 727 LEU A O 1
ATOM 5600 N N . SER A 1 728 ? 12.042 -6.103 -12.417 1.00 80.19 728 SER A N 1
ATOM 5601 C CA . SER A 1 728 ? 12.402 -6.716 -13.700 1.00 80.19 728 SER A CA 1
ATOM 5602 C C . SER A 1 728 ? 11.695 -6.062 -14.899 1.00 80.19 728 SER A C 1
ATOM 5604 O O . SER A 1 728 ? 12.222 -6.088 -16.007 1.00 80.19 728 SER A O 1
ATOM 5606 N N . PHE A 1 729 ? 10.577 -5.361 -14.671 1.00 76.81 729 PHE A N 1
ATOM 5607 C CA . PHE A 1 729 ? 9.822 -4.623 -15.691 1.00 76.81 729 PHE A CA 1
ATOM 5608 C C . PHE A 1 729 ? 10.007 -3.102 -15.638 1.00 76.81 729 PHE A C 1
ATOM 5610 O O . PHE A 1 729 ? 9.397 -2.379 -16.430 1.00 76.81 729 PHE A O 1
ATOM 5617 N N . ARG A 1 730 ? 10.864 -2.579 -14.748 1.00 81.12 730 ARG A N 1
ATOM 5618 C CA . ARG A 1 730 ? 11.045 -1.129 -14.557 1.00 81.12 730 ARG A CA 1
ATOM 5619 C C . ARG A 1 730 ? 11.403 -0.394 -15.831 1.00 81.12 730 ARG A C 1
ATOM 5621 O O . ARG A 1 730 ? 10.944 0.721 -16.054 1.00 81.12 730 ARG A O 1
ATOM 5628 N N . SER A 1 731 ? 12.244 -1.000 -16.654 1.00 69.81 731 SER A N 1
ATOM 5629 C CA . SER A 1 731 ? 12.682 -0.392 -17.904 1.00 69.81 731 SER A CA 1
ATOM 5630 C C . SER A 1 731 ? 11.519 -0.199 -18.884 1.00 69.81 731 SER A C 1
ATOM 5632 O O . SER A 1 731 ? 11.555 0.757 -19.648 1.00 69.81 731 SER A O 1
ATOM 5634 N N . GLU A 1 732 ? 10.515 -1.079 -18.889 1.00 65.75 732 GLU A N 1
ATOM 5635 C CA . GLU A 1 732 ? 9.328 -1.017 -19.766 1.00 65.75 732 GLU A CA 1
ATOM 5636 C C . GLU A 1 732 ? 8.302 -0.017 -19.268 1.00 65.75 732 GLU A C 1
ATOM 5638 O O . GLU A 1 732 ? 7.778 0.818 -20.000 1.00 65.75 732 GLU A O 1
ATOM 5643 N N . ALA A 1 733 ? 7.997 -0.157 -17.987 1.00 71.69 733 ALA A N 1
ATOM 5644 C CA . ALA A 1 733 ? 6.795 0.395 -17.422 1.00 71.69 733 ALA A CA 1
ATOM 5645 C C . ALA A 1 733 ? 7.114 1.640 -16.587 1.00 71.69 733 ALA A C 1
ATOM 5647 O O . ALA A 1 733 ? 6.212 2.392 -16.264 1.00 71.69 733 ALA A O 1
ATOM 5648 N N . GLY A 1 734 ? 8.392 1.961 -16.353 1.00 75.75 734 GLY A N 1
ATOM 5649 C CA . GLY A 1 734 ? 8.841 3.166 -15.648 1.00 75.75 734 GLY A CA 1
ATOM 5650 C C . GLY A 1 734 ? 8.521 4.500 -16.330 1.00 75.75 734 GLY A C 1
ATOM 5651 O O . GLY A 1 734 ? 8.914 5.533 -15.809 1.00 75.75 734 GLY A O 1
ATOM 5652 N N . GLY A 1 735 ? 7.866 4.498 -17.495 1.00 75.12 735 GLY A N 1
ATOM 5653 C CA . GLY A 1 735 ? 7.235 5.688 -18.083 1.00 75.12 735 GLY A CA 1
ATOM 5654 C C . GLY A 1 735 ? 5.702 5.683 -17.998 1.00 75.12 735 GLY A C 1
ATOM 5655 O O . GLY A 1 735 ? 5.067 6.654 -18.401 1.00 75.12 735 GLY A O 1
ATOM 5656 N N . LEU A 1 736 ? 5.100 4.594 -17.517 1.00 79.38 736 LEU A N 1
ATOM 5657 C CA . LEU A 1 736 ? 3.659 4.410 -17.395 1.00 79.38 736 LEU A CA 1
ATOM 5658 C C . LEU A 1 736 ? 3.210 4.763 -15.968 1.00 79.38 736 LEU A C 1
ATOM 5660 O O . LEU A 1 736 ? 3.761 4.230 -15.003 1.00 79.38 736 LEU A O 1
ATOM 5664 N N . PRO A 1 737 ? 2.172 5.598 -15.801 1.00 86.56 737 PRO A N 1
ATOM 5665 C CA . PRO A 1 737 ? 1.632 5.915 -14.482 1.00 86.56 737 PRO A CA 1
ATOM 5666 C C . PRO A 1 737 ? 1.252 4.684 -13.640 1.00 86.56 737 PRO A C 1
ATOM 5668 O O . PRO A 1 737 ? 1.584 4.607 -12.458 1.00 86.56 737 PRO A O 1
ATOM 5671 N N . ASP A 1 738 ? 0.621 3.679 -14.252 1.00 78.12 738 ASP A N 1
ATOM 5672 C CA . ASP A 1 738 ? 0.156 2.479 -13.539 1.00 78.12 738 ASP A CA 1
ATOM 5673 C C . ASP A 1 738 ? 1.297 1.657 -12.931 1.00 78.12 738 ASP A C 1
ATOM 5675 O O . ASP A 1 738 ? 1.124 1.001 -11.900 1.00 78.12 738 ASP A O 1
ATOM 5679 N N . TYR A 1 739 ? 2.487 1.726 -13.526 1.00 83.88 739 TYR A N 1
ATOM 5680 C CA . TYR A 1 739 ? 3.676 1.090 -12.976 1.00 83.88 739 TYR A CA 1
ATOM 5681 C C . TYR A 1 739 ? 4.147 1.776 -11.702 1.00 83.88 739 TYR A C 1
ATOM 5683 O O . TYR A 1 739 ? 4.352 1.103 -10.696 1.00 83.88 739 TYR A O 1
ATOM 5691 N N . HIS A 1 740 ? 4.295 3.104 -11.725 1.00 89.06 740 HIS A N 1
ATOM 5692 C CA . HIS A 1 740 ? 4.700 3.864 -10.542 1.00 89.06 740 HIS A CA 1
ATOM 5693 C C . HIS A 1 740 ? 3.669 3.728 -9.419 1.00 89.06 740 HIS A C 1
ATOM 5695 O O . HIS A 1 740 ? 4.047 3.574 -8.259 1.00 89.06 740 HIS A O 1
ATOM 5701 N N . LEU A 1 741 ? 2.374 3.700 -9.758 1.00 89.06 741 LEU A N 1
ATOM 5702 C CA . LEU A 1 741 ? 1.308 3.399 -8.805 1.00 89.06 741 LEU A CA 1
ATOM 5703 C C . LEU A 1 741 ? 1.516 2.016 -8.173 1.00 89.06 741 LEU A C 1
ATOM 5705 O O . LEU A 1 741 ? 1.582 1.901 -6.948 1.00 89.06 741 LEU A O 1
ATOM 5709 N N . SER A 1 742 ? 1.631 0.976 -9.003 1.00 83.19 742 SER A N 1
ATOM 5710 C CA . SER A 1 742 ? 1.745 -0.412 -8.542 1.00 83.19 742 SER A CA 1
ATOM 5711 C C . SER A 1 742 ? 3.012 -0.622 -7.715 1.00 83.19 742 SER A C 1
ATOM 5713 O O . SER A 1 742 ? 2.956 -1.173 -6.616 1.00 83.19 742 SER A O 1
ATOM 5715 N N . LEU A 1 743 ? 4.156 -0.126 -8.191 1.00 86.38 743 LEU A N 1
ATOM 5716 C CA . LEU A 1 743 ? 5.431 -0.223 -7.489 1.00 86.38 743 LEU A CA 1
ATOM 5717 C C . LEU A 1 743 ? 5.423 0.585 -6.184 1.00 86.38 743 LEU A C 1
ATOM 5719 O O . LEU A 1 743 ? 5.902 0.095 -5.162 1.00 86.38 743 LEU A O 1
ATOM 5723 N N . GLY A 1 744 ? 4.834 1.784 -6.183 1.00 91.31 744 GLY A N 1
ATOM 5724 C CA . GLY A 1 744 ? 4.641 2.588 -4.978 1.00 91.31 744 GLY A CA 1
ATOM 5725 C C . GLY A 1 744 ? 3.817 1.848 -3.922 1.00 91.31 744 GLY A C 1
ATOM 5726 O O . GLY A 1 744 ? 4.221 1.758 -2.761 1.00 91.31 744 GLY A O 1
ATOM 5727 N N . GLN A 1 745 ? 2.702 1.229 -4.322 1.00 87.94 745 GLN A N 1
ATOM 5728 C CA . GLN A 1 745 ? 1.893 0.384 -3.439 1.00 87.94 745 GLN A CA 1
ATOM 5729 C C . GLN A 1 745 ? 2.683 -0.809 -2.896 1.00 87.94 745 GLN A C 1
ATOM 5731 O O . GLN A 1 745 ? 2.639 -1.080 -1.695 1.00 87.94 745 GLN A O 1
ATOM 5736 N N . VAL A 1 746 ? 3.448 -1.496 -3.745 1.00 85.38 746 VAL A N 1
ATOM 5737 C CA . VAL A 1 746 ? 4.319 -2.601 -3.323 1.00 85.38 746 VAL A CA 1
ATOM 5738 C C . VAL A 1 746 ? 5.352 -2.133 -2.308 1.00 85.38 746 VAL A C 1
ATOM 5740 O O . VAL A 1 746 ? 5.507 -2.769 -1.269 1.00 85.38 746 VAL A O 1
ATOM 5743 N N . PHE A 1 747 ? 6.028 -1.010 -2.545 1.00 89.19 747 PHE A N 1
ATOM 5744 C CA . PHE A 1 747 ? 7.007 -0.491 -1.595 1.00 89.19 747 PHE A CA 1
ATOM 5745 C C . PHE A 1 747 ? 6.380 -0.156 -0.240 1.00 89.19 747 PHE A C 1
ATOM 5747 O O . PHE A 1 747 ? 6.991 -0.455 0.786 1.00 89.19 747 PHE A O 1
ATOM 5754 N N . PHE A 1 748 ? 5.147 0.359 -0.195 1.00 87.88 748 PHE A N 1
ATOM 5755 C CA . PHE A 1 748 ? 4.420 0.503 1.071 1.00 87.88 748 PHE A CA 1
ATOM 5756 C C . PHE A 1 748 ? 4.145 -0.845 1.746 1.00 87.88 748 PHE A C 1
ATOM 5758 O O . PHE A 1 748 ? 4.386 -0.977 2.947 1.00 87.88 748 PHE A O 1
ATOM 5765 N N . ARG A 1 749 ? 3.710 -1.864 0.990 1.00 84.81 749 ARG A N 1
ATOM 5766 C CA . ARG A 1 749 ? 3.503 -3.232 1.511 1.00 84.81 749 ARG A CA 1
ATOM 5767 C C . ARG A 1 749 ? 4.794 -3.836 2.079 1.00 84.81 749 ARG A C 1
ATOM 5769 O O . ARG A 1 749 ? 4.755 -4.549 3.078 1.00 84.81 749 ARG A O 1
ATOM 5776 N N . LEU A 1 750 ? 5.940 -3.502 1.483 1.00 82.94 750 LEU A N 1
ATOM 5777 C CA . LEU A 1 750 ? 7.280 -3.897 1.931 1.00 82.94 750 LEU A CA 1
ATOM 5778 C C . LEU A 1 750 ? 7.817 -3.060 3.110 1.00 82.94 750 LEU A C 1
ATOM 5780 O O . LEU A 1 750 ? 8.907 -3.343 3.605 1.00 82.94 750 LEU A O 1
ATOM 5784 N N . GLY A 1 751 ? 7.105 -2.016 3.550 1.00 84.50 751 GLY A N 1
ATOM 5785 C CA . GLY A 1 751 ? 7.579 -1.074 4.572 1.00 84.50 751 GLY A CA 1
ATOM 5786 C C . GLY A 1 751 ? 8.677 -0.114 4.089 1.00 84.50 751 GLY A C 1
ATOM 5787 O O . GLY A 1 751 ? 9.306 0.563 4.901 1.00 84.50 751 GLY A O 1
ATOM 5788 N N . LYS A 1 752 ? 8.913 -0.024 2.774 1.00 88.94 752 LYS A N 1
ATOM 5789 C CA . LYS A 1 752 ? 9.907 0.852 2.132 1.00 88.94 752 LYS A CA 1
ATOM 5790 C C . LYS A 1 752 ? 9.286 2.209 1.776 1.00 88.94 752 LYS A C 1
ATOM 5792 O O . LYS A 1 752 ? 9.276 2.625 0.621 1.00 88.94 752 LYS A O 1
ATOM 5797 N N . THR A 1 753 ? 8.760 2.904 2.786 1.00 90.38 753 THR A N 1
ATOM 5798 C CA . THR A 1 753 ? 7.955 4.132 2.633 1.00 90.38 753 THR A CA 1
ATOM 5799 C C . THR A 1 753 ? 8.640 5.230 1.815 1.00 90.38 753 THR A C 1
ATOM 5801 O O . THR A 1 753 ? 7.982 5.870 1.006 1.00 90.38 753 THR A O 1
ATOM 5804 N N . GLU A 1 754 ? 9.949 5.444 1.973 1.00 92.69 754 GLU A N 1
ATOM 5805 C CA . GLU A 1 754 ? 10.676 6.471 1.204 1.00 92.69 754 GLU A CA 1
ATOM 5806 C C . GLU A 1 754 ? 10.700 6.161 -0.300 1.00 92.69 754 GLU A C 1
ATOM 5808 O O . GLU A 1 754 ? 10.483 7.044 -1.125 1.00 92.69 754 GLU A O 1
ATOM 5813 N N . GLN A 1 755 ? 10.911 4.892 -0.661 1.00 93.19 755 GLN A N 1
ATOM 5814 C CA . GLN A 1 755 ? 10.895 4.442 -2.055 1.00 93.19 755 GLN A CA 1
ATOM 5815 C C . GLN A 1 755 ? 9.481 4.531 -2.624 1.00 93.19 755 GLN A C 1
ATOM 5817 O O . GLN A 1 755 ? 9.294 5.018 -3.733 1.00 93.19 755 GLN A O 1
ATOM 5822 N N . ALA A 1 756 ? 8.479 4.146 -1.832 1.00 92.88 756 ALA A N 1
ATOM 5823 C CA . ALA A 1 756 ? 7.084 4.293 -2.214 1.00 92.88 756 ALA A CA 1
ATOM 5824 C C . ALA A 1 756 ? 6.714 5.753 -2.502 1.00 92.88 756 ALA A C 1
ATOM 5826 O O . ALA A 1 756 ? 6.114 6.053 -3.531 1.00 92.88 756 ALA A O 1
ATOM 5827 N N . GLN A 1 757 ? 7.108 6.670 -1.612 1.00 95.31 757 GLN A N 1
ATOM 5828 C CA . GLN A 1 757 ? 6.894 8.104 -1.787 1.00 95.31 757 GLN A CA 1
ATOM 5829 C C . GLN A 1 757 ? 7.603 8.639 -3.030 1.00 95.31 757 GLN A C 1
ATOM 5831 O O . GLN A 1 757 ? 7.030 9.480 -3.711 1.00 95.31 757 GLN A O 1
ATOM 5836 N N . ALA A 1 758 ? 8.800 8.147 -3.361 1.00 96.00 758 ALA A N 1
ATOM 5837 C CA . ALA A 1 758 ? 9.485 8.531 -4.593 1.00 96.00 758 ALA A CA 1
ATOM 5838 C C . ALA A 1 758 ? 8.696 8.113 -5.848 1.00 96.00 758 ALA A C 1
ATOM 5840 O O . ALA A 1 758 ? 8.527 8.921 -6.757 1.00 96.00 758 ALA A O 1
ATOM 5841 N N . GLU A 1 759 ? 8.151 6.893 -5.879 1.00 95.25 759 GLU A N 1
ATOM 5842 C CA . GLU A 1 759 ? 7.321 6.429 -7.001 1.00 95.25 759 GLU A CA 1
ATOM 5843 C C . GLU A 1 759 ? 6.001 7.217 -7.108 1.00 95.25 759 GLU A C 1
ATOM 5845 O O . GLU A 1 759 ? 5.616 7.632 -8.198 1.00 95.25 759 GLU A O 1
ATOM 5850 N N . PHE A 1 760 ? 5.340 7.533 -5.989 1.00 96.69 760 PHE A N 1
ATOM 5851 C CA . PHE A 1 760 ? 4.171 8.422 -6.012 1.00 96.69 760 PHE A CA 1
ATOM 5852 C C . PHE A 1 760 ? 4.523 9.862 -6.396 1.00 96.69 760 PHE A C 1
ATOM 5854 O O . PHE A 1 760 ? 3.738 10.515 -7.077 1.00 96.69 760 PHE A O 1
ATOM 5861 N N . GLN A 1 761 ? 5.699 10.362 -6.014 1.00 97.38 761 GLN A N 1
ATOM 5862 C CA . GLN A 1 761 ? 6.148 11.693 -6.411 1.00 97.38 761 GLN A CA 1
ATOM 5863 C C . GLN A 1 761 ? 6.345 11.784 -7.927 1.00 97.38 761 GLN A C 1
ATOM 5865 O O . GLN A 1 761 ? 5.965 12.793 -8.510 1.00 97.38 761 GLN A O 1
ATOM 5870 N N . HIS A 1 762 ? 6.828 10.719 -8.581 1.00 94.62 762 HIS A N 1
ATOM 5871 C CA . HIS A 1 762 ? 6.888 10.662 -10.046 1.00 94.62 762 HIS A CA 1
ATOM 5872 C C . HIS A 1 762 ? 5.515 10.874 -10.702 1.00 94.62 762 HIS A C 1
ATOM 5874 O O . HIS A 1 762 ? 5.431 11.551 -11.724 1.00 94.62 762 HIS A O 1
ATOM 5880 N N . LEU A 1 763 ? 4.437 10.365 -10.096 1.00 96.06 763 LEU A N 1
ATOM 5881 C CA . LEU A 1 763 ? 3.067 10.625 -10.553 1.00 96.06 763 LEU A CA 1
ATOM 5882 C C . LEU A 1 763 ? 2.609 12.059 -10.266 1.00 96.06 763 LEU A C 1
ATOM 5884 O O . LEU A 1 763 ? 1.907 12.659 -11.074 1.00 96.06 763 LEU A O 1
ATOM 5888 N N . LEU A 1 764 ? 2.985 12.613 -9.113 1.00 97.25 764 LEU A N 1
ATOM 5889 C CA . LEU A 1 764 ? 2.609 13.975 -8.723 1.00 97.25 764 LEU A CA 1
ATOM 5890 C C . LEU A 1 764 ? 3.329 15.054 -9.545 1.00 97.25 764 LEU A C 1
ATOM 5892 O O . LEU A 1 764 ? 2.777 16.139 -9.736 1.00 97.25 764 LEU A O 1
ATOM 5896 N N . ASP A 1 765 ? 4.530 14.751 -10.039 1.00 96.25 765 ASP A N 1
ATOM 5897 C CA . ASP A 1 765 ? 5.317 15.623 -10.914 1.00 96.25 765 ASP A CA 1
ATOM 5898 C C . ASP A 1 765 ? 4.736 15.713 -12.340 1.00 96.25 765 ASP A C 1
ATOM 5900 O O . ASP A 1 765 ? 5.036 16.668 -13.066 1.00 96.25 765 ASP A O 1
ATOM 5904 N N . ASP A 1 766 ? 3.883 14.763 -12.746 1.00 93.81 766 ASP A N 1
ATOM 5905 C CA . ASP A 1 766 ? 3.137 14.844 -14.002 1.00 93.81 766 ASP A CA 1
ATOM 5906 C C . ASP A 1 766 ? 2.046 15.932 -13.897 1.00 93.81 766 ASP A C 1
ATOM 5908 O O . ASP A 1 766 ? 1.223 15.909 -12.976 1.00 93.81 766 ASP A O 1
ATOM 5912 N N . PRO A 1 767 ? 2.001 16.914 -14.819 1.00 94.06 767 PRO A N 1
ATOM 5913 C CA . PRO A 1 767 ? 1.022 17.995 -14.763 1.00 94.06 767 PRO A CA 1
ATOM 5914 C C . PRO A 1 767 ? -0.410 17.559 -15.116 1.00 94.06 767 PRO A C 1
ATOM 5916 O O . PRO A 1 767 ? -1.324 18.379 -15.005 1.00 94.06 767 PRO A O 1
ATOM 5919 N N . ALA A 1 768 ? -0.630 16.332 -15.598 1.00 94.62 768 ALA A N 1
ATOM 5920 C CA . ALA A 1 768 ? -1.950 15.832 -15.950 1.00 94.62 768 ALA A CA 1
ATOM 5921 C C . ALA A 1 768 ? -2.782 15.539 -14.683 1.00 94.62 768 ALA A C 1
ATOM 5923 O O . ALA A 1 768 ? -2.438 14.634 -13.918 1.00 94.62 768 ALA A O 1
ATOM 5924 N N . PRO A 1 769 ? -3.941 16.204 -14.486 1.00 96.06 769 PRO A N 1
ATOM 5925 C CA . PRO A 1 769 ? -4.777 16.011 -13.297 1.00 96.06 769 PRO A CA 1
ATOM 5926 C C . PRO A 1 769 ? -5.155 14.548 -13.037 1.00 96.06 769 PRO A C 1
ATOM 5928 O O . PRO A 1 769 ? -5.185 14.107 -11.893 1.00 96.06 769 PRO A O 1
ATOM 5931 N N . GLY A 1 770 ? -5.405 13.776 -14.101 1.00 94.69 770 GLY A N 1
ATOM 5932 C CA . GLY A 1 770 ? -5.736 12.353 -13.996 1.00 94.69 770 GLY A CA 1
ATOM 5933 C C . GLY A 1 770 ? -4.609 11.507 -13.393 1.00 94.69 770 GLY A C 1
ATOM 5934 O O . GLY A 1 770 ? -4.891 10.613 -12.602 1.00 94.69 770 GLY A O 1
ATOM 5935 N N . VAL A 1 771 ? -3.345 11.819 -13.699 1.00 95.62 771 VAL A N 1
ATOM 5936 C CA . VAL A 1 771 ? -2.171 11.102 -13.169 1.00 95.62 771 VAL A CA 1
ATOM 5937 C C . VAL A 1 771 ? -1.939 11.454 -11.696 1.00 95.62 771 VAL A C 1
ATOM 5939 O O . VAL A 1 771 ? -1.700 10.579 -10.868 1.00 95.62 771 VAL A O 1
ATOM 5942 N N . GLN A 1 772 ? -2.122 12.720 -11.322 1.00 97.88 772 GLN A N 1
ATOM 5943 C CA . GLN A 1 772 ? -2.033 13.143 -9.921 1.00 97.88 772 GLN A CA 1
ATOM 5944 C C . GLN A 1 772 ? -3.154 12.526 -9.066 1.00 97.88 772 GLN A C 1
ATOM 5946 O O . GLN A 1 772 ? -2.925 12.088 -7.937 1.00 97.88 772 GLN A O 1
ATOM 5951 N N . LEU A 1 773 ? -4.372 12.431 -9.609 1.00 97.75 773 LEU A N 1
ATOM 5952 C CA . LEU A 1 773 ? -5.488 11.753 -8.943 1.00 97.75 773 LEU A CA 1
ATOM 5953 C C . LEU A 1 773 ? -5.301 10.232 -8.878 1.00 97.75 773 LEU A C 1
ATOM 5955 O O . LEU A 1 773 ? -5.789 9.616 -7.932 1.00 97.75 773 LEU A O 1
ATOM 5959 N N . LEU A 1 774 ? -4.559 9.630 -9.811 1.00 95.50 774 LEU A N 1
ATOM 5960 C CA . LEU A 1 774 ? -4.137 8.232 -9.717 1.00 95.50 774 LEU A CA 1
ATOM 5961 C C . LEU A 1 774 ? -3.228 8.012 -8.495 1.00 95.50 774 LEU A C 1
ATOM 5963 O O . LEU A 1 774 ? -3.434 7.061 -7.740 1.00 95.50 774 LEU A O 1
ATOM 5967 N N . ALA A 1 775 ? -2.291 8.929 -8.229 1.00 97.12 775 ALA A N 1
ATOM 5968 C CA . ALA A 1 775 ? -1.486 8.900 -7.005 1.00 97.12 775 ALA A CA 1
ATOM 5969 C C . ALA A 1 775 ? -2.361 9.029 -5.746 1.00 97.12 775 ALA A C 1
ATOM 5971 O O . ALA A 1 775 ? -2.202 8.260 -4.797 1.00 97.12 775 ALA A O 1
ATOM 5972 N N . ALA A 1 776 ? -3.334 9.949 -5.753 1.00 97.62 776 ALA A N 1
ATOM 5973 C CA . ALA A 1 776 ? -4.293 10.096 -4.656 1.00 97.62 776 ALA A CA 1
ATOM 5974 C C . ALA A 1 776 ? -5.114 8.812 -4.427 1.00 97.62 776 ALA A C 1
ATOM 5976 O O . ALA A 1 776 ? -5.320 8.405 -3.283 1.00 97.62 776 ALA A O 1
ATOM 5977 N N . ALA A 1 777 ? -5.550 8.139 -5.498 1.00 95.62 777 ALA A N 1
ATOM 5978 C CA . ALA A 1 777 ? -6.229 6.845 -5.425 1.00 95.62 777 ALA A CA 1
ATOM 5979 C C . ALA A 1 777 ? -5.331 5.767 -4.806 1.00 95.62 777 ALA A C 1
ATOM 5981 O O . ALA A 1 777 ? -5.786 5.021 -3.938 1.00 95.62 777 ALA A O 1
ATOM 5982 N N . GLY A 1 778 ? -4.048 5.743 -5.179 1.00 94.19 778 GLY A N 1
ATOM 5983 C CA . GLY A 1 778 ? -3.044 4.873 -4.575 1.00 94.19 778 GLY A CA 1
ATOM 5984 C C . GLY A 1 778 ? -2.889 5.095 -3.074 1.00 94.19 778 GLY A C 1
ATOM 5985 O O . GLY A 1 778 ? -2.995 4.138 -2.309 1.00 94.19 778 GLY A O 1
ATOM 5986 N N . TYR A 1 779 ? -2.725 6.347 -2.637 1.00 95.38 779 TYR A N 1
ATOM 5987 C CA . TYR A 1 779 ? -2.660 6.693 -1.214 1.00 95.38 779 TYR A CA 1
ATOM 5988 C C . TYR A 1 779 ? -3.926 6.281 -0.459 1.00 95.38 779 TYR A C 1
ATOM 5990 O O . TYR A 1 779 ? -3.834 5.651 0.594 1.00 95.38 779 TYR A O 1
ATOM 5998 N N . ARG A 1 780 ? -5.108 6.548 -1.024 1.00 94.44 780 ARG A N 1
ATOM 5999 C CA . ARG A 1 780 ? -6.390 6.124 -0.447 1.00 94.44 780 ARG A CA 1
ATOM 6000 C C . ARG A 1 780 ? -6.458 4.603 -0.276 1.00 94.44 780 ARG A C 1
ATOM 6002 O O . ARG A 1 780 ? -6.834 4.141 0.795 1.00 94.44 780 ARG A O 1
ATOM 6009 N N . ALA A 1 781 ? -6.070 3.830 -1.292 1.00 91.62 781 ALA A N 1
ATOM 6010 C CA . ALA A 1 781 ? -6.072 2.364 -1.243 1.00 91.62 781 ALA A CA 1
ATOM 6011 C C . ALA A 1 781 ? -5.091 1.785 -0.206 1.00 91.62 781 ALA A C 1
ATOM 6013 O O . ALA A 1 781 ? -5.288 0.671 0.272 1.00 91.62 781 ALA A O 1
ATOM 6014 N N . LEU A 1 782 ? -4.057 2.547 0.160 1.00 90.62 782 LEU A N 1
ATOM 6015 C CA . LEU A 1 782 ? -3.079 2.200 1.194 1.00 90.62 782 LEU A CA 1
ATOM 6016 C C . LEU A 1 782 ? -3.471 2.691 2.596 1.00 90.62 782 LEU A C 1
ATOM 6018 O O . LEU A 1 782 ? -2.758 2.412 3.561 1.00 90.62 782 LEU A O 1
ATOM 6022 N N . GLY A 1 783 ? -4.586 3.416 2.717 1.00 88.69 783 GLY A N 1
ATOM 6023 C CA . GLY A 1 783 ? -5.053 3.990 3.975 1.00 88.69 783 GLY A CA 1
ATOM 6024 C C . GLY A 1 783 ? -4.507 5.367 4.319 1.00 88.69 783 GLY A C 1
ATOM 6025 O O . GLY A 1 783 ? -4.764 5.813 5.424 1.00 88.69 783 GLY A O 1
ATOM 6026 N N . GLN A 1 784 ? -3.768 6.022 3.420 1.00 91.88 784 GLN A N 1
ATOM 6027 C CA . GLN A 1 784 ? -3.198 7.361 3.611 1.00 91.88 784 GLN A CA 1
ATOM 6028 C C . GLN A 1 784 ? -4.222 8.429 3.187 1.00 91.88 784 GLN A C 1
ATOM 6030 O O . GLN A 1 784 ? -4.071 9.102 2.160 1.00 91.88 784 GLN A O 1
ATOM 6035 N N . PHE A 1 785 ? -5.324 8.526 3.933 1.00 90.75 785 PHE A N 1
ATOM 6036 C CA . PHE A 1 785 ? -6.510 9.287 3.525 1.00 90.75 785 PHE A CA 1
ATOM 6037 C C . PHE A 1 785 ? -6.251 10.791 3.466 1.00 90.75 785 PHE A C 1
ATOM 6039 O O . PHE A 1 785 ? -6.683 11.447 2.518 1.00 90.75 785 PHE A O 1
ATOM 6046 N N . GLU A 1 786 ? -5.502 11.329 4.428 1.00 91.88 786 GLU A N 1
ATOM 6047 C CA . GLU A 1 786 ? -5.171 12.756 4.470 1.00 91.88 786 GLU A CA 1
ATOM 6048 C C . GLU A 1 786 ? -4.311 13.183 3.284 1.00 91.88 786 GLU A C 1
ATOM 6050 O O . GLU A 1 786 ? -4.603 14.180 2.627 1.00 91.88 786 GLU A O 1
ATOM 6055 N N . GLN A 1 787 ? -3.308 12.382 2.927 1.00 94.69 787 GLN A N 1
ATOM 6056 C CA . GLN A 1 787 ? -2.461 12.689 1.780 1.00 94.69 787 GLN A CA 1
ATOM 6057 C C . GLN A 1 787 ? -3.254 12.635 0.466 1.00 94.69 787 GLN A C 1
ATOM 6059 O O . GLN A 1 787 ? -3.135 13.527 -0.374 1.00 94.69 787 GLN A O 1
ATOM 6064 N N . ALA A 1 788 ? -4.137 11.643 0.306 1.00 96.56 788 ALA A N 1
ATOM 6065 C CA . ALA A 1 788 ? -5.049 11.581 -0.835 1.00 96.56 788 ALA A CA 1
ATOM 6066 C C . ALA A 1 788 ? -5.979 12.812 -0.909 1.00 96.56 788 ALA A C 1
ATOM 6068 O O . ALA A 1 788 ? -6.263 13.325 -1.998 1.00 96.56 788 ALA A O 1
ATOM 6069 N N . ARG A 1 789 ? -6.424 13.310 0.251 1.00 96.38 789 ARG A N 1
ATOM 6070 C CA . ARG A 1 789 ? -7.289 14.487 0.394 1.00 96.38 789 ARG A CA 1
ATOM 6071 C C . ARG A 1 789 ? -6.567 15.749 -0.064 1.00 96.38 789 ARG A C 1
ATOM 6073 O O . ARG A 1 789 ? -7.058 16.415 -0.976 1.00 96.38 789 ARG A O 1
ATOM 6080 N N . GLU A 1 790 ? -5.382 16.006 0.485 1.00 97.12 790 GLU A N 1
ATOM 6081 C CA . GLU A 1 790 ? -4.525 17.149 0.145 1.00 97.12 790 GLU A CA 1
ATOM 6082 C C . GLU A 1 790 ? -4.177 17.187 -1.349 1.00 97.12 790 GLU A C 1
ATOM 6084 O O . GLU A 1 790 ? -4.273 18.241 -1.987 1.00 97.12 790 GLU A O 1
ATOM 6089 N N . ILE A 1 791 ? -3.834 16.034 -1.937 1.00 98.25 791 ILE A N 1
ATOM 6090 C CA . ILE A 1 791 ? -3.554 15.934 -3.375 1.00 98.25 791 ILE A CA 1
ATOM 6091 C C . ILE A 1 791 ? -4.799 16.322 -4.174 1.00 98.25 791 ILE A C 1
ATOM 6093 O O . ILE A 1 791 ? -4.724 17.192 -5.038 1.00 98.25 791 ILE A O 1
ATOM 6097 N N . SER A 1 792 ? -5.962 15.738 -3.876 1.00 98.25 792 SER A N 1
ATOM 6098 C CA . SER A 1 792 ? -7.187 16.031 -4.632 1.00 98.25 792 SER A CA 1
ATOM 6099 C C . SER A 1 792 ? -7.638 17.496 -4.524 1.00 98.25 792 SER A C 1
ATOM 6101 O O . SER A 1 792 ? -8.090 18.073 -5.514 1.00 98.25 792 SER A O 1
ATOM 6103 N N . GLU A 1 793 ? -7.451 18.141 -3.369 1.00 98.44 793 GLU A N 1
ATOM 6104 C CA . GLU A 1 793 ? -7.694 19.580 -3.208 1.00 98.44 793 GLU A CA 1
ATOM 6105 C C . GLU A 1 793 ? -6.710 20.409 -4.038 1.00 98.44 793 GLU A C 1
ATOM 6107 O O . GLU A 1 793 ? -7.125 21.298 -4.784 1.00 98.44 793 GLU A O 1
ATOM 6112 N N . THR A 1 794 ? -5.423 20.059 -3.997 1.00 98.25 794 THR A N 1
ATOM 6113 C CA . THR A 1 794 ? -4.380 20.724 -4.789 1.00 98.25 794 THR A CA 1
ATOM 6114 C C . THR A 1 794 ? -4.664 20.617 -6.286 1.00 98.25 794 THR A C 1
ATOM 6116 O O . THR A 1 794 ? -4.583 21.616 -7.006 1.00 98.25 794 THR A O 1
ATOM 6119 N N . VAL A 1 795 ? -5.062 19.436 -6.770 1.00 98.25 795 VAL A N 1
ATOM 6120 C CA . VAL A 1 795 ? -5.444 19.227 -8.175 1.00 98.25 795 VAL A CA 1
ATOM 6121 C C . VAL A 1 795 ? -6.648 20.101 -8.534 1.00 98.25 795 VAL A C 1
ATOM 6123 O O . VAL A 1 795 ? -6.633 20.766 -9.571 1.00 98.25 795 VAL A O 1
ATOM 6126 N N . TYR A 1 796 ? -7.677 20.171 -7.683 1.00 98.38 796 TYR A N 1
ATOM 6127 C CA . TYR A 1 796 ? -8.853 21.018 -7.922 1.00 98.38 796 TYR A CA 1
ATOM 6128 C C . TYR A 1 796 ? -8.493 22.512 -8.025 1.00 98.38 796 TYR A C 1
ATOM 6130 O O . TYR A 1 796 ? -9.030 23.248 -8.865 1.00 98.38 796 TYR A O 1
ATOM 6138 N N . GLU A 1 797 ? -7.587 22.981 -7.169 1.00 98.06 797 GLU A N 1
ATOM 6139 C CA . GLU A 1 797 ? -7.162 24.380 -7.133 1.00 98.06 797 GLU A CA 1
ATOM 6140 C C . GLU A 1 797 ? -6.281 24.756 -8.329 1.00 98.06 797 GLU A C 1
ATOM 6142 O O . GLU A 1 797 ? -6.469 25.828 -8.917 1.00 98.06 797 GLU A O 1
ATOM 6147 N N . THR A 1 798 ? -5.363 23.867 -8.714 1.00 97.50 798 THR A N 1
ATOM 6148 C CA . THR A 1 798 ? -4.310 24.136 -9.709 1.00 97.50 798 THR A CA 1
ATOM 6149 C C . THR A 1 798 ? -4.681 23.760 -11.144 1.00 97.50 798 THR A C 1
ATOM 6151 O O . THR A 1 798 ? -4.144 24.368 -12.073 1.00 97.50 798 THR A O 1
ATOM 6154 N N . SER A 1 799 ? -5.629 22.836 -11.356 1.00 97.12 799 SER A N 1
ATOM 6155 C CA . SER A 1 799 ? -6.069 22.428 -12.700 1.00 97.12 799 SER A CA 1
ATOM 6156 C C . SER A 1 799 ? -6.578 23.620 -13.513 1.00 97.12 799 SER A C 1
ATOM 6158 O O . SER A 1 799 ? -7.425 24.397 -13.058 1.00 97.12 799 SER A O 1
ATOM 6160 N N . ALA A 1 800 ? -6.083 23.763 -14.743 1.00 94.06 800 ALA A N 1
ATOM 6161 C CA . ALA A 1 800 ? -6.472 24.855 -15.634 1.00 94.06 800 ALA A CA 1
ATOM 6162 C C . ALA A 1 800 ? -7.809 24.589 -16.350 1.00 94.06 800 ALA A C 1
ATOM 6164 O O . ALA A 1 800 ? -8.544 25.530 -16.661 1.00 94.06 800 ALA A O 1
ATOM 6165 N N . ASP A 1 801 ? -8.135 23.321 -16.605 1.00 91.81 801 ASP A N 1
ATOM 6166 C CA . ASP A 1 801 ? -9.342 22.888 -17.299 1.00 91.81 801 ASP A CA 1
ATOM 6167 C C . ASP A 1 801 ? -10.439 22.406 -16.331 1.00 91.81 801 ASP A C 1
ATOM 6169 O O . ASP A 1 801 ? -10.191 21.969 -15.208 1.00 91.81 801 ASP A O 1
ATOM 6173 N N . GLN A 1 802 ? -11.695 22.522 -16.769 1.00 96.44 802 GLN A N 1
ATOM 6174 C CA . GLN A 1 802 ? -12.858 22.098 -15.980 1.00 96.44 802 GLN A CA 1
ATOM 6175 C C . GLN A 1 802 ? -12.939 20.575 -15.772 1.00 96.44 802 GLN A C 1
ATOM 6177 O O . GLN A 1 802 ? -13.279 20.181 -14.658 1.00 96.44 802 GLN A O 1
ATOM 6182 N N . PRO A 1 803 ? -12.635 19.709 -16.764 1.00 96.69 803 PRO A N 1
ATOM 6183 C CA . PRO A 1 803 ? -12.586 18.262 -16.548 1.00 96.69 803 PRO A CA 1
ATOM 6184 C C . PRO A 1 803 ? -11.690 17.838 -15.377 1.00 96.69 803 PRO A C 1
ATOM 6186 O O . PRO A 1 803 ? -12.173 17.115 -14.506 1.00 96.69 803 PRO A O 1
ATOM 6189 N N . GLY A 1 804 ? -10.453 18.343 -15.293 1.00 95.62 804 GLY A N 1
ATOM 6190 C CA . GLY A 1 804 ? -9.546 18.066 -14.172 1.00 95.62 804 GLY A CA 1
ATOM 6191 C C . GLY A 1 804 ? -10.126 18.488 -12.818 1.00 95.62 804 GLY A C 1
ATOM 6192 O O . GLY A 1 804 ? -10.129 17.706 -11.866 1.00 95.62 804 GLY A O 1
ATOM 6193 N N . LYS A 1 805 ? -10.740 19.680 -12.740 1.00 98.12 805 LYS A N 1
ATOM 6194 C CA . LYS A 1 805 ? -11.443 20.133 -11.522 1.00 98.12 805 LYS A CA 1
ATOM 6195 C C . LYS A 1 805 ? -12.624 19.243 -11.160 1.00 98.12 805 LYS A C 1
ATOM 6197 O O . LYS A 1 805 ? -12.804 18.908 -9.994 1.00 98.12 805 LYS A O 1
ATOM 6202 N N . HIS A 1 806 ? -13.434 18.853 -12.137 1.00 98.25 806 HIS A N 1
ATOM 6203 C CA . HIS A 1 806 ? -14.574 17.981 -11.889 1.00 98.25 806 HIS A CA 1
ATOM 6204 C C . HIS A 1 806 ? -14.126 16.611 -11.365 1.00 98.25 806 HIS A C 1
ATOM 6206 O O . HIS A 1 806 ? -14.700 16.137 -10.388 1.00 98.25 806 HIS A O 1
ATOM 6212 N N . GLN A 1 807 ? -13.089 16.009 -11.958 1.00 97.50 807 GLN A N 1
ATOM 6213 C CA . GLN A 1 807 ? -12.517 14.739 -11.491 1.00 97.50 807 GLN A CA 1
ATOM 6214 C C . GLN A 1 807 ? -11.987 14.857 -10.057 1.00 97.50 807 GLN A C 1
ATOM 6216 O O . GLN A 1 807 ? -12.322 14.033 -9.207 1.00 97.50 807 GLN A O 1
ATOM 6221 N N . ALA A 1 808 ? -11.240 15.922 -9.760 1.00 98.31 808 ALA A N 1
ATOM 6222 C CA . ALA A 1 808 ? -10.699 16.167 -8.429 1.00 98.31 808 ALA A CA 1
ATOM 6223 C C . ALA A 1 808 ? -11.795 16.375 -7.374 1.00 98.31 808 ALA A C 1
ATOM 6225 O O . ALA A 1 808 ? -11.720 15.811 -6.286 1.00 98.31 808 ALA A O 1
ATOM 6226 N N . ALA A 1 809 ? -12.856 17.118 -7.706 1.00 98.50 809 ALA A N 1
ATOM 6227 C CA . ALA A 1 809 ? -14.000 17.317 -6.819 1.00 98.50 809 ALA A CA 1
ATOM 6228 C C . ALA A 1 809 ? -14.751 16.006 -6.530 1.00 98.50 809 ALA A C 1
ATOM 6230 O O . ALA A 1 809 ? -15.135 15.748 -5.388 1.00 98.50 809 ALA A O 1
ATOM 6231 N N . VAL A 1 810 ? -14.929 15.157 -7.547 1.00 98.00 810 VAL A N 1
ATOM 6232 C CA . VAL A 1 810 ? -15.530 13.827 -7.379 1.00 98.00 810 VAL A CA 1
ATOM 6233 C C . VAL A 1 810 ? -14.675 12.963 -6.463 1.00 98.00 810 VAL A C 1
ATOM 6235 O O . VAL A 1 810 ? -15.195 12.420 -5.489 1.00 98.00 810 VAL A O 1
ATOM 6238 N N . PHE A 1 811 ? -13.368 12.888 -6.714 1.00 97.94 811 PHE A N 1
ATOM 6239 C CA . PHE A 1 811 ? -12.458 12.117 -5.874 1.00 97.94 811 PHE A CA 1
ATOM 6240 C C . PHE A 1 811 ? -12.440 12.639 -4.431 1.00 97.94 811 PHE A C 1
ATOM 6242 O O . PHE A 1 811 ? -12.590 11.868 -3.487 1.00 97.94 811 PHE A O 1
ATOM 6249 N N . ARG A 1 812 ? -12.375 13.960 -4.241 1.00 98.00 812 ARG A N 1
ATOM 6250 C CA . ARG A 1 812 ? -12.392 14.589 -2.918 1.00 98.00 812 ARG A CA 1
ATOM 6251 C C . ARG A 1 812 ? -13.676 14.309 -2.130 1.00 98.00 812 ARG A C 1
ATOM 6253 O O . ARG A 1 812 ? -13.628 14.222 -0.902 1.00 98.00 812 ARG A O 1
ATOM 6260 N N . SER A 1 813 ? -14.808 14.117 -2.812 1.00 97.94 813 SER A N 1
ATOM 6261 C CA . SER A 1 813 ? -16.070 13.726 -2.168 1.00 97.94 813 SER A CA 1
ATOM 6262 C C . SER A 1 813 ? -16.042 12.316 -1.564 1.00 97.94 813 SER A C 1
ATOM 6264 O O . SER A 1 813 ? -16.762 12.056 -0.604 1.00 97.94 813 SER A O 1
ATOM 6266 N N . LEU A 1 814 ? -15.190 11.419 -2.079 1.00 95.75 814 LEU A N 1
ATOM 6267 C CA . LEU A 1 814 ? -14.977 10.071 -1.532 1.00 95.75 814 LEU A CA 1
ATOM 6268 C C . LEU A 1 814 ? -14.175 10.079 -0.224 1.00 95.75 814 LEU A C 1
ATOM 6270 O O . LEU A 1 814 ? -14.135 9.068 0.471 1.00 95.75 814 LEU A O 1
ATOM 6274 N N . LEU A 1 815 ? -13.523 11.205 0.070 1.00 96.12 815 LEU A N 1
ATOM 6275 C CA . LEU A 1 815 ? -12.698 11.461 1.252 1.00 96.12 815 LEU A CA 1
ATOM 6276 C C . LEU A 1 815 ? -13.357 12.485 2.188 1.00 96.12 815 LEU A C 1
ATOM 6278 O O . LEU A 1 815 ? -12.689 13.104 3.013 1.00 96.12 815 LEU A O 1
ATOM 6282 N N . ALA A 1 816 ? -14.650 12.747 1.999 1.00 95.62 816 ALA A N 1
ATOM 6283 C CA . ALA A 1 816 ? -15.389 13.676 2.835 1.00 95.62 816 ALA A CA 1
ATOM 6284 C C . ALA A 1 816 ? -15.583 13.108 4.244 1.00 95.62 816 ALA A C 1
ATOM 6286 O O . ALA A 1 816 ? -15.870 11.924 4.418 1.00 95.62 816 ALA A O 1
ATOM 6287 N N . HIS A 1 817 ? -15.466 13.975 5.241 1.00 91.00 817 HIS A N 1
ATOM 6288 C CA . HIS A 1 817 ? -15.611 13.610 6.643 1.00 91.00 817 HIS A CA 1
ATOM 6289 C C . HIS A 1 817 ? -17.074 13.547 7.086 1.00 91.00 817 HIS A C 1
ATOM 6291 O O . HIS A 1 817 ? -17.410 12.821 8.020 1.00 91.00 817 HIS A O 1
ATOM 6297 N N . ASP A 1 818 ? -17.948 14.287 6.403 1.00 92.12 818 ASP A N 1
ATOM 6298 C CA . ASP A 1 818 ? -19.379 14.312 6.670 1.00 92.12 818 ASP A CA 1
ATOM 6299 C C . ASP A 1 818 ? -20.220 14.442 5.383 1.00 92.12 818 ASP A C 1
ATOM 6301 O O . ASP A 1 818 ? -19.722 14.635 4.267 1.00 92.12 818 ASP A O 1
ATOM 6305 N N . ILE A 1 819 ? -21.540 14.305 5.548 1.00 94.38 819 ILE A N 1
ATOM 6306 C CA . ILE A 1 819 ? -22.527 14.332 4.457 1.00 94.38 819 ILE A CA 1
ATOM 6307 C C . ILE A 1 819 ? -22.557 15.699 3.754 1.00 94.38 819 ILE A C 1
ATOM 6309 O O . ILE A 1 819 ? -22.804 15.772 2.547 1.00 94.38 819 ILE A O 1
ATOM 6313 N N . ASP A 1 820 ? -22.349 16.788 4.491 1.00 94.75 820 ASP A N 1
ATOM 6314 C CA . ASP A 1 820 ? -22.479 18.149 3.980 1.00 94.75 820 ASP A CA 1
ATOM 6315 C C . ASP A 1 820 ? -21.229 18.555 3.176 1.00 94.75 820 ASP A C 1
ATOM 6317 O O . ASP A 1 820 ? -21.358 19.124 2.086 1.00 94.75 820 ASP A O 1
ATOM 6321 N N . GLU A 1 821 ? -20.037 18.149 3.614 1.00 96.38 821 GLU A N 1
ATOM 6322 C CA . GLU A 1 821 ? -18.798 18.219 2.839 1.00 96.38 821 GLU A CA 1
ATOM 6323 C C . GLU A 1 821 ? -18.872 17.345 1.576 1.00 96.38 821 GLU A C 1
ATOM 6325 O O . GLU A 1 821 ? -18.558 17.824 0.479 1.00 96.38 821 GLU A O 1
ATOM 6330 N N . ARG A 1 822 ? -19.354 16.094 1.689 1.00 97.88 822 ARG A N 1
ATOM 6331 C CA . ARG A 1 822 ? -19.556 15.200 0.531 1.00 97.88 822 ARG A CA 1
ATOM 6332 C C . ARG A 1 822 ? -20.464 15.861 -0.502 1.00 97.88 822 ARG A C 1
ATOM 6334 O O . ARG A 1 822 ? -20.136 15.891 -1.689 1.00 97.88 822 ARG A O 1
ATOM 6341 N N . ARG A 1 823 ? -21.576 16.459 -0.051 1.00 98.25 823 ARG A N 1
ATOM 6342 C CA . ARG A 1 823 ? -22.500 17.218 -0.907 1.00 98.25 823 ARG A CA 1
ATOM 6343 C C . ARG A 1 823 ? -21.806 18.388 -1.593 1.00 98.25 823 ARG A C 1
ATOM 6345 O O . ARG A 1 823 ? -21.970 18.560 -2.799 1.00 98.25 823 ARG A O 1
ATOM 6352 N N . MET A 1 824 ? -21.063 19.195 -0.836 1.00 98.31 824 MET A N 1
ATOM 6353 C CA . MET A 1 824 ? -20.367 20.372 -1.353 1.00 98.31 824 MET A CA 1
ATOM 6354 C C . MET A 1 824 ? -19.414 19.995 -2.493 1.00 98.31 824 MET A C 1
ATOM 6356 O O . MET A 1 824 ? -19.423 20.648 -3.537 1.00 98.31 824 MET A O 1
ATOM 6360 N N . TRP A 1 825 ? -18.604 18.950 -2.315 1.00 98.50 825 TRP A N 1
ATOM 6361 C CA . TRP A 1 825 ? -17.652 18.515 -3.337 1.00 98.50 825 TRP A CA 1
ATOM 6362 C C . TRP A 1 825 ? -18.336 17.881 -4.548 1.00 98.50 825 TRP A C 1
ATOM 6364 O O . TRP A 1 825 ? -18.004 18.235 -5.677 1.00 98.50 825 TRP A O 1
ATOM 6374 N N . LEU A 1 826 ? -19.370 17.059 -4.349 1.00 98.38 826 LEU A N 1
ATOM 6375 C CA . LEU A 1 826 ? -20.166 16.539 -5.465 1.00 98.38 826 LEU A CA 1
ATOM 6376 C C . LEU A 1 826 ? -20.818 17.659 -6.284 1.00 98.38 826 LEU A C 1
ATOM 6378 O O . LEU A 1 826 ? -20.839 17.571 -7.506 1.00 98.38 826 LEU A O 1
ATOM 6382 N N . GLN A 1 827 ? -21.292 18.737 -5.648 1.00 98.19 827 GLN A N 1
ATOM 6383 C CA . GLN A 1 827 ? -21.847 19.915 -6.335 1.00 98.19 827 GLN A CA 1
ATOM 6384 C C . GLN A 1 827 ? -20.810 20.696 -7.157 1.00 98.19 827 GLN A C 1
ATOM 6386 O O . GLN A 1 827 ? -21.180 21.401 -8.095 1.00 98.19 827 GLN A O 1
ATOM 6391 N N . ARG A 1 828 ? -19.521 20.578 -6.818 1.00 98.31 828 ARG A N 1
ATOM 6392 C CA . ARG A 1 828 ? -18.405 21.132 -7.604 1.00 98.31 828 ARG A CA 1
ATOM 6393 C C . ARG A 1 828 ? -17.988 20.219 -8.761 1.00 98.31 828 ARG A C 1
ATOM 6395 O O . ARG A 1 828 ? -17.274 20.674 -9.647 1.00 98.31 828 ARG A O 1
ATOM 6402 N N . GLY A 1 829 ? -18.411 18.954 -8.754 1.00 97.75 829 GLY A N 1
ATOM 6403 C CA . GLY A 1 829 ? -18.210 18.009 -9.850 1.00 97.75 829 GLY A CA 1
ATOM 6404 C C . GLY A 1 829 ? -19.124 18.275 -11.050 1.00 97.75 829 GLY A C 1
ATOM 6405 O O . GLY A 1 829 ? -20.030 19.116 -11.008 1.00 97.75 829 GLY A O 1
ATOM 6406 N N . ASN A 1 830 ? -18.920 17.515 -12.129 1.00 97.69 830 ASN A N 1
ATOM 6407 C CA . ASN A 1 830 ? -19.760 17.607 -13.321 1.00 97.69 830 ASN A CA 1
ATOM 6408 C C . ASN A 1 830 ? -21.182 17.101 -13.027 1.00 97.69 830 ASN A C 1
ATOM 6410 O O . ASN A 1 830 ? -21.416 15.902 -12.976 1.00 97.69 830 ASN A O 1
ATOM 6414 N N . GLN A 1 831 ? -22.158 18.001 -12.913 1.00 96.94 831 GLN A N 1
ATOM 6415 C CA . GLN A 1 831 ? -23.547 17.633 -12.594 1.00 96.94 831 GLN A CA 1
ATOM 6416 C C . GLN A 1 831 ? -24.262 16.820 -13.691 1.00 96.94 831 GLN A C 1
ATOM 6418 O O . GLN A 1 831 ? -25.354 16.312 -13.452 1.00 96.94 831 GLN A O 1
ATOM 6423 N N . GLN A 1 832 ? -23.689 16.722 -14.896 1.00 96.19 832 GLN A N 1
ATOM 6424 C CA . GLN A 1 832 ? -24.226 15.879 -15.973 1.00 96.19 832 GLN A CA 1
ATOM 6425 C C . GLN A 1 832 ? -23.728 14.434 -15.892 1.00 96.19 832 GLN A C 1
ATOM 6427 O O . GLN A 1 832 ? -24.331 13.538 -16.484 1.00 96.19 832 GLN A O 1
ATOM 6432 N N . ASP A 1 833 ? -22.646 14.205 -15.152 1.00 95.06 833 ASP A N 1
ATOM 6433 C CA . ASP A 1 833 ? -22.076 12.883 -14.963 1.00 95.06 833 ASP A CA 1
ATOM 6434 C C . ASP A 1 833 ? -23.053 11.970 -14.194 1.00 95.06 833 ASP A C 1
ATOM 6436 O O . ASP A 1 833 ? -23.722 12.388 -13.242 1.00 95.06 833 ASP A O 1
ATOM 6440 N N . GLU A 1 834 ? -23.205 10.729 -14.658 1.00 94.06 834 GLU A N 1
ATOM 6441 C CA . GLU A 1 834 ? -24.155 9.766 -14.088 1.00 94.06 834 GLU A CA 1
ATOM 6442 C C . GLU A 1 834 ? -23.782 9.388 -12.647 1.00 94.06 834 GLU A C 1
ATOM 6444 O O . GLU A 1 834 ? -24.657 9.333 -11.775 1.00 94.06 834 GLU A O 1
ATOM 6449 N N . TYR A 1 835 ? -22.486 9.219 -12.374 1.00 93.69 835 TYR A N 1
ATOM 6450 C CA . TYR A 1 835 ? -21.978 8.896 -11.047 1.00 93.69 835 TYR A CA 1
ATOM 6451 C C . TYR A 1 835 ? -22.213 10.054 -10.066 1.00 93.69 835 TYR A C 1
ATOM 6453 O O . TYR A 1 835 ? -22.692 9.829 -8.951 1.00 93.69 835 TYR A O 1
ATOM 6461 N N . VAL A 1 836 ? -21.970 11.305 -10.481 1.00 96.94 836 VAL A N 1
ATOM 6462 C CA . VAL A 1 836 ? -22.222 12.494 -9.639 1.00 96.94 836 VAL A CA 1
ATOM 6463 C C . VAL A 1 836 ? -23.698 12.619 -9.270 1.00 96.94 836 VAL A C 1
ATOM 6465 O O . VAL A 1 836 ? -24.025 12.835 -8.101 1.00 96.94 836 VAL A O 1
ATOM 6468 N N . ARG A 1 837 ? -24.606 12.452 -10.239 1.00 97.44 837 ARG A N 1
ATOM 6469 C CA . ARG A 1 837 ? -26.056 12.513 -9.987 1.00 97.44 837 ARG A CA 1
ATOM 6470 C C . ARG A 1 837 ? -26.509 11.414 -9.028 1.00 97.44 837 ARG A C 1
ATOM 6472 O O . ARG A 1 837 ? -27.239 11.699 -8.081 1.00 97.44 837 ARG A O 1
ATOM 6479 N N . THR A 1 838 ? -26.026 10.190 -9.237 1.00 97.12 838 THR A N 1
ATOM 6480 C CA . THR A 1 838 ? -26.319 9.041 -8.367 1.00 97.12 838 THR A CA 1
ATOM 6481 C C . THR A 1 838 ? -25.789 9.272 -6.947 1.00 97.12 838 THR A C 1
ATOM 6483 O O . THR A 1 838 ? -26.511 9.078 -5.971 1.00 97.12 838 THR A O 1
ATOM 6486 N N . SER A 1 839 ? -24.571 9.799 -6.814 1.00 96.81 839 SER A N 1
ATOM 6487 C CA . SER A 1 839 ? -23.964 10.131 -5.519 1.00 96.81 839 SER A CA 1
ATOM 6488 C C . SER A 1 839 ? -24.690 11.263 -4.783 1.00 96.81 839 SER A C 1
ATOM 6490 O O . SER A 1 839 ? -24.779 11.248 -3.557 1.00 96.81 839 SER A O 1
ATOM 6492 N N . LEU A 1 840 ? -25.246 12.248 -5.495 1.00 98.31 840 LEU A N 1
ATOM 6493 C CA . LEU A 1 840 ? -26.068 13.295 -4.877 1.00 98.31 840 LEU A CA 1
ATOM 6494 C C . LEU A 1 840 ? -27.409 12.756 -4.360 1.00 98.31 840 LEU A C 1
ATOM 6496 O O . LEU A 1 840 ? -27.878 13.222 -3.320 1.00 98.31 840 LEU A O 1
ATOM 6500 N N . LEU A 1 841 ? -28.005 11.769 -5.040 1.00 98.06 841 LEU A N 1
ATOM 6501 C CA . LEU A 1 841 ? -29.186 11.053 -4.541 1.00 98.06 841 LEU A CA 1
ATOM 6502 C C . LEU A 1 841 ? -28.859 10.231 -3.286 1.00 98.06 841 LEU A C 1
ATOM 6504 O O . LEU A 1 841 ? -29.652 10.218 -2.346 1.00 98.06 841 LEU A O 1
ATOM 6508 N N . ASP A 1 842 ? -27.685 9.600 -3.242 1.00 97.94 842 ASP A N 1
ATOM 6509 C CA . ASP A 1 842 ? -27.188 8.878 -2.063 1.00 97.94 842 ASP A CA 1
ATOM 6510 C C . ASP A 1 842 ? -27.029 9.821 -0.856 1.00 97.94 842 ASP A C 1
ATOM 6512 O O . ASP A 1 842 ? -27.568 9.577 0.222 1.00 97.94 842 ASP A O 1
ATOM 6516 N N . VAL A 1 843 ? -26.422 10.992 -1.069 1.00 98.25 843 VAL A N 1
ATOM 6517 C CA . VAL A 1 843 ? -26.309 12.062 -0.062 1.00 98.25 843 VAL A CA 1
ATOM 6518 C C . VAL A 1 843 ? -27.675 12.611 0.386 1.00 98.25 843 VAL A C 1
ATOM 6520 O O . VAL A 1 843 ? -27.837 13.020 1.541 1.00 98.25 843 VAL A O 1
ATOM 6523 N N . GLU A 1 844 ? -28.671 12.663 -0.503 1.00 98.31 844 GLU A N 1
ATOM 6524 C CA . GLU A 1 844 ? -30.053 13.014 -0.143 1.00 98.31 844 GLU A CA 1
ATOM 6525 C C . GLU A 1 844 ? -30.678 11.929 0.749 1.00 98.31 844 GLU A C 1
ATOM 6527 O O . GLU A 1 844 ? -31.325 12.247 1.749 1.00 98.31 844 GLU A O 1
ATOM 6532 N N . ALA A 1 845 ? -30.454 10.653 0.426 1.00 98.19 845 ALA A N 1
ATOM 6533 C CA . ALA A 1 845 ? -30.927 9.521 1.214 1.00 98.19 845 ALA A CA 1
ATOM 6534 C C . ALA A 1 845 ? -30.293 9.494 2.616 1.00 98.19 845 ALA A C 1
ATOM 6536 O O . ALA A 1 845 ? -31.016 9.355 3.608 1.00 98.19 845 ALA A O 1
ATOM 6537 N N . ASP A 1 846 ? -28.982 9.729 2.714 1.00 96.38 846 ASP A N 1
ATOM 6538 C CA . ASP A 1 846 ? -28.261 9.880 3.982 1.00 96.38 846 ASP A CA 1
ATOM 6539 C C . ASP A 1 846 ? -28.831 11.020 4.830 1.00 96.38 846 ASP A C 1
ATOM 6541 O O . ASP A 1 846 ? -29.088 10.840 6.022 1.00 96.38 846 ASP A O 1
ATOM 6545 N N . ALA A 1 847 ? -29.109 12.176 4.221 1.00 96.25 847 ALA A N 1
ATOM 6546 C CA . ALA A 1 847 ? -29.729 13.297 4.920 1.00 96.25 847 ALA A CA 1
ATOM 6547 C C . ALA A 1 847 ? -31.146 12.961 5.419 1.00 96.25 847 ALA A C 1
ATOM 6549 O O . ALA A 1 847 ? -31.490 13.269 6.558 1.00 96.25 847 ALA A O 1
ATOM 6550 N N . LEU A 1 848 ? -31.964 12.276 4.610 1.00 96.62 848 LEU A N 1
ATOM 6551 C CA . LEU A 1 848 ? -33.290 11.810 5.028 1.00 96.62 848 LEU A CA 1
ATOM 6552 C C . LEU A 1 848 ? -33.204 10.811 6.189 1.00 96.62 848 LEU A C 1
ATOM 6554 O O . LEU A 1 848 ? -34.045 10.851 7.089 1.00 96.62 848 LEU A O 1
ATOM 6558 N N . ARG A 1 849 ? -32.203 9.925 6.184 1.00 94.62 849 ARG A N 1
ATOM 6559 C CA . ARG A 1 849 ? -31.954 8.974 7.273 1.00 94.62 849 ARG A CA 1
ATOM 6560 C C . ARG A 1 849 ? -31.512 9.695 8.548 1.00 94.62 849 ARG A C 1
ATOM 6562 O O . ARG A 1 849 ? -32.077 9.412 9.602 1.00 94.62 849 ARG A O 1
ATOM 6569 N N . ARG A 1 850 ? -30.580 10.654 8.447 1.00 92.44 850 ARG A N 1
ATOM 6570 C CA . ARG A 1 850 ? -30.147 11.537 9.551 1.00 92.44 850 ARG A CA 1
ATOM 6571 C C . ARG A 1 850 ? -31.322 12.308 10.164 1.00 92.44 850 ARG A C 1
ATOM 6573 O O . ARG A 1 850 ? -31.367 12.481 11.373 1.00 92.44 850 ARG A O 1
ATOM 6580 N N . ASP A 1 851 ? -32.296 12.698 9.341 1.00 93.25 851 ASP A N 1
ATOM 6581 C CA . ASP A 1 851 ? -33.540 13.374 9.741 1.00 93.25 851 ASP A CA 1
ATOM 6582 C C . ASP A 1 851 ? -34.640 12.422 10.271 1.00 93.25 851 ASP A C 1
ATOM 6584 O O . ASP A 1 851 ? -35.771 12.852 10.514 1.00 93.25 851 ASP A O 1
ATOM 6588 N N . GLY A 1 852 ? -34.384 11.113 10.364 1.00 91.81 852 GLY A N 1
ATOM 6589 C CA . GLY A 1 852 ? -35.355 10.124 10.857 1.00 91.81 852 GLY A CA 1
ATOM 6590 C C . GLY A 1 852 ? -36.450 9.740 9.866 1.00 91.81 852 GLY A C 1
ATOM 6591 O O . GLY A 1 852 ? -37.388 9.010 10.198 1.00 91.81 852 GLY A O 1
ATOM 6592 N N . LYS A 1 853 ? -36.349 10.184 8.612 1.00 95.19 853 LYS A N 1
ATOM 6593 C CA . LYS A 1 853 ? -37.319 9.913 7.542 1.00 95.19 853 LYS A CA 1
ATOM 6594 C C . LYS A 1 853 ? -37.005 8.583 6.848 1.00 95.19 853 LYS A C 1
ATOM 6596 O O . LYS A 1 853 ? -36.938 8.517 5.623 1.00 95.19 853 LYS A O 1
ATOM 6601 N N . PHE A 1 854 ? -36.860 7.502 7.619 1.00 92.50 854 PHE A N 1
ATOM 6602 C CA . PHE A 1 854 ? -36.360 6.197 7.147 1.00 92.50 854 PHE A CA 1
ATOM 6603 C C . PHE A 1 854 ? -37.099 5.620 5.935 1.00 92.50 854 PHE A C 1
ATOM 6605 O O . PHE A 1 854 ? -36.472 5.042 5.060 1.00 92.50 854 PHE A O 1
ATOM 6612 N N . ALA A 1 855 ? -38.423 5.782 5.847 1.00 94.38 855 ALA A N 1
ATOM 6613 C CA . ALA A 1 855 ? -39.184 5.285 4.696 1.00 94.38 855 ALA A CA 1
ATOM 6614 C C . ALA A 1 855 ? -38.887 6.075 3.408 1.00 94.38 855 ALA A C 1
ATOM 6616 O O . ALA A 1 855 ? -38.855 5.503 2.321 1.00 94.38 855 ALA A O 1
ATOM 6617 N N . ALA A 1 856 ? -38.670 7.389 3.524 1.00 97.31 856 ALA A N 1
ATOM 6618 C CA . ALA A 1 856 ? -38.259 8.216 2.393 1.00 97.31 856 ALA A CA 1
ATOM 6619 C C . ALA A 1 856 ? -36.800 7.928 2.011 1.00 97.31 856 ALA A C 1
ATOM 6621 O O . ALA A 1 856 ? -36.499 7.833 0.824 1.00 97.31 856 ALA A O 1
ATOM 6622 N N . ALA A 1 857 ? -35.934 7.729 3.011 1.00 97.50 857 ALA A N 1
ATOM 6623 C CA . ALA A 1 857 ? -34.546 7.330 2.816 1.00 97.50 857 ALA A CA 1
ATOM 6624 C C . ALA A 1 857 ? -34.438 5.975 2.098 1.00 97.50 857 ALA A C 1
ATOM 6626 O O . ALA A 1 857 ? -33.780 5.906 1.071 1.00 97.50 857 ALA A O 1
ATOM 6627 N N . ASP A 1 858 ? -35.148 4.926 2.541 1.00 97.69 858 ASP A N 1
ATOM 6628 C CA . ASP A 1 858 ? -35.155 3.617 1.859 1.00 97.69 858 ASP A CA 1
ATOM 6629 C C . ASP A 1 858 ? -35.619 3.729 0.405 1.00 97.69 858 ASP A C 1
ATOM 6631 O O . ASP A 1 858 ? -34.996 3.151 -0.480 1.00 97.69 858 ASP A O 1
ATOM 6635 N N . LYS A 1 859 ? -36.669 4.517 0.128 1.00 98.06 859 LYS A N 1
ATOM 6636 C CA . LYS A 1 859 ? -37.118 4.738 -1.252 1.00 98.06 859 LYS A CA 1
ATOM 6637 C C . LYS A 1 859 ? -36.012 5.360 -2.112 1.00 98.06 859 LYS A C 1
ATOM 6639 O O . LYS A 1 859 ? -35.836 4.941 -3.252 1.00 98.06 859 LYS A O 1
ATOM 6644 N N . LYS A 1 860 ? -35.279 6.338 -1.572 1.00 98.25 860 LYS A N 1
ATOM 6645 C CA . LYS A 1 860 ? -34.155 6.979 -2.266 1.00 98.25 860 LYS A CA 1
ATOM 6646 C C . LYS A 1 860 ? -32.964 6.038 -2.427 1.00 98.25 860 LYS A C 1
ATOM 6648 O O . LYS A 1 860 ? -32.445 5.920 -3.526 1.00 98.25 860 LYS A O 1
ATOM 6653 N N . TYR A 1 861 ? -32.589 5.288 -1.398 1.00 98.38 861 TYR A N 1
ATOM 6654 C CA . TYR A 1 861 ? -31.548 4.271 -1.530 1.00 98.38 861 TYR A CA 1
ATOM 6655 C C . TYR A 1 861 ? -31.941 3.152 -2.505 1.00 98.38 861 TYR A C 1
ATOM 6657 O O . TYR A 1 861 ? -31.076 2.604 -3.170 1.00 98.38 861 TYR A O 1
ATOM 6665 N N . ALA A 1 862 ? -33.222 2.798 -2.632 1.00 98.00 862 ALA A N 1
ATOM 6666 C CA . ALA A 1 862 ? -33.673 1.834 -3.637 1.00 98.00 862 ALA A CA 1
ATOM 6667 C C . ALA A 1 862 ? -33.473 2.356 -5.072 1.00 98.00 862 ALA A C 1
ATOM 6669 O O . ALA A 1 862 ? -33.091 1.590 -5.956 1.00 98.00 862 ALA A O 1
ATOM 6670 N N . GLU A 1 863 ? -33.703 3.654 -5.290 1.00 97.62 863 GLU A N 1
ATOM 6671 C CA . GLU A 1 863 ? -33.409 4.345 -6.552 1.00 97.62 863 GLU A CA 1
ATOM 6672 C C . GLU A 1 863 ? -31.897 4.346 -6.831 1.00 97.62 863 GLU A C 1
ATOM 6674 O O . GLU A 1 863 ? -31.473 3.875 -7.883 1.00 97.62 863 GLU A O 1
ATOM 6679 N N . VAL A 1 864 ? -31.083 4.756 -5.852 1.00 97.88 864 VAL A N 1
ATOM 6680 C CA . VAL A 1 864 ? -29.609 4.744 -5.929 1.00 97.88 864 VAL A CA 1
ATOM 6681 C C . VAL A 1 864 ? -29.069 3.342 -6.217 1.00 97.88 864 VAL A C 1
ATOM 6683 O O . VAL A 1 864 ? -28.239 3.170 -7.104 1.00 97.88 864 VAL A O 1
ATOM 6686 N N . TYR A 1 865 ? -29.574 2.327 -5.514 1.00 97.06 865 TYR A N 1
ATOM 6687 C CA . TYR A 1 865 ? -29.199 0.931 -5.725 1.00 97.06 865 TYR A CA 1
ATOM 6688 C C . TYR A 1 865 ? -29.490 0.485 -7.157 1.00 97.06 865 TYR A C 1
ATOM 6690 O O . TYR A 1 865 ? -28.643 -0.150 -7.768 1.00 97.06 865 TYR A O 1
ATOM 6698 N N . SER A 1 866 ? -30.659 0.835 -7.701 1.00 94.25 866 SER A N 1
ATOM 6699 C CA . SER A 1 866 ? -31.030 0.448 -9.068 1.00 94.25 866 SER A CA 1
ATOM 6700 C C . SER A 1 866 ? -30.081 1.066 -10.100 1.00 94.25 866 SER A C 1
ATOM 6702 O O . SER A 1 866 ? -29.696 0.395 -11.052 1.00 94.25 866 SER A O 1
ATOM 6704 N N . LEU A 1 867 ? -29.655 2.317 -9.880 1.00 94.50 867 LEU A N 1
ATOM 6705 C CA . LEU A 1 867 ? -28.673 2.997 -10.729 1.00 94.50 867 LEU A CA 1
ATOM 6706 C C . LEU A 1 867 ? -27.292 2.338 -10.637 1.00 94.50 867 LEU A C 1
ATOM 6708 O O . LEU A 1 867 ? -26.713 2.001 -11.667 1.00 94.50 867 LEU A O 1
ATOM 6712 N N . TYR A 1 868 ? -26.778 2.087 -9.427 1.00 94.12 868 TYR A N 1
ATOM 6713 C CA . TYR A 1 868 ? -25.486 1.410 -9.275 1.00 94.12 868 TYR A CA 1
ATOM 6714 C C . TYR A 1 868 ? -25.510 -0.034 -9.783 1.00 94.12 868 TYR A C 1
ATOM 6716 O O . TYR A 1 868 ? -24.549 -0.461 -10.413 1.00 94.12 868 TYR A O 1
ATOM 6724 N N . ALA A 1 869 ? -26.600 -0.775 -9.574 1.00 88.69 869 ALA A N 1
ATOM 6725 C CA . ALA A 1 869 ? -26.751 -2.130 -10.097 1.00 88.69 869 ALA A CA 1
ATOM 6726 C C . ALA A 1 869 ? -26.718 -2.146 -11.634 1.00 88.69 869 ALA A C 1
ATOM 6728 O O . ALA A 1 869 ? -25.994 -2.947 -12.212 1.00 88.69 869 ALA A O 1
ATOM 6729 N N . ALA A 1 870 ? -27.408 -1.210 -12.296 1.00 86.88 870 ALA A N 1
ATOM 6730 C CA . ALA A 1 870 ? -27.349 -1.067 -13.754 1.00 86.88 870 ALA A CA 1
ATOM 6731 C C . ALA A 1 870 ? -25.965 -0.605 -14.258 1.00 86.88 870 ALA A C 1
ATOM 6733 O O . ALA A 1 870 ? -25.554 -0.917 -15.375 1.00 86.88 870 ALA A O 1
ATOM 6734 N N . GLN A 1 871 ? -25.221 0.161 -13.456 1.00 85.81 871 GLN A N 1
ATOM 6735 C CA . GLN A 1 871 ? -23.852 0.567 -13.786 1.00 85.81 871 GLN A CA 1
ATOM 6736 C C . GLN A 1 871 ? -22.832 -0.552 -13.569 1.00 85.81 871 GLN A C 1
ATOM 6738 O O . GLN A 1 871 ? -21.816 -0.553 -14.257 1.00 85.81 871 GLN A O 1
ATOM 6743 N N . ALA A 1 872 ? -23.084 -1.488 -12.651 1.00 81.44 872 ALA A N 1
ATOM 6744 C CA . ALA A 1 872 ? -22.168 -2.580 -12.321 1.00 81.44 872 ALA A CA 1
ATOM 6745 C C . ALA A 1 872 ? -21.844 -3.477 -13.525 1.00 81.44 872 ALA A C 1
ATOM 6747 O O . ALA A 1 872 ? -20.747 -4.014 -13.608 1.00 81.44 872 ALA A O 1
ATOM 6748 N N . GLU A 1 873 ? -22.736 -3.542 -14.517 1.00 70.75 873 GLU A N 1
ATOM 6749 C CA . GLU A 1 873 ? -22.491 -4.232 -15.791 1.00 70.75 873 GLU A CA 1
ATOM 6750 C C . GLU A 1 873 ? -21.405 -3.572 -16.656 1.00 70.75 873 GLU A C 1
ATOM 6752 O O . GLU A 1 873 ? -20.828 -4.220 -17.524 1.00 70.75 873 GLU A O 1
ATOM 6757 N N . ARG A 1 874 ? -21.151 -2.275 -16.451 1.00 77.75 874 ARG A N 1
ATOM 6758 C CA . ARG A 1 874 ? -20.236 -1.452 -17.262 1.00 77.75 874 ARG A CA 1
ATOM 6759 C C . ARG A 1 874 ? -19.038 -0.934 -16.465 1.00 77.75 874 ARG A C 1
ATOM 6761 O O . ARG A 1 874 ? -18.059 -0.486 -17.055 1.00 77.75 874 ARG A O 1
ATOM 6768 N N . GLN A 1 875 ? -19.147 -0.902 -15.138 1.00 79.38 875 GLN A N 1
ATOM 6769 C CA . GLN A 1 875 ? -18.186 -0.290 -14.225 1.00 79.38 875 GLN A CA 1
ATOM 6770 C C . GLN A 1 875 ? -18.070 -1.133 -12.953 1.00 79.38 875 GLN A C 1
ATOM 6772 O O . GLN A 1 875 ? -18.938 -1.082 -12.083 1.00 79.38 875 GLN A O 1
ATOM 6777 N N . HIS A 1 876 ? -16.958 -1.854 -12.810 1.00 74.62 876 HIS A N 1
ATOM 6778 C CA . HIS A 1 876 ? -16.715 -2.784 -11.698 1.00 74.62 876 HIS A CA 1
ATOM 6779 C C . HIS A 1 876 ? -16.889 -2.147 -10.306 1.00 74.62 876 HIS A C 1
ATOM 6781 O O . HIS A 1 876 ? -17.489 -2.738 -9.408 1.00 74.62 876 HIS A O 1
ATOM 6787 N N . GLY A 1 877 ? -16.463 -0.889 -10.132 1.00 81.94 877 GLY A N 1
ATOM 6788 C CA . GLY A 1 877 ? -16.616 -0.158 -8.866 1.00 81.94 877 GLY A CA 1
ATOM 6789 C C . GLY A 1 877 ? -18.072 0.033 -8.409 1.00 81.94 877 GLY A C 1
ATOM 6790 O O . GLY A 1 877 ? -18.328 0.265 -7.224 1.00 81.94 877 GLY A O 1
ATOM 6791 N N . SER A 1 878 ? -19.045 -0.106 -9.310 1.00 87.88 878 SER A N 1
ATOM 6792 C CA . SER A 1 878 ? -20.461 0.056 -8.982 1.00 87.88 878 SER A CA 1
ATOM 6793 C C . SER A 1 878 ? -21.042 -1.132 -8.210 1.00 87.88 878 SER A C 1
ATOM 6795 O O . SER A 1 878 ? -21.995 -0.924 -7.458 1.00 87.88 878 SER A O 1
ATOM 6797 N N . PHE A 1 879 ? -20.436 -2.330 -8.265 1.00 88.81 879 PHE A N 1
ATOM 6798 C CA . PHE A 1 879 ? -20.797 -3.442 -7.368 1.00 88.81 879 PHE A CA 1
ATOM 6799 C C . PHE A 1 879 ? -20.581 -3.069 -5.899 1.00 88.81 879 PHE A C 1
ATOM 6801 O O . PHE A 1 879 ? -21.479 -3.233 -5.069 1.00 88.81 879 PHE A O 1
ATOM 6808 N N . ASN A 1 880 ? -19.413 -2.496 -5.594 1.00 94.69 880 ASN A N 1
ATOM 6809 C CA . ASN A 1 880 ? -19.078 -2.022 -4.255 1.00 94.69 880 ASN A CA 1
ATOM 6810 C C . ASN A 1 880 ? -20.090 -0.969 -3.772 1.00 94.69 880 ASN A C 1
ATOM 6812 O O . ASN A 1 880 ? -20.622 -1.070 -2.667 1.00 94.69 880 ASN A O 1
ATOM 6816 N N . ASN A 1 881 ? -20.410 0.017 -4.614 1.00 95.44 881 ASN A N 1
ATOM 6817 C CA . ASN A 1 881 ? -21.349 1.078 -4.245 1.00 95.44 881 ASN A CA 1
ATOM 6818 C C . ASN A 1 881 ? -22.780 0.549 -4.055 1.00 95.44 881 ASN A C 1
ATOM 6820 O O . ASN A 1 881 ? -23.422 0.886 -3.061 1.00 95.44 881 ASN A O 1
ATOM 6824 N N . ALA A 1 882 ? -23.258 -0.333 -4.940 1.00 95.50 882 ALA A N 1
ATOM 6825 C CA . ALA A 1 882 ? -24.569 -0.972 -4.816 1.00 95.50 882 ALA A CA 1
ATOM 6826 C C . ALA A 1 882 ? -24.702 -1.761 -3.502 1.00 95.50 882 ALA A C 1
ATOM 6828 O O . ALA A 1 882 ? -25.724 -1.665 -2.814 1.00 95.50 882 ALA A O 1
ATOM 6829 N N . ALA A 1 883 ? -23.657 -2.499 -3.120 1.00 96.44 883 ALA A N 1
ATOM 6830 C CA . ALA A 1 883 ? -23.615 -3.237 -1.865 1.00 96.44 883 ALA A CA 1
ATOM 6831 C C . ALA A 1 883 ? -23.668 -2.315 -0.634 1.00 96.44 883 ALA A C 1
ATOM 6833 O O . ALA A 1 883 ? -24.460 -2.554 0.281 1.00 96.44 883 ALA A O 1
ATOM 6834 N N . LEU A 1 884 ? -22.890 -1.226 -0.616 1.00 97.06 884 LEU A N 1
ATOM 6835 C CA . LEU A 1 884 ? -22.942 -0.241 0.473 1.00 97.06 884 LEU A CA 1
ATOM 6836 C C . LEU A 1 884 ? -24.325 0.423 0.577 1.00 97.06 884 LEU A C 1
ATOM 6838 O O . LEU A 1 884 ? -24.855 0.583 1.681 1.00 97.06 884 LEU A O 1
ATOM 6842 N N . THR A 1 885 ? -24.963 0.729 -0.557 1.00 97.94 885 THR A N 1
ATOM 6843 C CA . THR A 1 885 ? -26.340 1.238 -0.579 1.00 97.94 885 THR A CA 1
ATOM 6844 C C . THR A 1 885 ? -27.325 0.236 0.029 1.00 97.94 885 THR A C 1
ATOM 6846 O O . THR A 1 885 ? -28.219 0.632 0.777 1.00 97.94 885 THR A O 1
ATOM 6849 N N . LEU A 1 886 ? -27.171 -1.069 -0.215 1.00 97.94 886 LEU A N 1
ATOM 6850 C CA . LEU A 1 886 ? -28.014 -2.090 0.417 1.00 97.94 886 LEU A CA 1
ATOM 6851 C C . LEU A 1 886 ? -27.817 -2.164 1.938 1.00 97.94 886 LEU A C 1
ATOM 6853 O O . LEU A 1 886 ? -28.802 -2.274 2.673 1.00 97.94 886 LEU A O 1
ATOM 6857 N N . VAL A 1 887 ? -26.592 -2.010 2.445 1.00 97.81 887 VAL A N 1
ATOM 6858 C CA . VAL A 1 887 ? -26.363 -1.885 3.897 1.00 97.81 887 VAL A CA 1
ATOM 6859 C C . VAL A 1 887 ? -27.079 -0.650 4.460 1.00 97.81 887 VAL A C 1
ATOM 6861 O O . VAL A 1 887 ? -27.733 -0.730 5.505 1.00 97.81 887 VAL A O 1
ATOM 6864 N N . ALA A 1 888 ? -27.064 0.476 3.743 1.00 96.88 888 ALA A N 1
ATOM 6865 C CA . ALA A 1 888 ? -27.818 1.668 4.132 1.00 96.88 888 ALA A CA 1
ATOM 6866 C C . ALA A 1 888 ? -29.348 1.445 4.103 1.00 96.88 888 ALA A C 1
ATOM 6868 O O . ALA A 1 888 ? -30.076 1.922 4.985 1.00 96.88 888 ALA A O 1
ATOM 6869 N N . ARG A 1 889 ? -29.858 0.635 3.163 1.00 97.25 889 ARG A N 1
ATOM 6870 C CA . ARG A 1 889 ? -31.265 0.188 3.155 1.00 97.25 889 ARG A CA 1
ATOM 6871 C C . ARG A 1 889 ? -31.602 -0.694 4.347 1.00 97.25 889 ARG A C 1
ATOM 6873 O O . ARG A 1 889 ? -32.678 -0.529 4.928 1.00 97.25 889 ARG A O 1
ATOM 6880 N N . HIS A 1 890 ? -30.703 -1.585 4.768 1.00 96.19 890 HIS A N 1
ATOM 6881 C CA . HIS A 1 890 ? -30.879 -2.340 6.011 1.00 96.19 890 HIS A CA 1
ATOM 6882 C C . HIS A 1 890 ? -31.023 -1.395 7.213 1.00 96.19 890 HIS A C 1
ATOM 6884 O O . HIS A 1 890 ? -31.947 -1.564 8.008 1.00 96.19 890 HIS A O 1
ATOM 6890 N N . ALA A 1 891 ? -30.206 -0.343 7.308 1.00 93.19 891 ALA A N 1
ATOM 6891 C CA . ALA A 1 891 ? -30.332 0.649 8.380 1.00 93.19 891 ALA A CA 1
ATOM 6892 C C . ALA A 1 891 ? -31.701 1.370 8.384 1.00 93.19 891 ALA A C 1
ATOM 6894 O O . ALA A 1 891 ? -32.177 1.810 9.430 1.00 93.19 891 ALA A O 1
ATOM 6895 N N . CYS A 1 892 ? -32.381 1.455 7.236 1.00 93.56 892 CYS A N 1
ATOM 6896 C CA . CYS A 1 892 ? -33.720 2.043 7.132 1.00 93.56 892 CYS A CA 1
ATOM 6897 C C . CYS A 1 892 ? -34.862 1.046 7.391 1.00 93.56 892 CYS A C 1
ATOM 6899 O O . CYS A 1 892 ? -35.926 1.433 7.883 1.00 93.56 892 CYS A O 1
ATOM 6901 N N . THR A 1 893 ? -34.677 -0.229 7.046 1.00 92.38 893 THR A N 1
ATOM 6902 C CA . THR A 1 893 ? -35.759 -1.231 6.989 1.00 92.38 893 THR A CA 1
ATOM 6903 C C . THR A 1 893 ? -35.646 -2.321 8.053 1.00 92.38 893 THR A C 1
ATOM 6905 O O . THR A 1 893 ? -36.669 -2.785 8.555 1.00 92.38 893 THR A O 1
ATOM 6908 N N . GLY A 1 894 ? -34.425 -2.705 8.432 1.00 90.75 894 GLY A N 1
ATOM 6909 C CA . GLY A 1 894 ? -34.123 -3.872 9.261 1.00 90.75 894 GLY A CA 1
ATOM 6910 C C . GLY A 1 894 ? -34.333 -5.213 8.546 1.00 90.75 894 GLY A C 1
ATOM 6911 O O . GLY A 1 894 ? -34.524 -6.229 9.217 1.00 90.75 894 GLY A O 1
ATOM 6912 N N . GLU A 1 895 ? -34.388 -5.228 7.209 1.00 91.94 895 GLU A N 1
ATOM 6913 C CA . GLU A 1 895 ? -34.563 -6.449 6.413 1.00 91.94 895 GLU A CA 1
ATOM 6914 C C . GLU A 1 895 ? -33.212 -7.099 6.094 1.00 91.94 895 GLU A C 1
ATOM 6916 O O . GLU A 1 895 ? -32.413 -6.547 5.337 1.00 91.94 895 GLU A O 1
ATOM 6921 N N . LEU A 1 896 ? -32.987 -8.302 6.635 1.00 91.81 896 LEU A N 1
ATOM 6922 C CA . LEU A 1 896 ? -31.716 -9.030 6.530 1.00 91.81 896 LEU A CA 1
ATOM 6923 C C . LEU A 1 896 ? -31.284 -9.304 5.084 1.00 91.81 896 LEU A C 1
ATOM 6925 O O . LEU A 1 896 ? -30.093 -9.243 4.797 1.00 91.81 896 LEU A O 1
ATOM 6929 N N . ARG A 1 897 ? -32.245 -9.514 4.169 1.00 93.88 897 ARG A N 1
ATOM 6930 C CA . ARG A 1 897 ? -31.942 -9.776 2.752 1.00 93.88 897 ARG A CA 1
ATOM 6931 C C . ARG A 1 897 ? -31.045 -8.708 2.137 1.00 93.88 897 ARG A C 1
ATOM 6933 O O . ARG A 1 897 ? -30.221 -9.035 1.311 1.00 93.88 897 ARG A O 1
ATOM 6940 N N . HIS A 1 898 ? -31.162 -7.446 2.562 1.00 95.75 898 HIS A N 1
ATOM 6941 C CA . HIS A 1 898 ? -30.309 -6.393 2.020 1.00 95.75 898 HIS A CA 1
ATOM 6942 C C . HIS A 1 898 ? -28.838 -6.617 2.374 1.00 95.75 898 HIS A C 1
ATOM 6944 O O . HIS A 1 898 ? -27.967 -6.325 1.568 1.00 95.75 898 HIS A O 1
ATOM 6950 N N . VAL A 1 899 ? -28.554 -7.158 3.560 1.00 96.25 899 VAL A N 1
ATOM 6951 C CA . VAL A 1 899 ? -27.188 -7.506 3.957 1.00 96.25 899 VAL A CA 1
ATOM 6952 C C . VAL A 1 899 ? -26.719 -8.760 3.214 1.00 96.25 899 VAL A C 1
ATOM 6954 O O . VAL A 1 899 ? -25.578 -8.790 2.768 1.00 96.25 899 VAL A O 1
ATOM 6957 N N . ASP A 1 900 ? -27.587 -9.761 3.029 1.00 93.62 900 ASP A N 1
ATOM 6958 C CA . ASP A 1 900 ? -27.267 -10.952 2.223 1.00 93.62 900 ASP A CA 1
ATOM 6959 C C . ASP A 1 900 ? -26.938 -10.571 0.762 1.00 93.62 900 ASP A C 1
ATOM 6961 O O . ASP A 1 900 ? -25.896 -10.965 0.238 1.00 93.62 900 ASP A O 1
ATOM 6965 N N . ASP A 1 901 ? -27.771 -9.733 0.139 1.00 92.81 901 ASP A N 1
ATOM 6966 C CA . ASP A 1 901 ? -27.575 -9.208 -1.218 1.00 92.81 901 ASP A CA 1
ATOM 6967 C C . ASP A 1 901 ? -26.287 -8.361 -1.303 1.00 92.81 901 ASP A C 1
ATOM 6969 O O . ASP A 1 901 ? -25.541 -8.441 -2.280 1.00 92.81 901 ASP A O 1
ATOM 6973 N N . ALA A 1 902 ? -25.977 -7.577 -0.261 1.00 96.00 902 ALA A N 1
ATOM 6974 C CA . ALA A 1 902 ? -24.738 -6.802 -0.187 1.00 96.00 902 ALA A CA 1
ATOM 6975 C C . ALA A 1 902 ? -23.493 -7.699 -0.124 1.00 96.00 902 ALA A C 1
ATOM 6977 O O . ALA A 1 902 ? -22.498 -7.397 -0.780 1.00 96.00 902 ALA A O 1
ATOM 6978 N N . VAL A 1 903 ? -23.536 -8.809 0.628 1.00 94.69 903 VAL A N 1
ATOM 6979 C CA . VAL A 1 903 ? -22.443 -9.797 0.660 1.00 94.69 903 VAL A CA 1
ATOM 6980 C C . VAL A 1 903 ? -22.216 -10.381 -0.734 1.00 94.69 903 VAL A C 1
ATOM 6982 O O . VAL A 1 903 ? -21.068 -10.447 -1.167 1.00 94.69 903 VAL A O 1
ATOM 6985 N N . ALA A 1 904 ? -23.283 -10.754 -1.447 1.00 87.75 904 ALA A N 1
ATOM 6986 C CA . ALA A 1 904 ? -23.181 -11.320 -2.792 1.00 87.75 904 ALA A CA 1
ATOM 6987 C C . ALA A 1 904 ? -22.551 -10.336 -3.796 1.00 87.75 904 ALA A C 1
ATOM 6989 O O . ALA A 1 904 ? -21.652 -10.705 -4.549 1.00 87.75 904 ALA A O 1
ATOM 6990 N N . LEU A 1 905 ? -22.959 -9.064 -3.767 1.00 90.00 905 LEU A N 1
ATOM 6991 C CA . LEU A 1 905 ? -22.379 -8.034 -4.637 1.00 90.00 905 LEU A CA 1
ATOM 6992 C C . LEU A 1 905 ? -20.918 -7.726 -4.286 1.00 90.00 905 LEU A C 1
ATOM 6994 O O . LEU A 1 905 ? -20.103 -7.548 -5.187 1.00 90.00 905 LEU A O 1
ATOM 6998 N N . MET A 1 906 ? -20.559 -7.708 -2.997 1.00 93.75 906 MET A N 1
ATOM 6999 C CA . MET A 1 906 ? -19.162 -7.528 -2.588 1.00 93.75 906 MET A CA 1
ATOM 7000 C C . MET A 1 906 ? -18.274 -8.707 -2.989 1.00 93.75 906 MET A C 1
ATOM 7002 O O . MET A 1 906 ? -17.108 -8.499 -3.307 1.00 93.75 906 MET A O 1
ATOM 7006 N N . GLN A 1 907 ? -18.803 -9.933 -3.009 1.00 88.00 907 GLN A N 1
ATOM 7007 C CA . GLN A 1 907 ? -18.069 -11.082 -3.544 1.00 88.00 907 GLN A CA 1
ATOM 7008 C C . GLN A 1 907 ? -17.723 -10.882 -5.023 1.00 88.00 907 GLN A C 1
ATOM 7010 O O . GLN A 1 907 ? -16.577 -11.117 -5.394 1.00 88.00 907 GLN A O 1
ATOM 7015 N N . GLY A 1 908 ? -18.673 -10.391 -5.828 1.00 82.50 908 GLY A N 1
ATOM 7016 C CA . GLY A 1 908 ? -18.417 -10.016 -7.222 1.00 82.50 908 GLY A CA 1
ATOM 7017 C C . GLY A 1 908 ? -17.371 -8.905 -7.338 1.00 82.50 908 GLY A C 1
ATOM 7018 O O . GLY A 1 908 ? -16.392 -9.058 -8.058 1.00 82.50 908 GLY A O 1
ATOM 7019 N N . ALA A 1 909 ? -17.500 -7.840 -6.538 1.00 88.12 909 ALA A N 1
ATOM 7020 C CA . ALA A 1 909 ? -16.530 -6.742 -6.525 1.00 88.12 909 ALA A CA 1
ATOM 7021 C C . ALA A 1 909 ? -15.101 -7.212 -6.182 1.00 88.12 909 ALA A C 1
ATOM 7023 O O . ALA A 1 909 ? -14.136 -6.767 -6.796 1.00 88.12 909 ALA A O 1
ATOM 7024 N N . VAL A 1 910 ? -14.954 -8.122 -5.213 1.00 87.31 910 VAL A N 1
ATOM 7025 C CA . VAL A 1 910 ? -13.649 -8.692 -4.837 1.00 87.31 910 VAL A CA 1
ATOM 7026 C C . VAL A 1 910 ? -13.116 -9.646 -5.898 1.00 87.31 910 VAL A C 1
ATOM 7028 O O . VAL A 1 910 ? -11.906 -9.712 -6.074 1.00 87.31 910 VAL A O 1
ATOM 7031 N N . ALA A 1 911 ? -13.971 -10.384 -6.603 1.00 78.00 911 ALA A N 1
ATOM 7032 C CA . ALA A 1 911 ? -13.518 -11.212 -7.715 1.00 78.00 911 ALA A CA 1
ATOM 7033 C C . ALA A 1 911 ? -12.961 -10.359 -8.868 1.00 78.00 911 ALA A C 1
ATOM 7035 O O . ALA A 1 911 ? -11.926 -10.709 -9.436 1.00 78.00 911 ALA A O 1
ATOM 7036 N N . ASP A 1 912 ? -13.605 -9.223 -9.148 1.00 77.94 912 ASP A N 1
ATOM 7037 C CA . ASP A 1 912 ? -13.191 -8.272 -10.183 1.00 77.94 912 ASP A CA 1
ATOM 7038 C C . ASP A 1 912 ? -11.938 -7.476 -9.784 1.00 77.94 912 ASP A C 1
ATOM 7040 O O . ASP A 1 912 ? -11.126 -7.102 -10.628 1.00 77.94 912 ASP A O 1
ATOM 7044 N N . SER A 1 913 ? -11.776 -7.162 -8.497 1.00 82.38 913 SER A N 1
ATOM 7045 C CA . SER A 1 913 ? -10.680 -6.327 -7.985 1.00 82.38 913 SER A CA 1
ATOM 7046 C C . SER A 1 913 ? -10.103 -6.893 -6.679 1.00 82.38 913 SER A C 1
ATOM 7048 O O . SER A 1 913 ? -10.214 -6.267 -5.620 1.00 82.38 913 SER A O 1
ATOM 7050 N N . PRO A 1 914 ? -9.457 -8.076 -6.726 1.00 79.75 914 PRO A N 1
ATOM 7051 C CA . PRO A 1 914 ? -9.032 -8.819 -5.534 1.00 79.75 914 PRO A CA 1
ATOM 7052 C C . PRO A 1 914 ? -7.900 -8.155 -4.749 1.00 79.75 914 PRO A C 1
ATOM 7054 O O . PRO A 1 914 ? -7.654 -8.555 -3.609 1.00 79.75 914 PRO A O 1
ATOM 7057 N N . ASP A 1 915 ? -7.238 -7.167 -5.357 1.00 80.81 915 ASP A N 1
ATOM 7058 C CA . ASP A 1 915 ? -6.094 -6.432 -4.817 1.00 80.81 915 ASP A CA 1
ATOM 7059 C C . ASP A 1 915 ? -6.417 -4.956 -4.498 1.00 80.81 915 ASP A C 1
ATOM 7061 O O . ASP A 1 915 ? -5.524 -4.194 -4.121 1.00 80.81 915 ASP A O 1
ATOM 7065 N N . ASP A 1 916 ? -7.688 -4.539 -4.607 1.00 86.81 916 ASP A N 1
ATOM 7066 C CA . ASP A 1 916 ? -8.137 -3.206 -4.189 1.00 86.81 916 ASP A CA 1
ATOM 7067 C C . ASP A 1 916 ? -8.446 -3.196 -2.681 1.00 86.81 916 ASP A C 1
ATOM 7069 O O . ASP A 1 916 ? -9.412 -3.803 -2.202 1.00 86.81 916 ASP A O 1
ATOM 7073 N N . GLY A 1 917 ? -7.621 -2.472 -1.916 1.00 90.56 917 GLY A N 1
ATOM 7074 C CA . GLY A 1 917 ? -7.770 -2.335 -0.467 1.00 90.56 917 GLY A CA 1
ATOM 7075 C C . GLY A 1 917 ? -9.108 -1.718 -0.032 1.00 90.56 917 GLY A C 1
ATOM 7076 O O . GLY A 1 917 ? -9.634 -2.075 1.022 1.00 90.56 917 GLY A O 1
ATOM 7077 N N . ILE A 1 918 ? -9.714 -0.850 -0.847 1.00 93.25 918 ILE A N 1
ATOM 7078 C CA . ILE A 1 918 ? -11.018 -0.245 -0.547 1.00 93.25 918 ILE A CA 1
ATOM 7079 C C . ILE A 1 918 ? -12.135 -1.274 -0.701 1.00 93.25 918 ILE A C 1
ATOM 7081 O O . ILE A 1 918 ? -12.974 -1.402 0.193 1.00 93.25 918 ILE A O 1
ATOM 7085 N N . VAL A 1 919 ? -12.133 -2.032 -1.799 1.00 94.12 919 VAL A N 1
ATOM 7086 C CA . VAL A 1 919 ? -13.137 -3.079 -2.043 1.00 94.12 919 VAL A CA 1
ATOM 7087 C C . VAL A 1 919 ? -13.035 -4.172 -0.978 1.00 94.12 919 VAL A C 1
ATOM 7089 O O . VAL A 1 919 ? -14.045 -4.543 -0.378 1.00 94.12 919 VAL A O 1
ATOM 7092 N N . LEU A 1 920 ? -11.819 -4.630 -0.662 1.00 93.75 920 LEU A N 1
ATOM 7093 C CA . LEU A 1 920 ? -11.597 -5.617 0.396 1.00 93.75 920 LEU A CA 1
ATOM 7094 C C . LEU A 1 920 ? -12.019 -5.115 1.779 1.00 93.75 920 LEU A C 1
ATOM 7096 O O . LEU A 1 920 ? -12.646 -5.865 2.526 1.00 93.75 920 LEU A O 1
ATOM 7100 N N . GLY A 1 921 ? -11.712 -3.863 2.129 1.00 95.44 921 GLY A N 1
ATOM 7101 C CA . GLY A 1 921 ? -12.121 -3.282 3.410 1.00 95.44 921 GLY A CA 1
ATOM 7102 C C . GLY A 1 921 ? -13.630 -3.152 3.552 1.00 95.44 921 GLY A C 1
ATOM 7103 O O . GLY A 1 921 ? -14.186 -3.501 4.599 1.00 95.44 921 GLY A O 1
ATOM 7104 N N . ASN A 1 922 ? -14.315 -2.736 2.489 1.00 96.88 922 ASN A N 1
ATOM 7105 C CA . ASN A 1 922 ? -15.771 -2.684 2.488 1.00 96.88 922 ASN A CA 1
ATOM 7106 C C . ASN A 1 922 ? -16.375 -4.090 2.569 1.00 96.88 922 ASN A C 1
ATOM 7108 O O . ASN A 1 922 ? -17.286 -4.311 3.366 1.00 96.88 922 ASN A O 1
ATOM 7112 N N . TYR A 1 923 ? -15.846 -5.063 1.822 1.00 97.06 923 TYR A N 1
ATOM 7113 C CA . TYR A 1 923 ? -16.313 -6.446 1.896 1.00 97.06 923 TYR A CA 1
ATOM 7114 C C . TYR A 1 923 ? -16.124 -7.048 3.290 1.00 97.06 923 TYR A C 1
ATOM 7116 O O . TYR A 1 923 ? -17.064 -7.628 3.833 1.00 97.06 923 TYR A O 1
ATOM 7124 N N . ALA A 1 924 ? -14.953 -6.862 3.902 1.00 96.69 924 ALA A N 1
ATOM 7125 C CA . ALA A 1 924 ? -14.682 -7.331 5.255 1.00 96.69 924 ALA A CA 1
ATOM 7126 C C . ALA A 1 924 ? -15.645 -6.704 6.275 1.00 96.69 924 ALA A C 1
ATOM 7128 O O . ALA A 1 924 ? -16.202 -7.412 7.109 1.00 96.69 924 ALA A O 1
ATOM 7129 N N . THR A 1 925 ? -15.940 -5.408 6.140 1.00 97.12 925 THR A N 1
ATOM 7130 C CA . THR A 1 925 ? -16.923 -4.707 6.983 1.00 97.12 925 THR A CA 1
ATOM 7131 C C . THR A 1 925 ? -18.339 -5.273 6.814 1.00 97.12 925 THR A C 1
ATOM 7133 O O . THR A 1 925 ? -19.059 -5.471 7.795 1.00 97.12 925 THR A O 1
ATOM 7136 N N . VAL A 1 926 ? -18.758 -5.560 5.577 1.00 97.75 926 VAL A N 1
ATOM 7137 C CA . VAL A 1 926 ? -20.075 -6.154 5.282 1.00 97.75 926 VAL A CA 1
ATOM 7138 C C . VAL A 1 926 ? -20.163 -7.588 5.819 1.00 97.75 926 VAL A C 1
ATOM 7140 O O . VAL A 1 926 ? -21.183 -7.960 6.404 1.00 97.75 926 VAL A O 1
ATOM 7143 N N . LEU A 1 927 ? -19.096 -8.383 5.673 1.00 96.75 927 LEU A N 1
ATOM 7144 C CA . LEU A 1 927 ? -18.997 -9.731 6.237 1.00 96.75 927 LEU A CA 1
ATOM 7145 C C . LEU A 1 927 ? -19.054 -9.716 7.762 1.00 96.75 927 LEU A C 1
ATOM 7147 O O . LEU A 1 927 ? -19.824 -10.485 8.335 1.00 96.75 927 LEU A O 1
ATOM 7151 N N . ASP A 1 928 ? -18.281 -8.840 8.405 1.00 96.94 928 ASP A N 1
ATOM 7152 C CA . ASP A 1 928 ? -18.293 -8.644 9.854 1.00 96.94 928 ASP A CA 1
ATOM 7153 C C . ASP A 1 928 ? -19.700 -8.333 10.334 1.00 96.94 928 ASP A C 1
ATOM 7155 O O . ASP A 1 928 ? -20.222 -9.013 11.219 1.00 96.94 928 ASP A O 1
ATOM 7159 N N . PHE A 1 929 ? -20.346 -7.352 9.701 1.00 97.62 929 PHE A N 1
ATOM 7160 C CA . PHE A 1 929 ? -21.698 -6.970 10.065 1.00 97.62 929 PHE A CA 1
ATOM 7161 C C . PHE A 1 929 ? -22.668 -8.144 9.920 1.00 97.62 929 PHE A C 1
ATOM 7163 O O . PHE A 1 929 ? -23.439 -8.425 10.838 1.00 97.62 929 PHE A O 1
ATOM 7170 N N . ARG A 1 930 ? -22.610 -8.877 8.803 1.00 97.19 930 ARG A N 1
ATOM 7171 C CA . ARG A 1 930 ? -23.497 -10.018 8.563 1.00 97.19 930 ARG A CA 1
ATOM 7172 C C . ARG A 1 930 ? -23.264 -11.173 9.539 1.00 97.19 930 ARG A C 1
ATOM 7174 O O . ARG A 1 930 ? -24.238 -11.784 9.984 1.00 97.19 930 ARG A O 1
ATOM 7181 N N . ALA A 1 931 ? -22.008 -11.474 9.857 1.00 96.75 931 ALA A N 1
ATOM 7182 C CA . ALA A 1 931 ? -21.621 -12.532 10.785 1.00 96.75 931 ALA A CA 1
ATOM 7183 C C . ALA A 1 931 ? -22.049 -12.190 12.218 1.00 96.75 931 ALA A C 1
ATOM 7185 O O . ALA A 1 931 ? -22.722 -12.976 12.885 1.00 96.75 931 ALA A O 1
ATOM 7186 N N . GLN A 1 932 ? -21.755 -10.971 12.675 1.00 97.44 932 GLN A N 1
ATOM 7187 C CA . GLN A 1 932 ? -22.187 -10.493 13.986 1.00 97.44 932 GLN A CA 1
ATOM 7188 C C . GLN A 1 932 ? -23.719 -10.451 14.100 1.00 97.44 932 GLN A C 1
ATOM 7190 O O . GLN A 1 932 ? -24.273 -10.818 15.138 1.00 97.44 932 GLN A O 1
ATOM 7195 N N . LEU A 1 933 ? -24.421 -10.056 13.032 1.00 96.12 933 LEU A N 1
ATOM 7196 C CA . LEU A 1 933 ? -25.883 -10.045 13.001 1.00 96.12 933 LEU A CA 1
ATOM 7197 C C . LEU A 1 933 ? -26.462 -11.466 13.089 1.00 96.12 933 LEU A C 1
ATOM 7199 O O . LEU A 1 933 ? -27.444 -11.670 13.799 1.00 96.12 933 LEU A O 1
ATOM 7203 N N . GLU A 1 934 ? -25.830 -12.459 12.451 1.00 95.62 934 GLU A N 1
ATOM 7204 C CA . GLU A 1 934 ? -26.203 -13.875 12.597 1.00 95.62 934 GLU A CA 1
ATOM 7205 C C . GLU A 1 934 ? -26.029 -14.373 14.026 1.00 95.62 934 GLU A C 1
ATOM 7207 O O . GLU A 1 934 ? -26.911 -15.037 14.575 1.00 95.62 934 GLU A O 1
ATOM 7212 N N . LEU A 1 935 ? -24.884 -14.051 14.631 1.00 96.62 935 LEU A N 1
ATOM 7213 C CA . LEU A 1 935 ? -24.587 -14.414 16.009 1.00 96.62 935 LEU A CA 1
ATOM 7214 C C . LEU A 1 935 ? -25.621 -13.810 16.951 1.00 96.62 935 LEU A C 1
ATOM 7216 O O . LEU A 1 935 ? -26.145 -14.525 17.803 1.00 96.62 935 LEU A O 1
ATOM 7220 N N . LEU A 1 936 ? -25.962 -12.533 16.767 1.00 96.88 936 LEU A N 1
ATOM 7221 C CA . LEU A 1 936 ? -26.993 -11.869 17.556 1.00 96.88 936 LEU A CA 1
ATOM 7222 C C . LEU A 1 936 ? -28.372 -12.515 17.349 1.00 96.88 936 LEU A C 1
ATOM 7224 O O . LEU A 1 936 ? -29.083 -12.724 18.334 1.00 96.88 936 LEU A O 1
ATOM 7228 N N . ASP A 1 937 ? -28.730 -12.903 16.118 1.00 95.25 937 ASP A N 1
ATOM 7229 C CA . ASP A 1 937 ? -30.029 -13.519 15.795 1.00 95.25 937 ASP A CA 1
ATOM 7230 C C . ASP A 1 937 ? -30.280 -14.840 16.543 1.00 95.25 937 ASP A C 1
ATOM 7232 O O . ASP A 1 937 ? -31.422 -15.155 16.895 1.00 95.25 937 ASP A O 1
ATOM 7236 N N . ARG A 1 938 ? -29.209 -15.570 16.897 1.00 95.94 938 ARG A N 1
ATOM 7237 C CA . ARG A 1 938 ? -29.289 -16.784 17.736 1.00 95.94 938 ARG A CA 1
ATOM 7238 C C . ARG A 1 938 ? -29.848 -16.505 19.128 1.00 95.94 938 ARG A C 1
ATOM 7240 O O . ARG A 1 938 ? -30.534 -17.358 19.693 1.00 95.94 938 ARG A O 1
ATOM 7247 N N . PHE A 1 939 ? -29.579 -15.321 19.669 1.00 96.25 939 PHE A N 1
ATOM 7248 C CA . PHE A 1 939 ? -30.061 -14.908 20.983 1.00 96.25 939 PHE A CA 1
ATOM 7249 C C . PHE A 1 939 ? -31.350 -14.091 20.881 1.00 96.25 939 PHE A C 1
ATOM 7251 O O . PHE A 1 939 ? -32.272 -14.260 21.687 1.00 96.25 939 PHE A O 1
ATOM 7258 N N . VAL A 1 940 ? -31.432 -13.212 19.881 1.00 94.25 940 VAL A N 1
ATOM 7259 C CA . VAL A 1 940 ? -32.493 -12.219 19.746 1.00 94.25 940 VAL A CA 1
ATOM 7260 C C . VAL A 1 940 ? -32.887 -12.049 18.283 1.00 94.25 940 VAL A C 1
ATOM 7262 O O . VAL A 1 940 ? -32.069 -11.565 17.517 1.00 94.25 940 VAL A O 1
ATOM 7265 N N . PRO A 1 941 ? -34.153 -12.319 17.897 1.00 91.50 941 PRO A N 1
ATOM 7266 C CA . PRO A 1 941 ? -34.621 -12.061 16.538 1.00 91.50 941 PRO A CA 1
ATOM 7267 C C . PRO A 1 941 ? -34.352 -10.614 16.110 1.00 91.50 941 PRO A C 1
ATOM 7269 O O . PRO A 1 941 ? -34.912 -9.689 16.702 1.00 91.50 941 PRO A O 1
ATOM 7272 N N . THR A 1 942 ? -33.523 -10.443 15.083 1.00 90.25 942 THR A N 1
ATOM 7273 C CA . THR A 1 942 ? -33.011 -9.146 14.605 1.00 90.25 942 THR A CA 1
ATOM 7274 C C . THR A 1 942 ? -33.906 -8.497 13.553 1.00 90.25 942 THR A C 1
ATOM 7276 O O . THR A 1 942 ? -33.856 -7.283 13.336 1.00 90.25 942 THR A O 1
ATOM 7279 N N . LYS A 1 943 ? -34.780 -9.293 12.924 1.00 86.38 943 LYS A N 1
ATOM 7280 C CA . LYS A 1 943 ? -35.671 -8.844 11.852 1.00 86.38 943 LYS A CA 1
ATOM 7281 C C . LYS A 1 943 ? -36.492 -7.618 12.265 1.00 86.38 943 LYS A C 1
ATOM 7283 O O . LYS A 1 943 ? -37.307 -7.681 13.187 1.00 86.38 943 LYS A O 1
ATOM 7288 N N . GLY A 1 944 ? -36.331 -6.531 11.512 1.00 82.56 944 GLY A N 1
ATOM 7289 C CA . GLY A 1 944 ? -37.078 -5.284 11.679 1.00 82.56 944 GLY A CA 1
ATOM 7290 C C . GLY A 1 944 ? -36.572 -4.357 12.790 1.00 82.56 944 GLY A C 1
ATOM 7291 O O . GLY A 1 944 ? -37.199 -3.325 13.020 1.00 82.56 944 GLY A O 1
ATOM 7292 N N . LEU A 1 945 ? -35.461 -4.679 13.468 1.00 84.44 945 LEU A N 1
ATOM 7293 C CA . LEU A 1 945 ? -34.922 -3.853 14.558 1.00 84.44 945 LEU A CA 1
ATOM 7294 C C . LEU A 1 945 ? -34.096 -2.640 14.093 1.00 84.44 945 LEU A C 1
ATOM 7296 O O . LEU A 1 945 ? -33.787 -1.793 14.923 1.00 84.44 945 LEU A O 1
ATOM 7300 N N . ARG A 1 946 ? -33.783 -2.523 12.790 1.00 90.06 946 ARG A N 1
ATOM 7301 C CA . ARG A 1 946 ? -32.972 -1.428 12.204 1.00 90.06 946 ARG A CA 1
ATOM 7302 C C . ARG A 1 946 ? -31.666 -1.182 12.972 1.00 90.06 946 ARG A C 1
ATOM 7304 O O . ARG A 1 946 ? -31.347 -0.051 13.319 1.00 90.06 946 ARG A O 1
ATOM 7311 N N . ILE A 1 947 ? -30.946 -2.261 13.264 1.00 91.12 947 ILE A N 1
ATOM 7312 C CA . ILE A 1 947 ? -29.706 -2.216 14.045 1.00 91.12 947 ILE A CA 1
ATOM 7313 C C . ILE A 1 947 ? -28.524 -1.987 13.097 1.00 91.12 947 ILE A C 1
ATOM 7315 O O . ILE A 1 947 ? -28.451 -2.586 12.025 1.00 91.12 947 ILE A O 1
ATOM 7319 N N . SER A 1 948 ? -27.609 -1.111 13.483 1.00 93.19 948 SER A N 1
ATOM 7320 C CA . SER A 1 948 ? -26.349 -0.834 12.785 1.00 93.19 948 SER A CA 1
ATOM 7321 C C . SER A 1 948 ? -25.212 -1.748 13.255 1.00 93.19 948 SER A C 1
ATOM 7323 O O . SER A 1 948 ? -25.294 -2.356 14.320 1.00 93.19 948 SER A O 1
ATOM 7325 N N . ALA A 1 949 ? -24.117 -1.830 12.493 1.00 94.00 949 ALA A N 1
ATOM 7326 C CA . ALA A 1 949 ? -22.968 -2.658 12.872 1.00 94.00 949 ALA A CA 1
ATOM 7327 C C . ALA A 1 949 ? -22.380 -2.315 14.262 1.00 94.00 949 ALA A C 1
ATOM 7329 O O . ALA A 1 949 ? -22.216 -3.239 15.061 1.00 94.00 949 ALA A O 1
ATOM 7330 N N . PRO A 1 950 ? -22.167 -1.031 14.634 1.00 94.69 950 PRO A N 1
ATOM 7331 C CA . PRO A 1 950 ? -21.683 -0.689 15.976 1.00 94.69 950 PRO A CA 1
ATOM 7332 C C . PRO A 1 950 ? -22.638 -1.124 17.097 1.00 94.69 950 PRO A C 1
ATOM 7334 O O . PRO A 1 950 ? -22.199 -1.554 18.162 1.00 94.69 950 PRO A O 1
ATOM 7337 N N . GLU A 1 951 ? -23.951 -1.052 16.860 1.00 95.62 951 GLU A N 1
ATOM 7338 C CA . GLU A 1 951 ? -24.962 -1.487 17.828 1.00 95.62 951 GLU A CA 1
ATOM 7339 C C . GLU A 1 951 ? -24.964 -3.014 17.990 1.00 95.62 951 GLU A C 1
ATOM 7341 O O . GLU A 1 951 ? -25.061 -3.499 19.116 1.00 95.62 951 GLU A O 1
ATOM 7346 N N . VAL A 1 952 ? -24.800 -3.781 16.902 1.00 97.00 952 VAL A N 1
ATOM 7347 C CA . VAL A 1 952 ? -24.641 -5.244 16.985 1.00 97.00 952 VAL A CA 1
ATOM 7348 C C . VAL A 1 952 ? -23.387 -5.601 17.784 1.00 97.00 952 VAL A C 1
ATOM 7350 O O . VAL A 1 952 ? -23.484 -6.394 18.722 1.00 97.00 952 VAL A O 1
ATOM 7353 N N . SER A 1 953 ? -22.239 -4.994 17.465 1.00 96.06 953 SER A N 1
ATOM 7354 C CA . SER A 1 953 ? -20.980 -5.234 18.185 1.00 96.06 953 SER A CA 1
ATOM 7355 C C . SER A 1 953 ? -21.139 -4.929 19.681 1.00 96.06 953 SER A C 1
ATOM 7357 O O . SER A 1 953 ? -20.835 -5.785 20.515 1.00 96.06 953 SER A O 1
ATOM 7359 N N . SER A 1 954 ? -21.737 -3.781 20.039 1.00 95.12 954 SER A N 1
ATOM 7360 C CA . SER A 1 954 ? -22.037 -3.406 21.434 1.00 95.12 954 SER A CA 1
ATOM 7361 C C . SER A 1 954 ? -22.905 -4.446 22.155 1.00 95.12 954 SER A C 1
ATOM 7363 O O . SER A 1 954 ? -22.565 -4.901 23.249 1.00 95.12 954 SER A O 1
ATOM 7365 N N . LEU A 1 955 ? -23.992 -4.904 21.524 1.00 97.25 955 LEU A N 1
ATOM 7366 C CA . LEU A 1 955 ? -24.882 -5.912 22.108 1.00 97.25 955 LEU A CA 1
ATOM 7367 C C . LEU A 1 955 ? -24.180 -7.257 22.315 1.00 97.25 955 LEU A C 1
ATOM 7369 O O . LEU A 1 955 ? -24.390 -7.903 23.341 1.00 97.25 955 LEU A O 1
ATOM 7373 N N . LEU A 1 956 ? -23.318 -7.674 21.383 1.00 97.50 956 LEU A N 1
ATOM 7374 C CA . LEU A 1 956 ? -22.508 -8.881 21.549 1.00 97.50 956 LEU A CA 1
ATOM 7375 C C . LEU A 1 956 ? -21.518 -8.745 22.713 1.00 97.50 956 LEU A C 1
ATOM 7377 O O . LEU A 1 956 ? -21.299 -9.723 23.422 1.00 97.50 956 LEU A O 1
ATOM 7381 N N . VAL A 1 957 ? -20.968 -7.552 22.974 1.00 94.94 957 VAL A N 1
ATOM 7382 C CA . VAL A 1 957 ? -20.152 -7.299 24.177 1.00 94.94 957 VAL A CA 1
ATOM 7383 C C . VAL A 1 957 ? -20.972 -7.414 25.459 1.00 94.94 957 VAL A C 1
ATOM 7385 O O . VAL A 1 957 ? -20.504 -7.991 26.443 1.00 94.94 957 VAL A O 1
ATOM 7388 N N . GLU A 1 958 ? -22.197 -6.898 25.470 1.00 95.56 958 GLU A N 1
ATOM 7389 C CA . GLU A 1 958 ? -23.069 -7.021 26.639 1.00 95.56 958 GLU A CA 1
ATOM 7390 C C . GLU A 1 958 ? -23.468 -8.481 26.894 1.00 95.56 958 GLU A C 1
ATOM 7392 O O . GLU A 1 958 ? -23.423 -8.937 28.041 1.00 95.56 958 GLU A O 1
ATOM 7397 N N . ILE A 1 959 ? -23.743 -9.252 25.837 1.00 96.69 959 ILE A N 1
ATOM 7398 C CA . ILE A 1 959 ? -23.975 -10.700 25.927 1.00 96.69 959 ILE A CA 1
ATOM 7399 C C . ILE A 1 959 ? -22.700 -11.417 26.394 1.00 96.69 959 ILE A C 1
ATOM 7401 O O . ILE A 1 959 ? -22.780 -12.270 27.282 1.00 96.69 959 ILE A O 1
ATOM 7405 N N . SER A 1 960 ? -21.515 -11.043 25.891 1.00 95.25 960 SER A N 1
ATOM 7406 C CA . SER A 1 960 ? -20.234 -11.647 26.289 1.00 95.25 960 SER A CA 1
ATOM 7407 C C . SER A 1 960 ? -19.879 -11.386 27.752 1.00 95.25 960 SER A C 1
ATOM 7409 O O . SER A 1 960 ? -18.989 -12.038 28.284 1.00 95.25 960 SER A O 1
ATOM 7411 N N . ARG A 1 961 ? -20.534 -10.423 28.403 1.00 93.69 961 ARG A N 1
ATOM 7412 C CA . ARG A 1 961 ? -20.378 -10.103 29.829 1.00 93.69 961 ARG A CA 1
ATOM 7413 C C . ARG A 1 961 ? -21.541 -10.618 30.685 1.00 93.69 961 ARG A C 1
ATOM 7415 O O . ARG A 1 961 ? -21.533 -10.425 31.896 1.00 93.69 961 ARG A O 1
ATOM 7422 N N . SER A 1 962 ? -22.551 -11.238 30.081 1.00 94.44 962 SER A N 1
ATOM 7423 C CA . SER A 1 962 ? -23.735 -11.766 30.770 1.00 94.44 962 SER A CA 1
ATOM 7424 C C . SER A 1 962 ? -23.547 -13.228 31.204 1.00 94.44 962 SER A C 1
ATOM 7426 O O . SER A 1 962 ? -22.475 -13.814 31.031 1.00 94.44 962 SER A O 1
ATOM 7428 N N . SER A 1 963 ? -24.603 -13.869 31.722 1.00 93.94 963 SER A N 1
ATOM 7429 C CA . SER A 1 963 ? -24.573 -15.318 31.976 1.00 93.94 963 SER A CA 1
ATOM 7430 C C . SER A 1 963 ? -24.606 -16.162 30.692 1.00 93.94 963 SER A C 1
ATOM 7432 O O . SER A 1 963 ? -24.418 -17.376 30.760 1.00 93.94 963 SER A O 1
ATOM 7434 N N . LYS A 1 964 ? -24.785 -15.534 29.522 1.00 95.69 964 LYS A N 1
ATOM 7435 C CA . LYS A 1 964 ? -24.682 -16.151 28.190 1.00 95.69 964 LYS A CA 1
ATOM 7436 C C . LYS A 1 964 ? -23.269 -16.150 27.598 1.00 95.69 964 LYS A C 1
ATOM 7438 O O . LYS A 1 964 ? -23.114 -16.604 26.468 1.00 95.69 964 LYS A O 1
ATOM 7443 N N . HIS A 1 965 ? -22.251 -15.704 28.343 1.00 94.12 965 HIS A N 1
ATOM 7444 C CA . HIS A 1 965 ? -20.854 -15.664 27.889 1.00 94.12 965 HIS A CA 1
ATOM 7445 C C . HIS A 1 965 ? -20.401 -16.962 27.200 1.00 94.12 965 HIS A C 1
ATOM 7447 O O . HIS A 1 965 ? -19.998 -16.921 26.041 1.00 94.12 965 HIS A O 1
ATOM 7453 N N . ASP A 1 966 ? -20.532 -18.111 27.871 1.00 95.25 966 ASP A N 1
ATOM 7454 C CA . ASP A 1 966 ? -20.064 -19.401 27.342 1.00 95.25 966 ASP A CA 1
ATOM 7455 C C . ASP A 1 966 ? -20.831 -19.834 26.078 1.00 95.25 966 ASP A C 1
ATOM 7457 O O . ASP A 1 966 ? -20.260 -20.438 25.169 1.00 95.25 966 ASP A O 1
ATOM 7461 N N . GLU A 1 967 ? -22.128 -19.512 26.001 1.00 96.69 967 GLU A N 1
ATOM 7462 C CA . GLU A 1 967 ? -22.977 -19.811 24.840 1.00 96.69 967 GLU A CA 1
ATOM 7463 C C . GLU A 1 967 ? -22.558 -18.968 23.625 1.00 96.69 967 GLU A C 1
ATOM 7465 O O . GLU A 1 967 ? -22.432 -19.498 22.519 1.00 96.69 967 GLU A O 1
ATOM 7470 N N . LEU A 1 968 ? -22.279 -17.675 23.834 1.00 96.69 968 LEU A N 1
ATOM 7471 C CA . LEU A 1 968 ? -21.752 -16.793 22.792 1.00 96.69 968 LEU A CA 1
ATOM 7472 C C . LEU A 1 968 ? -20.345 -17.210 22.363 1.00 96.69 968 LEU A C 1
ATOM 7474 O O . LEU A 1 968 ? -20.090 -17.303 21.167 1.00 96.69 968 LEU A O 1
ATOM 7478 N N . LEU A 1 969 ? -19.454 -17.504 23.310 1.00 96.25 969 LEU A N 1
ATOM 7479 C CA . LEU A 1 969 ? -18.086 -17.932 23.024 1.00 96.25 969 LEU A CA 1
ATOM 7480 C C . LEU A 1 969 ? -18.072 -19.182 22.133 1.00 96.25 969 LEU A C 1
ATOM 7482 O O . LEU A 1 969 ? -17.385 -19.210 21.111 1.00 96.25 969 LEU A O 1
ATOM 7486 N N . ALA A 1 970 ? -18.892 -20.184 22.464 1.00 96.69 970 ALA A N 1
ATOM 7487 C CA . ALA A 1 970 ? -19.044 -21.382 21.644 1.00 96.69 970 ALA A CA 1
ATOM 7488 C C . ALA A 1 970 ? -19.615 -21.069 20.247 1.00 96.69 970 ALA A C 1
ATOM 7490 O O . ALA A 1 970 ? -19.166 -21.644 19.254 1.00 96.69 970 ALA A O 1
ATOM 7491 N N . ALA A 1 971 ? -20.581 -20.146 20.151 1.00 96.94 971 ALA A N 1
ATOM 7492 C CA . ALA A 1 971 ? -21.149 -19.721 18.873 1.00 96.94 971 ALA A CA 1
ATOM 7493 C C . ALA A 1 971 ? -20.114 -19.011 17.983 1.00 96.94 971 ALA A C 1
ATOM 7495 O O . ALA A 1 971 ? -20.016 -19.349 16.806 1.00 96.94 971 ALA A O 1
ATOM 7496 N N . VAL A 1 972 ? -19.318 -18.099 18.550 1.00 97.12 972 VAL A N 1
ATOM 7497 C CA . VAL A 1 972 ? -18.240 -17.361 17.866 1.00 97.12 972 VAL A CA 1
ATOM 7498 C C . VAL A 1 972 ? -17.133 -18.309 17.396 1.00 97.12 972 VAL A C 1
ATOM 7500 O O . VAL A 1 972 ? -16.604 -18.165 16.294 1.00 97.12 972 VAL A O 1
ATOM 7503 N N . GLN A 1 973 ? -16.758 -19.300 18.208 1.00 94.25 973 GLN A N 1
ATOM 7504 C CA . GLN A 1 973 ? -15.711 -20.262 17.850 1.00 94.25 973 GLN A CA 1
ATOM 7505 C C . GLN A 1 973 ? -16.115 -21.198 16.701 1.00 94.25 973 GLN A C 1
ATOM 7507 O O . GLN A 1 973 ? -15.244 -21.642 15.958 1.00 94.25 973 GLN A O 1
ATOM 7512 N N . GLY A 1 974 ? -17.412 -21.474 16.538 1.00 92.69 974 GLY A N 1
ATOM 7513 C CA . GLY A 1 974 ? -17.948 -22.349 15.491 1.00 92.69 974 GLY A CA 1
ATOM 7514 C C . GLY A 1 974 ? -18.526 -21.637 14.265 1.00 92.69 974 GLY A C 1
ATOM 7515 O O . GLY A 1 974 ? -19.151 -22.305 13.443 1.00 92.69 974 GLY A O 1
ATOM 7516 N N . ASP A 1 975 ? -18.390 -20.314 14.151 1.00 93.62 975 ASP A N 1
ATOM 7517 C CA . ASP A 1 975 ? -18.998 -19.540 13.066 1.00 93.62 975 ASP A CA 1
ATOM 7518 C C . ASP A 1 975 ? -18.131 -19.553 11.785 1.00 93.62 975 ASP A C 1
ATOM 7520 O O . ASP A 1 975 ? -17.025 -19.002 11.787 1.00 93.62 975 ASP A O 1
ATOM 7524 N N . PRO A 1 976 ? -18.602 -20.144 10.667 1.00 91.00 976 PRO A N 1
ATOM 7525 C CA . PRO A 1 976 ? -17.869 -20.114 9.403 1.00 91.00 976 PRO A CA 1
ATOM 7526 C C . PRO A 1 976 ? -17.767 -18.706 8.793 1.00 91.00 976 PRO A C 1
ATOM 7528 O O . PRO A 1 976 ? -16.800 -18.431 8.081 1.00 91.00 976 PRO A O 1
ATOM 7531 N N . MET A 1 977 ? -18.715 -17.798 9.059 1.00 91.19 977 MET A N 1
ATOM 7532 C CA . MET A 1 977 ? -18.640 -16.429 8.538 1.00 91.19 977 MET A CA 1
ATOM 7533 C C . MET A 1 977 ? -17.535 -15.626 9.223 1.00 91.19 977 MET A C 1
ATOM 7535 O O . MET A 1 977 ? -16.832 -14.882 8.543 1.00 91.19 977 MET A O 1
ATOM 7539 N N . ARG A 1 978 ? -17.296 -15.850 10.522 1.00 93.94 978 ARG A N 1
ATOM 7540 C CA . ARG A 1 978 ? -16.127 -15.300 11.228 1.00 93.94 978 ARG A CA 1
ATOM 7541 C C . ARG A 1 978 ? -14.819 -15.691 10.544 1.00 93.94 978 ARG A C 1
ATOM 7543 O O . ARG A 1 978 ? -13.938 -14.849 10.407 1.00 93.94 978 ARG A O 1
ATOM 7550 N N . VAL A 1 979 ? -14.672 -16.953 10.129 1.00 92.19 979 VAL A N 1
ATOM 7551 C CA . VAL A 1 979 ? -13.449 -17.420 9.448 1.00 92.19 979 VAL A CA 1
ATOM 7552 C C . VAL A 1 979 ? -13.235 -16.644 8.150 1.00 92.19 979 VAL A C 1
ATOM 7554 O O . VAL A 1 979 ? -12.142 -16.134 7.925 1.00 92.19 979 VAL A O 1
ATOM 7557 N N . ARG A 1 980 ? -14.290 -16.482 7.342 1.00 91.69 980 ARG A N 1
ATOM 7558 C CA . ARG A 1 980 ? -14.240 -15.693 6.100 1.00 91.69 980 ARG A CA 1
ATOM 7559 C C . ARG A 1 980 ? -13.917 -14.220 6.350 1.00 91.69 980 ARG A C 1
ATOM 7561 O O . ARG A 1 980 ? -13.147 -13.628 5.600 1.00 91.69 980 ARG A O 1
ATOM 7568 N N . ALA A 1 981 ? -14.496 -13.628 7.390 1.00 94.12 981 ALA A N 1
ATOM 7569 C CA . ALA A 1 981 ? -14.262 -12.229 7.716 1.00 94.12 981 ALA A CA 1
ATOM 7570 C C . ALA A 1 981 ? -12.821 -11.993 8.200 1.00 94.12 981 ALA A C 1
ATOM 7572 O O . ALA A 1 981 ? -12.137 -11.108 7.693 1.00 94.12 981 ALA A O 1
ATOM 7573 N N . LEU A 1 982 ? -12.306 -12.854 9.090 1.00 94.94 982 LEU A N 1
ATOM 7574 C CA . LEU A 1 982 ? -10.907 -12.826 9.531 1.00 94.94 982 LEU A CA 1
ATOM 7575 C C . LEU A 1 982 ? -9.920 -13.040 8.379 1.00 94.94 982 LEU A C 1
ATOM 7577 O O . LEU A 1 982 ? -8.894 -12.363 8.336 1.00 94.94 982 LEU A O 1
ATOM 7581 N N . ASP A 1 983 ? -10.223 -13.946 7.448 1.00 91.50 983 ASP A N 1
ATOM 7582 C CA . ASP A 1 983 ? -9.418 -14.148 6.240 1.00 91.50 983 ASP A CA 1
ATOM 7583 C C . ASP A 1 983 ? -9.379 -12.877 5.378 1.00 91.50 983 ASP A C 1
ATOM 7585 O O . ASP A 1 983 ? -8.304 -12.396 5.016 1.00 91.50 983 ASP A O 1
ATOM 7589 N N . THR A 1 984 ? -10.538 -12.249 5.160 1.00 94.00 984 THR A N 1
ATOM 7590 C CA . THR A 1 984 ? -10.641 -11.005 4.382 1.00 94.00 984 THR A CA 1
ATOM 7591 C C . THR A 1 984 ? -9.887 -9.851 5.055 1.00 94.00 984 THR A C 1
ATOM 7593 O O . THR A 1 984 ? -9.136 -9.140 4.387 1.00 94.00 984 THR A O 1
ATOM 7596 N N . TRP A 1 985 ? -9.987 -9.698 6.382 1.00 96.31 985 TRP A N 1
ATOM 7597 C CA . TRP A 1 985 ? -9.181 -8.716 7.118 1.00 96.31 985 TRP A CA 1
ATOM 7598 C C . TRP A 1 985 ? -7.685 -8.983 7.020 1.00 96.31 985 TRP A C 1
ATOM 7600 O O . TRP A 1 985 ? -6.895 -8.048 6.921 1.00 96.31 985 TRP A O 1
ATOM 7610 N N . THR A 1 986 ? -7.292 -10.253 7.027 1.00 92.06 986 THR A N 1
ATOM 7611 C CA . THR A 1 986 ? -5.892 -10.665 6.912 1.00 92.06 986 THR A CA 1
ATOM 7612 C C . THR A 1 986 ? -5.353 -10.381 5.503 1.00 92.06 986 THR A C 1
ATOM 7614 O O . THR A 1 986 ? -4.212 -9.940 5.346 1.00 92.06 986 THR A O 1
ATOM 7617 N N . ARG A 1 987 ? -6.170 -10.556 4.456 1.00 89.38 987 ARG A N 1
ATOM 7618 C CA . ARG A 1 987 ? -5.849 -10.108 3.088 1.00 89.38 987 ARG A CA 1
ATOM 7619 C C . ARG A 1 987 ? -5.684 -8.591 3.019 1.00 89.38 987 ARG A C 1
ATOM 7621 O O . ARG A 1 987 ? -4.661 -8.125 2.521 1.00 89.38 987 ARG A O 1
ATOM 7628 N N . LEU A 1 988 ? -6.617 -7.826 3.591 1.00 93.38 988 LEU A N 1
ATOM 7629 C CA . LEU A 1 988 ? -6.512 -6.365 3.631 1.00 93.38 988 LEU A CA 1
ATOM 7630 C C . LEU A 1 988 ? -5.259 -5.891 4.380 1.00 93.38 988 LEU A C 1
ATOM 7632 O O . LEU A 1 988 ? -4.556 -5.020 3.880 1.00 93.38 988 LEU A O 1
ATOM 7636 N N . GLU A 1 989 ? -4.930 -6.508 5.519 1.00 92.25 989 GLU A N 1
ATOM 7637 C CA . GLU A 1 989 ? -3.682 -6.265 6.265 1.00 92.25 989 GLU A CA 1
ATOM 7638 C C . GLU A 1 989 ? -2.440 -6.393 5.362 1.00 92.25 989 GLU A C 1
ATOM 7640 O O . GLU A 1 989 ? -1.453 -5.696 5.552 1.00 92.25 989 GLU A O 1
ATOM 7645 N N . THR A 1 990 ? -2.481 -7.265 4.353 1.00 86.06 990 THR A N 1
ATOM 7646 C CA . THR A 1 990 ? -1.342 -7.510 3.446 1.00 86.06 990 THR A CA 1
ATOM 7647 C C . THR A 1 990 ? -1.231 -6.446 2.367 1.00 86.06 990 THR A C 1
ATOM 7649 O O . THR A 1 990 ? -0.132 -6.031 2.006 1.00 86.06 990 THR A O 1
ATOM 7652 N N . ILE A 1 991 ? -2.374 -6.015 1.842 1.00 86.81 991 ILE A N 1
ATOM 7653 C CA . ILE A 1 991 ? -2.454 -5.075 0.723 1.00 86.81 991 ILE A CA 1
ATOM 7654 C C . ILE A 1 991 ? -2.307 -3.628 1.204 1.00 86.81 991 ILE A C 1
ATOM 7656 O O . ILE A 1 991 ? -1.708 -2.816 0.497 1.00 86.81 991 ILE A O 1
ATOM 7660 N N . ALA A 1 992 ? -2.802 -3.330 2.407 1.00 91.62 992 ALA A N 1
ATOM 7661 C CA . ALA A 1 992 ? -2.805 -2.010 3.028 1.00 91.62 992 ALA A CA 1
ATOM 7662 C C . ALA A 1 992 ? -2.393 -2.095 4.516 1.00 91.62 992 ALA A C 1
ATOM 7664 O O . ALA A 1 992 ? -3.194 -1.802 5.409 1.00 91.62 992 ALA A O 1
ATOM 7665 N N . PRO A 1 993 ? -1.138 -2.484 4.823 1.00 89.94 993 PRO A N 1
ATOM 7666 C CA . PRO A 1 993 ? -0.698 -2.737 6.198 1.00 89.94 993 PRO A CA 1
ATOM 7667 C C . PRO A 1 993 ? -0.757 -1.511 7.108 1.00 89.94 993 PRO A C 1
ATOM 7669 O O . PRO A 1 993 ? -0.784 -1.681 8.322 1.00 89.94 993 PRO A O 1
ATOM 7672 N N . GLN A 1 994 ? -0.782 -0.298 6.550 1.00 91.19 994 GLN A N 1
ATOM 7673 C CA . GLN A 1 994 ? -0.860 0.954 7.306 1.00 91.19 994 GLN A CA 1
ATOM 7674 C C . GLN A 1 994 ? -2.291 1.362 7.687 1.00 91.19 994 GLN A C 1
ATOM 7676 O O . GLN A 1 994 ? -2.464 2.268 8.504 1.00 91.19 994 GLN A O 1
ATOM 7681 N N . MET A 1 995 ? -3.315 0.684 7.154 1.00 92.81 995 MET A N 1
ATOM 7682 C CA . MET A 1 995 ? -4.699 0.892 7.574 1.00 92.81 995 MET A CA 1
ATOM 7683 C C . MET A 1 995 ? -4.924 0.330 8.976 1.00 92.81 995 MET A C 1
ATOM 7685 O O . MET A 1 995 ? -4.617 -0.825 9.254 1.00 92.81 995 MET A O 1
ATOM 7689 N N . THR A 1 996 ? -5.547 1.108 9.857 1.00 94.25 996 THR A N 1
ATOM 7690 C CA . THR A 1 996 ? -5.904 0.657 11.216 1.00 94.25 996 THR A CA 1
ATOM 7691 C C . THR A 1 996 ? -7.089 -0.316 11.230 1.00 94.25 996 THR A C 1
ATOM 7693 O O . THR A 1 996 ? -7.148 -1.220 12.066 1.00 94.25 996 THR A O 1
ATOM 7696 N N . VAL A 1 997 ? -8.011 -0.163 10.275 1.00 94.50 997 VAL A N 1
ATOM 7697 C CA . VAL A 1 997 ? -9.261 -0.930 10.148 1.00 94.50 997 VAL A CA 1
ATOM 7698 C C . VAL A 1 997 ? -9.068 -2.459 10.169 1.00 94.50 997 VAL A C 1
ATOM 7700 O O . VAL A 1 997 ? -9.724 -3.096 10.996 1.00 94.50 997 VAL A O 1
ATOM 7703 N N . PRO A 1 998 ? -8.180 -3.086 9.363 1.00 96.44 998 PRO A N 1
ATOM 7704 C CA . PRO A 1 998 ? -8.012 -4.544 9.380 1.00 96.44 998 PRO A CA 1
ATOM 7705 C C . PRO A 1 998 ? -7.595 -5.105 10.741 1.00 96.44 998 PRO A C 1
ATOM 7707 O O . PRO A 1 998 ? -8.035 -6.190 11.125 1.00 96.44 998 PRO A O 1
ATOM 7710 N N . TYR A 1 999 ? -6.782 -4.370 11.499 1.00 96.75 999 TYR A N 1
ATOM 7711 C CA . TYR A 1 999 ? -6.378 -4.790 12.838 1.00 96.75 999 TYR A CA 1
ATOM 7712 C C . TYR A 1 999 ? -7.505 -4.617 13.851 1.00 96.75 999 TYR A C 1
ATOM 7714 O O . TYR A 1 999 ? -7.649 -5.450 14.744 1.00 96.75 999 TYR A O 1
ATOM 7722 N N . MET A 1 1000 ? -8.320 -3.568 13.711 1.00 96.06 1000 MET A N 1
ATOM 7723 C CA . MET A 1 1000 ? -9.483 -3.370 14.572 1.00 96.06 1000 MET A CA 1
ATOM 7724 C C . MET A 1 1000 ? -10.517 -4.486 14.369 1.00 96.06 1000 MET A C 1
ATOM 7726 O O . MET A 1 1000 ? -10.938 -5.099 15.348 1.00 96.06 1000 MET A O 1
ATOM 7730 N N . GLY A 1 1001 ? -10.855 -4.824 13.119 1.00 96.31 1001 GLY A N 1
ATOM 7731 C CA . GLY A 1 1001 ? -11.780 -5.923 12.812 1.00 96.31 1001 GLY A CA 1
ATOM 7732 C C . GLY A 1 1001 ? -11.289 -7.274 13.347 1.00 96.31 1001 GLY A C 1
ATOM 7733 O O . GLY A 1 1001 ? -12.025 -8.004 14.017 1.00 96.31 1001 GLY A O 1
ATOM 7734 N N . GLN A 1 1002 ? -9.999 -7.586 13.163 1.00 97.62 1002 GLN A N 1
ATOM 7735 C CA . GLN A 1 1002 ? -9.386 -8.779 13.760 1.00 97.62 1002 GLN A CA 1
ATOM 7736 C C . GLN A 1 1002 ? -9.440 -8.764 15.293 1.00 97.62 1002 GLN A C 1
ATOM 7738 O O . GLN A 1 1002 ? -9.790 -9.778 15.907 1.00 97.62 1002 GLN A O 1
ATOM 7743 N N . TYR A 1 1003 ? -9.109 -7.633 15.918 1.00 97.12 1003 TYR A N 1
ATOM 7744 C CA . TYR A 1 1003 ? -9.139 -7.476 17.368 1.00 97.12 1003 TYR A CA 1
ATOM 7745 C C . TYR A 1 1003 ? -10.539 -7.711 17.937 1.00 97.12 1003 TYR A C 1
ATOM 7747 O O . TYR A 1 1003 ? -10.679 -8.434 18.925 1.00 97.12 1003 TYR A O 1
ATOM 7755 N N . GLU A 1 1004 ? -11.582 -7.155 17.316 1.00 95.69 1004 GLU A N 1
ATOM 7756 C CA . GLU A 1 1004 ? -12.964 -7.336 17.767 1.00 95.69 1004 GLU A CA 1
ATOM 7757 C C . GLU A 1 1004 ? -13.366 -8.813 17.799 1.00 95.69 1004 GLU A C 1
ATOM 7759 O O . GLU A 1 1004 ? -13.888 -9.293 18.812 1.00 95.69 1004 GLU A O 1
ATOM 7764 N N . TRP A 1 1005 ? -13.041 -9.563 16.745 1.00 96.62 1005 TRP A N 1
ATOM 7765 C CA . TRP A 1 1005 ? -13.302 -11.000 16.687 1.00 96.62 1005 TRP A CA 1
ATOM 7766 C C . TRP A 1 1005 ? -12.504 -11.805 17.701 1.00 96.62 1005 TRP A C 1
ATOM 7768 O O . TRP A 1 1005 ? -13.047 -12.712 18.332 1.00 96.62 1005 TRP A O 1
ATOM 7778 N N . GLN A 1 1006 ? -11.215 -11.508 17.860 1.00 96.25 1006 GLN A N 1
ATOM 7779 C CA . GLN A 1 1006 ? -10.364 -12.213 18.818 1.00 96.25 1006 GLN A CA 1
ATOM 7780 C C . GLN A 1 1006 ? -10.799 -11.924 20.257 1.00 96.25 1006 GLN A C 1
ATOM 7782 O O . GLN A 1 1006 ? -10.802 -12.831 21.087 1.00 96.25 1006 GLN A O 1
ATOM 7787 N N . ARG A 1 1007 ? -11.250 -10.696 20.537 1.00 94.56 1007 ARG A N 1
ATOM 7788 C CA . ARG A 1 1007 ? -11.822 -10.307 21.827 1.00 94.56 1007 ARG A CA 1
ATOM 7789 C C . ARG A 1 1007 ? -13.136 -11.036 22.111 1.00 94.56 1007 ARG A C 1
ATOM 7791 O O . ARG A 1 1007 ? -13.320 -11.506 23.229 1.00 94.56 1007 ARG A O 1
ATOM 7798 N N . LEU A 1 1008 ? -14.036 -11.156 21.130 1.00 94.88 1008 LEU A N 1
ATOM 7799 C CA . LEU A 1 1008 ? -15.279 -11.933 21.273 1.00 94.88 1008 LEU A CA 1
ATOM 7800 C C . LEU A 1 1008 ? -15.014 -13.439 21.438 1.00 94.88 1008 LEU A C 1
ATOM 7802 O O . LEU A 1 1008 ? -15.755 -14.116 22.146 1.00 94.88 1008 LEU A O 1
ATOM 7806 N N . ALA A 1 1009 ? -13.956 -13.954 20.809 1.00 95.62 1009 ALA A N 1
ATOM 7807 C CA . ALA A 1 1009 ? -13.544 -15.355 20.884 1.00 95.62 1009 ALA A CA 1
ATOM 7808 C C . ALA A 1 1009 ? -12.633 -15.685 22.083 1.00 95.62 1009 ALA A C 1
ATOM 7810 O O . ALA A 1 1009 ? -12.217 -16.839 22.207 1.00 95.62 1009 ALA A O 1
ATOM 7811 N N . ASP A 1 1010 ? -12.296 -14.690 22.914 1.00 93.44 1010 ASP A N 1
ATOM 7812 C CA . ASP A 1 1010 ? -11.328 -14.786 24.016 1.00 93.44 1010 ASP A CA 1
ATOM 7813 C C . ASP A 1 1010 ? -9.972 -15.408 23.600 1.00 93.44 1010 ASP A C 1
ATOM 7815 O O . ASP A 1 1010 ? -9.336 -16.154 24.345 1.00 93.44 1010 ASP A O 1
ATOM 7819 N N . ASP A 1 1011 ? -9.512 -15.112 22.379 1.00 96.31 1011 ASP A N 1
ATOM 7820 C CA . ASP A 1 1011 ? -8.304 -15.697 21.788 1.00 96.31 1011 ASP A CA 1
ATOM 7821 C C . ASP A 1 1011 ? -7.078 -14.791 21.982 1.00 96.31 1011 ASP A C 1
ATOM 7823 O O . ASP A 1 1011 ? -6.585 -14.133 21.061 1.00 96.31 1011 ASP A O 1
ATOM 7827 N N . SER A 1 1012 ? -6.547 -14.772 23.208 1.00 96.12 1012 SER A N 1
ATOM 7828 C CA . SER A 1 1012 ? -5.362 -13.964 23.536 1.00 96.12 1012 SER A CA 1
ATOM 7829 C C . SER A 1 1012 ? -4.114 -14.351 22.732 1.00 96.12 1012 SER A C 1
ATOM 7831 O O . SER A 1 1012 ? -3.223 -13.525 22.546 1.00 96.12 1012 SER A O 1
ATOM 7833 N N . ALA A 1 1013 ? -4.028 -15.598 22.254 1.00 96.75 1013 ALA A N 1
ATOM 7834 C CA . ALA A 1 1013 ? -2.889 -16.049 21.463 1.00 96.75 1013 ALA A CA 1
ATOM 7835 C C . ALA A 1 1013 ? -2.925 -15.439 20.055 1.00 96.75 1013 ALA A C 1
ATOM 7837 O O . ALA A 1 1013 ? -1.895 -14.967 19.567 1.00 96.75 1013 ALA A O 1
ATOM 7838 N N . ALA A 1 1014 ? -4.101 -15.399 19.422 1.00 95.31 1014 ALA A N 1
ATOM 7839 C CA . ALA A 1 1014 ? -4.294 -14.693 18.161 1.00 95.31 1014 ALA A CA 1
ATOM 7840 C C . ALA A 1 1014 ? -4.039 -13.185 18.309 1.00 95.31 1014 ALA A C 1
ATOM 7842 O O . ALA A 1 1014 ? -3.341 -12.612 17.472 1.00 95.31 1014 ALA A O 1
ATOM 7843 N N . THR A 1 1015 ? -4.498 -12.565 19.403 1.00 97.19 1015 THR A N 1
ATOM 7844 C CA . THR A 1 1015 ? -4.242 -11.138 19.675 1.00 97.19 1015 THR A CA 1
ATOM 7845 C C . THR A 1 1015 ? -2.768 -10.827 19.872 1.00 97.19 1015 THR A C 1
ATOM 7847 O O . THR A 1 1015 ? -2.284 -9.848 19.309 1.00 97.19 1015 THR A O 1
ATOM 7850 N N . ALA A 1 1016 ? -2.021 -11.666 20.594 1.00 96.94 1016 ALA A N 1
ATOM 7851 C CA . ALA A 1 1016 ? -0.576 -11.494 20.732 1.00 96.94 1016 ALA A CA 1
ATOM 7852 C C . ALA A 1 1016 ? 0.137 -11.562 19.369 1.00 96.94 1016 ALA A C 1
ATOM 7854 O O . ALA A 1 1016 ? 0.920 -10.672 19.046 1.00 96.94 1016 ALA A O 1
ATOM 7855 N N . LYS A 1 1017 ? -0.193 -12.557 18.533 1.00 94.81 1017 LYS A N 1
ATOM 7856 C CA . LYS A 1 1017 ? 0.375 -12.694 17.180 1.00 94.81 1017 LYS A CA 1
ATOM 7857 C C . LYS A 1 1017 ? 0.027 -11.515 16.273 1.00 94.81 1017 LYS A C 1
ATOM 7859 O O . LYS A 1 1017 ? 0.867 -11.062 15.505 1.00 94.81 1017 LYS A O 1
ATOM 7864 N N . MET A 1 1018 ? -1.212 -11.034 16.330 1.00 95.44 1018 MET A N 1
ATOM 7865 C CA . MET A 1 1018 ? -1.638 -9.856 15.573 1.00 95.44 1018 MET A CA 1
ATOM 7866 C C . MET A 1 1018 ? -0.886 -8.604 16.037 1.00 95.44 1018 MET A C 1
ATOM 7868 O O . MET A 1 1018 ? -0.388 -7.857 15.205 1.00 95.44 1018 MET A O 1
ATOM 7872 N N . LEU A 1 1019 ? -0.731 -8.405 17.350 1.00 95.62 1019 LEU A N 1
ATOM 7873 C CA . LEU A 1 1019 ? 0.028 -7.287 17.912 1.00 95.62 1019 LEU A CA 1
ATOM 7874 C C . LEU A 1 1019 ? 1.514 -7.330 17.523 1.00 95.62 1019 LEU A C 1
ATOM 7876 O O . LEU A 1 1019 ? 2.107 -6.285 17.266 1.00 95.62 1019 LEU A O 1
ATOM 7880 N N . GLU A 1 1020 ? 2.125 -8.515 17.466 1.00 93.56 1020 GLU A N 1
ATOM 7881 C CA . GLU A 1 1020 ? 3.493 -8.682 16.960 1.00 93.56 1020 GLU A CA 1
ATOM 7882 C C . GLU A 1 1020 ? 3.617 -8.198 15.514 1.00 93.56 1020 GLU A C 1
ATOM 7884 O O . GLU A 1 1020 ? 4.535 -7.437 15.220 1.00 93.56 1020 GLU A O 1
ATOM 7889 N N . ARG A 1 1021 ? 2.674 -8.562 14.633 1.00 90.69 1021 ARG A N 1
ATOM 7890 C CA . ARG A 1 1021 ? 2.652 -8.069 13.246 1.00 90.69 1021 ARG A CA 1
ATOM 7891 C C . ARG A 1 1021 ? 2.411 -6.565 13.182 1.00 90.69 1021 ARG A C 1
ATOM 7893 O O . ARG A 1 1021 ? 3.168 -5.869 12.516 1.00 90.69 1021 ARG A O 1
ATOM 7900 N N . LEU A 1 1022 ? 1.438 -6.060 13.940 1.00 93.00 1022 LEU A N 1
ATOM 7901 C CA . LEU A 1 1022 ? 1.111 -4.636 14.016 1.00 93.00 1022 LEU A CA 1
ATOM 7902 C C . LEU A 1 1022 ? 2.317 -3.784 14.449 1.00 93.00 1022 LEU A C 1
ATOM 7904 O O . LEU A 1 1022 ? 2.523 -2.695 13.931 1.00 93.00 1022 LEU A O 1
ATOM 7908 N N . ARG A 1 1023 ? 3.162 -4.284 15.358 1.00 91.06 1023 ARG A N 1
ATOM 7909 C CA . ARG A 1 1023 ? 4.394 -3.595 15.791 1.00 91.06 1023 ARG A CA 1
ATOM 7910 C C . ARG A 1 1023 ? 5.471 -3.494 14.714 1.00 91.06 1023 ARG A C 1
ATOM 7912 O O . ARG A 1 1023 ? 6.357 -2.655 14.843 1.00 91.06 1023 ARG A O 1
ATOM 7919 N N . LEU A 1 1024 ? 5.428 -4.355 13.700 1.00 87.31 1024 LEU A N 1
ATOM 7920 C CA . LEU A 1 1024 ? 6.347 -4.301 12.561 1.00 87.31 1024 LEU A CA 1
ATOM 7921 C C . LEU A 1 1024 ? 5.903 -3.269 11.517 1.00 87.31 1024 LEU A C 1
ATOM 7923 O O . LEU A 1 1024 ? 6.679 -2.932 10.628 1.00 87.31 1024 LEU A O 1
ATOM 7927 N N . VAL A 1 1025 ? 4.672 -2.767 11.620 1.00 87.69 1025 VAL A N 1
ATOM 7928 C CA . VAL A 1 1025 ? 4.124 -1.773 10.701 1.00 87.69 1025 VAL A CA 1
ATOM 7929 C C . VAL A 1 1025 ? 4.584 -0.386 11.138 1.00 87.69 1025 VAL A C 1
ATOM 7931 O O . VAL A 1 1025 ? 4.202 0.118 12.194 1.00 87.69 1025 VAL A O 1
ATOM 7934 N N . GLY A 1 1026 ? 5.402 0.255 10.308 1.00 82.12 1026 GLY A N 1
ATOM 7935 C CA . GLY A 1 1026 ? 5.730 1.670 10.457 1.00 82.12 1026 GLY A CA 1
ATOM 7936 C C . GLY A 1 1026 ? 4.674 2.562 9.801 1.00 82.12 1026 GLY A C 1
ATOM 7937 O O . GLY A 1 1026 ? 4.239 2.281 8.685 1.00 82.12 1026 GLY A O 1
ATOM 7938 N N . GLY A 1 1027 ? 4.307 3.664 10.463 1.00 83.50 1027 GLY A N 1
ATOM 7939 C CA . GLY A 1 1027 ? 3.511 4.737 9.853 1.00 83.50 1027 GLY A CA 1
ATOM 7940 C C . GLY A 1 1027 ? 2.032 4.410 9.630 1.00 83.50 1027 GLY A C 1
ATOM 7941 O O . GLY A 1 1027 ? 1.520 4.691 8.551 1.00 83.50 1027 GLY A O 1
ATOM 7942 N N . LEU A 1 1028 ? 1.355 3.820 10.625 1.00 90.81 1028 LEU A N 1
ATOM 7943 C CA . LEU A 1 1028 ? -0.110 3.704 10.614 1.00 90.81 1028 LEU A CA 1
ATOM 7944 C C . LEU A 1 1028 ? -0.748 5.082 10.410 1.00 90.81 1028 LEU A C 1
ATOM 7946 O O . LEU A 1 1028 ? -0.374 6.035 11.102 1.00 90.81 1028 LEU A O 1
ATOM 7950 N N . ASP A 1 1029 ? -1.731 5.173 9.516 1.00 88.19 1029 ASP A N 1
ATOM 7951 C CA . ASP A 1 1029 ? -2.527 6.390 9.395 1.00 88.19 1029 ASP A CA 1
ATOM 7952 C C . ASP A 1 1029 ? -3.597 6.412 10.495 1.00 88.19 1029 ASP A C 1
ATOM 7954 O O . ASP A 1 1029 ? -4.563 5.644 10.499 1.00 88.19 1029 ASP A O 1
ATOM 7958 N N . THR A 1 1030 ? -3.387 7.289 11.473 1.00 92.69 1030 THR A N 1
ATOM 7959 C CA . THR A 1 1030 ? -4.292 7.506 12.607 1.00 92.69 1030 THR A CA 1
ATOM 7960 C C . THR A 1 1030 ? -4.950 8.884 12.563 1.00 92.69 1030 THR A C 1
ATOM 7962 O O . THR A 1 1030 ? -5.497 9.330 13.571 1.00 92.69 1030 THR A O 1
ATOM 7965 N N . SER A 1 1031 ? -4.838 9.599 11.443 1.00 89.88 1031 SER A N 1
ATOM 7966 C CA . SER A 1 1031 ? -5.236 11.003 11.310 1.00 89.88 1031 SER A CA 1
ATOM 7967 C C . SER A 1 1031 ? -6.736 11.224 11.517 1.00 89.88 1031 SER A C 1
ATOM 7969 O O . SER A 1 1031 ? -7.116 12.023 12.374 1.00 89.88 1031 SER A O 1
ATOM 7971 N N . ASP A 1 1032 ? -7.582 10.460 10.823 1.00 88.38 1032 ASP A N 1
ATOM 7972 C CA . ASP A 1 1032 ? -9.041 10.533 10.955 1.00 88.38 1032 ASP A CA 1
ATOM 7973 C C . ASP A 1 1032 ? -9.498 10.249 12.386 1.00 88.38 1032 ASP A C 1
ATOM 7975 O O . ASP A 1 1032 ? -10.326 10.970 12.944 1.00 88.38 1032 ASP A O 1
ATOM 7979 N N . GLY A 1 1033 ? -8.908 9.231 13.012 1.00 91.38 1033 GLY A N 1
ATOM 7980 C CA . GLY A 1 1033 ? -9.177 8.896 14.402 1.00 91.38 1033 GLY A CA 1
ATOM 7981 C C . GLY A 1 1033 ? -8.761 10.012 15.364 1.00 91.38 1033 GLY A C 1
ATOM 7982 O O . GLY A 1 1033 ? -9.543 10.405 16.229 1.00 91.38 1033 GLY A O 1
ATOM 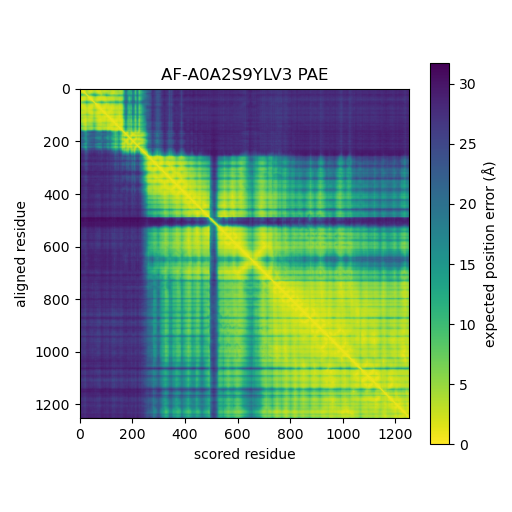7983 N N . ALA A 1 1034 ? -7.564 10.573 15.178 1.00 92.75 1034 ALA A N 1
ATOM 7984 C CA . ALA A 1 1034 ? -7.059 11.676 15.990 1.00 92.75 1034 ALA A CA 1
ATOM 7985 C C . ALA A 1 1034 ? -7.937 12.926 15.872 1.00 92.75 1034 ALA A C 1
ATOM 7987 O O . ALA A 1 1034 ? -8.239 13.566 16.881 1.00 92.75 1034 ALA A O 1
ATOM 7988 N N . ARG A 1 1035 ? -8.382 13.247 14.655 1.00 92.06 1035 ARG A N 1
ATOM 7989 C CA . ARG A 1 1035 ? -9.288 14.361 14.376 1.00 92.06 1035 ARG A CA 1
ATOM 7990 C C . ARG A 1 1035 ? -10.661 14.133 14.999 1.00 92.06 1035 ARG A C 1
ATOM 7992 O O . ARG A 1 1035 ? -11.112 14.986 15.756 1.00 92.06 1035 ARG A O 1
ATOM 7999 N N . ALA A 1 1036 ? -11.277 12.970 14.780 1.00 90.12 1036 ALA A N 1
ATOM 8000 C CA . ALA A 1 1036 ? -12.569 12.629 15.375 1.00 90.12 1036 ALA A CA 1
ATOM 8001 C C . ALA A 1 1036 ? -12.523 12.668 16.914 1.00 90.12 1036 ALA A C 1
ATOM 8003 O O . ALA A 1 1036 ? -13.448 13.164 17.556 1.00 90.12 1036 ALA A O 1
ATOM 8004 N N . THR A 1 1037 ? -11.430 12.198 17.528 1.00 91.12 1037 THR A N 1
ATOM 8005 C CA . THR A 1 1037 ? -11.222 12.330 18.976 1.00 91.12 1037 THR A CA 1
ATOM 8006 C C . THR A 1 1037 ? -11.070 13.790 19.401 1.00 91.12 1037 THR A C 1
ATOM 8008 O O . THR A 1 1037 ? -11.675 14.178 20.396 1.00 91.12 1037 THR A O 1
ATOM 8011 N N . ALA A 1 1038 ? -10.318 14.614 18.668 1.00 91.94 1038 ALA A N 1
ATOM 8012 C CA . ALA A 1 1038 ? -10.181 16.037 18.979 1.00 91.94 1038 ALA A CA 1
ATOM 8013 C C . ALA A 1 1038 ? -11.530 16.779 18.902 1.00 91.94 1038 ALA A C 1
ATOM 8015 O O . ALA A 1 1038 ? -11.896 17.452 19.865 1.00 91.94 1038 ALA A O 1
ATOM 8016 N N . GLU A 1 1039 ? -12.291 16.570 17.822 1.00 91.88 1039 GLU A N 1
ATOM 8017 C CA . GLU A 1 1039 ? -13.630 17.143 17.599 1.00 91.88 1039 GLU A CA 1
ATOM 8018 C C . GLU A 1 1039 ? -14.650 16.680 18.658 1.00 91.88 1039 GLU A C 1
ATOM 8020 O O . GLU A 1 1039 ? -15.552 17.420 19.054 1.00 91.88 1039 GLU A O 1
ATOM 8025 N N . TYR A 1 1040 ? -14.523 15.445 19.154 1.00 88.88 1040 TYR A N 1
ATOM 8026 C CA . TYR A 1 1040 ? -15.335 14.959 20.272 1.00 88.88 1040 TYR A CA 1
ATOM 8027 C C . TYR A 1 1040 ? -14.945 15.625 21.602 1.00 88.88 1040 TYR A C 1
ATOM 8029 O O . TYR A 1 1040 ? -15.808 15.991 22.406 1.00 88.88 1040 TYR A O 1
ATOM 8037 N N . VAL A 1 1041 ? -13.643 15.785 21.854 1.00 88.50 1041 VAL A N 1
ATOM 8038 C CA . VAL A 1 1041 ? -13.127 16.376 23.096 1.00 88.50 1041 VAL A CA 1
ATOM 8039 C C . VAL A 1 1041 ? -13.480 17.856 23.203 1.00 88.50 1041 VAL A C 1
ATOM 8041 O O . VAL A 1 1041 ? -13.887 18.297 24.280 1.00 88.50 1041 VAL A O 1
ATOM 8044 N N . ASP A 1 1042 ? -13.361 18.613 22.114 1.00 91.56 1042 ASP A N 1
ATOM 8045 C CA . ASP A 1 1042 ? -13.698 20.039 22.090 1.00 91.56 1042 ASP A CA 1
ATOM 8046 C C . ASP A 1 1042 ? -15.199 20.321 21.888 1.00 91.56 1042 ASP A C 1
ATOM 8048 O O . ASP A 1 1042 ? -15.658 21.430 22.171 1.00 91.56 1042 ASP A O 1
ATOM 8052 N N . GLY A 1 1043 ? -15.973 19.304 21.491 1.00 91.19 1043 GLY A N 1
ATOM 8053 C CA . GLY A 1 1043 ? -17.418 19.382 21.298 1.00 91.19 1043 GLY A CA 1
ATOM 8054 C C . GLY A 1 1043 ? -17.849 19.988 19.963 1.00 91.19 1043 GLY A C 1
ATOM 8055 O O . GLY A 1 1043 ? -19.005 20.394 19.841 1.00 91.19 1043 GLY A O 1
ATOM 8056 N N . THR A 1 1044 ? -16.960 20.046 18.966 1.00 93.81 1044 THR A N 1
ATOM 8057 C CA . THR A 1 1044 ? -17.241 20.575 17.619 1.00 93.81 1044 THR A CA 1
ATOM 8058 C C . THR A 1 1044 ? -18.501 19.957 17.006 1.00 93.81 1044 THR A C 1
ATOM 8060 O O . THR A 1 1044 ? -19.319 20.675 16.432 1.00 93.81 1044 THR A O 1
ATOM 8063 N N . ASN A 1 1045 ? -18.716 18.652 17.209 1.00 91.00 1045 ASN A N 1
ATOM 8064 C CA . ASN A 1 1045 ? -19.831 17.906 16.613 1.00 91.00 1045 ASN A CA 1
ATOM 8065 C C . ASN A 1 1045 ? -21.000 17.636 17.584 1.00 91.00 1045 ASN A C 1
ATOM 8067 O O . ASN A 1 1045 ? -21.867 16.810 17.289 1.00 91.00 1045 ASN A O 1
ATOM 8071 N N . ASP A 1 1046 ? -21.060 18.316 18.737 1.00 93.12 1046 ASP A N 1
ATOM 8072 C CA . ASP A 1 1046 ? -22.072 18.053 19.772 1.00 93.12 1046 ASP A CA 1
ATOM 8073 C C . ASP A 1 1046 ? -23.510 18.228 19.253 1.00 93.12 1046 ASP A C 1
ATOM 8075 O O . ASP A 1 1046 ? -24.368 17.385 19.511 1.00 93.12 1046 ASP A O 1
ATOM 8079 N N . GLU A 1 1047 ? -23.793 19.303 18.509 1.00 93.69 1047 GLU A N 1
ATOM 8080 C CA . GLU A 1 1047 ? -25.142 19.583 17.990 1.00 93.69 1047 GLU A CA 1
ATOM 8081 C C . GLU A 1 1047 ? -25.622 18.475 17.043 1.00 93.69 1047 GLU A C 1
ATOM 8083 O O . GLU A 1 1047 ? -26.727 17.946 17.208 1.00 93.69 1047 GLU A O 1
ATOM 8088 N N . GLN A 1 1048 ? -24.764 18.071 16.102 1.00 90.69 1048 GLN A N 1
ATOM 8089 C CA . GLN A 1 1048 ? -25.058 16.985 15.173 1.00 90.69 1048 GLN A CA 1
ATOM 8090 C C . GLN A 1 1048 ? -25.237 15.653 15.914 1.00 90.69 1048 GLN A C 1
ATOM 8092 O O . GLN A 1 1048 ? -26.232 14.959 15.696 1.00 90.69 1048 GLN A O 1
ATOM 8097 N N . GLY A 1 1049 ? -24.333 15.319 16.841 1.00 92.38 1049 GLY A N 1
ATOM 8098 C CA . GLY A 1 1049 ? -24.425 14.093 17.633 1.00 92.38 1049 GLY A CA 1
ATOM 8099 C C . GLY A 1 1049 ? -25.719 14.016 18.453 1.00 92.38 1049 GLY A C 1
ATOM 8100 O O . GLY A 1 1049 ? -26.372 12.970 18.500 1.00 92.38 1049 GLY A O 1
ATOM 8101 N N . LEU A 1 1050 ? -26.156 15.131 19.051 1.00 94.88 1050 LEU A N 1
ATOM 8102 C CA . LEU A 1 1050 ? -27.433 15.213 19.771 1.00 94.88 1050 LEU A CA 1
ATOM 8103 C C . LEU A 1 1050 ? -28.641 14.989 18.853 1.00 94.88 1050 LEU A C 1
ATOM 8105 O O . LEU A 1 1050 ? -29.598 14.315 19.259 1.00 94.88 1050 LEU A O 1
ATOM 8109 N N . GLN A 1 1051 ? -28.613 15.539 17.637 1.00 93.94 1051 GLN A N 1
ATOM 8110 C CA . GLN A 1 1051 ? -29.667 15.337 16.643 1.00 93.94 1051 GLN A CA 1
ATOM 8111 C C . GLN A 1 1051 ? -29.753 13.866 16.214 1.00 93.94 1051 GLN A C 1
ATOM 8113 O O . GLN A 1 1051 ? -30.848 13.296 16.184 1.00 93.94 1051 GLN A O 1
ATOM 8118 N N . GLU A 1 1052 ? -28.617 13.233 15.927 1.00 92.25 1052 GLU A N 1
ATOM 8119 C CA . GLU A 1 1052 ? -28.550 11.829 15.511 1.00 92.25 1052 GLU A CA 1
ATOM 8120 C C . GLU A 1 1052 ? -29.037 10.882 16.616 1.00 92.25 1052 GLU A C 1
ATOM 8122 O O . GLU A 1 1052 ? -29.867 10.005 16.363 1.00 92.25 1052 GLU A O 1
ATOM 8127 N N . LEU A 1 1053 ? -28.597 11.095 17.862 1.00 94.94 1053 LEU A N 1
ATOM 8128 C CA . LEU A 1 1053 ? -29.059 10.330 19.027 1.00 94.94 1053 LEU A CA 1
ATOM 8129 C C . LEU A 1 1053 ? -30.569 10.474 19.241 1.00 94.94 1053 LEU A C 1
ATOM 8131 O O . LEU A 1 1053 ? -31.270 9.489 19.470 1.00 94.94 1053 LEU A O 1
ATOM 8135 N N . THR A 1 1054 ? -31.092 11.696 19.133 1.00 95.19 1054 THR A N 1
ATOM 8136 C CA . THR A 1 1054 ? -32.531 11.957 19.285 1.00 95.19 1054 THR A CA 1
ATOM 8137 C C . THR A 1 1054 ? -33.338 11.260 18.195 1.00 95.19 1054 THR A C 1
ATOM 8139 O O . THR A 1 1054 ? -34.328 10.594 18.490 1.00 95.19 1054 THR A O 1
ATOM 8142 N N . THR A 1 1055 ? -32.865 11.329 16.953 1.00 92.88 1055 THR A N 1
ATOM 8143 C CA . THR A 1 1055 ? -33.487 10.655 15.814 1.00 92.88 1055 THR A CA 1
ATOM 8144 C C . THR A 1 1055 ? -33.525 9.136 15.998 1.00 92.88 1055 THR A C 1
ATOM 8146 O O . THR A 1 1055 ? -34.557 8.510 15.741 1.00 92.88 1055 THR A O 1
ATOM 8149 N N . ARG A 1 1056 ? -32.432 8.523 16.478 1.00 92.00 1056 ARG A N 1
ATOM 8150 C CA . ARG A 1 1056 ? -32.390 7.077 16.760 1.00 92.00 1056 ARG A CA 1
ATOM 8151 C C . ARG A 1 1056 ? -33.369 6.679 17.865 1.00 92.00 1056 ARG A C 1
ATOM 8153 O O . ARG A 1 1056 ? -34.115 5.717 17.683 1.00 92.00 1056 ARG A O 1
ATOM 8160 N N . LEU A 1 1057 ? -33.452 7.452 18.948 1.00 93.44 1057 LEU A N 1
ATOM 8161 C CA . LEU A 1 1057 ? -34.423 7.224 20.027 1.00 93.44 1057 LEU A CA 1
ATOM 8162 C C . LEU A 1 1057 ? -35.876 7.295 19.526 1.00 93.44 1057 LEU A C 1
ATOM 8164 O O . LEU A 1 1057 ? -36.690 6.423 19.836 1.00 93.44 1057 LEU A O 1
ATOM 8168 N N . GLU A 1 1058 ? -36.212 8.287 18.698 1.00 90.50 1058 GLU A N 1
ATOM 8169 C CA . GLU A 1 1058 ? -37.547 8.399 18.091 1.00 90.50 1058 GLU A CA 1
ATOM 8170 C C . GLU A 1 1058 ? -37.859 7.217 17.158 1.00 90.50 1058 GLU A C 1
ATOM 8172 O O . GLU A 1 1058 ? -38.968 6.667 17.178 1.00 90.50 1058 GLU A O 1
ATOM 8177 N N . ALA A 1 1059 ? -36.868 6.777 16.377 1.00 86.25 1059 ALA A N 1
ATOM 8178 C CA . ALA A 1 1059 ? -36.984 5.622 15.495 1.00 86.25 1059 ALA A CA 1
ATOM 8179 C C . ALA A 1 1059 ? -37.283 4.330 16.269 1.00 86.25 1059 ALA A C 1
ATOM 8181 O O . ALA A 1 1059 ? -38.172 3.561 15.881 1.00 86.25 1059 ALA A O 1
ATOM 8182 N N . ARG A 1 1060 ? -36.567 4.094 17.376 1.00 88.19 1060 ARG A N 1
ATOM 8183 C CA . ARG A 1 1060 ? -36.750 2.899 18.209 1.00 88.19 1060 ARG A CA 1
ATOM 8184 C C . ARG A 1 1060 ? -38.056 2.925 18.981 1.00 88.19 1060 ARG A C 1
ATOM 8186 O O . ARG A 1 1060 ? -38.717 1.891 19.050 1.00 88.19 1060 ARG A O 1
ATOM 8193 N N . ALA A 1 1061 ? -38.514 4.089 19.442 1.00 85.00 1061 ALA A N 1
ATOM 8194 C CA . ALA A 1 1061 ? -39.837 4.216 20.051 1.00 85.00 1061 ALA A CA 1
ATOM 8195 C C . ALA A 1 1061 ? -40.957 3.748 19.098 1.00 85.00 1061 ALA A C 1
ATOM 8197 O O . ALA A 1 1061 ? -41.911 3.088 19.524 1.00 85.00 1061 ALA A O 1
ATOM 8198 N N . ALA A 1 1062 ? -40.835 4.021 17.793 1.00 75.62 1062 ALA A N 1
ATOM 8199 C CA . ALA A 1 1062 ? -41.760 3.502 16.785 1.00 75.62 1062 ALA A CA 1
ATOM 8200 C C . ALA A 1 1062 ? -41.632 1.976 16.592 1.00 75.62 1062 ALA A C 1
ATOM 8202 O O . ALA A 1 1062 ? -42.650 1.281 16.493 1.00 75.62 1062 ALA A O 1
ATOM 8203 N N . ALA A 1 1063 ? -40.405 1.441 16.587 1.00 75.31 1063 ALA A N 1
ATOM 8204 C CA . ALA A 1 1063 ? -40.149 0.000 16.513 1.00 75.31 1063 ALA A CA 1
ATOM 8205 C C . ALA A 1 1063 ? -40.698 -0.750 17.739 1.00 75.31 1063 ALA A C 1
ATOM 8207 O O . ALA A 1 1063 ? -41.286 -1.822 17.598 1.00 75.31 1063 ALA A O 1
ATOM 8208 N N . GLU A 1 1064 ? -40.612 -0.167 18.933 1.00 75.06 1064 GLU A N 1
ATOM 8209 C CA . GLU A 1 1064 ? -41.127 -0.757 20.168 1.00 75.06 1064 GLU A CA 1
ATOM 8210 C C . GLU A 1 1064 ? -42.657 -0.922 20.136 1.00 75.06 1064 GLU A C 1
ATOM 8212 O O . GLU A 1 1064 ? -43.196 -1.936 20.592 1.00 75.06 1064 GLU A O 1
ATOM 8217 N N . GLN A 1 1065 ? -43.383 0.022 19.524 1.00 76.25 1065 GLN A N 1
ATOM 8218 C CA . GLN A 1 1065 ? -44.836 -0.104 19.344 1.00 76.25 1065 GLN A CA 1
ATOM 8219 C C . GLN A 1 1065 ? -45.207 -1.316 18.482 1.00 76.25 1065 GLN A C 1
ATOM 8221 O O . GLN A 1 1065 ? -46.186 -2.008 18.784 1.00 76.25 1065 GLN A O 1
ATOM 8226 N N . LEU A 1 1066 ? -44.413 -1.603 17.448 1.00 65.12 1066 LEU A N 1
ATOM 8227 C CA . LEU A 1 1066 ? -44.547 -2.803 16.616 1.00 65.12 1066 LEU A CA 1
ATOM 8228 C C . LEU A 1 1066 ? -44.091 -4.060 17.383 1.00 65.12 1066 LEU A C 1
ATOM 8230 O O . LEU A 1 1066 ? -44.719 -5.119 17.297 1.00 65.12 1066 LEU A O 1
ATOM 8234 N N . GLY A 1 1067 ? -43.054 -3.909 18.209 1.00 64.25 1067 GLY A N 1
ATOM 8235 C CA . GLY A 1 1067 ? -42.419 -4.922 19.048 1.00 64.25 1067 GLY A CA 1
ATOM 8236 C C . GLY A 1 1067 ? -43.177 -5.307 20.321 1.00 64.25 1067 GLY A C 1
ATOM 8237 O O . GLY A 1 1067 ? -42.749 -6.218 21.024 1.00 64.25 1067 GLY A O 1
ATOM 8238 N N . LYS A 1 1068 ? -44.350 -4.730 20.617 1.00 73.75 1068 LYS A N 1
ATOM 8239 C CA . LYS A 1 1068 ? -45.198 -5.180 21.746 1.00 73.75 1068 LYS A CA 1
ATOM 8240 C C . LYS A 1 1068 ? -45.552 -6.672 21.685 1.00 73.75 1068 LYS A C 1
ATOM 8242 O O . LYS A 1 1068 ? -45.872 -7.268 22.712 1.00 73.75 1068 LYS A O 1
ATOM 8247 N N . ARG A 1 1069 ? -45.497 -7.268 20.488 1.00 78.06 1069 ARG A N 1
ATOM 8248 C CA . ARG A 1 1069 ? -45.679 -8.709 20.234 1.00 78.06 1069 ARG A CA 1
ATOM 8249 C C . ARG A 1 1069 ? -44.364 -9.492 20.110 1.00 78.06 1069 ARG A C 1
ATOM 8251 O O . ARG A 1 1069 ? -44.417 -10.708 19.944 1.00 78.06 1069 ARG A O 1
ATOM 8258 N N . ALA A 1 1070 ? -43.215 -8.822 20.153 1.00 85.44 1070 ALA A N 1
ATOM 8259 C CA . ALA A 1 1070 ? -41.904 -9.451 20.089 1.00 85.44 1070 ALA A CA 1
ATOM 8260 C C . ALA A 1 1070 ? -41.580 -10.200 21.389 1.00 85.44 1070 ALA A C 1
ATOM 8262 O O . ALA A 1 1070 ? -42.215 -10.007 22.432 1.00 85.44 1070 ALA A O 1
ATOM 8263 N N . LYS A 1 1071 ? -40.577 -11.078 21.318 1.00 90.62 1071 LYS A N 1
ATOM 8264 C CA . LYS A 1 1071 ? -40.099 -11.833 22.479 1.00 90.62 1071 LYS A CA 1
ATOM 8265 C C . LYS A 1 1071 ? -39.519 -10.877 23.536 1.00 90.62 1071 LYS A C 1
ATOM 8267 O O . LYS A 1 1071 ? -39.004 -9.821 23.166 1.00 90.62 1071 LYS A O 1
ATOM 8272 N N . PRO A 1 1072 ? -39.544 -11.244 24.833 1.00 93.75 1072 PRO A N 1
ATOM 8273 C CA . PRO A 1 1072 ? -38.942 -10.436 25.894 1.00 93.75 1072 PRO A CA 1
ATOM 8274 C C . PRO A 1 1072 ? -37.502 -10.002 25.592 1.00 93.75 1072 PRO A C 1
ATOM 8276 O O . PRO A 1 1072 ? -37.229 -8.813 25.685 1.00 93.75 1072 PRO A O 1
ATOM 8279 N N . ALA A 1 1073 ? -36.652 -10.911 25.103 1.00 94.06 1073 ALA A N 1
ATOM 8280 C CA . ALA A 1 1073 ? -35.265 -10.618 24.730 1.00 94.06 1073 ALA A CA 1
ATOM 8281 C C . ALA A 1 1073 ? -35.133 -9.540 23.633 1.00 94.06 1073 ALA A C 1
ATOM 8283 O O . ALA A 1 1073 ? -34.325 -8.628 23.750 1.00 94.06 1073 ALA A O 1
ATOM 8284 N N . THR A 1 1074 ? -35.994 -9.565 22.611 1.00 92.88 1074 THR A N 1
ATOM 8285 C CA . THR A 1 1074 ? -36.036 -8.524 21.566 1.00 92.88 1074 THR A CA 1
ATOM 8286 C C . THR A 1 1074 ? -36.380 -7.151 22.126 1.00 92.88 1074 THR A C 1
ATOM 8288 O O . THR A 1 1074 ? -35.774 -6.151 21.756 1.00 92.88 1074 THR A O 1
ATOM 8291 N N . ARG A 1 1075 ? -37.345 -7.094 23.047 1.00 92.75 1075 ARG A N 1
ATOM 8292 C CA . ARG A 1 1075 ? -37.702 -5.839 23.718 1.00 92.75 1075 ARG A CA 1
ATOM 8293 C C . ARG A 1 1075 ? -36.587 -5.376 24.656 1.00 92.75 1075 ARG A C 1
ATOM 8295 O O . ARG A 1 1075 ? -36.349 -4.179 24.741 1.00 92.75 1075 ARG A O 1
ATOM 8302 N N . ALA A 1 1076 ? -35.901 -6.312 25.315 1.00 95.00 1076 ALA A N 1
ATOM 8303 C CA . ALA A 1 1076 ? -34.758 -6.015 26.168 1.00 95.00 1076 ALA A CA 1
ATOM 8304 C C . ALA A 1 1076 ? -33.622 -5.363 25.376 1.00 95.00 1076 ALA A C 1
ATOM 8306 O O . ALA A 1 1076 ? -33.097 -4.350 25.809 1.00 95.00 1076 ALA A O 1
ATOM 8307 N N . VAL A 1 1077 ? -33.303 -5.878 24.185 1.00 94.56 1077 VAL A N 1
ATOM 8308 C CA . VAL A 1 1077 ? -32.297 -5.280 23.293 1.00 94.56 1077 VAL A CA 1
ATOM 8309 C C . VAL A 1 1077 ? -32.675 -3.865 22.861 1.00 94.56 1077 VAL A C 1
ATOM 8311 O O . VAL A 1 1077 ? -31.834 -2.976 22.914 1.00 94.56 1077 VAL A O 1
ATOM 8314 N N . LEU A 1 1078 ? -33.936 -3.616 22.491 1.00 93.25 1078 LEU A N 1
ATOM 8315 C CA . LEU A 1 1078 ? -34.384 -2.254 22.169 1.00 93.25 1078 LEU A CA 1
ATOM 8316 C C . LEU A 1 1078 ? -34.208 -1.304 23.363 1.00 93.25 1078 LEU A C 1
ATOM 8318 O O . LEU A 1 1078 ? -33.708 -0.198 23.194 1.00 93.25 1078 LEU A O 1
ATOM 8322 N N . ARG A 1 1079 ? -34.559 -1.764 24.569 1.00 95.25 1079 ARG A N 1
ATOM 8323 C CA . ARG A 1 1079 ? -34.376 -1.006 25.812 1.00 95.25 1079 ARG A CA 1
ATOM 8324 C C . ARG A 1 1079 ? -32.905 -0.783 26.168 1.00 95.25 1079 ARG A C 1
ATOM 8326 O O . ARG A 1 1079 ? -32.557 0.305 26.608 1.00 95.25 1079 ARG A O 1
ATOM 8333 N N . GLN A 1 1080 ? -32.044 -1.767 25.921 1.00 96.88 1080 GLN A N 1
ATOM 8334 C CA . GLN A 1 1080 ? -30.598 -1.635 26.077 1.00 96.88 1080 GLN A CA 1
ATOM 8335 C C . GLN A 1 1080 ? -30.045 -0.547 25.150 1.00 96.88 1080 GLN A C 1
ATOM 8337 O O . GLN A 1 1080 ? -29.336 0.338 25.613 1.00 96.88 1080 GLN A O 1
ATOM 8342 N N . LEU A 1 1081 ? -30.419 -0.569 23.868 1.00 95.75 1081 LEU A N 1
ATOM 8343 C CA . LEU A 1 1081 ? -29.972 0.430 22.896 1.00 95.75 1081 LEU A CA 1
ATOM 8344 C C . LEU A 1 1081 ? -30.514 1.837 23.203 1.00 95.75 1081 LEU A C 1
ATOM 8346 O O . LEU A 1 1081 ? -29.793 2.820 23.043 1.00 95.75 1081 LEU A O 1
ATOM 8350 N N . ASP A 1 1082 ? -31.765 1.952 23.669 1.00 96.19 1082 ASP A N 1
ATOM 8351 C CA . ASP A 1 1082 ? -32.305 3.224 24.173 1.00 96.19 1082 ASP A CA 1
ATOM 8352 C C . ASP A 1 1082 ? -31.475 3.742 25.353 1.00 96.19 1082 ASP A C 1
ATOM 8354 O O . ASP A 1 1082 ? -31.150 4.928 25.409 1.00 96.19 1082 ASP A O 1
ATOM 8358 N N . GLY A 1 1083 ? -31.101 2.848 26.273 1.00 97.56 1083 GLY A N 1
ATOM 8359 C CA . GLY A 1 1083 ? -30.205 3.158 27.380 1.00 97.56 1083 GLY A CA 1
ATOM 8360 C C . GLY A 1 1083 ? -28.845 3.665 26.903 1.00 97.56 1083 GLY A C 1
ATOM 8361 O O . GLY A 1 1083 ? -28.396 4.700 27.391 1.00 97.56 1083 GLY A O 1
ATOM 8362 N N . ASP A 1 1084 ? -28.230 3.000 25.920 1.00 97.00 1084 ASP A N 1
ATOM 8363 C CA . ASP A 1 1084 ? -26.928 3.387 25.358 1.00 97.00 1084 ASP A CA 1
ATOM 8364 C C . ASP A 1 1084 ? -26.981 4.784 24.727 1.00 97.00 1084 ASP A C 1
ATOM 8366 O O . ASP A 1 1084 ? -26.121 5.625 24.998 1.00 97.00 1084 ASP A O 1
ATOM 8370 N N . ASP A 1 1085 ? -28.028 5.085 23.958 1.00 96.81 1085 ASP A N 1
ATOM 8371 C CA . ASP A 1 1085 ? -28.180 6.398 23.333 1.00 96.81 1085 ASP A CA 1
ATOM 8372 C C . ASP A 1 1085 ? -28.491 7.503 24.344 1.00 96.81 1085 ASP A C 1
ATOM 8374 O O . ASP A 1 1085 ? -27.922 8.590 24.250 1.00 96.81 1085 ASP A O 1
ATOM 8378 N N . LEU A 1 1086 ? -29.351 7.244 25.334 1.00 97.88 1086 LEU A N 1
ATOM 8379 C CA . LEU A 1 1086 ? -29.629 8.193 26.417 1.00 97.88 1086 LEU A CA 1
ATOM 8380 C C . LEU A 1 1086 ? -28.381 8.438 27.274 1.00 97.88 1086 LEU A C 1
ATOM 8382 O O . LEU A 1 1086 ? -28.100 9.580 27.645 1.00 97.88 1086 LEU A O 1
ATOM 8386 N N . TYR A 1 1087 ? -27.592 7.394 27.536 1.00 96.19 1087 TYR A N 1
ATOM 8387 C CA . TYR A 1 1087 ? -26.321 7.504 28.239 1.00 96.19 1087 TYR A CA 1
ATOM 8388 C C . TYR A 1 1087 ? -25.346 8.394 27.461 1.00 96.19 1087 TYR A C 1
ATOM 8390 O O . TYR A 1 1087 ? -24.824 9.355 28.028 1.00 96.19 1087 TYR A O 1
ATOM 8398 N N . GLN A 1 1088 ? -25.149 8.167 26.158 1.00 94.25 1088 GLN A N 1
ATOM 8399 C CA . GLN A 1 1088 ? -24.287 9.041 25.353 1.00 94.25 1088 GLN A CA 1
ATOM 8400 C C . GLN A 1 1088 ? -24.836 10.470 25.263 1.00 94.25 1088 GLN A C 1
ATOM 8402 O O . GLN A 1 1088 ? -24.082 11.427 25.441 1.00 94.25 1088 GLN A O 1
ATOM 8407 N N . ARG A 1 1089 ? -26.153 10.641 25.085 1.00 95.31 1089 ARG A N 1
ATOM 8408 C CA . ARG A 1 1089 ? -26.789 11.965 25.020 1.00 95.31 1089 ARG A CA 1
ATOM 8409 C C . ARG A 1 1089 ? -26.576 12.755 26.311 1.00 95.31 1089 ARG A C 1
ATOM 8411 O O . ARG A 1 1089 ? -26.229 13.933 26.251 1.00 95.31 1089 ARG A O 1
ATOM 8418 N N . SER A 1 1090 ? -26.651 12.094 27.466 1.00 94.75 1090 SER A N 1
ATOM 8419 C CA . SER A 1 1090 ? -26.383 12.714 28.769 1.00 94.75 1090 SER A CA 1
ATOM 8420 C C . SER A 1 1090 ? -24.931 13.173 28.964 1.00 94.75 1090 SER A C 1
ATOM 8422 O O . SER A 1 1090 ? -24.686 14.099 29.734 1.00 94.75 1090 SER A O 1
ATOM 8424 N N . ARG A 1 1091 ? -23.961 12.574 28.255 1.00 90.94 1091 ARG A N 1
ATOM 8425 C CA . ARG A 1 1091 ? -22.546 12.997 28.282 1.00 90.94 1091 ARG A CA 1
ATOM 8426 C C . ARG A 1 1091 ? -22.277 14.225 27.413 1.00 90.94 1091 ARG A C 1
ATOM 8428 O O . ARG A 1 1091 ? -21.302 14.941 27.652 1.00 90.94 1091 ARG A O 1
ATOM 8435 N N . ILE A 1 1092 ? -23.120 14.451 26.409 1.00 91.50 1092 ILE A N 1
ATOM 8436 C CA . ILE A 1 1092 ? -23.019 15.596 25.503 1.00 91.50 1092 ILE A CA 1
ATOM 8437 C C . ILE A 1 1092 ? -23.803 16.791 26.064 1.00 91.50 1092 ILE A C 1
ATOM 8439 O O . ILE A 1 1092 ? -23.295 17.911 26.083 1.00 91.50 1092 ILE A O 1
ATOM 8443 N N . GLN A 1 1093 ? -25.017 16.555 26.570 1.00 90.94 1093 GLN A N 1
ATOM 8444 C CA . GLN A 1 1093 ? -25.871 17.588 27.156 1.00 90.94 1093 GLN A CA 1
ATOM 8445 C C . GLN A 1 1093 ? -25.318 18.166 28.469 1.00 90.94 1093 GLN A C 1
ATOM 8447 O O . GLN A 1 1093 ? -24.371 17.662 29.072 1.00 90.94 1093 GLN A O 1
ATOM 8452 N N . GLN A 1 1094 ? -25.959 19.238 28.949 1.00 88.94 1094 GLN A N 1
ATOM 8453 C CA . GLN A 1 1094 ? -25.602 19.907 30.198 1.00 88.94 1094 GLN A CA 1
ATOM 8454 C C . GLN A 1 1094 ? -26.807 20.097 31.127 1.00 88.94 1094 GLN A C 1
ATOM 8456 O O . GLN A 1 1094 ? -27.952 20.222 30.687 1.00 88.94 1094 GLN A O 1
ATOM 8461 N N . GLY A 1 1095 ? -26.527 20.179 32.429 1.00 90.19 1095 GLY A N 1
ATOM 8462 C CA . GLY A 1 1095 ? -27.495 20.570 33.453 1.00 90.19 1095 GLY A CA 1
ATOM 8463 C C . GLY A 1 1095 ? -28.644 19.574 33.619 1.00 90.19 1095 GLY A C 1
ATOM 8464 O O . GLY A 1 1095 ? -28.446 18.362 33.598 1.00 90.19 1095 GLY A O 1
ATOM 8465 N N . GLU A 1 1096 ? -29.860 20.095 33.798 1.00 94.56 1096 GLU A N 1
ATOM 8466 C CA . GLU A 1 1096 ? -31.059 19.286 34.062 1.00 94.56 1096 GLU A CA 1
ATOM 8467 C C . GLU A 1 1096 ? -31.389 18.316 32.917 1.00 94.56 1096 GLU A C 1
ATOM 8469 O O . GLU A 1 1096 ? -31.858 17.211 33.178 1.00 94.56 1096 GLU A O 1
ATOM 8474 N N . ALA A 1 1097 ? -31.094 18.690 31.668 1.00 95.44 1097 ALA A N 1
ATOM 8475 C CA . ALA A 1 1097 ? -31.340 17.841 30.505 1.00 95.44 1097 ALA A CA 1
ATOM 8476 C C . ALA A 1 1097 ? -30.425 16.601 30.507 1.00 95.44 1097 ALA A C 1
ATOM 8478 O O . ALA A 1 1097 ? -30.912 15.477 30.394 1.00 95.44 1097 ALA A O 1
ATOM 8479 N N . ALA A 1 1098 ? -29.129 16.791 30.795 1.00 94.31 1098 ALA A N 1
ATOM 8480 C CA . ALA A 1 1098 ? -28.185 15.688 30.979 1.00 94.31 1098 ALA A CA 1
ATOM 8481 C C . ALA A 1 1098 ? -28.619 14.737 32.105 1.00 94.31 1098 ALA A C 1
ATOM 8483 O O . ALA A 1 1098 ? -28.606 13.520 31.934 1.00 94.31 1098 ALA A O 1
ATOM 8484 N N . LEU A 1 1099 ? -29.044 15.280 33.251 1.00 95.81 1099 LEU A N 1
ATOM 8485 C CA . LEU A 1 1099 ? -29.516 14.467 34.374 1.00 95.81 1099 LEU A CA 1
ATOM 8486 C C . LEU A 1 1099 ? -30.808 13.703 34.039 1.00 95.81 1099 LEU A C 1
ATOM 8488 O O . LEU A 1 1099 ? -30.956 12.543 34.429 1.00 95.81 1099 LEU A O 1
ATOM 8492 N N . ALA A 1 1100 ? -31.742 14.331 33.321 1.00 97.56 1100 ALA A N 1
ATOM 8493 C CA . ALA A 1 1100 ? -32.969 13.681 32.874 1.00 97.56 1100 ALA A CA 1
ATOM 8494 C C . ALA A 1 1100 ? -32.669 12.500 31.939 1.00 97.56 1100 ALA A C 1
ATOM 8496 O O . ALA A 1 1100 ? -33.222 11.418 32.136 1.00 97.56 1100 ALA A O 1
ATOM 8497 N N . ASP A 1 1101 ? -31.748 12.681 30.992 1.00 97.75 1101 ASP A N 1
ATOM 8498 C CA . ASP A 1 1101 ? -31.306 11.624 30.084 1.00 97.75 1101 ASP A CA 1
ATOM 8499 C C . ASP A 1 1101 ? -30.582 10.494 30.815 1.00 97.75 1101 ASP A C 1
ATOM 8501 O O . ASP A 1 1101 ? -30.889 9.328 30.583 1.00 97.75 1101 ASP A O 1
ATOM 8505 N N . ALA A 1 1102 ? -29.690 10.807 31.759 1.00 97.56 1102 ALA A N 1
ATOM 8506 C CA . ALA A 1 1102 ? -28.994 9.790 32.546 1.00 97.56 1102 ALA A CA 1
ATOM 8507 C C . ALA A 1 1102 ? -29.971 8.945 33.387 1.00 97.56 1102 ALA A C 1
ATOM 8509 O O . ALA A 1 1102 ? -29.837 7.723 33.462 1.00 97.56 1102 ALA A O 1
ATOM 8510 N N . ARG A 1 1103 ? -31.000 9.567 33.982 1.00 98.44 1103 ARG A N 1
ATOM 8511 C CA . ARG A 1 1103 ? -32.065 8.845 34.703 1.00 98.44 1103 ARG A CA 1
ATOM 8512 C C . ARG A 1 1103 ? -32.920 7.997 33.763 1.00 98.44 1103 ARG A C 1
ATOM 8514 O O . ARG A 1 1103 ? -33.275 6.873 34.110 1.00 98.44 1103 ARG A O 1
ATOM 8521 N N . ALA A 1 1104 ? -33.237 8.512 32.577 1.00 98.12 1104 ALA A N 1
ATOM 8522 C CA . ALA A 1 1104 ? -33.958 7.753 31.563 1.00 98.12 1104 ALA A CA 1
ATOM 8523 C C . ALA A 1 1104 ? -33.132 6.556 31.057 1.00 98.12 1104 ALA A C 1
ATOM 8525 O O . ALA A 1 1104 ? -33.697 5.484 30.855 1.00 98.12 1104 ALA A O 1
ATOM 8526 N N . ALA A 1 1105 ? -31.807 6.702 30.932 1.00 98.31 1105 ALA A N 1
ATOM 8527 C CA . ALA A 1 1105 ? -30.901 5.607 30.598 1.00 98.31 1105 ALA A CA 1
ATOM 8528 C C . ALA A 1 1105 ? -30.933 4.506 31.668 1.00 98.31 1105 ALA A C 1
ATOM 8530 O O . ALA A 1 1105 ? -31.101 3.336 31.336 1.00 98.31 1105 ALA A O 1
ATOM 8531 N N . VAL A 1 1106 ? -30.854 4.876 32.955 1.00 98.56 1106 VAL A N 1
ATOM 8532 C CA . VAL A 1 1106 ? -31.001 3.932 34.080 1.00 98.56 1106 VAL A CA 1
ATOM 8533 C C . VAL A 1 1106 ? -32.318 3.161 33.980 1.00 98.56 1106 VAL A C 1
ATOM 8535 O O . VAL A 1 1106 ? -32.299 1.934 34.037 1.00 98.56 1106 VAL A O 1
ATOM 8538 N N . GLN A 1 1107 ? -33.442 3.849 33.757 1.00 98.38 1107 GLN A N 1
ATOM 8539 C CA . GLN A 1 1107 ? -34.742 3.188 33.606 1.00 98.38 1107 GLN A CA 1
ATOM 8540 C C . GLN A 1 1107 ? -34.771 2.238 32.401 1.00 98.38 1107 GLN A C 1
ATOM 8542 O O . GLN A 1 1107 ? -35.259 1.118 32.515 1.00 98.38 1107 GLN A O 1
ATOM 8547 N N . ALA A 1 1108 ? -34.233 2.654 31.253 1.00 97.69 1108 ALA A N 1
ATOM 8548 C CA . ALA A 1 1108 ? -34.198 1.822 30.055 1.00 97.69 1108 ALA A CA 1
ATOM 8549 C C . ALA A 1 1108 ? -33.371 0.543 30.281 1.00 97.69 1108 ALA A C 1
ATOM 8551 O O . ALA A 1 1108 ? -33.812 -0.552 29.933 1.00 97.69 1108 ALA A O 1
ATOM 8552 N N . TYR A 1 1109 ? -32.217 0.645 30.942 1.00 98.25 1109 TYR A N 1
ATOM 8553 C CA . TYR A 1 1109 ? -31.420 -0.527 31.299 1.00 98.25 1109 TYR A CA 1
ATOM 8554 C C . TYR A 1 1109 ? -32.102 -1.427 32.341 1.00 98.25 1109 TYR A C 1
ATOM 8556 O O . TYR A 1 1109 ? -31.991 -2.648 32.254 1.00 98.25 1109 TYR A O 1
ATOM 8564 N N . GLU A 1 1110 ? -32.826 -0.868 33.315 1.00 98.12 1110 GLU A N 1
ATOM 8565 C CA . GLU A 1 1110 ? -33.632 -1.657 34.257 1.00 98.12 1110 GLU A CA 1
ATOM 8566 C C . GLU A 1 1110 ? -34.733 -2.440 33.546 1.00 98.12 1110 GLU A C 1
ATOM 8568 O O . GLU A 1 1110 ? -34.880 -3.638 33.787 1.00 98.12 1110 GLU A O 1
ATOM 8573 N N . ASP A 1 1111 ? -35.450 -1.793 32.626 1.00 97.06 1111 ASP A N 1
ATOM 8574 C CA . ASP A 1 1111 ? -36.468 -2.440 31.803 1.00 97.06 1111 ASP A CA 1
ATOM 8575 C C . ASP A 1 1111 ? -35.843 -3.572 30.970 1.00 97.06 1111 ASP A C 1
ATOM 8577 O O . ASP A 1 1111 ? -36.413 -4.660 30.860 1.00 97.06 1111 ASP A O 1
ATOM 8581 N N . ALA A 1 1112 ? -34.650 -3.350 30.404 1.00 97.00 1112 ALA A N 1
ATOM 8582 C CA . ALA A 1 1112 ? -33.913 -4.374 29.667 1.00 97.00 1112 ALA A CA 1
ATOM 8583 C C . ALA A 1 1112 ? -33.569 -5.585 30.553 1.00 97.00 1112 ALA A C 1
ATOM 8585 O O . ALA A 1 1112 ? -33.800 -6.731 30.159 1.00 97.00 1112 ALA A O 1
ATOM 8586 N N . GLN A 1 1113 ? -33.088 -5.336 31.772 1.00 97.00 1113 GLN A N 1
ATOM 8587 C CA . GLN A 1 1113 ? -32.763 -6.374 32.752 1.00 97.00 1113 GLN A CA 1
ATOM 8588 C C . GLN A 1 1113 ? -34.010 -7.124 33.244 1.00 97.00 1113 GLN A C 1
ATOM 8590 O O . GLN A 1 1113 ? -33.986 -8.349 33.342 1.00 97.00 1113 GLN A O 1
ATOM 8595 N N . GLU A 1 1114 ? -35.131 -6.441 33.485 1.00 97.31 1114 GLU A N 1
ATOM 8596 C CA . GLU A 1 1114 ? -36.397 -7.097 33.845 1.00 97.31 1114 GLU A CA 1
ATOM 8597 C C . GLU A 1 1114 ? -36.885 -8.025 32.722 1.00 97.31 1114 GLU A C 1
ATOM 8599 O O . GLU A 1 1114 ? -37.397 -9.121 32.968 1.00 97.31 1114 GLU A O 1
ATOM 8604 N N . LEU A 1 1115 ? -36.697 -7.602 31.472 1.00 96.62 1115 LEU A N 1
ATOM 8605 C CA . LEU A 1 1115 ? -37.119 -8.351 30.297 1.00 96.62 1115 LEU A CA 1
ATOM 8606 C C . LEU A 1 1115 ? -36.214 -9.549 29.979 1.00 96.62 1115 LEU A C 1
ATOM 8608 O O . LEU A 1 1115 ? -36.727 -10.553 29.471 1.00 96.62 1115 LEU A O 1
ATOM 8612 N N . TRP A 1 1116 ? -34.900 -9.450 30.227 1.00 97.31 1116 TRP A N 1
ATOM 8613 C CA . TRP A 1 1116 ? -33.929 -10.488 29.859 1.00 97.31 1116 TRP A CA 1
ATOM 8614 C C . TRP A 1 1116 ? -32.609 -10.457 30.663 1.00 97.31 1116 TRP A C 1
ATOM 8616 O O . TRP A 1 1116 ? -31.520 -10.385 30.097 1.00 97.31 1116 TRP A O 1
ATOM 8626 N N . ALA A 1 1117 ? -32.697 -10.588 31.990 1.00 94.81 1117 ALA A N 1
ATOM 8627 C CA . ALA A 1 1117 ? -31.545 -10.549 32.906 1.00 94.81 1117 ALA A CA 1
ATOM 8628 C C . ALA A 1 1117 ? -30.408 -11.539 32.587 1.00 94.81 1117 ALA A C 1
ATOM 8630 O O . ALA A 1 1117 ? -29.252 -11.281 32.900 1.00 94.81 1117 ALA A O 1
ATOM 8631 N N . GLU A 1 1118 ? -30.715 -12.700 32.001 1.00 94.38 1118 GLU A N 1
ATOM 8632 C CA . GLU A 1 1118 ? -29.681 -13.688 31.663 1.00 94.38 1118 GLU A CA 1
ATOM 8633 C C . GLU A 1 1118 ? -28.848 -13.294 30.434 1.00 94.38 1118 GLU A C 1
ATOM 8635 O O . GLU A 1 1118 ? -27.701 -13.710 30.325 1.00 94.38 1118 GLU A O 1
ATOM 8640 N N . GLY A 1 1119 ? -29.396 -12.499 29.510 1.00 94.12 1119 GLY A N 1
ATOM 8641 C CA . GLY A 1 1119 ? -28.741 -12.203 28.234 1.00 94.12 1119 GLY A CA 1
ATOM 8642 C C . GLY A 1 1119 ? -27.974 -10.895 28.168 1.00 94.12 1119 GLY A C 1
ATOM 8643 O O . GLY A 1 1119 ? -27.223 -10.695 27.222 1.00 94.12 1119 GLY A O 1
ATOM 8644 N N . LEU A 1 1120 ? -28.151 -10.002 29.140 1.00 95.88 1120 LEU A N 1
ATOM 8645 C CA . LEU A 1 1120 ? -27.518 -8.686 29.146 1.00 95.88 1120 LEU A CA 1
ATOM 8646 C C . LEU A 1 1120 ? -26.749 -8.476 30.445 1.00 95.88 1120 LEU A C 1
ATOM 8648 O O . LEU A 1 1120 ? -27.219 -8.827 31.527 1.00 95.88 1120 LEU A O 1
ATOM 8652 N N . SER A 1 1121 ? -25.570 -7.874 30.347 1.00 93.00 1121 SER A N 1
ATOM 8653 C CA . SER A 1 1121 ? -24.772 -7.498 31.510 1.00 93.00 1121 SER A CA 1
ATOM 8654 C C . SER A 1 1121 ? -25.384 -6.306 32.255 1.00 93.00 1121 SER A C 1
ATOM 8656 O O . SER A 1 1121 ? -26.079 -5.464 31.691 1.00 93.00 1121 SER A O 1
ATOM 8658 N N . THR A 1 1122 ? -25.109 -6.212 33.557 1.00 94.56 1122 THR A N 1
ATOM 8659 C CA . THR A 1 1122 ? -25.492 -5.057 34.383 1.00 94.56 1122 THR A CA 1
ATOM 8660 C C . THR A 1 1122 ? -24.469 -3.918 34.311 1.00 94.56 1122 THR A C 1
ATOM 8662 O O . THR A 1 1122 ? -24.646 -2.905 34.986 1.00 94.56 1122 THR A O 1
ATOM 8665 N N . SER A 1 1123 ? -23.407 -4.049 33.504 1.00 92.12 1123 SER A N 1
ATOM 8666 C CA . SER A 1 1123 ? -22.299 -3.084 33.428 1.00 92.12 1123 SER A CA 1
ATOM 8667 C C . SER A 1 1123 ? -22.745 -1.698 32.944 1.00 92.12 1123 SER A C 1
ATOM 8669 O O . SER A 1 1123 ? -22.404 -0.694 33.582 1.00 92.12 1123 SER A O 1
ATOM 8671 N N . SER A 1 1124 ? -23.573 -1.618 31.894 1.00 94.69 1124 SER A N 1
ATOM 8672 C CA . SER A 1 1124 ? -24.109 -0.336 31.407 1.00 94.69 1124 SER A CA 1
ATOM 8673 C C . SER A 1 1124 ? -25.028 0.337 32.430 1.00 94.69 1124 SER A C 1
ATOM 8675 O O . SER A 1 1124 ? -24.838 1.515 32.735 1.00 94.69 1124 SER A O 1
ATOM 8677 N N . LEU A 1 1125 ? -25.934 -0.420 33.068 1.00 97.00 1125 LEU A N 1
ATOM 8678 C CA . LEU A 1 1125 ? -26.769 0.076 34.175 1.00 97.00 1125 LEU A CA 1
ATOM 8679 C C . LEU A 1 1125 ? -25.909 0.614 35.322 1.00 97.00 1125 LEU A C 1
ATOM 8681 O O . LEU A 1 1125 ? -26.110 1.727 35.808 1.00 97.00 1125 LEU A O 1
ATOM 8685 N N . ALA A 1 1126 ? -24.913 -0.164 35.737 1.00 95.44 1126 ALA A N 1
ATOM 8686 C CA . ALA A 1 1126 ? -24.020 0.210 36.816 1.00 95.44 1126 ALA A CA 1
ATOM 8687 C C . ALA A 1 1126 ? -23.215 1.473 36.464 1.00 95.44 1126 ALA A C 1
ATOM 8689 O O . ALA A 1 1126 ? -22.934 2.272 37.352 1.00 95.44 1126 ALA A O 1
ATOM 8690 N N . SER A 1 1127 ? -22.862 1.690 35.197 1.00 93.69 1127 SER A N 1
ATOM 8691 C CA . SER A 1 1127 ? -22.164 2.896 34.725 1.00 93.69 1127 SER A CA 1
ATOM 8692 C C . SER A 1 1127 ? -23.089 4.116 34.641 1.00 93.69 1127 SER A C 1
ATOM 8694 O O . SER A 1 1127 ? -22.701 5.208 35.062 1.00 93.69 1127 SER A O 1
ATOM 8696 N N . ALA A 1 1128 ? -24.331 3.934 34.188 1.00 96.19 1128 ALA A N 1
ATOM 8697 C CA . ALA A 1 1128 ? -25.353 4.979 34.165 1.00 96.19 1128 ALA A CA 1
ATOM 8698 C C . ALA A 1 1128 ? -25.709 5.475 35.575 1.00 96.19 1128 ALA A C 1
ATOM 8700 O O . ALA A 1 1128 ? -25.832 6.677 35.786 1.00 96.19 1128 ALA A O 1
ATOM 8701 N N . LEU A 1 1129 ? -25.773 4.578 36.564 1.00 97.31 1129 LEU A N 1
ATOM 8702 C CA . LEU A 1 1129 ? -25.986 4.943 37.970 1.00 97.31 1129 LEU A CA 1
ATOM 8703 C C . LEU A 1 1129 ? -24.857 5.816 38.537 1.00 97.31 1129 LEU A C 1
ATOM 8705 O O . LEU A 1 1129 ? -25.131 6.761 39.280 1.00 97.31 1129 LEU A O 1
ATOM 8709 N N . VAL A 1 1130 ? -23.593 5.546 38.175 1.00 94.00 1130 VAL A N 1
ATOM 8710 C CA . VAL A 1 1130 ? -22.489 6.439 38.571 1.00 94.00 1130 VAL A CA 1
ATOM 8711 C C . VAL A 1 1130 ? -22.639 7.797 37.890 1.00 94.00 1130 VAL A C 1
ATOM 8713 O O . VAL A 1 1130 ? -22.447 8.818 38.544 1.00 94.00 1130 VAL A O 1
ATOM 8716 N N . LEU A 1 1131 ? -23.022 7.834 36.611 1.00 93.44 1131 LEU A N 1
ATOM 8717 C CA . LEU A 1 1131 ? -23.237 9.096 35.902 1.00 93.44 1131 LEU A CA 1
ATOM 8718 C C . LEU A 1 1131 ? -24.376 9.924 36.520 1.00 93.44 1131 LEU A C 1
ATOM 8720 O O . LEU A 1 1131 ? -24.191 11.119 36.728 1.00 93.44 1131 LEU A O 1
ATOM 8724 N N . VAL A 1 1132 ? -25.504 9.303 36.889 1.00 96.81 1132 VAL A N 1
ATOM 8725 C CA . VAL A 1 1132 ? -26.589 9.972 37.632 1.00 96.81 1132 VAL A CA 1
ATOM 8726 C C . VAL A 1 1132 ? -26.065 10.542 38.948 1.00 96.81 1132 VAL A C 1
ATOM 8728 O O . VAL A 1 1132 ? -26.277 11.719 39.216 1.00 96.81 1132 VAL A O 1
ATOM 8731 N N . ALA A 1 1133 ? -25.323 9.753 39.732 1.00 95.12 1133 ALA A N 1
ATOM 8732 C CA . ALA A 1 1133 ? -24.749 10.225 40.990 1.00 95.12 1133 ALA A CA 1
ATOM 8733 C C . ALA A 1 1133 ? -23.822 11.435 40.791 1.00 95.12 1133 ALA A C 1
ATOM 8735 O O . ALA A 1 1133 ? -23.892 12.404 41.545 1.00 95.12 1133 ALA A O 1
ATOM 8736 N N . VAL A 1 1134 ? -22.975 11.411 39.757 1.00 92.12 1134 VAL A N 1
ATOM 8737 C CA . VAL A 1 1134 ? -22.094 12.539 39.432 1.00 92.12 1134 VAL A CA 1
ATOM 8738 C C . VAL A 1 1134 ? -22.900 13.775 39.031 1.00 92.12 1134 VAL A C 1
ATOM 8740 O O . VAL A 1 1134 ? -22.614 14.856 39.537 1.00 92.12 1134 VAL A O 1
ATOM 8743 N N . LEU A 1 1135 ? -23.914 13.633 38.173 1.00 92.38 1135 LEU A N 1
ATOM 8744 C CA . LEU A 1 1135 ? -24.742 14.751 37.706 1.00 92.38 1135 LEU A CA 1
ATOM 8745 C C . LEU A 1 1135 ? -25.633 15.340 38.814 1.00 92.38 1135 LEU A C 1
ATOM 8747 O O . LEU A 1 1135 ? -25.870 16.546 38.828 1.00 92.38 1135 LEU A O 1
ATOM 8751 N N . GLU A 1 1136 ? -26.102 14.531 39.766 1.00 95.06 1136 GLU A N 1
ATOM 8752 C CA . GLU A 1 1136 ? -26.831 15.017 40.947 1.00 95.06 1136 GLU A CA 1
ATOM 8753 C C . GLU A 1 1136 ? -25.908 15.791 41.892 1.00 95.06 1136 GLU A C 1
ATOM 8755 O O . GLU A 1 1136 ? -26.244 16.900 42.310 1.00 95.06 1136 GLU A O 1
ATOM 8760 N N . ILE A 1 1137 ? -24.702 15.273 42.150 1.00 92.75 1137 ILE A N 1
ATOM 8761 C CA . ILE A 1 1137 ? -23.681 15.992 42.925 1.00 92.75 1137 ILE A CA 1
ATOM 8762 C C . ILE A 1 1137 ? -23.289 17.299 42.229 1.00 92.75 1137 ILE A C 1
ATOM 8764 O O . ILE A 1 1137 ? -23.101 18.311 42.898 1.00 92.75 1137 ILE A O 1
ATOM 8768 N N . GLU A 1 1138 ? -23.175 17.291 40.902 1.00 89.38 1138 GLU A N 1
ATOM 8769 C CA . GLU A 1 1138 ? -22.898 18.481 40.099 1.00 89.38 1138 GLU A CA 1
ATOM 8770 C C . GLU A 1 1138 ? -24.009 19.535 40.243 1.00 89.38 1138 GLU A C 1
ATOM 8772 O O . GLU A 1 1138 ? -23.725 20.719 40.425 1.00 89.38 1138 GLU A O 1
ATOM 8777 N N . ALA A 1 1139 ? -25.277 19.111 40.218 1.00 90.25 1139 ALA A N 1
ATOM 8778 C CA . ALA A 1 1139 ? -26.420 20.001 40.404 1.00 90.25 1139 ALA A CA 1
ATOM 8779 C C . ALA A 1 1139 ? -26.451 20.638 41.808 1.00 90.25 1139 ALA A C 1
ATOM 8781 O O . ALA A 1 1139 ? -26.879 21.784 41.959 1.00 90.25 1139 ALA A O 1
ATOM 8782 N N . GLU A 1 1140 ? -25.985 19.917 42.832 1.00 90.62 1140 GLU A N 1
ATOM 8783 C CA . GLU A 1 1140 ? -25.851 20.425 44.203 1.00 90.62 1140 GLU A CA 1
ATOM 8784 C C . GLU A 1 1140 ? -24.591 21.281 44.414 1.00 90.62 1140 GLU A C 1
ATOM 8786 O O . GLU A 1 1140 ? -24.593 22.211 45.225 1.00 90.62 1140 GLU A O 1
ATOM 8791 N N . ASP A 1 1141 ? -23.508 20.970 43.700 1.00 87.19 1141 ASP A N 1
ATOM 8792 C CA . ASP A 1 1141 ? -22.204 21.619 43.798 1.00 87.19 1141 ASP A CA 1
ATOM 8793 C C . ASP A 1 1141 ? -21.588 21.849 42.406 1.00 87.19 1141 ASP A C 1
ATOM 8795 O O . ASP A 1 1141 ? -20.779 21.045 41.929 1.00 87.19 1141 ASP A O 1
ATOM 8799 N N . PRO A 1 1142 ? -21.892 22.995 41.770 1.00 82.94 1142 PRO A N 1
ATOM 8800 C CA . PRO A 1 1142 ? -21.407 23.297 40.428 1.00 82.94 1142 PRO A CA 1
ATOM 8801 C C . PRO A 1 1142 ? -19.880 23.361 40.296 1.00 82.94 1142 PRO A C 1
ATOM 8803 O O . PRO A 1 1142 ? -19.381 23.280 39.176 1.00 82.94 1142 PRO A O 1
ATOM 8806 N N . SER A 1 1143 ? -19.117 23.477 41.394 1.00 78.31 1143 SER A N 1
ATOM 8807 C CA . SER A 1 1143 ? -17.644 23.461 41.343 1.00 78.31 1143 SER A CA 1
ATOM 8808 C C . SER A 1 1143 ? -17.071 22.106 40.904 1.00 78.31 1143 SER A C 1
ATOM 8810 O O . SER A 1 1143 ? -15.940 22.027 40.425 1.00 78.31 1143 SER A O 1
ATOM 8812 N N . VAL A 1 1144 ? -17.879 21.048 41.004 1.00 76.62 1144 VAL A N 1
ATOM 8813 C CA . VAL A 1 1144 ? -17.578 19.700 40.512 1.00 76.62 1144 VAL A CA 1
ATOM 8814 C C . VAL A 1 1144 ? -17.630 19.635 38.978 1.00 76.62 1144 VAL A C 1
ATOM 8816 O O . VAL A 1 1144 ? -16.866 18.885 38.370 1.00 76.62 1144 VAL A O 1
ATOM 8819 N N . THR A 1 1145 ? -18.474 20.460 38.345 1.00 72.62 1145 THR A N 1
ATOM 8820 C CA . THR A 1 1145 ? -18.695 20.498 36.885 1.00 72.62 1145 THR A CA 1
ATOM 8821 C C . THR A 1 1145 ? -17.403 20.703 36.108 1.00 72.62 1145 THR A C 1
ATOM 8823 O O . THR A 1 1145 ? -17.135 19.988 35.143 1.00 72.62 1145 THR A O 1
ATOM 8826 N N . GLU A 1 1146 ? -16.598 21.677 36.536 1.00 67.06 1146 GLU A N 1
ATOM 8827 C CA . GLU A 1 1146 ? -15.374 22.085 35.841 1.00 67.06 1146 GLU A CA 1
ATOM 8828 C C . GLU A 1 1146 ? -14.286 21.004 35.944 1.00 67.06 1146 GLU A C 1
ATOM 8830 O O . GLU A 1 1146 ? -13.538 20.784 34.996 1.00 67.06 1146 GLU A O 1
ATOM 8835 N N . GLN A 1 1147 ? -14.253 20.258 37.055 1.00 70.19 1147 GLN A N 1
ATOM 8836 C CA . GLN A 1 1147 ? -13.305 19.159 37.275 1.00 70.19 1147 GLN A CA 1
ATOM 8837 C C . GLN A 1 1147 ? -13.690 17.888 36.508 1.00 70.19 1147 GLN A C 1
ATOM 8839 O O . GLN A 1 1147 ? -12.817 17.174 36.021 1.00 70.19 1147 GLN A O 1
ATOM 8844 N N . TRP A 1 1148 ? -14.989 17.592 36.406 1.00 81.06 1148 TRP A N 1
ATOM 8845 C CA . TRP A 1 1148 ? -15.486 16.356 35.804 1.00 81.06 1148 TRP A CA 1
ATOM 8846 C C . TRP A 1 1148 ? -15.649 16.452 34.284 1.00 81.06 1148 TRP A C 1
ATOM 8848 O O . TRP A 1 1148 ? -15.110 15.625 33.548 1.00 81.06 1148 TRP A O 1
ATOM 8858 N N . ARG A 1 1149 ? -16.379 17.460 33.786 1.00 77.38 1149 ARG A N 1
ATOM 8859 C CA . ARG A 1 1149 ? -16.810 17.493 32.377 1.00 77.38 1149 ARG A CA 1
ATOM 8860 C C . ARG A 1 1149 ? -15.664 17.722 31.399 1.00 77.38 1149 ARG A C 1
ATOM 8862 O O . ARG A 1 1149 ? -15.652 17.107 30.339 1.00 77.38 1149 ARG A O 1
ATOM 8869 N N . ALA A 1 1150 ? -14.688 18.548 31.772 1.00 70.94 1150 ALA A N 1
ATOM 8870 C CA . ALA A 1 1150 ? -13.507 18.785 30.945 1.00 70.94 1150 ALA A CA 1
ATOM 8871 C C . ALA A 1 1150 ? -12.639 17.521 30.794 1.00 70.94 1150 ALA A C 1
ATOM 8873 O O . ALA A 1 1150 ? -12.019 17.317 29.756 1.00 70.94 1150 ALA A O 1
ATOM 8874 N N . ARG A 1 1151 ? -12.615 16.650 31.814 1.00 82.44 1151 ARG A N 1
ATOM 8875 C CA . ARG A 1 1151 ? -11.779 15.441 31.838 1.00 82.44 1151 ARG A CA 1
ATOM 8876 C C . ARG A 1 1151 ? -12.478 14.225 31.240 1.00 82.44 1151 ARG A C 1
ATOM 8878 O O . ARG A 1 1151 ? -11.857 13.486 30.489 1.00 82.44 1151 ARG A O 1
ATOM 8885 N N . VAL A 1 1152 ? -13.778 14.041 31.485 1.00 84.81 1152 VAL A N 1
ATOM 8886 C CA . VAL A 1 1152 ? -14.504 12.822 31.074 1.00 84.81 1152 VAL A CA 1
ATOM 8887 C C . VAL A 1 1152 ? -14.591 12.630 29.555 1.00 84.81 1152 VAL A C 1
ATOM 8889 O O . VAL A 1 1152 ? -14.755 11.498 29.093 1.00 84.81 1152 VAL A O 1
ATOM 8892 N N . ARG A 1 1153 ? -14.505 13.715 28.772 1.00 82.31 1153 ARG A N 1
ATOM 8893 C CA . ARG A 1 1153 ? -14.451 13.632 27.306 1.00 82.31 1153 ARG A CA 1
ATOM 8894 C C . ARG A 1 1153 ? -13.070 13.201 26.804 1.00 82.31 1153 ARG A C 1
ATOM 8896 O O . ARG A 1 1153 ? -13.021 12.356 25.923 1.00 82.31 1153 ARG A O 1
ATOM 8903 N N . GLY A 1 1154 ? -11.981 13.710 27.387 1.00 81.06 1154 GLY A N 1
ATOM 8904 C CA . GLY A 1 1154 ? -10.609 13.376 26.970 1.00 81.06 1154 GLY A CA 1
ATOM 8905 C C . GLY A 1 1154 ? -10.048 12.094 27.587 1.00 81.06 1154 GLY A C 1
ATOM 8906 O O . GLY A 1 1154 ? -9.527 11.239 26.884 1.00 81.06 1154 GLY A O 1
ATOM 8907 N N . ASP A 1 1155 ? -10.187 11.935 28.901 1.00 82.31 1155 ASP A N 1
ATOM 8908 C CA . ASP A 1 1155 ? -9.590 10.829 29.661 1.00 82.31 1155 ASP A CA 1
ATOM 8909 C C . ASP A 1 1155 ? -10.546 9.638 29.822 1.00 82.31 1155 ASP A C 1
ATOM 8911 O O . ASP A 1 1155 ? -10.174 8.561 30.294 1.00 82.31 1155 ASP A O 1
ATOM 8915 N N . GLY A 1 1156 ? -11.813 9.824 29.458 1.00 84.62 1156 GLY A N 1
ATOM 8916 C CA . GLY A 1 1156 ? -12.859 8.857 29.735 1.00 84.62 1156 GLY A CA 1
ATOM 8917 C C . GLY A 1 1156 ? -13.196 8.767 31.226 1.00 84.62 1156 GLY A C 1
ATOM 8918 O O . GLY A 1 1156 ? -12.595 9.388 32.109 1.00 84.62 1156 GLY A O 1
ATOM 8919 N N . PHE A 1 1157 ? -14.223 7.977 31.522 1.00 83.75 1157 PHE A N 1
ATOM 8920 C CA . PHE A 1 1157 ? -14.814 7.919 32.858 1.00 83.75 1157 PHE A CA 1
ATOM 8921 C C . PHE A 1 1157 ? -13.866 7.313 33.902 1.00 83.75 1157 PHE A C 1
ATOM 8923 O O . PHE A 1 1157 ? -13.717 7.854 34.998 1.00 83.75 1157 PHE A O 1
ATOM 8930 N N . THR A 1 1158 ? -13.205 6.201 33.565 1.00 85.06 1158 THR A N 1
ATOM 8931 C CA . THR A 1 1158 ? -12.324 5.468 34.486 1.00 85.06 1158 THR A CA 1
ATOM 8932 C C . THR A 1 1158 ? -11.155 6.329 34.950 1.00 85.06 1158 THR A C 1
ATOM 8934 O O . THR A 1 1158 ? -10.945 6.465 36.152 1.00 85.06 1158 THR A O 1
ATOM 8937 N N . LEU A 1 1159 ? -10.418 6.952 34.028 1.00 87.81 1159 LEU A N 1
ATOM 8938 C CA . LEU A 1 1159 ? -9.251 7.757 34.396 1.00 87.81 1159 LEU A CA 1
ATOM 8939 C C . LEU A 1 1159 ? -9.624 9.052 35.092 1.00 87.81 1159 LEU A C 1
ATOM 8941 O O . LEU A 1 1159 ? -8.924 9.443 36.019 1.00 87.81 1159 LEU A O 1
ATOM 8945 N N . THR A 1 1160 ? -10.755 9.661 34.732 1.00 88.56 1160 THR A N 1
ATOM 8946 C CA . THR A 1 1160 ? -11.244 10.827 35.473 1.00 88.56 1160 THR A CA 1
ATOM 8947 C C . THR A 1 1160 ? -11.426 10.482 36.955 1.00 88.56 1160 THR A C 1
ATOM 8949 O O . THR A 1 1160 ? -11.005 11.243 37.823 1.00 88.56 1160 THR A O 1
ATOM 8952 N N . LEU A 1 1161 ? -11.974 9.303 37.277 1.00 86.81 1161 LEU A N 1
ATOM 8953 C CA . LEU A 1 1161 ? -12.071 8.839 38.665 1.00 86.81 1161 LEU A CA 1
ATOM 8954 C C . LEU A 1 1161 ? -10.704 8.511 39.296 1.00 86.81 1161 LEU A C 1
ATOM 8956 O O . LEU A 1 1161 ? -10.515 8.791 40.482 1.00 86.81 1161 LEU A O 1
ATOM 8960 N N . VAL A 1 1162 ? -9.753 7.944 38.541 1.00 86.94 1162 VAL A N 1
ATOM 8961 C CA . VAL A 1 1162 ? -8.377 7.695 39.022 1.00 86.94 1162 VAL A CA 1
ATOM 8962 C C . VAL A 1 1162 ? -7.702 9.008 39.418 1.00 86.94 1162 VAL A C 1
ATOM 8964 O O . VAL A 1 1162 ? -7.156 9.110 40.518 1.00 86.94 1162 VAL A O 1
ATOM 8967 N N . ASP A 1 1163 ? -7.782 10.022 38.561 1.00 87.31 1163 ASP A N 1
ATOM 8968 C CA . ASP A 1 1163 ? -7.147 11.321 38.778 1.00 87.31 1163 ASP A CA 1
ATOM 8969 C C . ASP A 1 1163 ? -7.781 12.052 39.961 1.00 87.31 1163 ASP A C 1
ATOM 8971 O O . ASP A 1 1163 ? -7.077 12.494 40.870 1.00 87.31 1163 ASP A O 1
ATOM 8975 N N . LEU A 1 1164 ? -9.117 12.081 40.031 1.00 86.19 1164 LEU A N 1
ATOM 8976 C CA . LEU A 1 1164 ? -9.838 12.641 41.178 1.00 86.19 1164 LEU A CA 1
ATOM 8977 C C . LEU A 1 1164 ? -9.455 11.947 42.494 1.00 86.19 1164 LEU A C 1
ATOM 8979 O O . LEU A 1 1164 ? -9.452 12.577 43.555 1.00 86.19 1164 LEU A O 1
ATOM 8983 N N . ARG A 1 1165 ? -9.106 10.656 42.444 1.00 85.25 1165 ARG A N 1
ATOM 8984 C CA . ARG A 1 1165 ? -8.654 9.896 43.616 1.00 85.25 1165 ARG A CA 1
ATOM 8985 C C . ARG A 1 1165 ? -7.247 10.260 44.021 1.00 85.25 1165 ARG A C 1
ATOM 8987 O O . ARG A 1 1165 ? -7.016 10.487 45.208 1.00 85.25 1165 ARG A O 1
ATOM 8994 N N . ALA A 1 1166 ? -6.336 10.351 43.060 1.00 85.88 1166 ALA A N 1
ATOM 8995 C CA . ALA A 1 1166 ? -4.975 10.806 43.303 1.00 85.88 1166 ALA A CA 1
ATOM 8996 C C . ALA A 1 1166 ? -4.945 12.235 43.882 1.00 85.88 1166 ALA A C 1
ATOM 8998 O O . ALA A 1 1166 ? -4.131 12.533 44.754 1.00 85.88 1166 ALA A O 1
ATOM 8999 N N . GLU A 1 1167 ? -5.875 13.093 43.459 1.00 85.88 1167 GLU A N 1
ATOM 9000 C CA . GLU A 1 1167 ? -6.026 14.474 43.933 1.00 85.88 1167 GLU A CA 1
ATOM 9001 C C . GLU A 1 1167 ? -6.720 14.592 45.304 1.00 85.88 1167 GLU A C 1
ATOM 9003 O O . GLU A 1 1167 ? -6.729 15.671 45.900 1.00 85.88 1167 GLU A O 1
ATOM 9008 N N . GLY A 1 1168 ? -7.307 13.508 45.826 1.00 83.00 1168 GLY A N 1
ATOM 9009 C CA . GLY A 1 1168 ? -8.105 13.545 47.054 1.00 83.00 1168 GLY A CA 1
ATOM 9010 C C . GLY A 1 1168 ? -9.359 14.419 46.922 1.00 83.00 1168 GLY A C 1
ATOM 9011 O O . GLY A 1 1168 ? -9.759 15.079 47.886 1.00 83.00 1168 GLY A O 1
ATOM 9012 N N . ALA A 1 1169 ? -9.958 14.461 45.727 1.00 81.88 1169 ALA A N 1
ATOM 9013 C CA . ALA A 1 1169 ? -11.045 15.373 45.401 1.00 81.88 1169 ALA A CA 1
ATOM 9014 C C . ALA A 1 1169 ? -12.284 15.140 46.296 1.00 81.88 1169 ALA A C 1
ATOM 9016 O O . ALA A 1 1169 ? -12.730 13.997 46.455 1.00 81.88 1169 ALA A O 1
ATOM 9017 N N . PRO A 1 1170 ? -12.919 16.208 46.831 1.00 80.31 1170 PRO A N 1
ATOM 9018 C CA . PRO A 1 1170 ? -14.143 16.100 47.633 1.00 80.31 1170 PRO A CA 1
ATOM 9019 C C . PRO A 1 1170 ? -15.284 15.344 46.940 1.00 80.31 1170 PRO A C 1
ATOM 9021 O O . PRO A 1 1170 ? -16.111 14.734 47.622 1.00 80.31 1170 PRO A O 1
ATOM 9024 N N . LEU A 1 1171 ? -15.307 15.359 45.601 1.00 83.62 1171 LEU A N 1
ATOM 9025 C CA . LEU A 1 1171 ? -16.264 14.626 44.776 1.00 83.62 1171 LEU A CA 1
ATOM 9026 C C . LEU A 1 1171 ? -16.320 13.138 45.143 1.00 83.62 1171 LEU A C 1
ATOM 9028 O O . LEU A 1 1171 ? -17.411 12.595 45.256 1.00 83.62 1171 LEU A O 1
ATOM 9032 N N . LEU A 1 1172 ? -15.188 12.477 45.401 1.00 86.19 1172 LEU A N 1
ATOM 9033 C CA . LEU A 1 1172 ? -15.193 11.033 45.656 1.00 86.19 1172 LEU A CA 1
ATOM 9034 C C . LEU A 1 1172 ? -15.862 10.655 46.974 1.00 86.19 1172 LEU A C 1
ATOM 9036 O O . LEU A 1 1172 ? -16.560 9.649 47.035 1.00 86.19 1172 LEU A O 1
ATOM 9040 N N . ASN A 1 1173 ? -15.698 11.477 48.013 1.00 86.62 1173 ASN A N 1
ATOM 9041 C CA . ASN A 1 1173 ? -16.377 11.256 49.290 1.00 86.62 1173 ASN A CA 1
ATOM 9042 C C . ASN A 1 1173 ? -17.892 11.444 49.149 1.00 86.62 1173 ASN A C 1
ATOM 9044 O O . ASN A 1 1173 ? -18.663 10.691 49.741 1.00 86.62 1173 ASN A O 1
ATOM 9048 N N . LYS A 1 1174 ? -18.320 12.435 48.351 1.00 90.19 1174 LYS A N 1
ATOM 9049 C CA . LYS A 1 1174 ? -19.738 12.643 48.029 1.00 90.19 1174 LYS A CA 1
ATOM 9050 C C . LYS A 1 1174 ? -20.289 11.478 47.207 1.00 90.19 1174 LYS A C 1
ATOM 9052 O O . LYS A 1 1174 ? -21.348 10.958 47.538 1.00 90.19 1174 LYS A O 1
ATOM 9057 N N . LEU A 1 1175 ? -19.537 11.030 46.202 1.00 90.44 1175 LEU A N 1
ATOM 9058 C CA . LEU A 1 1175 ? -19.908 9.922 45.328 1.00 90.44 1175 LEU A CA 1
ATOM 9059 C C . LEU A 1 1175 ? -20.048 8.615 46.117 1.00 90.44 1175 LEU A C 1
ATOM 9061 O O . LEU A 1 1175 ? -21.078 7.963 46.017 1.00 90.44 1175 LEU A O 1
ATOM 9065 N N . ALA A 1 1176 ? -19.084 8.285 46.981 1.00 90.19 1176 ALA A N 1
ATOM 9066 C CA . ALA A 1 1176 ? -19.126 7.087 47.823 1.00 90.19 1176 ALA A CA 1
ATOM 9067 C C . ALA A 1 1176 ? -20.338 7.039 48.775 1.00 90.19 1176 ALA A C 1
ATOM 9069 O O . ALA A 1 1176 ? -20.786 5.954 49.143 1.00 90.19 1176 ALA A O 1
ATOM 9070 N N . ALA A 1 1177 ? -20.876 8.200 49.168 1.00 92.44 1177 ALA A N 1
ATOM 9071 C CA . ALA A 1 1177 ? -22.061 8.314 50.017 1.00 92.44 1177 ALA A CA 1
ATOM 9072 C C . ALA A 1 1177 ? -23.386 8.401 49.232 1.00 92.44 1177 ALA A C 1
ATOM 9074 O O . ALA A 1 1177 ? -24.455 8.359 49.844 1.00 92.44 1177 ALA A O 1
ATOM 9075 N N . HIS A 1 1178 ? -23.336 8.539 47.904 1.00 96.06 1178 HIS A N 1
ATOM 9076 C CA . HIS A 1 1178 ? -24.510 8.759 47.065 1.00 96.06 1178 HIS A CA 1
ATOM 9077 C C . HIS A 1 1178 ? -25.315 7.466 46.858 1.00 96.06 1178 HIS A C 1
ATOM 9079 O O . HIS A 1 1178 ? -24.740 6.414 46.575 1.00 96.06 1178 HIS A O 1
ATOM 9085 N N . SER A 1 1179 ? -26.651 7.525 46.944 1.00 96.75 1179 SER A N 1
ATOM 9086 C CA . SER A 1 1179 ? -27.513 6.329 46.876 1.00 96.75 1179 SER A CA 1
ATOM 9087 C C . SER A 1 1179 ? -27.372 5.567 45.559 1.00 96.75 1179 SER A C 1
ATOM 9089 O O . SER A 1 1179 ? -27.196 4.350 45.576 1.00 96.75 1179 SER A O 1
ATOM 9091 N N . GLU A 1 1180 ? -27.373 6.272 44.424 1.00 97.25 1180 GLU A N 1
ATOM 9092 C CA . GLU A 1 1180 ? -27.208 5.636 43.107 1.00 97.25 1180 GLU A CA 1
ATOM 9093 C C . GLU A 1 1180 ? -25.817 5.008 42.931 1.00 97.25 1180 GLU A C 1
ATOM 9095 O O . GLU A 1 1180 ? -25.687 3.930 42.351 1.00 97.25 1180 GLU A O 1
ATOM 9100 N N . PHE A 1 1181 ? -24.771 5.605 43.512 1.00 96.06 1181 PHE A N 1
ATOM 9101 C CA . PHE A 1 1181 ? -23.440 5.001 43.498 1.00 96.06 1181 PHE A CA 1
ATOM 9102 C C . PHE A 1 1181 ? -23.402 3.711 44.325 1.00 96.06 1181 PHE A C 1
ATOM 9104 O O . PHE A 1 1181 ? -22.892 2.699 43.845 1.00 96.06 1181 PHE A O 1
ATOM 9111 N N . VAL A 1 1182 ? -23.997 3.704 45.524 1.00 96.38 1182 VAL A N 1
ATOM 9112 C CA . VAL A 1 1182 ? -24.126 2.494 46.357 1.00 96.38 1182 VAL A CA 1
ATOM 9113 C C . VAL A 1 1182 ? -24.880 1.396 45.608 1.00 96.38 1182 VAL A C 1
ATOM 9115 O O . VAL A 1 1182 ? -24.432 0.251 45.572 1.00 96.38 1182 VAL A O 1
ATOM 9118 N N . ARG A 1 1183 ? -25.974 1.746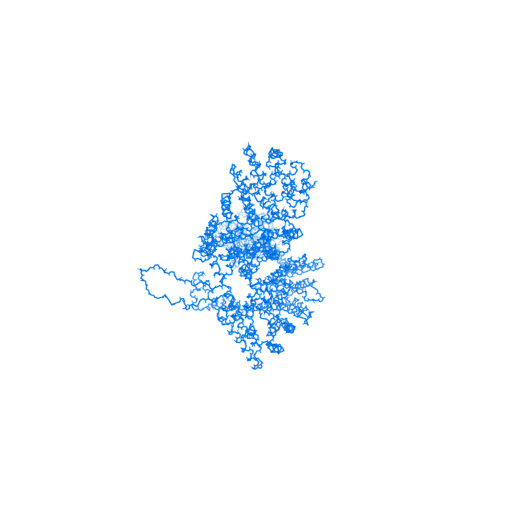 44.932 1.00 97.38 1183 ARG A N 1
ATOM 9119 C CA . ARG A 1 1183 ? -26.729 0.812 44.093 1.00 97.38 1183 ARG A CA 1
ATOM 9120 C C . ARG A 1 1183 ? -25.877 0.244 42.954 1.00 97.38 1183 ARG A C 1
ATOM 9122 O O . ARG A 1 1183 ? -25.916 -0.954 42.682 1.00 97.38 1183 ARG A O 1
ATOM 9129 N N . SER A 1 1184 ? -25.050 1.080 42.329 1.00 96.44 1184 SER A N 1
ATOM 9130 C CA . SER A 1 1184 ? -24.108 0.645 41.295 1.00 96.44 1184 SER A CA 1
ATOM 9131 C C . SER A 1 1184 ? -23.073 -0.365 41.820 1.00 96.44 1184 SER A C 1
ATOM 9133 O O . SER A 1 1184 ? -22.704 -1.301 41.113 1.00 96.44 1184 SER A O 1
ATOM 9135 N N . VAL A 1 1185 ? -22.628 -0.210 43.072 1.00 96.19 1185 VAL A N 1
ATOM 9136 C CA . VAL A 1 1185 ? -21.712 -1.140 43.752 1.00 96.19 1185 VAL A CA 1
ATOM 9137 C C . VAL A 1 1185 ? -22.400 -2.476 44.023 1.00 96.19 1185 VAL A C 1
ATOM 9139 O O . VAL A 1 1185 ? -21.797 -3.530 43.828 1.00 96.19 1185 VAL A O 1
ATOM 9142 N N . GLU A 1 1186 ? -23.657 -2.459 44.468 1.00 96.44 1186 GLU A N 1
ATOM 9143 C CA . GLU A 1 1186 ? -24.430 -3.680 44.725 1.00 96.44 1186 GLU A CA 1
ATOM 9144 C C . GLU A 1 1186 ? -24.618 -4.515 43.455 1.00 96.44 1186 GLU A C 1
ATOM 9146 O O . GLU A 1 1186 ? -24.428 -5.732 43.493 1.00 96.44 1186 GLU A O 1
ATOM 9151 N N . LEU A 1 1187 ? -24.890 -3.864 42.319 1.00 95.25 1187 LEU A N 1
ATOM 9152 C CA . LEU A 1 1187 ? -24.945 -4.534 41.018 1.00 95.25 1187 LEU A CA 1
ATOM 9153 C C . LEU A 1 1187 ? -23.610 -5.194 40.660 1.00 95.25 1187 LEU A C 1
ATOM 9155 O O . LEU A 1 1187 ? -23.595 -6.362 40.283 1.00 95.25 1187 LEU A O 1
ATOM 9159 N N . ARG A 1 1188 ? -22.487 -4.490 40.846 1.00 95.00 1188 ARG A N 1
ATOM 9160 C CA . ARG A 1 1188 ? -21.133 -5.012 40.572 1.00 95.00 1188 ARG A CA 1
ATOM 9161 C C . ARG A 1 1188 ? -20.758 -6.187 41.472 1.00 95.00 1188 ARG A C 1
ATOM 9163 O O . ARG A 1 1188 ? -20.149 -7.148 41.014 1.00 95.00 1188 ARG A O 1
ATOM 9170 N N . ARG A 1 1189 ? -21.169 -6.159 42.744 1.00 95.25 1189 ARG A N 1
ATOM 9171 C CA . ARG A 1 1189 ? -21.002 -7.296 43.666 1.00 95.25 1189 ARG A CA 1
ATOM 9172 C C . ARG A 1 1189 ? -21.752 -8.535 43.185 1.00 95.25 1189 ARG A C 1
ATOM 9174 O O . ARG A 1 1189 ? -21.232 -9.638 43.333 1.00 95.25 1189 ARG A O 1
ATOM 9181 N N . ALA A 1 1190 ? -22.951 -8.357 42.636 1.00 93.75 1190 ALA A N 1
ATOM 9182 C CA . ALA A 1 1190 ? -23.795 -9.448 42.157 1.00 93.75 1190 ALA A CA 1
ATOM 9183 C C . ALA A 1 1190 ? -23.439 -9.937 40.741 1.00 93.75 1190 ALA A C 1
ATOM 9185 O O . ALA A 1 1190 ? -23.870 -11.024 40.357 1.00 93.75 1190 ALA A O 1
ATOM 9186 N N . ALA A 1 1191 ? -22.683 -9.153 39.971 1.00 92.69 1191 ALA A N 1
ATOM 9187 C CA . ALA A 1 1191 ? -22.397 -9.447 38.574 1.00 92.69 1191 ALA A CA 1
ATOM 9188 C C . ALA A 1 1191 ? -21.435 -10.647 38.407 1.00 92.69 1191 ALA A C 1
ATOM 9190 O O . ALA A 1 1191 ? -20.631 -10.901 39.310 1.00 92.69 1191 ALA A O 1
ATOM 9191 N N . PRO A 1 1192 ? -21.499 -11.401 37.292 1.00 91.31 1192 PRO A N 1
ATOM 9192 C CA . PRO A 1 1192 ? -20.545 -12.472 36.988 1.00 91.31 1192 PRO A CA 1
ATOM 9193 C C . PRO A 1 1192 ? -19.104 -11.954 36.873 1.00 91.31 1192 PRO A C 1
ATOM 9195 O O . PRO A 1 1192 ? -18.886 -10.817 36.477 1.00 91.31 1192 PRO A O 1
ATOM 9198 N N . ASP A 1 1193 ? -18.095 -12.789 37.135 1.00 89.31 1193 ASP A N 1
ATOM 9199 C CA . ASP A 1 1193 ? -16.691 -12.344 37.033 1.00 89.31 1193 ASP A CA 1
ATOM 9200 C C . ASP A 1 1193 ? -16.325 -11.866 35.619 1.00 89.31 1193 ASP A C 1
ATOM 9202 O O . ASP A 1 1193 ? -15.606 -10.882 35.468 1.00 89.31 1193 ASP A O 1
ATOM 9206 N N . ALA A 1 1194 ? -16.904 -12.483 34.581 1.00 84.50 1194 ALA A N 1
ATOM 9207 C CA . ALA A 1 1194 ? -16.724 -12.079 33.186 1.00 84.50 1194 ALA A CA 1
ATOM 9208 C C . ALA A 1 1194 ? -17.185 -10.638 32.886 1.00 84.50 1194 ALA A C 1
ATOM 9210 O O . ALA A 1 1194 ? -16.734 -10.045 31.905 1.00 84.50 1194 ALA A O 1
ATOM 9211 N N . SER A 1 1195 ? -18.060 -10.060 33.718 1.00 86.56 1195 SER A N 1
ATOM 9212 C CA . SER A 1 1195 ? -18.567 -8.698 33.541 1.00 86.56 1195 SER A CA 1
ATOM 9213 C C . SER A 1 1195 ? -17.700 -7.632 34.213 1.00 86.56 1195 SER A C 1
ATOM 9215 O O . SER A 1 1195 ? -17.990 -6.447 34.045 1.00 86.56 1195 SER A O 1
ATOM 9217 N N . LEU A 1 1196 ? -16.702 -8.025 35.015 1.00 92.00 1196 LEU A N 1
ATOM 9218 C CA . LEU A 1 1196 ? -15.859 -7.089 35.753 1.00 92.00 1196 LEU A CA 1
ATOM 9219 C C . LEU A 1 1196 ? -14.810 -6.449 34.834 1.00 92.00 1196 LEU A C 1
ATOM 9221 O O . LEU A 1 1196 ? -14.213 -7.084 33.965 1.00 92.00 1196 LEU A O 1
ATOM 9225 N N . THR A 1 1197 ? -14.580 -5.164 35.052 1.00 90.69 1197 THR A N 1
ATOM 9226 C CA . THR A 1 1197 ? -13.792 -4.253 34.225 1.00 90.69 1197 THR A CA 1
ATOM 9227 C C . THR A 1 1197 ? -12.761 -3.504 35.081 1.00 90.69 1197 THR A C 1
ATOM 9229 O O . THR A 1 1197 ? -12.843 -3.505 36.313 1.00 90.69 1197 THR A O 1
ATOM 9232 N N . PRO A 1 1198 ? -11.804 -2.790 34.462 1.00 91.62 1198 PRO A N 1
ATOM 9233 C CA . PRO A 1 1198 ? -10.886 -1.899 35.179 1.00 91.62 1198 PRO A CA 1
ATOM 9234 C C . PRO A 1 1198 ? -11.589 -0.864 36.071 1.00 91.62 1198 PRO A C 1
ATOM 9236 O O . PRO A 1 1198 ? -11.098 -0.546 37.152 1.00 91.62 1198 PRO A O 1
ATOM 9239 N N . MET A 1 1199 ? -12.771 -0.382 35.672 1.00 90.38 1199 MET A N 1
ATOM 9240 C CA . MET A 1 1199 ? -13.574 0.520 36.502 1.00 90.38 1199 MET A CA 1
ATOM 9241 C C . MET A 1 1199 ? -14.026 -0.144 37.810 1.00 90.38 1199 MET A C 1
ATOM 9243 O O . MET A 1 1199 ? -14.060 0.513 38.848 1.00 90.38 1199 MET A O 1
ATOM 9247 N N . ASP A 1 1200 ? -14.343 -1.438 37.789 1.00 93.81 1200 ASP A N 1
ATOM 9248 C CA . ASP A 1 1200 ? -14.813 -2.161 38.975 1.00 93.81 1200 ASP A CA 1
ATOM 9249 C C . ASP A 1 1200 ? -13.702 -2.330 40.012 1.00 93.81 1200 ASP A C 1
ATOM 9251 O O . ASP A 1 1200 ? -13.962 -2.216 41.210 1.00 93.81 1200 ASP A O 1
ATOM 9255 N N . LEU A 1 1201 ? -12.456 -2.511 39.559 1.00 93.69 1201 LEU A N 1
ATOM 9256 C CA . LEU A 1 1201 ? -11.282 -2.507 40.433 1.00 93.69 1201 LEU A CA 1
ATOM 9257 C C . LEU A 1 1201 ? -11.113 -1.144 41.119 1.00 93.69 1201 LEU A C 1
ATOM 9259 O O . LEU A 1 1201 ? -10.939 -1.085 42.335 1.00 93.69 1201 LEU A O 1
ATOM 9263 N N . LEU A 1 1202 ? -11.229 -0.048 40.365 1.00 89.88 1202 LEU A N 1
ATOM 9264 C CA . LEU A 1 1202 ? -11.134 1.302 40.919 1.00 89.88 1202 LEU A CA 1
ATOM 9265 C C . LEU A 1 1202 ? -12.243 1.576 41.938 1.00 89.88 1202 LEU A C 1
ATOM 9267 O O . LEU A 1 1202 ? -11.967 2.073 43.030 1.00 89.88 1202 LEU A O 1
ATOM 9271 N N . ILE A 1 1203 ? -13.487 1.232 41.594 1.00 91.94 1203 ILE A N 1
ATOM 9272 C CA . ILE A 1 1203 ? -14.639 1.396 42.483 1.00 91.94 1203 ILE A CA 1
ATOM 9273 C C . ILE A 1 1203 ? -14.432 0.585 43.760 1.00 91.94 1203 ILE A C 1
ATOM 9275 O O . ILE A 1 1203 ? -14.609 1.136 44.843 1.00 91.94 1203 ILE A O 1
ATOM 9279 N N . ALA A 1 1204 ? -14.003 -0.677 43.658 1.00 93.50 1204 ALA A N 1
ATOM 9280 C CA . ALA A 1 1204 ? -13.730 -1.522 44.817 1.00 93.50 1204 ALA A CA 1
ATOM 9281 C C . ALA A 1 1204 ? -12.687 -0.904 45.754 1.00 93.50 1204 ALA A C 1
ATOM 9283 O O . ALA A 1 1204 ? -12.854 -0.927 46.972 1.00 93.50 1204 ALA A O 1
ATOM 9284 N N . GLU A 1 1205 ? -11.638 -0.299 45.199 1.00 90.44 1205 GLU A N 1
ATOM 9285 C CA . GLU A 1 1205 ? -10.626 0.401 45.985 1.00 90.44 1205 GLU A CA 1
ATOM 9286 C C . GLU A 1 1205 ? -11.127 1.714 46.600 1.00 90.44 1205 GLU A C 1
ATOM 9288 O O . GLU A 1 1205 ? -10.693 2.076 47.692 1.00 90.44 1205 GLU A O 1
ATOM 9293 N N . MET A 1 1206 ? -12.040 2.426 45.934 1.00 88.19 1206 MET A N 1
ATOM 9294 C CA . MET A 1 1206 ? -12.648 3.651 46.467 1.00 88.19 1206 MET A CA 1
ATOM 9295 C C . MET A 1 1206 ? -13.520 3.389 47.699 1.00 88.19 1206 MET A C 1
ATOM 9297 O O . MET A 1 1206 ? -13.563 4.228 48.596 1.00 88.19 1206 MET A O 1
ATOM 9301 N N . ILE A 1 1207 ? -14.206 2.244 47.750 1.00 92.56 1207 ILE A N 1
ATOM 9302 C CA . ILE A 1 1207 ? -15.104 1.878 48.860 1.00 92.56 1207 ILE A CA 1
ATOM 9303 C C . ILE A 1 1207 ? -14.491 0.878 49.851 1.00 92.56 1207 ILE A C 1
ATOM 9305 O O . ILE A 1 1207 ? -15.202 0.386 50.726 1.00 92.56 1207 ILE A O 1
ATOM 9309 N N . ASP A 1 1208 ? -13.204 0.556 49.696 1.00 92.62 1208 ASP A N 1
ATOM 9310 C CA . ASP A 1 1208 ? -12.488 -0.455 50.486 1.00 92.62 1208 ASP A CA 1
ATOM 9311 C C . ASP A 1 1208 ? -13.182 -1.841 50.499 1.00 92.62 1208 ASP A C 1
ATOM 9313 O O . ASP A 1 1208 ? -13.241 -2.542 51.512 1.00 92.62 1208 ASP A O 1
ATOM 9317 N N . ASP A 1 1209 ? -13.731 -2.261 49.353 1.00 95.62 1209 ASP A N 1
ATOM 9318 C CA . ASP A 1 1209 ? -14.344 -3.581 49.181 1.00 95.62 1209 ASP A CA 1
ATOM 9319 C C . ASP A 1 1209 ? -13.313 -4.607 48.712 1.00 95.62 1209 ASP A C 1
ATOM 9321 O O . ASP A 1 1209 ? -13.077 -4.814 47.521 1.00 95.62 1209 ASP A O 1
ATOM 9325 N N . GLN A 1 1210 ? -12.722 -5.300 49.680 1.00 96.38 1210 GLN A N 1
ATOM 9326 C CA . GLN A 1 1210 ? -11.686 -6.300 49.426 1.00 96.38 1210 GLN A CA 1
ATOM 9327 C C . GLN A 1 1210 ? -12.176 -7.496 48.591 1.00 96.38 1210 GLN A C 1
ATOM 9329 O O . GLN A 1 1210 ? -11.378 -8.110 47.883 1.00 96.38 1210 GLN A O 1
ATOM 9334 N N . THR A 1 1211 ? -13.472 -7.828 48.639 1.00 96.31 1211 THR A N 1
ATOM 9335 C CA . THR A 1 1211 ? -14.014 -8.977 47.895 1.00 96.31 1211 THR A CA 1
ATOM 9336 C C . THR A 1 1211 ? -14.182 -8.627 46.425 1.00 96.31 1211 THR A C 1
ATOM 9338 O O . THR A 1 1211 ? -13.719 -9.368 45.558 1.00 96.31 1211 THR A O 1
ATOM 9341 N N . LEU A 1 1212 ? -14.804 -7.479 46.137 1.00 95.75 1212 LEU A N 1
ATOM 9342 C CA . LEU A 1 1212 ? -14.937 -6.991 44.766 1.00 95.75 1212 LEU A CA 1
ATOM 9343 C C . LEU A 1 1212 ? -13.560 -6.694 44.160 1.00 95.75 1212 LEU A C 1
ATOM 9345 O O . LEU A 1 1212 ? -13.317 -7.047 43.009 1.00 95.75 1212 LEU A O 1
ATOM 9349 N N . ARG A 1 1213 ? -12.636 -6.136 44.957 1.00 95.62 1213 ARG A N 1
ATOM 9350 C CA . ARG A 1 1213 ? -11.258 -5.860 44.535 1.00 95.62 1213 ARG A CA 1
ATOM 9351 C C . ARG A 1 1213 ? -10.551 -7.128 44.073 1.00 95.62 1213 ARG A C 1
ATOM 9353 O O . ARG A 1 1213 ? -9.978 -7.123 42.993 1.00 95.62 1213 ARG A O 1
ATOM 9360 N N . ALA A 1 1214 ? -10.605 -8.208 44.856 1.00 95.62 1214 ALA A N 1
ATOM 9361 C CA . ALA A 1 1214 ? -9.953 -9.469 44.498 1.00 95.62 1214 ALA A CA 1
ATOM 9362 C C . ALA A 1 1214 ? -10.488 -10.046 43.176 1.00 95.62 1214 ALA A C 1
ATOM 9364 O O . ALA A 1 1214 ? -9.700 -10.414 42.309 1.00 95.62 1214 ALA A O 1
ATOM 9365 N N . ARG A 1 1215 ? -11.815 -10.051 42.997 1.00 96.06 1215 ARG A N 1
ATOM 9366 C CA . ARG A 1 1215 ? -12.469 -10.554 41.777 1.00 96.06 1215 ARG A CA 1
ATOM 9367 C C . ARG A 1 1215 ? -12.141 -9.702 40.550 1.00 96.06 1215 ARG A C 1
ATOM 9369 O O . ARG A 1 1215 ? -11.788 -10.231 39.500 1.00 96.06 1215 ARG A O 1
ATOM 9376 N N . ALA A 1 1216 ? -12.205 -8.377 40.687 1.00 95.06 1216 ALA A N 1
ATOM 9377 C CA . ALA A 1 1216 ? -11.867 -7.460 39.604 1.00 95.06 1216 ALA A CA 1
ATOM 9378 C C . ALA A 1 1216 ? -10.374 -7.533 39.245 1.00 95.06 1216 ALA A C 1
ATOM 9380 O O . ALA A 1 1216 ? -10.022 -7.456 38.070 1.00 95.06 1216 ALA A O 1
ATOM 9381 N N . LEU A 1 1217 ? -9.488 -7.723 40.228 1.00 94.31 1217 LEU A N 1
ATOM 9382 C CA . LEU A 1 1217 ? -8.056 -7.911 39.993 1.00 94.31 1217 LEU A CA 1
ATOM 9383 C C . LEU A 1 1217 ? -7.780 -9.195 39.201 1.00 94.31 1217 LEU A C 1
ATOM 9385 O O . LEU A 1 1217 ? -7.011 -9.160 38.247 1.00 94.31 1217 LEU A O 1
ATOM 9389 N N . GLU A 1 1218 ? -8.426 -10.306 39.562 1.00 94.25 1218 GLU A N 1
ATOM 9390 C CA . GLU A 1 1218 ? -8.301 -11.580 38.846 1.00 94.25 1218 GLU A CA 1
ATOM 9391 C C . GLU A 1 1218 ? -8.764 -11.451 37.391 1.00 94.25 1218 GLU A C 1
ATOM 9393 O O . GLU A 1 1218 ? -8.018 -11.788 36.471 1.00 94.25 1218 GLU A O 1
ATOM 9398 N N . GLN A 1 1219 ? -9.950 -10.879 37.171 1.00 92.94 1219 GLN A N 1
ATOM 9399 C CA . GLN A 1 1219 ? -10.490 -10.701 35.826 1.00 92.94 1219 GLN A CA 1
ATOM 9400 C C . GLN A 1 1219 ? -9.648 -9.729 34.988 1.00 92.94 1219 GLN A C 1
ATOM 9402 O O . GLN A 1 1219 ? -9.368 -9.994 33.818 1.00 92.94 1219 GLN A O 1
ATOM 9407 N N . THR A 1 1220 ? -9.207 -8.611 35.570 1.00 92.75 1220 THR A N 1
ATOM 9408 C CA . THR A 1 1220 ? -8.383 -7.635 34.844 1.00 92.75 1220 THR A CA 1
ATOM 9409 C C . THR A 1 1220 ? -6.964 -8.130 34.606 1.00 92.75 1220 THR A C 1
ATOM 9411 O O . THR A 1 1220 ? -6.336 -7.626 33.687 1.00 92.75 1220 THR A O 1
ATOM 9414 N N . ALA A 1 1221 ? -6.450 -9.106 35.363 1.00 92.88 1221 ALA A N 1
ATOM 9415 C CA . ALA A 1 1221 ? -5.125 -9.702 35.163 1.00 92.88 1221 ALA A CA 1
ATOM 9416 C C . ALA A 1 1221 ? -5.051 -10.705 33.996 1.00 92.88 1221 ALA A C 1
ATOM 9418 O O . ALA A 1 1221 ? -3.980 -11.251 33.722 1.00 92.88 1221 ALA A O 1
ATOM 9419 N N . ARG A 1 1222 ? -6.163 -10.962 33.296 1.00 93.06 1222 ARG A N 1
ATOM 9420 C CA . ARG A 1 1222 ? -6.178 -11.832 32.116 1.00 93.06 1222 ARG A CA 1
ATOM 9421 C C . ARG A 1 1222 ? -5.319 -11.248 30.986 1.00 93.06 1222 ARG A C 1
ATOM 9423 O O . ARG A 1 1222 ? -5.443 -10.056 30.698 1.00 93.06 1222 ARG A O 1
ATOM 9430 N N . PRO A 1 1223 ? -4.544 -12.078 30.260 1.00 94.06 1223 PRO A N 1
ATOM 9431 C CA . PRO A 1 1223 ? -3.722 -11.615 29.139 1.00 94.06 1223 PRO A CA 1
ATOM 9432 C C . PRO A 1 1223 ? -4.504 -10.840 28.073 1.00 94.06 1223 PRO A C 1
ATOM 9434 O O . PRO A 1 1223 ? -4.002 -9.852 27.549 1.00 94.06 1223 PRO A O 1
ATOM 9437 N N . ALA A 1 1224 ? -5.747 -11.245 27.788 1.00 92.25 1224 ALA A N 1
ATOM 9438 C CA . ALA A 1 1224 ? -6.609 -10.577 26.813 1.00 92.25 1224 ALA A CA 1
ATOM 9439 C C . ALA A 1 1224 ? -6.852 -9.088 27.135 1.00 92.25 1224 ALA A C 1
ATOM 9441 O O . ALA A 1 1224 ? -6.940 -8.274 26.221 1.00 92.25 1224 ALA A O 1
ATOM 9442 N N . VAL A 1 1225 ? -6.920 -8.717 28.421 1.00 92.62 1225 VAL A N 1
ATOM 9443 C CA . VAL A 1 1225 ? -7.137 -7.325 28.849 1.00 92.62 1225 VAL A CA 1
ATOM 9444 C C . VAL A 1 1225 ? -5.894 -6.479 28.580 1.00 92.62 1225 VAL A C 1
ATOM 9446 O O . VAL A 1 1225 ? -5.996 -5.412 27.980 1.00 92.62 1225 VAL A O 1
ATOM 9449 N N . ASP A 1 1226 ? -4.715 -6.965 28.978 1.00 92.88 1226 ASP A N 1
ATOM 9450 C CA . ASP A 1 1226 ? -3.453 -6.251 28.752 1.00 92.88 1226 ASP A CA 1
ATOM 9451 C C . ASP A 1 1226 ? -3.141 -6.111 27.262 1.00 92.88 1226 ASP A C 1
ATOM 9453 O O . ASP A 1 1226 ? -2.809 -5.017 26.806 1.00 92.88 1226 ASP A O 1
ATOM 9457 N N . LEU A 1 1227 ? -3.304 -7.199 26.503 1.00 96.06 1227 LEU A N 1
ATOM 9458 C CA . LEU A 1 1227 ? -3.118 -7.201 25.054 1.00 96.06 1227 LEU A CA 1
ATOM 9459 C C . LEU A 1 1227 ? -4.097 -6.252 24.363 1.00 96.06 1227 LEU A C 1
ATOM 9461 O O . LEU A 1 1227 ? -3.686 -5.526 23.465 1.00 96.06 1227 LEU A O 1
ATOM 9465 N N . GLY A 1 1228 ? -5.357 -6.203 24.804 1.00 95.38 1228 GLY A N 1
ATOM 9466 C CA . GLY A 1 1228 ? -6.344 -5.274 24.259 1.00 95.38 1228 GLY A CA 1
ATOM 9467 C C . GLY A 1 1228 ? -5.931 -3.812 24.419 1.00 95.38 1228 GLY A C 1
ATOM 9468 O O . GLY A 1 1228 ? -5.989 -3.049 23.458 1.00 95.38 1228 GLY A O 1
ATOM 9469 N N . PHE A 1 1229 ? -5.427 -3.423 25.594 1.00 95.25 1229 PHE A N 1
ATOM 9470 C CA . PHE A 1 1229 ? -4.900 -2.070 25.790 1.00 95.25 1229 PHE A CA 1
ATOM 9471 C C . PHE A 1 1229 ? -3.628 -1.792 24.984 1.00 95.25 1229 PHE A C 1
ATOM 9473 O O . PHE A 1 1229 ? -3.425 -0.659 24.556 1.00 95.25 1229 PHE A O 1
ATOM 9480 N N . GLU A 1 1230 ? -2.763 -2.787 24.779 1.00 95.81 1230 GLU A N 1
ATOM 9481 C CA . GLU A 1 1230 ? -1.585 -2.628 23.919 1.00 95.81 1230 GLU A CA 1
ATOM 9482 C C . GLU A 1 1230 ? -1.969 -2.449 22.450 1.00 95.81 1230 GLU A C 1
ATOM 9484 O O . GLU A 1 1230 ? -1.420 -1.569 21.795 1.00 95.81 1230 GLU A O 1
ATOM 9489 N N . VAL A 1 1231 ? -2.929 -3.232 21.950 1.00 96.69 1231 VAL A N 1
ATOM 9490 C CA . VAL A 1 1231 ? -3.466 -3.094 20.590 1.00 96.69 1231 VAL A CA 1
ATOM 9491 C C . VAL A 1 1231 ? -4.080 -1.710 20.403 1.00 96.69 1231 VAL A C 1
ATOM 9493 O O . VAL A 1 1231 ? -3.693 -0.996 19.482 1.00 96.69 1231 VAL A O 1
ATOM 9496 N N . LEU A 1 1232 ? -4.971 -1.288 21.305 1.00 95.12 1232 LEU A N 1
ATOM 9497 C CA . LEU A 1 1232 ? -5.597 0.035 21.231 1.00 95.12 1232 LEU A CA 1
ATOM 9498 C C . LEU A 1 1232 ? -4.578 1.172 21.374 1.00 95.12 1232 LEU A C 1
ATOM 9500 O O . LEU A 1 1232 ? -4.701 2.177 20.688 1.00 95.12 1232 LEU A O 1
ATOM 9504 N N . GLY A 1 1233 ? -3.536 1.006 22.193 1.00 94.50 1233 GLY A N 1
ATOM 9505 C CA . GLY A 1 1233 ? -2.461 1.995 22.311 1.00 94.50 1233 GLY A CA 1
ATOM 9506 C C . GLY A 1 1233 ? -1.640 2.177 21.029 1.00 94.50 1233 GLY A C 1
ATOM 9507 O O . GLY A 1 1233 ? -1.035 3.231 20.851 1.00 94.50 1233 GLY A O 1
ATOM 9508 N N . VAL A 1 1234 ? -1.624 1.176 20.141 1.00 95.12 1234 VAL A N 1
ATOM 9509 C CA . VAL A 1 1234 ? -0.973 1.264 18.824 1.00 95.12 1234 VAL A CA 1
ATOM 9510 C C . VAL A 1 1234 ? -1.944 1.745 17.742 1.00 95.12 1234 VAL A C 1
ATOM 9512 O O . VAL A 1 1234 ? -1.557 2.574 16.927 1.00 95.12 1234 VAL A O 1
ATOM 9515 N N . LEU A 1 1235 ? -3.193 1.263 17.732 1.00 95.31 1235 LEU A N 1
ATOM 9516 C CA . LEU A 1 1235 ? -4.197 1.631 16.718 1.00 95.31 1235 LEU A CA 1
ATOM 9517 C C . LEU A 1 1235 ? -4.818 3.015 16.939 1.00 95.31 1235 LEU A C 1
ATOM 9519 O O . LEU A 1 1235 ? -5.201 3.674 15.978 1.00 95.31 1235 LEU A O 1
ATOM 9523 N N . ALA A 1 1236 ? -4.917 3.452 18.193 1.00 94.12 1236 ALA A N 1
ATOM 9524 C CA . ALA A 1 1236 ? -5.480 4.735 18.592 1.00 94.12 1236 ALA A CA 1
ATOM 9525 C C . ALA A 1 1236 ? -4.522 5.476 19.545 1.00 94.12 1236 ALA A C 1
ATOM 9527 O O . ALA A 1 1236 ? -4.872 5.757 20.691 1.00 94.12 1236 ALA A O 1
ATOM 9528 N N . PRO A 1 1237 ? -3.295 5.819 19.106 1.00 93.38 1237 PRO A N 1
ATOM 9529 C CA . PRO A 1 1237 ? -2.291 6.455 19.964 1.00 93.38 1237 PRO A CA 1
ATOM 9530 C C . PRO A 1 1237 ? -2.709 7.858 20.436 1.00 93.38 1237 PRO A C 1
ATOM 9532 O O . PRO A 1 1237 ? -2.193 8.362 21.434 1.00 93.38 1237 PRO A O 1
ATOM 9535 N N . TYR A 1 1238 ? -3.652 8.483 19.727 1.00 91.12 1238 TYR A N 1
ATOM 9536 C CA . TYR A 1 1238 ? -4.295 9.745 20.089 1.00 91.12 1238 TYR A CA 1
ATOM 9537 C C . TYR A 1 1238 ? -5.272 9.600 21.271 1.00 91.12 1238 TYR A C 1
ATOM 9539 O O . TYR A 1 1238 ? -5.508 10.570 21.990 1.00 91.12 1238 TYR A O 1
ATOM 9547 N N . ASP A 1 1239 ? -5.796 8.396 21.522 1.00 88.69 1239 ASP A N 1
ATOM 9548 C CA . ASP A 1 1239 ? -6.586 8.083 22.709 1.00 88.69 1239 ASP A CA 1
ATOM 9549 C C . ASP A 1 1239 ? -5.660 7.634 23.848 1.00 88.69 1239 ASP A C 1
ATOM 9551 O O . ASP A 1 1239 ? -5.344 6.456 24.046 1.00 88.69 1239 ASP A O 1
ATOM 9555 N N . THR A 1 1240 ? -5.228 8.604 24.655 1.00 87.75 1240 THR A N 1
ATOM 9556 C CA . THR A 1 1240 ? -4.352 8.314 25.800 1.00 87.75 1240 THR A CA 1
ATOM 9557 C C . THR A 1 1240 ? -5.037 7.478 26.885 1.00 87.75 1240 THR A C 1
ATOM 9559 O O . THR A 1 1240 ? -4.346 6.959 27.773 1.00 87.75 1240 THR A O 1
ATOM 9562 N N . SER A 1 1241 ? -6.366 7.301 26.826 1.00 87.38 1241 SER A N 1
ATOM 9563 C CA . SER A 1 1241 ? -7.122 6.635 27.880 1.00 87.38 1241 SER A CA 1
ATOM 9564 C C . SER A 1 1241 ? -6.755 5.156 28.018 1.00 87.38 1241 SER A C 1
ATOM 9566 O O . SER A 1 1241 ? -6.576 4.658 29.134 1.00 87.38 1241 SER A O 1
ATOM 9568 N N . SER A 1 1242 ? -6.527 4.462 26.903 1.00 88.25 1242 SER A N 1
ATOM 9569 C CA . SER A 1 1242 ? -6.137 3.048 26.889 1.00 88.25 1242 SER A CA 1
ATOM 9570 C C . SER A 1 1242 ? -4.756 2.833 27.523 1.00 88.25 1242 SER A C 1
ATOM 9572 O O . SER A 1 1242 ? -4.595 2.025 28.443 1.00 88.25 1242 SER A O 1
ATOM 9574 N N . THR A 1 1243 ? -3.764 3.628 27.113 1.00 89.69 1243 THR A N 1
ATOM 9575 C CA . THR A 1 1243 ? -2.385 3.543 27.623 1.00 89.69 1243 THR A CA 1
ATOM 9576 C C . THR A 1 1243 ? -2.296 3.915 29.103 1.00 89.69 1243 THR A C 1
ATOM 9578 O O . THR A 1 1243 ? -1.647 3.214 29.887 1.00 89.69 1243 THR A O 1
ATOM 9581 N N . ARG A 1 1244 ? -2.981 4.988 29.520 1.00 92.19 1244 ARG A N 1
ATOM 9582 C CA . ARG A 1 1244 ? -3.033 5.414 30.927 1.00 92.19 1244 ARG A CA 1
ATOM 9583 C C . ARG A 1 1244 ? -3.773 4.396 31.798 1.00 92.19 1244 ARG A C 1
ATOM 9585 O O . ARG A 1 1244 ? -3.308 4.104 32.899 1.00 92.19 1244 ARG A O 1
ATOM 9592 N N . THR A 1 1245 ? -4.867 3.805 31.306 1.00 90.00 1245 THR A N 1
ATOM 9593 C CA . THR A 1 1245 ? -5.609 2.762 32.038 1.00 90.00 1245 THR A CA 1
ATOM 9594 C C . THR A 1 1245 ? -4.741 1.528 32.251 1.00 90.00 1245 THR A C 1
ATOM 9596 O O . THR A 1 1245 ? -4.678 1.014 33.367 1.00 90.00 1245 THR A O 1
ATOM 9599 N N . ARG A 1 1246 ? -3.993 1.092 31.230 1.00 92.69 1246 ARG A N 1
ATOM 9600 C CA . ARG A 1 1246 ? -3.027 -0.006 31.366 1.00 92.69 1246 ARG A CA 1
ATOM 9601 C C . ARG A 1 1246 ? -1.931 0.308 32.381 1.00 92.69 1246 ARG A C 1
ATOM 9603 O O . ARG A 1 1246 ? -1.640 -0.528 33.232 1.00 92.69 1246 ARG A O 1
ATOM 9610 N N . ALA A 1 1247 ? -1.339 1.502 32.330 1.00 92.12 1247 ALA A N 1
ATOM 9611 C CA . ALA A 1 1247 ? -0.315 1.912 33.293 1.00 92.12 1247 ALA A CA 1
ATOM 9612 C C . ALA A 1 1247 ? -0.848 1.902 34.737 1.00 92.12 1247 ALA A C 1
ATOM 9614 O O . ALA A 1 1247 ? -0.181 1.403 35.646 1.00 92.12 1247 ALA A O 1
ATOM 9615 N N . TRP A 1 1248 ? -2.076 2.389 34.935 1.00 92.69 1248 TRP A N 1
ATOM 9616 C CA . TRP A 1 1248 ? -2.762 2.318 36.221 1.00 92.69 1248 TRP A CA 1
ATOM 9617 C C . TRP A 1 1248 ? -3.008 0.867 36.665 1.00 92.69 1248 TRP A C 1
ATOM 9619 O O . TRP A 1 1248 ? -2.686 0.532 37.802 1.00 92.69 1248 TRP A O 1
ATOM 9629 N N . LEU A 1 1249 ? -3.487 -0.015 35.781 1.00 91.56 1249 LEU A N 1
ATOM 9630 C CA . LEU A 1 1249 ? -3.702 -1.436 36.090 1.00 91.56 1249 LEU A CA 1
ATOM 9631 C C . LEU A 1 1249 ? -2.413 -2.144 36.515 1.00 91.56 1249 LEU A C 1
ATOM 9633 O O . LEU A 1 1249 ? -2.414 -2.871 37.506 1.00 91.56 1249 LEU A O 1
ATOM 9637 N N . VAL A 1 1250 ? -1.306 -1.908 35.806 1.00 91.75 1250 VAL A N 1
ATOM 9638 C CA . VAL A 1 1250 ? 0.009 -2.454 36.177 1.00 91.75 1250 VAL A CA 1
ATOM 9639 C C . VAL A 1 1250 ? 0.403 -1.992 37.580 1.00 91.75 1250 VAL A C 1
ATOM 9641 O O . VAL A 1 1250 ? 0.858 -2.804 38.383 1.00 91.75 1250 VAL A O 1
ATOM 9644 N N . SER A 1 1251 ? 0.172 -0.716 37.905 1.00 91.06 1251 SER A N 1
ATOM 9645 C CA . SER A 1 1251 ? 0.428 -0.186 39.247 1.00 91.06 1251 SER A CA 1
ATOM 9646 C C . SER A 1 1251 ? -0.520 -0.734 40.313 1.00 91.06 1251 SER A C 1
ATOM 9648 O O . SER A 1 1251 ? -0.100 -0.841 41.455 1.00 91.06 1251 SER A O 1
ATOM 9650 N N . ALA A 1 1252 ? -1.780 -1.028 39.987 1.00 87.56 1252 ALA A N 1
ATOM 9651 C CA . ALA A 1 1252 ? -2.764 -1.542 40.944 1.00 87.56 1252 ALA A CA 1
ATOM 9652 C C . ALA A 1 1252 ? -2.549 -3.031 41.278 1.00 87.56 1252 ALA A C 1
ATOM 9654 O O . ALA A 1 1252 ? -2.963 -3.499 42.341 1.00 87.56 1252 ALA A O 1
ATOM 9655 N N . ARG A 1 1253 ? -1.915 -3.781 40.363 1.00 89.75 1253 ARG A N 1
ATOM 9656 C CA . ARG A 1 1253 ? -1.532 -5.191 40.549 1.00 89.75 1253 ARG A CA 1
ATOM 9657 C C . ARG A 1 1253 ? -0.237 -5.373 41.344 1.00 89.75 1253 ARG A C 1
ATOM 9659 O O . ARG A 1 1253 ? -0.082 -6.422 41.969 1.00 89.75 1253 ARG A O 1
ATOM 9666 N N . GLY A 1 1254 ? 0.682 -4.407 41.263 1.00 87.44 1254 GLY A N 1
ATOM 9667 C CA . GLY A 1 1254 ? 1.917 -4.364 42.058 1.00 87.44 1254 GLY A CA 1
ATOM 9668 C C . GLY A 1 1254 ? 1.651 -3.934 43.491 1.00 87.44 1254 GLY A C 1
ATOM 9669 O O . GLY A 1 1254 ? 2.291 -4.522 44.392 1.00 87.44 1254 GLY A O 1
#

Organism: NCBI:txid215803

Solvent-accessible surface area (backbone atoms only — not comparable to full-atom values): 64779 Å² total; per-residue (Å²): 126,66,42,63,62,57,49,54,53,51,53,56,47,46,56,61,51,72,77,49,83,47,46,66,88,56,87,48,86,88,43,55,70,57,54,48,51,51,50,54,48,41,52,51,50,62,78,47,47,73,45,42,65,69,66,34,99,39,73,70,56,26,50,50,53,50,54,50,51,38,54,48,37,42,49,51,16,25,40,32,34,41,58,72,38,45,74,59,15,37,53,46,21,47,50,39,28,73,72,42,90,44,73,67,61,20,50,35,29,49,46,24,47,77,37,50,69,61,38,23,44,48,51,30,21,55,50,30,46,77,69,70,40,51,69,61,10,18,54,44,8,52,71,25,61,82,42,58,69,62,55,12,53,54,13,44,54,47,40,64,60,60,40,84,65,98,66,84,79,84,67,48,61,62,86,33,34,36,28,44,78,49,69,85,39,78,74,45,100,86,64,33,25,36,30,33,33,16,42,22,55,69,67,41,75,72,42,68,76,49,25,33,33,30,32,79,68,86,92,47,74,50,74,73,16,43,39,85,66,53,72,71,56,51,51,50,40,52,50,52,50,50,48,47,51,48,49,50,53,46,44,56,50,45,52,54,66,69,25,65,69,52,50,48,53,54,49,51,60,54,36,62,61,28,52,82,77,39,44,64,64,24,31,56,48,30,54,48,48,50,59,76,50,63,81,56,90,56,66,77,75,49,40,63,44,46,51,48,30,47,54,43,67,51,63,82,56,64,84,78,46,52,56,85,50,47,67,69,45,50,59,48,52,52,56,56,70,68,49,50,67,70,52,39,66,29,77,57,17,46,67,53,32,51,50,32,50,55,49,29,72,53,34,55,42,94,36,54,60,19,6,44,45,21,33,55,36,35,55,57,23,54,77,30,44,21,86,92,42,38,72,60,43,53,52,50,38,52,50,24,36,54,36,26,20,62,52,28,46,82,63,23,39,58,58,14,39,55,43,23,39,78,38,30,88,86,34,67,67,32,36,52,51,38,51,57,48,62,70,70,50,75,99,21,29,48,58,34,32,76,44,38,72,44,48,57,62,52,42,76,82,52,63,68,67,61,39,48,52,53,51,51,33,16,52,52,15,47,51,53,70,67,29,67,70,53,47,40,70,53,45,89,40,80,72,79,77,62,70,78,79,75,63,86,78,84,80,89,82,93,70,99,83,76,79,80,83,73,78,74,82,72,76,76,76,78,54,70,68,55,53,52,52,52,50,49,52,51,39,51,52,49,37,73,76,39,81,54,43,51,69,47,40,40,39,48,19,49,55,29,38,38,72,68,36,44,70,61,18,45,53,48,50,50,73,62,49,56,68,29,68,42,55,70,68,46,42,52,50,46,26,52,41,30,38,75,72,67,39,46,70,60,16,38,54,49,33,53,52,52,46,66,69,43,49,62,56,28,52,49,30,40,51,54,33,55,52,48,52,51,56,49,48,55,52,50,50,55,35,46,75,70,64,68,53,62,75,88,50,45,67,44,48,67,37,93,48,63,68,55,15,50,53,41,46,54,52,50,51,51,55,56,53,73,66,32,67,67,53,52,53,29,46,53,49,26,59,64,39,50,67,51,54,64,44,35,54,52,36,23,53,45,28,48,58,51,22,70,79,41,63,69,69,63,16,51,53,26,48,50,49,19,50,49,45,57,53,76,45,40,89,76,33,68,83,40,68,70,41,30,46,52,52,16,48,49,25,46,52,71,67,40,51,70,62,12,50,51,31,36,44,60,28,57,71,44,88,51,50,69,46,32,46,48,35,22,49,47,31,42,36,37,37,36,51,66,62,19,39,55,46,22,50,50,39,37,73,67,43,89,51,66,68,40,22,20,53,20,20,45,57,36,27,78,65,40,92,46,67,66,54,22,47,54,26,38,70,60,17,53,74,83,41,69,67,43,47,44,51,52,44,43,48,51,17,51,50,30,43,57,70,52,38,27,73,61,13,32,56,36,28,53,54,36,27,53,54,25,54,67,38,33,57,81,36,65,71,24,25,45,52,23,19,55,33,25,44,55,30,20,49,43,56,14,47,62,66,32,46,55,53,18,48,56,31,27,46,37,29,31,56,78,38,74,81,39,29,57,53,36,48,52,37,25,52,49,38,44,37,51,35,51,48,52,60,45,37,77,77,28,73,53,77,56,65,37,68,47,58,71,56,45,54,52,51,51,52,32,23,48,21,19,80,34,24,69,61,48,32,55,50,56,71,69,36,70,52,51,53,55,23,49,49,37,24,54,52,28,38,56,59,14,54,28,32,46,61,36,56,50,58,44,47,54,53,29,62,62,48,69,34,43,68,61,46,52,55,51,45,57,54,55,71,71,50,75,76,60,49,44,63,70,61,39,49,54,51,49,36,57,50,76,43,76,50,44,69,60,52,48,48,44,44,51,30,51,49,56,52,47,57,56,45,48,69,70,37,73,78,49,56,49,47,40,50,13,51,55,25,39,52,47,14,53,42,26,41,53,45,23,72,69,46,63,68,70,60,12,41,52,27,19,51,49,13,32,51,25,28,49,51,11,40,75,44,29,52,56,52,41,37,64,56,64,38,31,50,29,25,41,50,34,36,51,45,53,50,25,75,78,36,62,78,47,42,69,68,45,60,69,34,38,59,61,39,30,67,58,48,39,52,51,51,40,56,77,67,66,38,70,64,56,63,53,43,71,70,28,68,44,29,48,52,22,50,53,50,61,67,72,46,55,66,74,46,46,39,71,56,46,29,52,50,17,62,74,70,70,34,66,66,50,24,54,52,16,48,58,48,48,67,37,66,52,52,57,50,48,29,53,46,43,35,67,60,37,60,75,48,53,36,40,47,51,50,47,56,48,49,58,60,72,74,104